Protein AF-A0A947FVM8-F1 (afdb_monomer)

Secondary structure (DSSP, 8-state):
-----BPP--SS--EETTTTEE--S--BHHHHHHHHTTS---HHHHHHHHHHH-SEEEEEEE-SHHHHHHHHHH-TTS-EEEEEESSTT-HHHHHHHHHHHHHTT----SHHHHTTS-------GGG------TT-SPPPPHHHHTTTS---------------------------------------PPPS---HHHHHHHHHHHHH---GGG--TT-BTTTTT---HHHHHHHHHHHHHHTT--S---GGGGTTSBHHHHHHHHHHHHHHHHHTTSS-----STTTSSSS---S-EEEEEEEEEEPPPPPPTTTTTT-EEEEEE-S-HHHHHHHHHHHHTT-EEEEEEGGGTTS--SSEEEEEE----TT--HHHHHHHHHHHHHHHHHHTTSPPPTTS-EEEEEEEEE-SSTTS-----HHHHHHHHHH-TTEEEEEEEEETT--HHHHHHHHHHHHTSS-SEEEEEEETTEEEEEEEEEE-GGGPEEPS----TT-EEEEETTTSHHHHHHHHHHHHHH-PEEEEEESSPPTTT-TT-TTHHHHHHHHHHHHHTT--EEEEE--TTSHHHHHHHHHHHHHHHSS--EEEE---------GGGS-HHHHHHHHTTTTHHHHHHHHHHTTS--SEEEEEEETHHHH--TT-HHHHHHHHHHHHHHHHHHHH-TTSEEEEEEE--BSSSSHHHHTT-HHHHHTTTBPPBPHHHHHHHHHHHHHEE-S-SEEEEES-B-S-TTT----PPPPTT-TT-SEEEEEETTTEEEEEEEE-TTT-GGGGG-EETTEEB--HHHHHHHHHHHHHHHTT-SS-SSEEEEEEE--S--B-BTTTBEEEEEEEEEEEEETTEEEEEEEEEEGGGTT-S-SEEEEEEEE-S----------TTS--PPPS--HHHHTBTTTB---GGG--EEEEEEE-SS-EEEEE-----TT-TTS-HHHHHHHHHHHHHHS-SS----SEEEEEEES-SSS--EEEE-

Sequence (991 aa):
PQLRGTAEASKAKLYSTMTGGSLEGPINLSQHFSEQVVKPVNFRSVAALAGSDCDVLLEVGPGAVLSGLTNETTGVGATLCLPLESKARRDQDLNIALGYLHILGAELDLAKLSDQRLIRRFRSAAELSFFANPCEKPVLDADVMASIDAKEPRQAHVERSIDPASHIRELSPDSGRTAEDTSRPGGSSLPPYVDAKSVFLDVLQKQTGFPIEALTDDLRMVDDLHMDSIKTVQVVVDAAVALGYAGDFDPTELVNSTLGEIAQDLERRMESAKTSRSGSISPTRAAAISESYPSWTRGFAMEWEDALLPEEAPDFWEDRSVCILDDGSDAATELWATIRSKGSEVTAVPTVAASDCDTDVVIAVLSDATKGADAKARFNEVTGVLSSIAKGLASSASADTPRTIVFVQRRAAVVDNFDWGYDAFVATLHLERRGVHFRVLTVDESMSSERLCSAIARETATDRTYDSALYVGEMRRIARPQVVRRRALTRRSQQLSADDVVVVTGGARGITAECALALARKTGARMVLAGSSPHPEDAPEAGSETEIRKTLERFQHEGLRAEYVQCDVTDREDVARLVKAARRHKGHVAAVMHGAAVNRPRRANNVSADEARNEIGPKLVGALNLFDALHDDPPEIFCAFTSIIGVTGMANNAWYAFANQALDRSLGAFAETHPEMTAISIAFSIWEEVGMGAKLGSVQSLAKLGTDAIPVEEGVSRFLDTLEHDAGHRQLIVSGRLGGIDTWRPESPSLPTGHRFLEEIRFIQPGVEVVSRARLNLERDSYLVDHEYKGVNLFPTVFGVEAMAQAAAYALGRRALGSVVITDLDLARPLPVHPERGLQIEVWARVIKVEENTATVRCGVRCESNGFTIDHFAGTFSIRDLLVEKEPPRSSNDYDQTPLALDPQTQLYGPILFQGTRFQRIRALHRLDDVQCDFTTEERDAEDFILGDPYARDALLQSLQLCAVPDQCLPVHIGRWEIADPANNVARARQ

Mean predicted aligned error: 17.89 Å

Foldseek 3Di:
DPLPDFDDDDPDWDAAQQVLGTDDDTDSVVVVVVVVVPGDGNLLSVLCVVLVVDQEAEAEDEACVSQVSSCVSNDPPRYHYFYCHNHPPDNVRVVVVVVVCVVVPDDDPVVVVPPQDDDFDDDDPVRDPDDPDPVPPDPPDPVVVVPPPPDDDDDDDDDDDDDDDDDDDDDDDDDDDDDDDDDDDPDDDDDPDDQLLNLLLVLVCVLLVDDSVPQDQQDACCPHVVDDLVVQLVSLVVSLVVLVHDDDDDSSVCRGPGSNVSSVVSVVVSVVVVVVVVDDDDDPDVCVVVPDDDAQWFKWDWDKDFDDQFDFDVLLLAAFEEEEQDCPDPLSVQLQVLSVVSHHDYHYDHLLQLLVDDGQEYEYEDDQPDDPDDPVVSLLVVLSSLLSNLQNVPDDHDPPHQREYEYEAEDEPDQPDFDLDQLLLQLQSLQQDPRHAYEYEYEYNPDHSNNVNSSVSRVVPDPDSYAYWYDDPNTIIGIAIDTQDLVLWAFDPQDAALLAEEEQEVCQFWLNVLLVLLSCVVHLHAYEYEDQDDACVVPVPDDVNVSSVVSVVSCVVSVGHYDYQNADLLDLVSLLVSQVVRCPRPNAHQEYEQDFFDFDQARSNVADSVRLCVRLRSQASSVVSNLVNCVVPHHQEYEREAACSLQQNDHSGSSSVSSRVSSLSVLVSSCVSVVSHQAAYEHEYAACCTDDCNVVVCQVVQVVQFFHHDYSVRSSVVSVSVVGTDSVDRYMYIGRTDHDRPSNDADQQDQAPLAQAAPAFRDAHALFKTKGKHFAACVVPVQQVQQDDPNFRWDDPLVQVLNLVSRQCVSNSHNAFAKKKKFWKFQQAIHTADHPRGWMKMKMKGWSDDDPFKTKIKIFIATPVVPRPDGNIIIIIITGHPDDDDDQPDDPPPADPPFSPDACVPHCDPQQNVGGDLLSFFGTWRDDHLADTDTDGDFDADPSTNQGGSSRVVVQVSSNSRSDDSHHDDDRTFRMKIQRGSVVGDIDGHD

pLDDT: mean 77.95, std 19.42, range [23.33, 98.44]

Nearest PDB structures (foldseek):
  5d2e-assembly1_A  TM=7.555E-01  e=1.552E-23  Bacillus velezensis FZB42
  4j1s-assembly1_A  TM=7.929E-01  e=3.323E-23  Bacillus subtilis subsp. subtilis str. 168
  3s55-assembly2_F  TM=8.118E-01  e=4.323E-11  Mycobacteroides abscessus ATCC 19977
  3s55-assembly2_G  TM=8.213E-01  e=1.282E-10  Mycobacteroides abscessus ATCC 19977
  3s55-assembly2_H  TM=8.229E-01  e=1.089E-10  Mycobacteroides abscessus ATCC 19977

Radius of gyration: 41.26 Å; Cα contacts (8 Å, |Δi|>4): 1738; chains: 1; bounding box: 100×86×127 Å

Solvent-accessible surface area (backbone atoms only — not comparable to full-atom values): 55804 Å² total; per-residue (Å²): 145,82,77,83,56,64,47,70,80,63,95,59,92,44,70,36,37,70,75,37,40,76,62,82,72,71,45,57,51,58,59,54,57,61,51,47,78,80,47,71,75,36,50,63,51,31,36,37,52,52,36,78,75,37,84,62,46,74,34,86,54,81,34,48,65,65,18,51,56,32,33,70,56,42,35,95,87,71,28,56,42,39,26,44,17,54,42,87,93,37,66,65,33,37,52,50,47,53,52,51,42,42,74,74,68,49,86,78,70,66,65,70,77,46,60,98,50,98,67,82,80,88,72,56,80,90,76,52,84,73,73,84,53,87,83,69,60,78,77,76,55,70,74,61,63,72,66,68,85,79,73,88,84,82,88,78,90,82,89,87,87,82,87,93,85,82,87,89,77,87,80,86,89,88,84,90,82,81,89,80,92,81,91,72,95,73,83,82,73,85,73,87,79,83,51,55,49,59,48,40,50,51,43,44,26,74,75,70,70,53,60,69,94,76,65,52,51,80,44,23,48,36,83,70,67,66,41,56,70,66,59,44,32,48,44,55,51,54,26,37,48,77,70,72,50,87,71,98,72,72,54,74,79,54,42,82,38,28,53,42,56,52,26,53,50,53,39,54,52,52,54,53,57,57,57,57,73,78,48,89,74,79,72,85,53,77,53,62,68,64,63,84,73,76,72,82,55,43,42,27,33,79,43,77,41,87,43,86,75,62,70,63,62,83,71,69,44,49,84,34,46,33,26,34,30,30,74,84,45,70,66,45,56,46,35,50,54,47,50,40,74,51,53,23,51,68,46,79,40,54,31,77,51,33,55,75,60,85,50,52,34,35,36,40,48,49,69,83,82,53,91,87,62,55,74,67,59,49,49,58,48,53,40,42,43,53,32,23,44,38,44,21,66,64,67,82,68,65,94,87,58,77,27,36,40,37,38,37,38,58,42,65,96,57,96,83,68,84,64,48,66,56,61,12,27,52,39,6,50,44,64,66,36,88,75,43,28,38,37,34,38,40,32,46,61,84,60,51,47,66,59,50,50,51,51,52,47,16,61,66,69,46,92,57,54,62,52,62,38,39,40,58,90,91,46,36,25,33,69,30,54,44,77,54,56,81,88,73,43,44,76,46,89,68,72,80,38,54,86,36,34,32,42,23,33,28,21,45,48,46,56,43,24,55,42,51,51,53,48,29,72,74,30,48,22,34,38,40,25,22,33,67,61,71,51,49,83,83,46,75,88,49,79,71,30,52,51,38,45,52,45,53,50,52,34,53,76,72,74,45,52,68,48,79,44,66,28,47,42,64,39,61,66,38,36,46,49,50,54,55,55,55,24,70,81,74,70,50,49,46,27,38,37,45,41,31,72,58,84,78,81,44,49,53,56,81,44,53,45,68,55,41,48,64,44,22,25,40,38,30,47,18,46,53,36,48,48,68,69,24,65,96,63,64,33,55,30,40,37,37,57,42,29,37,37,20,63,33,19,40,61,25,30,22,54,53,5,27,24,25,27,24,35,50,38,50,47,49,57,55,29,74,77,36,77,84,35,46,52,38,30,39,18,38,50,49,33,55,84,45,34,71,44,29,76,68,60,44,55,71,61,36,42,76,47,43,26,41,55,24,51,68,69,57,53,40,51,51,52,54,49,55,69,44,23,41,74,90,57,52,53,36,34,39,32,26,52,80,35,90,55,88,63,53,50,59,74,74,79,78,81,66,86,64,50,78,53,62,69,40,78,74,43,74,43,72,66,39,28,27,33,19,32,31,73,49,35,56,89,85,38,60,66,36,73,28,32,36,56,96,91,39,28,30,63,51,68,49,58,53,52,44,37,25,45,53,31,41,28,52,17,64,75,37,93,63,59,27,29,36,36,36,32,61,31,40,32,75,41,84,48,73,40,43,81,88,82,24,35,48,35,38,35,27,12,35,50,77,46,79,54,99,58,40,36,35,29,42,26,28,33,22,34,59,93,64,73,58,73,53,73,28,34,34,33,38,37,40,36,31,50,89,77,74,95,65,79,75,80,74,78,76,88,82,61,74,82,61,60,50,102,60,56,45,74,82,69,32,41,67,77,49,35,60,51,26,77,83,42,63,25,59,69,39,40,46,42,78,45,78,86,46,62,43,67,43,70,59,78,58,93,34,92,64,38,71,62,27,44,47,39,44,54,40,33,59,58,53,41,52,52,70,29,48,65,85,63,72,81,77,74,44,63,40,60,36,40,40,33,62,30,24,90,73,60,51,63,53,78,53,126

Structure (mmCIF, N/CA/C/O backbone):
data_AF-A0A947FVM8-F1
#
_entry.id   AF-A0A947FVM8-F1
#
loop_
_atom_site.group_PDB
_atom_site.id
_atom_site.type_symbol
_atom_site.label_atom_id
_atom_site.label_alt_id
_atom_site.label_comp_id
_atom_site.label_asym_id
_atom_site.label_entity_id
_atom_site.label_seq_id
_atom_site.pdbx_PDB_ins_code
_atom_site.Cartn_x
_atom_site.Cartn_y
_atom_site.Cartn_z
_atom_site.occupancy
_atom_site.B_iso_or_equiv
_atom_site.auth_seq_id
_atom_site.auth_comp_id
_atom_site.auth_asym_id
_atom_site.auth_atom_id
_atom_site.pdbx_PDB_model_num
ATOM 1 N N . PRO A 1 1 ? 54.693 -3.489 -54.454 1.00 36.62 1 PRO A N 1
ATOM 2 C CA . PRO A 1 1 ? 56.060 -3.891 -54.895 1.00 36.62 1 PRO A CA 1
ATOM 3 C C . PRO A 1 1 ? 56.087 -4.867 -56.096 1.00 36.62 1 PRO A C 1
ATOM 5 O O . PRO A 1 1 ? 56.929 -5.756 -56.129 1.00 36.62 1 PRO A O 1
ATOM 8 N N . GLN A 1 2 ? 55.191 -4.710 -57.085 1.00 36.19 2 GLN A N 1
ATOM 9 C CA . GLN A 1 2 ? 54.975 -5.704 -58.161 1.00 36.19 2 GLN A CA 1
ATOM 10 C C . GLN A 1 2 ? 55.062 -5.136 -59.597 1.00 36.19 2 GLN A C 1
ATOM 12 O O . GLN A 1 2 ? 54.632 -5.780 -60.543 1.00 36.19 2 GLN A O 1
ATOM 17 N N . LEU A 1 3 ? 55.673 -3.962 -59.802 1.00 39.34 3 LEU A N 1
ATOM 18 C CA . LEU A 1 3 ? 55.889 -3.379 -61.141 1.00 39.34 3 LEU A CA 1
ATOM 19 C C . LEU A 1 3 ? 57.327 -3.597 -61.646 1.00 39.34 3 LEU A C 1
ATOM 21 O O . LEU A 1 3 ? 58.024 -2.661 -62.031 1.00 39.34 3 LEU A O 1
ATOM 25 N N . ARG A 1 4 ? 57.780 -4.856 -61.634 1.00 43.28 4 ARG A N 1
ATOM 26 C CA . ARG A 1 4 ? 58.998 -5.313 -62.330 1.00 43.28 4 ARG A CA 1
ATOM 27 C C . ARG A 1 4 ? 58.642 -6.449 -63.285 1.00 43.28 4 ARG A C 1
ATOM 29 O O . ARG A 1 4 ? 58.862 -7.615 -62.981 1.00 43.28 4 ARG A O 1
ATOM 36 N N . GLY A 1 5 ? 58.096 -6.083 -64.437 1.00 50.28 5 GLY A N 1
ATOM 37 C CA . GLY A 1 5 ? 57.825 -7.002 -65.534 1.00 50.28 5 GLY A CA 1
ATOM 38 C C . GLY A 1 5 ? 57.752 -6.247 -66.855 1.00 50.28 5 GLY A C 1
ATOM 39 O O . GLY A 1 5 ? 57.162 -5.169 -66.929 1.00 50.28 5 GLY A O 1
ATOM 40 N N . THR A 1 6 ? 58.355 -6.815 -67.895 1.00 50.09 6 THR A N 1
ATOM 41 C CA . THR A 1 6 ? 57.930 -6.559 -69.273 1.00 50.09 6 THR A CA 1
ATOM 42 C C . THR A 1 6 ? 56.554 -7.183 -69.438 1.00 50.09 6 THR A C 1
ATOM 44 O O . THR A 1 6 ? 56.413 -8.383 -69.202 1.00 50.09 6 THR A O 1
ATOM 47 N N . ALA A 1 7 ? 55.549 -6.399 -69.821 1.00 52.09 7 ALA A N 1
ATOM 48 C CA . ALA A 1 7 ? 54.259 -6.979 -70.170 1.00 52.09 7 ALA A CA 1
ATOM 49 C C . ALA A 1 7 ? 54.429 -7.874 -71.409 1.00 52.09 7 ALA A C 1
ATOM 51 O O . ALA A 1 7 ? 54.998 -7.435 -72.413 1.00 52.09 7 ALA A O 1
ATOM 52 N N . GLU A 1 8 ? 53.945 -9.116 -71.337 1.00 55.16 8 GLU A N 1
ATOM 53 C CA . GLU A 1 8 ? 53.691 -9.909 -72.542 1.00 55.16 8 GLU A CA 1
ATOM 54 C C . GLU A 1 8 ? 52.642 -9.200 -73.412 1.00 55.16 8 GLU A C 1
ATOM 56 O O . GLU A 1 8 ? 51.913 -8.324 -72.938 1.00 55.16 8 GLU A O 1
ATOM 61 N N . ALA A 1 9 ? 52.574 -9.560 -74.695 1.00 54.03 9 ALA A N 1
ATOM 62 C CA . ALA A 1 9 ? 51.651 -8.936 -75.634 1.00 54.03 9 ALA A CA 1
ATOM 63 C C . ALA A 1 9 ? 50.201 -9.042 -75.126 1.00 54.03 9 ALA A C 1
ATOM 65 O O . ALA A 1 9 ? 49.621 -10.128 -75.065 1.00 54.03 9 ALA A O 1
ATOM 66 N N . SER A 1 10 ? 49.626 -7.896 -74.754 1.00 55.47 10 SER A N 1
ATOM 67 C CA . SER A 1 10 ? 48.231 -7.795 -74.335 1.00 55.47 10 SER A CA 1
ATOM 68 C C . SER A 1 10 ? 47.316 -8.334 -75.435 1.00 55.47 10 SER A C 1
ATOM 70 O O . SER A 1 10 ? 47.475 -7.992 -76.606 1.00 55.47 10 SER A O 1
ATOM 72 N N . LYS A 1 11 ? 46.317 -9.143 -75.058 1.00 61.12 11 LYS A N 1
ATOM 73 C CA . LYS A 1 11 ? 45.270 -9.598 -75.993 1.00 61.12 11 LYS A CA 1
ATOM 74 C C . LYS A 1 11 ? 44.404 -8.443 -76.515 1.00 61.12 11 LYS A C 1
ATOM 76 O O . LYS A 1 11 ? 43.765 -8.595 -77.549 1.00 61.12 11 LYS A O 1
ATOM 81 N N . ALA A 1 12 ? 44.381 -7.314 -75.807 1.00 66.94 12 ALA A N 1
ATOM 82 C CA . ALA A 1 12 ? 43.752 -6.071 -76.239 1.00 66.94 12 ALA A CA 1
ATOM 83 C C . ALA A 1 12 ? 44.807 -5.085 -76.762 1.00 66.94 12 ALA A C 1
ATOM 85 O O . ALA A 1 12 ? 45.877 -4.955 -76.158 1.00 66.94 12 ALA A O 1
ATOM 86 N N . LYS A 1 13 ? 44.487 -4.341 -77.831 1.00 75.19 13 LYS A N 1
ATOM 87 C CA . LYS A 1 13 ? 45.289 -3.186 -78.261 1.00 75.19 13 LYS A CA 1
ATOM 88 C C . LYS A 1 13 ? 45.404 -2.191 -77.100 1.00 75.19 13 LYS A C 1
ATOM 90 O O . LYS A 1 13 ? 44.406 -1.864 -76.464 1.00 75.19 13 LYS A O 1
ATOM 95 N N . LEU A 1 14 ? 46.614 -1.708 -76.834 1.00 80.06 14 LEU A N 1
ATOM 96 C CA . LEU A 1 14 ? 46.872 -0.674 -75.832 1.00 80.06 14 LEU A CA 1
ATOM 97 C C . LEU A 1 14 ? 47.224 0.627 -76.552 1.00 80.06 14 LEU A C 1
ATOM 99 O O . LEU A 1 14 ? 48.054 0.616 -77.454 1.00 80.06 14 LEU A O 1
ATOM 103 N N . TYR A 1 15 ? 46.645 1.748 -76.131 1.00 83.19 15 TYR A N 1
ATOM 104 C CA . TYR A 1 15 ? 46.966 3.072 -76.669 1.00 83.19 15 TYR A CA 1
ATOM 105 C C . TYR A 1 15 ? 47.577 3.930 -75.570 1.00 83.19 15 TYR A C 1
ATOM 107 O O . TYR A 1 15 ? 47.053 3.974 -74.457 1.00 83.19 15 TYR A O 1
ATOM 115 N N . SER A 1 16 ? 48.675 4.627 -75.865 1.00 84.69 16 SER A N 1
ATOM 116 C CA . SER A 1 16 ? 49.310 5.511 -74.885 1.00 84.69 16 SER A CA 1
ATOM 117 C C . SER A 1 16 ? 49.002 6.968 -75.173 1.00 84.69 16 SER A C 1
ATOM 119 O O . SER A 1 16 ? 49.359 7.507 -76.222 1.00 84.69 16 SER A O 1
ATOM 121 N N . THR A 1 17 ? 48.421 7.648 -74.187 1.00 83.06 17 THR A N 1
ATOM 122 C CA . THR A 1 17 ? 48.235 9.105 -74.217 1.00 83.06 17 THR A CA 1
ATOM 123 C C . THR A 1 17 ? 49.560 9.869 -74.187 1.00 83.06 17 THR A C 1
ATOM 125 O O . THR A 1 17 ? 49.572 11.055 -74.491 1.00 83.06 17 THR A O 1
ATOM 128 N N . MET A 1 18 ? 50.682 9.209 -73.882 1.00 83.25 18 MET A N 1
ATOM 129 C CA . MET A 1 18 ? 52.021 9.795 -73.967 1.00 83.25 18 MET A CA 1
ATOM 130 C C . MET A 1 18 ? 52.575 9.799 -75.403 1.00 83.25 18 MET A C 1
ATOM 132 O O . MET A 1 18 ? 53.367 10.675 -75.746 1.00 83.25 18 MET A O 1
ATOM 136 N N . THR A 1 19 ? 52.193 8.829 -76.245 1.00 77.44 19 THR A N 1
ATOM 137 C CA . THR A 1 19 ? 52.680 8.713 -77.637 1.00 77.44 19 THR A CA 1
ATOM 138 C C . THR A 1 19 ? 51.648 9.137 -78.680 1.00 77.44 19 THR A C 1
ATOM 140 O O . THR A 1 19 ? 52.026 9.462 -79.802 1.00 77.44 19 THR A O 1
ATOM 143 N N . GLY A 1 20 ? 50.357 9.155 -78.332 1.00 75.12 20 GLY A N 1
ATOM 144 C CA . GLY A 1 20 ? 49.266 9.433 -79.268 1.00 75.12 20 GLY A CA 1
ATOM 145 C C . GLY A 1 20 ? 48.935 8.267 -80.208 1.00 75.12 20 GLY A C 1
ATOM 146 O O . GLY A 1 20 ? 48.259 8.489 -81.208 1.00 75.12 20 GLY A O 1
ATOM 147 N N . GLY A 1 21 ? 49.416 7.051 -79.920 1.00 79.75 21 GLY A N 1
ATOM 148 C CA . GLY A 1 21 ? 49.285 5.892 -80.807 1.00 79.75 21 GLY A CA 1
ATOM 149 C C . GLY A 1 21 ? 49.218 4.545 -80.082 1.00 79.75 21 GLY A C 1
ATOM 150 O O . GLY A 1 21 ? 49.325 4.473 -78.853 1.00 79.75 21 GLY A O 1
ATOM 151 N N . SER A 1 22 ? 49.038 3.482 -80.871 1.00 77.88 22 SER A N 1
ATOM 152 C CA . SER A 1 22 ? 49.074 2.091 -80.400 1.00 77.88 22 SER A CA 1
ATOM 153 C C . SER A 1 22 ? 50.454 1.724 -79.843 1.00 77.88 22 SER A C 1
ATOM 155 O O . SER A 1 22 ? 51.490 2.199 -80.316 1.00 77.88 22 SER A O 1
ATOM 157 N N . LEU A 1 23 ? 50.456 0.876 -78.823 1.00 78.31 23 LEU A N 1
ATOM 158 C CA . LEU A 1 23 ? 51.625 0.321 -78.165 1.00 78.31 23 LEU A CA 1
ATOM 159 C C . LEU A 1 23 ? 51.885 -1.098 -78.681 1.00 78.31 23 LEU A C 1
ATOM 161 O O . LEU A 1 23 ? 51.182 -2.038 -78.313 1.00 78.31 23 LEU A O 1
ATOM 165 N N . GLU A 1 24 ? 52.920 -1.253 -79.505 1.00 69.31 24 GLU A N 1
ATOM 166 C CA . GLU A 1 24 ? 53.320 -2.544 -80.072 1.00 69.31 24 GLU A CA 1
ATOM 167 C C . GLU A 1 24 ? 54.622 -3.065 -79.442 1.00 69.31 24 GLU A C 1
ATOM 169 O O . GLU A 1 24 ? 55.615 -2.344 -79.329 1.00 69.31 24 GLU A O 1
ATOM 174 N N . GLY A 1 25 ? 54.624 -4.346 -79.058 1.00 68.62 25 GLY A N 1
ATOM 175 C CA . GLY A 1 25 ? 55.776 -5.036 -78.467 1.00 68.62 25 GLY A CA 1
ATOM 176 C C . GLY A 1 25 ? 55.857 -4.985 -76.929 1.00 68.62 25 GLY A C 1
ATOM 177 O O . GLY A 1 25 ? 55.029 -4.354 -76.270 1.00 68.62 25 GLY A O 1
ATOM 178 N N . PRO A 1 26 ? 56.837 -5.689 -76.327 1.00 66.88 26 PRO A N 1
ATOM 179 C CA . PRO A 1 26 ? 57.003 -5.755 -74.876 1.00 66.88 26 PRO A CA 1
ATOM 180 C C . PRO A 1 26 ? 57.514 -4.424 -74.312 1.00 66.88 26 PRO A C 1
ATOM 182 O O . PRO A 1 26 ? 58.616 -3.975 -74.629 1.00 66.88 26 PRO A O 1
ATOM 185 N N . ILE A 1 27 ? 56.728 -3.805 -73.429 1.00 71.81 27 ILE A N 1
ATOM 186 C CA . ILE A 1 27 ? 57.032 -2.489 -72.851 1.00 71.81 27 ILE A CA 1
ATOM 187 C C . ILE A 1 27 ? 57.499 -2.628 -71.404 1.00 71.81 27 ILE A C 1
ATOM 189 O O . ILE A 1 27 ? 56.900 -3.340 -70.594 1.00 71.81 27 ILE A O 1
ATOM 193 N N . ASN A 1 28 ? 58.551 -1.883 -71.053 1.00 78.38 28 ASN A N 1
ATOM 194 C CA . ASN A 1 28 ? 58.927 -1.659 -69.663 1.00 78.38 28 ASN A CA 1
ATOM 195 C C . ASN A 1 28 ? 57.952 -0.653 -69.033 1.00 78.38 28 ASN A C 1
ATOM 197 O O . ASN A 1 28 ? 58.163 0.559 -69.094 1.00 78.38 28 ASN A O 1
ATOM 201 N N . LEU A 1 29 ? 56.884 -1.169 -68.421 1.00 77.38 29 LEU A N 1
ATOM 202 C CA . LEU A 1 29 ? 55.831 -0.354 -67.810 1.00 77.38 29 LEU A CA 1
ATOM 203 C C . LEU A 1 29 ? 56.367 0.609 -66.745 1.00 77.38 29 LEU A C 1
ATOM 205 O O . LEU A 1 29 ? 55.893 1.737 -66.657 1.00 77.38 29 LEU A O 1
ATOM 209 N N . SER A 1 30 ? 57.386 0.210 -65.974 1.00 76.62 30 SER A N 1
ATOM 210 C CA . SER A 1 30 ? 57.949 1.090 -64.942 1.00 76.62 30 SER A CA 1
ATOM 211 C C . SER A 1 30 ? 58.607 2.337 -65.544 1.00 76.62 30 SER A C 1
ATOM 213 O O . SER A 1 30 ? 58.403 3.441 -65.038 1.00 76.62 30 SER A O 1
ATOM 215 N N . GLN A 1 31 ? 59.317 2.191 -66.668 1.00 80.00 31 GLN A N 1
ATOM 216 C CA . GLN A 1 31 ? 59.865 3.326 -67.409 1.00 80.00 31 GLN A CA 1
ATOM 217 C C . GLN A 1 31 ? 58.755 4.135 -68.096 1.00 80.00 31 GLN A C 1
ATOM 219 O O . GLN A 1 31 ? 58.751 5.358 -67.990 1.00 80.00 31 GLN A O 1
ATOM 224 N N . HIS A 1 32 ? 57.787 3.471 -68.739 1.00 81.12 32 HIS A N 1
ATOM 225 C CA . HIS A 1 32 ? 56.685 4.135 -69.444 1.00 81.12 32 HIS A CA 1
ATOM 226 C C . HIS A 1 32 ? 55.874 5.050 -68.516 1.00 81.12 32 HIS A C 1
ATOM 228 O O . HIS A 1 32 ? 55.690 6.225 -68.821 1.00 81.12 32 HIS A O 1
ATOM 234 N N . PHE A 1 33 ? 55.459 4.545 -67.349 1.00 82.19 33 PHE A N 1
ATOM 235 C CA . PHE A 1 33 ? 54.743 5.344 -66.355 1.00 82.19 33 PHE A CA 1
ATOM 236 C C . PHE A 1 33 ? 55.624 6.433 -65.723 1.00 82.19 33 PHE A C 1
ATOM 238 O O . PHE A 1 33 ? 55.124 7.523 -65.465 1.00 82.19 33 PHE A O 1
ATOM 245 N N . SER A 1 34 ? 56.931 6.200 -65.533 1.00 83.00 34 SER A N 1
ATOM 246 C CA . SER A 1 34 ? 57.846 7.257 -65.060 1.00 83.00 34 SER A CA 1
ATOM 247 C C . SER A 1 34 ? 57.950 8.417 -66.058 1.00 83.00 34 SER A C 1
ATOM 249 O O . SER A 1 34 ? 57.936 9.579 -65.661 1.00 83.00 34 SER A O 1
ATOM 251 N N . GLU A 1 35 ? 58.023 8.118 -67.358 1.00 80.50 35 GLU A N 1
ATOM 252 C CA . GLU A 1 35 ? 58.058 9.135 -68.414 1.00 80.50 35 GLU A CA 1
ATOM 253 C C . GLU A 1 35 ? 56.707 9.850 -68.584 1.00 80.50 35 GLU A C 1
ATOM 255 O O . GLU A 1 35 ? 56.682 11.043 -68.889 1.00 80.50 35 GLU A O 1
ATOM 260 N N . GLN A 1 36 ? 55.589 9.157 -68.343 1.00 83.06 36 GLN A N 1
ATOM 261 C CA . GLN A 1 36 ? 54.239 9.718 -68.452 1.00 83.06 36 GLN A CA 1
ATOM 262 C C . GLN A 1 36 ? 53.982 10.858 -67.453 1.00 83.06 36 GLN A C 1
ATOM 264 O O . GLN A 1 36 ? 53.240 11.779 -67.777 1.00 83.06 36 GLN A O 1
ATOM 269 N N . VAL A 1 37 ? 54.621 10.849 -66.275 1.00 81.38 37 VAL A N 1
ATOM 270 C CA . VAL A 1 37 ? 54.486 11.925 -65.267 1.00 81.38 37 VAL A CA 1
ATOM 271 C C . VAL A 1 37 ? 55.010 13.278 -65.776 1.00 81.38 37 VAL A C 1
ATOM 273 O O . VAL A 1 37 ? 54.540 14.321 -65.329 1.00 81.38 37 VAL A O 1
ATOM 276 N N . VAL A 1 38 ? 55.970 13.280 -66.709 1.00 83.19 38 VAL A N 1
ATOM 277 C CA . VAL A 1 38 ? 56.665 14.499 -67.175 1.00 83.19 38 VAL A CA 1
ATOM 278 C C . VAL A 1 38 ? 56.383 14.871 -68.634 1.00 83.19 38 VAL A C 1
ATOM 280 O O . VAL A 1 38 ? 56.876 15.897 -69.104 1.00 83.19 38 VAL A O 1
ATOM 283 N N . LYS A 1 39 ? 55.606 14.066 -69.369 1.00 80.94 39 LYS A N 1
ATOM 284 C CA . LYS A 1 39 ? 55.251 14.328 -70.773 1.00 80.94 39 LYS A CA 1
ATOM 285 C C . LYS A 1 39 ? 53.790 14.780 -70.916 1.00 80.94 39 LYS A C 1
ATOM 287 O O . LYS A 1 39 ? 52.932 14.323 -70.164 1.00 80.94 39 LYS A O 1
ATOM 292 N N . PRO A 1 40 ? 53.480 15.665 -71.883 1.00 80.88 40 PRO A N 1
ATOM 293 C CA . PRO A 1 40 ? 52.118 16.145 -72.101 1.00 80.88 40 PRO A CA 1
ATOM 294 C C . PRO A 1 40 ? 51.181 15.022 -72.568 1.00 80.88 40 PRO A C 1
ATOM 296 O O . PRO A 1 40 ? 51.560 14.161 -73.361 1.00 80.88 40 PRO A O 1
ATOM 299 N N . VAL A 1 41 ? 49.933 15.068 -72.098 1.00 83.75 41 VAL A N 1
ATOM 300 C CA . VAL A 1 41 ? 48.900 14.063 -72.381 1.00 83.75 41 VAL A CA 1
ATOM 301 C C . VAL A 1 41 ? 48.210 14.371 -73.713 1.00 83.75 41 VAL A C 1
ATOM 303 O O . VAL A 1 41 ? 47.381 15.275 -73.807 1.00 83.75 41 VAL A O 1
ATOM 306 N N . ASN A 1 42 ? 48.493 13.580 -74.745 1.00 84.94 42 ASN A N 1
ATOM 307 C CA . ASN A 1 42 ? 47.832 13.649 -76.046 1.00 84.94 42 ASN A CA 1
ATOM 308 C C . ASN A 1 42 ? 46.532 12.815 -76.076 1.00 84.94 42 ASN A C 1
ATOM 310 O O . ASN A 1 42 ? 46.386 11.864 -76.849 1.00 84.94 42 ASN A O 1
ATOM 314 N N . PHE A 1 43 ? 45.583 13.158 -75.198 1.00 86.81 43 PHE A N 1
ATOM 315 C CA . PHE A 1 43 ? 44.317 12.426 -75.063 1.00 86.81 43 PHE A CA 1
ATOM 316 C C . PHE A 1 43 ? 43.485 12.454 -76.351 1.00 86.81 43 PHE A C 1
ATOM 318 O O . PHE A 1 43 ? 42.955 11.423 -76.751 1.00 86.81 43 PHE A O 1
ATOM 325 N N . ARG A 1 44 ? 43.412 13.602 -77.044 1.00 84.25 44 ARG A N 1
ATOM 326 C CA . ARG A 1 44 ? 42.576 13.750 -78.248 1.00 84.25 44 ARG A CA 1
ATOM 327 C C . ARG A 1 44 ? 43.006 12.831 -79.395 1.00 84.25 44 ARG A C 1
ATOM 329 O O . ARG A 1 44 ? 42.148 12.217 -80.020 1.00 84.25 44 ARG A O 1
ATOM 336 N N . SER A 1 45 ? 44.309 12.677 -79.655 1.00 82.50 45 SER A N 1
ATOM 337 C CA . SER A 1 45 ? 44.769 11.729 -80.683 1.00 82.50 45 SER A CA 1
ATOM 338 C C . SER A 1 45 ? 44.434 10.281 -80.322 1.00 82.50 45 SER A C 1
ATOM 340 O O . SER A 1 45 ? 44.012 9.529 -81.195 1.00 82.50 45 SER A O 1
ATOM 342 N N . VAL A 1 46 ? 44.556 9.901 -79.044 1.00 86.31 46 VAL A N 1
ATOM 343 C CA . VAL A 1 46 ? 44.181 8.554 -78.581 1.00 86.31 46 VAL A CA 1
ATOM 344 C C . VAL A 1 46 ? 42.675 8.322 -78.665 1.00 86.31 46 VAL A C 1
ATOM 346 O O . VAL A 1 46 ? 42.270 7.276 -79.152 1.00 86.31 46 VAL A O 1
ATOM 349 N N . ALA A 1 47 ? 41.850 9.283 -78.248 1.00 85.19 47 ALA A N 1
ATOM 350 C CA . ALA A 1 47 ? 40.393 9.180 -78.312 1.00 85.19 47 ALA A CA 1
ATOM 351 C C . ALA A 1 47 ? 39.889 9.035 -79.759 1.00 85.19 47 ALA A C 1
ATOM 353 O O . ALA A 1 47 ? 39.043 8.186 -80.028 1.00 85.19 47 ALA A O 1
ATOM 354 N N . ALA A 1 48 ? 40.451 9.798 -80.705 1.00 81.94 48 ALA A N 1
ATOM 355 C CA . ALA A 1 48 ? 40.130 9.662 -82.126 1.00 81.94 48 ALA A CA 1
ATOM 356 C C . ALA A 1 48 ? 40.560 8.296 -82.699 1.00 81.94 48 ALA A C 1
ATOM 358 O O . ALA A 1 48 ? 39.792 7.661 -83.420 1.00 81.94 48 ALA A O 1
ATOM 359 N N . LEU A 1 49 ? 41.765 7.826 -82.353 1.00 82.50 49 LEU A N 1
ATOM 360 C CA . LEU A 1 49 ? 42.300 6.546 -82.823 1.00 82.50 49 LEU A CA 1
ATOM 361 C C . LEU A 1 49 ? 41.514 5.355 -82.251 1.00 82.50 49 LEU A C 1
ATOM 363 O O . LEU A 1 49 ? 41.063 4.502 -83.008 1.00 82.50 49 LEU A O 1
ATOM 367 N N . ALA A 1 50 ? 41.283 5.335 -80.936 1.00 81.00 50 ALA A N 1
ATOM 368 C CA . ALA A 1 50 ? 40.477 4.315 -80.269 1.00 81.00 50 ALA A CA 1
ATOM 369 C C . ALA A 1 50 ? 39.014 4.339 -80.740 1.00 81.00 50 ALA A C 1
ATOM 371 O O . ALA A 1 50 ? 38.417 3.280 -80.896 1.00 81.00 50 ALA A O 1
ATOM 372 N N . GLY A 1 51 ? 38.460 5.520 -81.039 1.00 80.31 51 GLY A N 1
ATOM 373 C CA . GLY A 1 51 ? 37.156 5.651 -81.689 1.00 80.31 51 GLY A CA 1
ATOM 374 C C . GLY A 1 51 ? 37.105 4.934 -83.040 1.00 80.31 51 GLY A C 1
ATOM 375 O O . GLY A 1 51 ? 36.166 4.196 -83.298 1.00 80.31 51 GLY A O 1
ATOM 376 N N . SER A 1 52 ? 38.142 5.065 -83.874 1.00 79.56 52 SER A N 1
ATOM 377 C CA . SER A 1 52 ? 38.200 4.372 -85.174 1.00 79.56 52 SER A CA 1
ATOM 378 C C . SER A 1 52 ? 38.425 2.853 -85.101 1.00 79.56 52 SER A C 1
ATOM 380 O O . SER A 1 52 ? 38.283 2.179 -86.118 1.00 79.56 52 SER A O 1
ATOM 382 N N . ASP A 1 53 ? 38.779 2.323 -83.927 1.00 80.50 53 ASP A N 1
ATOM 383 C CA . ASP A 1 53 ? 39.154 0.919 -83.706 1.00 80.50 53 ASP A CA 1
ATOM 384 C C . ASP A 1 53 ? 38.142 0.130 -82.838 1.00 80.50 53 ASP A C 1
ATOM 386 O O . ASP A 1 53 ? 38.331 -1.071 -82.635 1.00 80.50 53 ASP A O 1
ATOM 390 N N . CYS A 1 54 ? 37.090 0.781 -82.324 1.00 83.00 54 CYS A N 1
ATOM 391 C CA . CYS A 1 54 ? 36.104 0.208 -81.398 1.00 83.00 54 CYS A CA 1
ATOM 392 C C . CYS A 1 54 ? 34.670 0.655 -81.740 1.00 83.00 54 CYS A C 1
ATOM 394 O O . CYS A 1 54 ? 34.452 1.822 -82.052 1.00 83.00 54 CYS A O 1
ATOM 396 N N . ASP A 1 55 ? 33.679 -0.227 -81.570 1.00 82.56 55 ASP A N 1
ATOM 397 C CA . ASP A 1 55 ? 32.249 0.100 -81.745 1.00 82.56 55 ASP A CA 1
ATOM 398 C C . ASP A 1 55 ? 31.658 0.900 -80.564 1.00 82.56 55 ASP A C 1
ATOM 400 O O . ASP A 1 55 ? 30.706 1.667 -80.711 1.00 82.56 55 ASP A O 1
ATOM 404 N N . VAL A 1 56 ? 32.233 0.728 -79.370 1.00 87.81 56 VAL A N 1
ATOM 405 C CA . VAL A 1 56 ? 31.848 1.413 -78.128 1.00 87.81 56 VAL A CA 1
ATOM 406 C C . VAL A 1 56 ? 33.072 1.587 -77.228 1.00 87.81 56 VAL A C 1
ATOM 408 O O . VAL A 1 56 ? 33.981 0.755 -77.219 1.00 87.81 56 VAL A O 1
ATOM 411 N N . LEU A 1 57 ? 33.098 2.673 -76.460 1.00 89.75 57 LEU A N 1
ATOM 412 C CA . LEU A 1 57 ? 34.124 2.968 -75.462 1.00 89.75 57 LEU A CA 1
ATOM 413 C C . LEU A 1 57 ? 33.469 3.101 -74.079 1.00 89.75 57 LEU A C 1
ATOM 415 O O . LEU A 1 57 ? 32.340 3.574 -73.962 1.00 89.75 57 LEU A O 1
ATOM 419 N N . LEU A 1 58 ? 34.172 2.678 -73.027 1.00 90.94 58 LEU A N 1
ATOM 420 C CA . LEU A 1 58 ? 33.673 2.715 -71.648 1.00 90.94 58 LEU A CA 1
ATOM 421 C C . LEU A 1 58 ? 34.673 3.442 -70.742 1.00 90.94 58 LEU A C 1
ATOM 423 O O . LEU A 1 58 ? 35.846 3.069 -70.683 1.00 90.94 58 LEU A O 1
ATOM 427 N N . GLU A 1 59 ? 34.213 4.460 -70.016 1.00 89.94 59 GLU A N 1
ATOM 428 C CA . GLU A 1 59 ? 34.980 5.114 -68.951 1.00 89.94 59 GLU A CA 1
ATOM 429 C C . GLU A 1 59 ? 34.781 4.335 -67.643 1.00 89.94 59 GLU A C 1
ATOM 431 O O . GLU A 1 59 ? 33.682 4.276 -67.087 1.00 89.94 59 GLU A O 1
ATOM 436 N N . VAL A 1 60 ? 35.860 3.699 -67.176 1.00 84.44 60 VAL A N 1
ATOM 437 C CA . VAL A 1 60 ? 35.887 2.884 -65.954 1.00 84.44 60 VAL A CA 1
ATOM 438 C C . VAL A 1 60 ? 36.442 3.718 -64.800 1.00 84.44 60 VAL A C 1
ATOM 440 O O . VAL A 1 60 ? 37.642 3.987 -64.743 1.00 84.44 60 VAL A O 1
ATOM 443 N N . GLY A 1 61 ? 35.567 4.104 -63.874 1.00 76.62 61 GLY A N 1
ATOM 444 C CA . GLY A 1 61 ? 35.892 4.912 -62.698 1.00 76.62 61 GLY A CA 1
ATOM 445 C C . GLY A 1 61 ? 34.838 5.996 -62.442 1.00 76.62 61 GLY A C 1
ATOM 446 O O . GLY A 1 61 ? 33.942 6.174 -63.267 1.00 76.62 61 GLY A O 1
ATOM 447 N N . PRO A 1 62 ? 34.936 6.720 -61.313 1.00 71.19 62 PRO A N 1
ATOM 448 C CA . PRO A 1 62 ? 33.962 7.738 -60.945 1.00 71.19 62 PRO A CA 1
ATOM 449 C C . PRO A 1 62 ? 34.132 9.011 -61.787 1.00 71.19 62 PRO A C 1
ATOM 451 O O . PRO A 1 62 ? 35.187 9.649 -61.775 1.00 71.19 62 PRO A O 1
ATOM 454 N N . GLY A 1 63 ? 33.059 9.419 -62.462 1.00 80.88 63 GLY A N 1
ATOM 455 C CA . GLY A 1 63 ? 32.978 10.624 -63.283 1.00 80.88 63 GLY A CA 1
ATOM 456 C C . GLY A 1 63 ? 32.516 10.355 -64.717 1.00 80.88 63 GLY A C 1
ATOM 457 O O . GLY A 1 63 ? 32.228 9.231 -65.112 1.00 80.88 63 GLY A O 1
ATOM 458 N N . ALA A 1 64 ? 32.414 11.434 -65.495 1.00 85.31 64 ALA A N 1
ATOM 459 C CA . ALA A 1 64 ? 32.060 11.405 -66.919 1.00 85.31 64 ALA A CA 1
ATOM 460 C C . ALA A 1 64 ? 32.982 12.312 -67.760 1.00 85.31 64 ALA A C 1
ATOM 462 O O . ALA A 1 64 ? 32.580 12.882 -68.778 1.00 85.31 64 ALA A O 1
ATOM 463 N N . VAL A 1 65 ? 34.208 12.545 -67.280 1.00 83.88 65 VAL A N 1
ATOM 464 C CA . VAL A 1 65 ? 35.121 13.538 -67.866 1.00 83.88 65 VAL A CA 1
ATOM 465 C C . VAL A 1 65 ? 35.769 12.976 -69.126 1.00 83.88 65 VAL A C 1
ATOM 467 O O . VAL A 1 65 ? 35.842 13.668 -70.142 1.00 83.88 65 VAL A O 1
ATOM 470 N N . LEU A 1 66 ? 36.216 11.718 -69.091 1.00 86.38 66 LEU A N 1
ATOM 471 C CA . LEU A 1 66 ? 36.857 11.084 -70.240 1.00 86.38 66 LEU A CA 1
ATOM 472 C C . LEU A 1 66 ? 35.828 10.737 -71.316 1.00 86.38 66 LEU A C 1
ATOM 474 O O . LEU A 1 66 ? 36.113 10.935 -72.494 1.00 86.38 66 LEU A O 1
ATOM 478 N N . SER A 1 67 ? 34.630 10.288 -70.941 1.00 88.00 67 SER A N 1
ATOM 479 C CA . SER A 1 67 ? 33.520 10.035 -71.865 1.00 88.00 67 SER A CA 1
ATOM 480 C C . SER A 1 67 ? 33.047 11.319 -72.544 1.00 88.00 67 SER A C 1
ATOM 482 O O . SER A 1 67 ? 32.960 11.341 -73.772 1.00 88.00 67 SER A O 1
ATOM 484 N N . GLY A 1 68 ? 32.869 12.416 -71.799 1.00 84.38 68 GLY A N 1
ATOM 485 C CA . GLY A 1 68 ? 32.598 13.742 -72.365 1.00 84.38 68 GLY A CA 1
ATOM 486 C C . GLY A 1 68 ? 33.652 14.176 -73.392 1.00 84.38 68 GLY A C 1
ATOM 487 O O . GLY A 1 68 ? 33.327 14.400 -74.558 1.00 84.38 68 GLY A O 1
ATOM 488 N N . LEU A 1 69 ? 34.931 14.199 -72.996 1.00 84.19 69 LEU A N 1
ATOM 489 C CA . LEU A 1 69 ? 36.044 14.575 -73.881 1.00 84.19 69 LEU A CA 1
ATOM 490 C C . LEU A 1 69 ? 36.200 13.641 -75.093 1.00 84.19 69 LEU A C 1
ATOM 492 O O . LEU A 1 69 ? 36.609 14.089 -76.167 1.00 84.19 69 LEU A O 1
ATOM 496 N N . THR A 1 70 ? 35.898 12.350 -74.940 1.00 86.75 70 THR A N 1
ATOM 497 C CA . THR A 1 70 ? 35.956 11.367 -76.032 1.00 86.75 70 THR A CA 1
ATOM 498 C C . THR A 1 70 ? 34.852 11.631 -77.045 1.00 86.75 70 THR A C 1
ATOM 500 O O . THR A 1 70 ? 35.158 11.753 -78.226 1.00 86.75 70 THR A O 1
ATOM 503 N N . ASN A 1 71 ? 33.607 11.813 -76.592 1.00 84.50 71 ASN A N 1
ATOM 504 C CA . ASN A 1 71 ? 32.455 12.094 -77.453 1.00 84.50 71 ASN A CA 1
ATOM 505 C C . ASN A 1 71 ? 32.597 13.437 -78.201 1.00 84.50 71 ASN A C 1
ATOM 507 O O . ASN A 1 71 ? 32.240 13.529 -79.375 1.00 84.50 71 ASN A O 1
ATOM 511 N N . GLU A 1 72 ? 33.178 14.465 -77.567 1.00 83.69 72 GLU A N 1
ATOM 512 C CA . GLU A 1 72 ? 33.557 15.714 -78.252 1.00 83.69 72 GLU A CA 1
ATOM 513 C C . GLU A 1 72 ? 34.619 15.498 -79.343 1.00 83.69 72 GLU A C 1
ATOM 515 O O . GLU A 1 72 ? 34.612 16.186 -80.363 1.00 83.69 72 GLU A O 1
ATOM 520 N N . THR A 1 73 ? 35.553 14.567 -79.124 1.00 82.88 73 THR A N 1
ATOM 521 C CA . THR A 1 73 ? 36.706 14.347 -80.009 1.00 82.88 73 THR A CA 1
ATOM 522 C C . THR A 1 73 ? 36.381 13.434 -81.194 1.00 82.88 73 THR A C 1
ATOM 524 O O . THR A 1 73 ? 36.881 13.675 -82.292 1.00 82.88 73 THR A O 1
ATOM 527 N N . THR A 1 74 ? 35.568 12.393 -80.993 1.00 79.25 74 THR A N 1
ATOM 528 C CA . THR A 1 74 ? 35.152 11.452 -82.050 1.00 79.25 74 THR A CA 1
ATOM 529 C C . THR A 1 74 ? 34.021 12.005 -82.917 1.00 79.25 74 THR A C 1
ATOM 531 O O . THR A 1 74 ? 33.893 11.617 -84.077 1.00 79.25 74 THR A O 1
ATOM 534 N N . GLY A 1 75 ? 33.240 12.952 -82.387 1.00 66.75 75 GLY A N 1
ATOM 535 C CA . GLY A 1 75 ? 32.112 13.568 -83.074 1.00 66.75 75 GLY A CA 1
ATOM 536 C C . GLY A 1 75 ? 30.810 12.780 -82.911 1.00 66.75 75 GLY A C 1
ATOM 537 O O . GLY A 1 75 ? 30.789 11.558 -82.747 1.00 66.75 75 GLY A O 1
ATOM 538 N N . VAL A 1 76 ? 29.689 13.505 -82.959 1.00 56.00 76 VAL A N 1
ATOM 539 C CA . VAL A 1 76 ? 28.351 12.948 -82.718 1.00 56.00 76 VAL A CA 1
ATOM 540 C C . VAL A 1 76 ? 28.004 11.904 -83.786 1.00 56.00 76 VAL A C 1
ATOM 542 O O . VAL A 1 76 ? 27.719 12.253 -84.930 1.00 56.00 76 VAL A O 1
ATOM 545 N N . GLY A 1 77 ? 27.993 10.629 -83.388 1.00 58.03 77 GLY A N 1
ATOM 546 C CA . GLY A 1 77 ? 27.555 9.501 -84.219 1.00 58.03 77 GLY A CA 1
ATOM 547 C C . GLY A 1 77 ? 28.658 8.607 -84.799 1.00 58.03 77 GLY A C 1
ATOM 548 O O . GLY A 1 77 ? 28.318 7.714 -85.567 1.00 58.03 77 GLY A O 1
ATOM 549 N N . ALA A 1 78 ? 29.937 8.815 -84.455 1.00 64.69 78 ALA A N 1
ATOM 550 C CA . ALA A 1 78 ? 31.022 7.916 -84.873 1.00 64.69 78 ALA A CA 1
ATOM 551 C C . ALA A 1 78 ? 31.158 6.695 -83.942 1.00 64.69 78 ALA A C 1
ATOM 553 O O . ALA A 1 78 ? 30.853 5.580 -84.348 1.00 64.69 78 ALA A O 1
ATOM 554 N N . THR A 1 79 ? 31.546 6.932 -82.684 1.00 77.19 79 THR A N 1
ATOM 555 C CA . THR A 1 79 ? 31.745 5.897 -81.652 1.00 77.19 79 THR A CA 1
ATOM 556 C C . THR A 1 79 ? 31.324 6.461 -80.305 1.00 77.19 79 THR A C 1
ATOM 558 O O . THR A 1 79 ? 31.815 7.520 -79.905 1.00 77.19 79 THR A O 1
ATOM 561 N N . LEU A 1 80 ? 30.412 5.776 -79.610 1.00 84.00 80 LEU A N 1
ATOM 562 C CA . LEU A 1 80 ? 29.853 6.247 -78.344 1.00 84.00 80 LEU A CA 1
ATOM 563 C C . LEU A 1 80 ? 30.756 5.867 -77.165 1.00 84.00 80 LEU A C 1
ATOM 565 O O . LEU A 1 80 ? 31.095 4.697 -76.994 1.00 84.00 80 LEU A O 1
ATOM 569 N N . CYS A 1 81 ? 31.103 6.844 -76.328 1.00 89.62 81 CYS A N 1
ATOM 570 C CA . CYS A 1 81 ? 31.782 6.626 -75.055 1.00 89.62 81 CYS A CA 1
ATOM 571 C C . CYS A 1 81 ? 30.810 6.816 -73.882 1.00 89.62 81 CYS A C 1
ATOM 573 O O . CYS A 1 81 ? 30.220 7.891 -73.741 1.00 89.62 81 CYS A O 1
ATOM 575 N N . LEU A 1 82 ? 30.644 5.786 -73.046 1.00 90.94 82 LEU A N 1
ATOM 576 C CA . LEU A 1 82 ? 29.730 5.777 -71.896 1.00 90.94 82 LEU A CA 1
ATOM 577 C C . LEU A 1 82 ? 30.504 5.678 -70.568 1.00 90.94 82 LEU A C 1
ATOM 579 O O . LEU A 1 82 ? 31.393 4.833 -70.458 1.00 90.94 82 LEU A O 1
ATOM 583 N N . PRO A 1 83 ? 30.179 6.483 -69.541 1.00 91.38 83 PRO A N 1
ATOM 584 C CA . PRO A 1 83 ? 30.682 6.257 -68.190 1.00 91.38 83 PRO A CA 1
ATOM 585 C C . PRO A 1 83 ? 29.994 5.048 -67.551 1.00 91.38 83 PRO A C 1
ATOM 587 O O . PRO A 1 83 ? 28.804 4.827 -67.763 1.00 91.38 83 PRO A O 1
ATOM 590 N N . LEU A 1 84 ? 30.730 4.286 -66.739 1.00 89.31 84 LEU A N 1
ATOM 591 C CA . LEU A 1 84 ? 30.142 3.236 -65.896 1.00 89.31 84 LEU A CA 1
ATOM 592 C C . LEU A 1 84 ? 29.639 3.768 -64.543 1.00 89.31 84 LEU A C 1
ATOM 594 O O . LEU A 1 84 ? 28.791 3.131 -63.926 1.00 89.31 84 LEU A O 1
ATOM 598 N N . GLU A 1 85 ? 30.141 4.922 -64.090 1.00 84.94 85 GLU A N 1
ATOM 599 C CA . GLU A 1 85 ? 29.748 5.569 -62.831 1.00 84.94 85 GLU A CA 1
ATOM 600 C C . GLU A 1 85 ? 29.869 7.103 -62.960 1.00 84.94 85 GLU A C 1
ATOM 602 O O . GLU A 1 85 ? 30.824 7.715 -62.485 1.00 84.94 85 GLU A O 1
ATOM 607 N N . SER A 1 86 ? 28.905 7.773 -63.609 1.00 82.75 86 SER A N 1
ATOM 608 C CA . SER A 1 86 ? 28.958 9.230 -63.854 1.00 82.75 86 SER A CA 1
ATOM 609 C C . SER A 1 86 ? 28.942 10.048 -62.557 1.00 82.75 86 SER A C 1
ATOM 611 O O . SER A 1 86 ? 29.350 11.212 -62.533 1.00 82.75 86 SER A O 1
ATOM 613 N N . LYS A 1 87 ? 28.384 9.461 -61.496 1.00 76.94 87 LYS A N 1
ATOM 614 C CA . LYS A 1 87 ? 28.358 9.939 -60.112 1.00 76.94 87 LYS A CA 1
ATOM 615 C C . LYS A 1 87 ? 28.507 8.724 -59.201 1.00 76.94 87 LYS A C 1
ATOM 617 O O . LYS A 1 87 ? 27.944 7.678 -59.510 1.00 76.94 87 LYS A O 1
ATOM 622 N N . ALA A 1 88 ? 29.196 8.887 -58.072 1.00 68.38 88 ALA A N 1
ATOM 623 C CA . ALA A 1 88 ? 29.372 7.812 -57.098 1.00 68.38 88 ALA A CA 1
ATOM 624 C C . ALA A 1 88 ? 28.026 7.159 -56.719 1.00 68.38 88 ALA A C 1
ATOM 626 O O . ALA A 1 88 ? 27.070 7.875 -56.410 1.00 68.38 88 ALA A O 1
ATOM 627 N N . ARG A 1 89 ? 27.969 5.819 -56.721 1.00 61.06 89 ARG A N 1
ATOM 628 C CA . ARG A 1 89 ? 26.766 5.004 -56.430 1.00 61.06 89 ARG A CA 1
ATOM 629 C C . ARG A 1 89 ? 25.589 5.187 -57.411 1.00 61.06 89 ARG A C 1
ATOM 631 O O . ARG A 1 89 ? 24.436 4.988 -57.030 1.00 61.06 89 ARG A O 1
ATOM 638 N N . ARG A 1 90 ? 25.839 5.579 -58.667 1.00 74.75 90 ARG A N 1
ATOM 639 C CA . ARG A 1 90 ? 24.801 5.656 -59.712 1.00 74.75 90 ARG A CA 1
ATOM 640 C C . ARG A 1 90 ? 24.792 4.404 -60.597 1.00 74.75 90 ARG A C 1
ATOM 642 O O . ARG A 1 90 ? 25.357 4.386 -61.686 1.00 74.75 90 ARG A O 1
ATOM 649 N N . ASP A 1 91 ? 24.025 3.399 -60.185 1.00 74.19 91 ASP A N 1
ATOM 650 C CA . ASP A 1 91 ? 23.879 2.133 -60.930 1.00 74.19 91 ASP A CA 1
ATOM 651 C C . ASP A 1 91 ? 23.233 2.303 -62.321 1.00 74.19 91 ASP A C 1
ATOM 653 O O . ASP A 1 91 ? 23.345 1.438 -63.191 1.00 74.19 91 ASP A O 1
ATOM 657 N N . GLN A 1 92 ? 22.545 3.428 -62.557 1.00 82.38 92 GLN A N 1
ATOM 658 C CA . GLN A 1 92 ? 21.905 3.738 -63.837 1.00 82.38 92 GLN A CA 1
ATOM 659 C C . GLN A 1 92 ? 22.904 3.777 -65.004 1.00 82.38 92 GLN A C 1
ATOM 661 O O . GLN A 1 92 ? 22.554 3.343 -66.100 1.00 82.38 92 GLN A O 1
ATOM 666 N N . ASP A 1 93 ? 24.128 4.261 -64.784 1.00 86.31 93 ASP A N 1
ATOM 667 C CA . ASP A 1 93 ? 25.111 4.435 -65.859 1.00 86.31 93 ASP A CA 1
ATOM 668 C C . ASP A 1 93 ? 25.656 3.074 -66.326 1.00 86.31 93 ASP A C 1
ATOM 670 O O . ASP A 1 93 ? 25.656 2.775 -67.522 1.00 86.31 93 ASP A O 1
ATOM 674 N N . LEU A 1 94 ? 25.975 2.186 -65.375 1.00 85.56 94 LEU A N 1
ATOM 675 C CA . LEU A 1 94 ? 26.293 0.781 -65.638 1.00 85.56 94 LEU A CA 1
ATOM 676 C C . LEU A 1 94 ? 25.146 0.064 -66.371 1.00 85.56 94 LEU A C 1
ATOM 678 O O . LEU A 1 94 ? 25.391 -0.638 -67.349 1.00 85.56 94 LEU A O 1
ATOM 682 N N . ASN A 1 95 ? 23.894 0.266 -65.948 1.00 84.94 95 ASN A N 1
ATOM 683 C CA . ASN A 1 95 ? 22.730 -0.335 -66.608 1.00 84.94 95 ASN A CA 1
ATOM 684 C C . ASN A 1 95 ? 22.549 0.160 -68.055 1.00 84.94 95 ASN A C 1
ATOM 686 O O . ASN A 1 95 ? 22.220 -0.636 -68.936 1.00 84.94 95 ASN A O 1
ATOM 690 N N . ILE A 1 96 ? 22.805 1.445 -68.327 1.00 87.06 96 ILE A N 1
ATOM 691 C CA . ILE A 1 96 ? 22.791 2.006 -69.688 1.00 87.06 96 ILE A CA 1
ATOM 692 C C . ILE A 1 96 ? 23.919 1.396 -70.532 1.00 87.06 96 ILE A C 1
ATOM 694 O O . ILE A 1 96 ? 23.669 0.981 -71.663 1.00 87.06 96 ILE A O 1
ATOM 698 N N . ALA A 1 97 ? 25.134 1.285 -69.988 1.00 88.81 97 ALA A N 1
ATOM 699 C CA . ALA A 1 97 ? 26.270 0.681 -70.683 1.00 88.81 97 ALA A CA 1
ATOM 700 C C . ALA A 1 97 ? 26.036 -0.803 -71.019 1.00 88.81 97 ALA A C 1
ATOM 702 O O . ALA A 1 97 ? 26.242 -1.213 -72.161 1.00 88.81 97 ALA A O 1
ATOM 703 N N . LEU A 1 98 ? 25.538 -1.595 -70.063 1.00 87.31 98 LEU A N 1
ATOM 704 C CA . LEU A 1 98 ? 25.177 -3.001 -70.275 1.00 87.31 98 LEU A CA 1
ATOM 705 C C . LEU A 1 98 ? 24.041 -3.147 -71.300 1.00 87.31 98 LEU A C 1
ATOM 707 O O . LEU A 1 98 ? 24.130 -3.985 -72.195 1.00 87.31 98 LEU A O 1
ATOM 711 N N . GLY A 1 99 ? 23.008 -2.301 -71.225 1.00 85.75 99 GLY A N 1
ATOM 712 C CA . GLY A 1 99 ? 21.924 -2.277 -72.208 1.00 85.75 99 GLY A CA 1
ATOM 713 C C . GLY A 1 99 ? 22.412 -1.947 -73.623 1.00 85.75 99 GLY A C 1
ATOM 714 O O . GLY A 1 99 ? 21.994 -2.593 -74.583 1.00 85.75 99 GLY A O 1
ATOM 715 N N . TYR A 1 100 ? 23.341 -0.998 -73.760 1.00 86.62 100 TYR A N 1
ATOM 716 C CA . TYR A 1 100 ? 23.930 -0.635 -75.051 1.00 86.62 100 TYR A CA 1
ATOM 717 C C . TYR A 1 100 ? 24.800 -1.763 -75.627 1.00 86.62 100 TYR A C 1
ATOM 719 O O . TYR A 1 100 ? 24.650 -2.119 -76.794 1.00 86.62 100 TYR A O 1
ATOM 727 N N . LEU A 1 101 ? 25.641 -2.394 -74.798 1.00 87.25 101 LEU A N 1
ATOM 728 C CA . LEU A 1 101 ? 26.420 -3.581 -75.177 1.00 87.25 101 LEU A CA 1
ATOM 729 C C . LEU A 1 101 ? 25.520 -4.735 -75.643 1.00 87.25 101 LEU A C 1
ATOM 731 O O . LEU A 1 101 ? 25.816 -5.381 -76.647 1.00 87.25 101 LEU A O 1
ATOM 735 N N . HIS A 1 102 ? 24.403 -4.968 -74.953 1.00 85.88 102 HIS A N 1
ATOM 736 C CA . HIS A 1 102 ? 23.437 -5.994 -75.336 1.00 85.88 102 HIS A CA 1
ATOM 737 C C . HIS A 1 102 ? 22.774 -5.698 -76.693 1.00 85.88 102 HIS A C 1
ATOM 739 O O . HIS A 1 102 ? 22.640 -6.600 -77.517 1.00 85.88 102 HIS A O 1
ATOM 745 N N . ILE A 1 103 ? 22.428 -4.433 -76.969 1.00 86.00 103 ILE A N 1
ATOM 746 C CA . ILE A 1 103 ? 21.900 -3.997 -78.277 1.00 86.00 103 ILE A CA 1
ATOM 747 C C . ILE A 1 103 ? 22.928 -4.209 -79.402 1.00 86.00 103 ILE A C 1
ATOM 749 O O . ILE A 1 103 ? 22.544 -4.570 -80.513 1.00 86.00 103 ILE A O 1
ATOM 753 N N . LEU A 1 104 ? 24.225 -4.048 -79.116 1.00 86.31 104 LEU A N 1
ATOM 754 C CA . LEU A 1 104 ? 25.320 -4.372 -80.044 1.00 86.31 104 LEU A CA 1
ATOM 755 C C . LEU A 1 104 ? 25.595 -5.886 -80.182 1.00 86.31 104 LEU A C 1
ATOM 757 O O . LEU A 1 104 ? 26.466 -6.278 -80.956 1.00 86.31 104 LEU A O 1
ATOM 761 N N . GLY A 1 105 ? 24.853 -6.746 -79.476 1.00 85.94 105 GLY A N 1
ATOM 762 C CA . GLY A 1 105 ? 24.952 -8.203 -79.580 1.00 85.94 105 GLY A CA 1
ATOM 763 C C . GLY A 1 105 ? 25.923 -8.867 -78.600 1.00 85.94 105 GLY A C 1
ATOM 764 O O . GLY A 1 105 ? 26.263 -10.033 -78.796 1.00 85.94 105 GLY A O 1
ATOM 765 N N . ALA A 1 106 ? 26.371 -8.173 -77.549 1.00 85.25 106 ALA A N 1
ATOM 766 C CA . ALA A 1 106 ? 27.171 -8.795 -76.495 1.00 85.25 106 ALA A CA 1
ATOM 767 C C . ALA A 1 106 ? 26.321 -9.731 -75.611 1.00 85.25 106 ALA A C 1
ATOM 769 O O . ALA A 1 106 ? 25.255 -9.350 -75.111 1.00 85.25 106 ALA A O 1
ATOM 770 N N . GLU A 1 107 ? 26.823 -10.944 -75.362 1.00 84.06 107 GLU A N 1
ATOM 771 C CA . GLU A 1 107 ? 26.278 -11.830 -74.329 1.00 84.06 107 GLU A CA 1
ATOM 772 C C . GLU A 1 107 ? 26.657 -11.305 -72.936 1.00 84.06 107 GLU A C 1
ATOM 774 O O . GLU A 1 107 ? 27.831 -11.066 -72.643 1.00 84.06 107 GLU A O 1
ATOM 779 N N . LEU A 1 108 ? 25.658 -11.124 -72.068 1.00 81.50 108 LEU A N 1
ATOM 780 C CA . LEU A 1 108 ? 25.848 -10.647 -70.698 1.00 81.50 108 LEU A CA 1
ATOM 781 C C . LEU A 1 108 ? 25.766 -11.811 -69.703 1.00 81.50 108 LEU A C 1
ATOM 783 O O . LEU A 1 108 ? 24.677 -12.309 -69.411 1.00 81.50 108 LEU A O 1
ATOM 787 N N . ASP A 1 109 ? 26.901 -12.203 -69.123 1.00 81.06 109 ASP A N 1
ATOM 788 C CA . ASP A 1 109 ? 26.924 -13.091 -67.955 1.00 81.06 109 ASP A CA 1
ATOM 789 C C . ASP A 1 109 ? 26.608 -12.289 -66.681 1.00 81.06 109 ASP A C 1
ATOM 791 O O . ASP A 1 109 ? 27.488 -11.747 -66.006 1.00 81.06 109 ASP A O 1
ATOM 795 N N . LEU A 1 110 ? 25.317 -12.205 -66.352 1.00 72.12 110 LEU A N 1
ATOM 796 C CA . LEU A 1 110 ? 24.844 -11.530 -65.142 1.00 72.12 110 LEU A CA 1
ATOM 797 C C . LEU A 1 110 ? 25.240 -12.267 -63.851 1.00 72.12 110 LEU A C 1
ATOM 799 O O . LEU A 1 110 ? 25.328 -11.628 -62.804 1.00 72.12 110 LEU A O 1
ATOM 803 N N . ALA A 1 111 ? 25.529 -13.574 -63.897 1.00 68.88 111 ALA A N 1
ATOM 804 C CA . ALA A 1 111 ? 25.939 -14.318 -62.704 1.00 68.88 111 ALA A CA 1
ATOM 805 C C . ALA A 1 111 ? 27.311 -13.839 -62.199 1.00 68.88 111 ALA A C 1
ATOM 807 O O . ALA A 1 111 ? 27.529 -13.748 -60.987 1.00 68.88 111 ALA A O 1
ATOM 808 N N . LYS A 1 112 ? 28.198 -13.422 -63.115 1.00 72.88 112 LYS A N 1
ATOM 809 C CA . LYS A 1 112 ? 29.487 -12.788 -62.787 1.00 72.88 112 LYS A CA 1
ATOM 810 C C . LYS A 1 112 ? 29.372 -11.415 -62.124 1.00 72.88 112 LYS A C 1
ATOM 812 O O . LYS A 1 112 ? 30.323 -10.998 -61.467 1.00 72.88 112 LYS A O 1
ATOM 817 N N . LEU A 1 113 ? 28.231 -10.731 -62.233 1.00 63.66 113 LEU A N 1
ATOM 818 C CA . LEU A 1 113 ? 27.990 -9.471 -61.520 1.00 63.66 113 LEU A CA 1
ATOM 819 C C . LEU A 1 113 ? 27.833 -9.691 -60.003 1.00 63.66 113 LEU A C 1
ATOM 821 O O . LEU A 1 113 ? 28.208 -8.826 -59.210 1.00 63.66 113 LEU A O 1
ATOM 825 N N . SER A 1 114 ? 27.284 -10.851 -59.625 1.00 59.84 114 SER A N 1
ATOM 826 C CA . SER A 1 114 ? 26.977 -11.276 -58.251 1.00 59.84 114 SER A CA 1
ATOM 827 C C . SER A 1 114 ? 27.997 -12.230 -57.619 1.00 59.84 114 SER A C 1
ATOM 829 O O . SER A 1 114 ? 27.949 -12.462 -56.412 1.00 59.84 114 SER A O 1
ATOM 831 N N . ASP A 1 115 ? 28.898 -12.802 -58.417 1.00 58.78 115 ASP A N 1
ATOM 832 C CA . ASP A 1 115 ? 29.877 -13.800 -57.978 1.00 58.78 115 ASP A CA 1
ATOM 833 C C . ASP A 1 115 ? 30.791 -13.242 -56.868 1.00 58.78 115 ASP A C 1
ATOM 835 O O . ASP A 1 115 ? 31.408 -12.187 -57.024 1.00 58.78 115 ASP A O 1
ATOM 839 N N . GLN A 1 116 ? 30.838 -13.940 -55.728 1.00 52.22 116 GLN A N 1
ATOM 840 C CA . GLN A 1 116 ? 31.540 -13.546 -54.494 1.00 52.22 116 GLN A CA 1
ATOM 841 C C . GLN A 1 116 ? 31.209 -12.140 -53.946 1.00 52.22 116 GLN A C 1
ATOM 843 O O . GLN A 1 116 ? 32.061 -11.489 -53.340 1.00 52.22 116 GLN A O 1
ATOM 848 N N . ARG A 1 117 ? 29.970 -11.656 -54.118 1.00 51.91 117 ARG A N 1
ATOM 849 C CA . ARG A 1 117 ? 29.515 -10.365 -53.568 1.00 51.91 117 ARG A CA 1
ATOM 850 C C . ARG A 1 117 ? 28.277 -10.514 -52.688 1.00 51.91 117 ARG A C 1
ATOM 852 O O . ARG A 1 117 ? 27.416 -11.350 -52.944 1.00 51.91 117 ARG A O 1
ATOM 859 N N . LEU A 1 118 ? 28.164 -9.641 -51.686 1.00 51.28 118 LEU A N 1
ATOM 860 C CA . LEU A 1 118 ? 26.930 -9.427 -50.927 1.00 51.28 118 LEU A CA 1
ATOM 861 C C . LEU A 1 118 ? 25.859 -8.851 -51.864 1.00 51.28 118 LEU A C 1
ATOM 863 O O . LEU A 1 118 ? 25.838 -7.650 -52.129 1.00 51.28 118 LEU A O 1
ATOM 867 N N . ILE A 1 119 ? 24.987 -9.715 -52.383 1.00 54.16 119 ILE A N 1
ATOM 868 C CA . ILE A 1 119 ? 23.855 -9.325 -53.228 1.00 54.16 119 ILE A CA 1
ATOM 869 C C . ILE A 1 119 ? 22.527 -9.628 -52.537 1.00 54.16 119 ILE A C 1
ATOM 871 O O . ILE A 1 119 ? 22.186 -10.778 -52.264 1.00 54.16 119 ILE A O 1
ATOM 875 N N . ARG A 1 120 ? 21.729 -8.584 -52.307 1.00 49.22 120 ARG A N 1
ATOM 876 C CA . ARG A 1 120 ? 20.334 -8.741 -51.893 1.00 49.22 120 ARG A CA 1
ATOM 877 C C . ARG A 1 120 ? 19.534 -9.274 -53.081 1.00 49.22 120 ARG A C 1
ATOM 879 O O . ARG A 1 120 ? 19.553 -8.668 -54.152 1.00 49.22 120 ARG A O 1
ATOM 886 N N . ARG A 1 121 ? 18.815 -10.389 -52.913 1.00 51.59 121 ARG A N 1
ATOM 887 C CA . ARG A 1 121 ? 17.873 -10.846 -53.947 1.00 51.59 121 ARG A CA 1
ATOM 888 C C . ARG A 1 121 ? 16.778 -9.798 -54.115 1.00 51.59 121 ARG A C 1
ATOM 890 O O . ARG A 1 121 ? 16.152 -9.391 -53.140 1.00 51.59 121 ARG A O 1
ATOM 897 N N . PHE A 1 122 ? 16.540 -9.380 -55.353 1.00 51.91 122 PHE A N 1
ATOM 898 C CA . PHE A 1 122 ? 15.400 -8.534 -55.681 1.00 51.91 122 PHE A CA 1
ATOM 899 C C . PHE A 1 122 ? 14.109 -9.314 -55.404 1.00 51.91 122 PHE A C 1
ATOM 901 O O . PHE A 1 122 ? 13.811 -10.277 -56.109 1.00 51.91 122 PHE A O 1
ATOM 908 N N . ARG A 1 123 ? 13.362 -8.905 -54.373 1.00 51.47 123 ARG A N 1
ATOM 909 C CA . ARG A 1 123 ? 11.967 -9.311 -54.174 1.00 51.47 123 ARG A CA 1
ATOM 910 C C . ARG A 1 123 ? 11.072 -8.307 -54.882 1.00 51.47 123 ARG A C 1
ATOM 912 O O . ARG A 1 123 ? 11.254 -7.098 -54.732 1.00 51.47 123 ARG A O 1
ATOM 919 N N . SER A 1 124 ? 10.103 -8.797 -55.637 1.00 54.31 124 SER A N 1
ATOM 920 C CA . SER A 1 124 ? 9.080 -7.947 -56.234 1.00 54.31 124 SER A CA 1
ATOM 921 C C . SER A 1 124 ? 8.165 -7.363 -55.153 1.00 54.31 124 SER A C 1
ATOM 923 O O . SER A 1 124 ? 7.971 -7.958 -54.093 1.00 54.31 124 SER A O 1
ATOM 925 N N . ALA A 1 125 ? 7.530 -6.221 -55.430 1.00 55.81 125 ALA A N 1
ATOM 926 C CA . ALA A 1 125 ? 6.562 -5.625 -54.504 1.00 55.81 125 ALA A CA 1
ATOM 927 C C . ALA A 1 125 ? 5.375 -6.561 -54.176 1.00 55.81 125 ALA A C 1
ATOM 929 O O . ALA A 1 125 ? 4.751 -6.408 -53.134 1.00 55.81 125 ALA A O 1
ATOM 930 N N . ALA A 1 126 ? 5.088 -7.555 -55.025 1.00 60.97 126 ALA A N 1
ATOM 931 C CA . ALA A 1 126 ? 4.058 -8.566 -54.783 1.00 60.97 126 ALA A CA 1
ATOM 932 C C . ALA A 1 126 ? 4.468 -9.646 -53.756 1.00 60.97 126 ALA A C 1
ATOM 934 O O . ALA A 1 126 ? 3.607 -10.344 -53.230 1.00 60.97 126 ALA A O 1
ATOM 935 N N . GLU A 1 127 ? 5.766 -9.789 -53.469 1.00 52.31 127 GLU A N 1
ATOM 936 C CA . GLU A 1 127 ? 6.325 -10.748 -52.499 1.00 52.31 127 GLU A CA 1
ATOM 937 C C . GLU A 1 127 ? 6.625 -10.100 -51.136 1.00 52.31 127 GLU A C 1
ATOM 939 O O . GLU A 1 127 ? 7.042 -10.780 -50.195 1.00 52.31 127 GLU A O 1
ATOM 944 N N . LEU A 1 128 ? 6.431 -8.783 -51.022 1.00 52.88 128 LEU A N 1
ATOM 945 C CA . LEU A 1 128 ? 6.630 -8.017 -49.799 1.00 52.88 128 LEU A CA 1
ATOM 946 C C . LEU A 1 128 ? 5.291 -7.825 -49.080 1.00 52.88 128 LEU A C 1
ATOM 948 O O . LEU A 1 128 ? 4.393 -7.144 -49.569 1.00 52.88 128 LEU A O 1
ATOM 952 N N . SER A 1 129 ? 5.173 -8.371 -47.869 1.00 46.59 129 SER A N 1
ATOM 953 C CA . SER A 1 129 ? 4.122 -7.961 -46.939 1.00 46.59 129 SER A CA 1
ATOM 954 C C . SER A 1 129 ? 4.491 -6.600 -46.351 1.00 46.59 129 SER A C 1
ATOM 956 O O . SER A 1 129 ? 5.189 -6.524 -45.338 1.00 46.59 129 SER A O 1
ATOM 958 N N . PHE A 1 130 ? 4.056 -5.520 -46.998 1.00 45.34 130 PHE A N 1
ATOM 959 C CA . PHE A 1 130 ? 4.209 -4.178 -46.447 1.00 45.34 130 PHE A CA 1
ATOM 960 C C . PHE A 1 130 ? 3.498 -4.102 -45.091 1.00 45.34 130 PHE A C 1
ATOM 962 O O . PHE A 1 130 ? 2.291 -4.336 -44.991 1.00 45.34 130 PHE A O 1
ATOM 969 N N . PHE A 1 131 ? 4.244 -3.764 -44.035 1.00 44.25 131 PHE A N 1
ATOM 970 C CA . PHE A 1 131 ? 3.627 -3.255 -42.815 1.00 44.25 131 PHE A CA 1
ATOM 971 C C . PHE A 1 131 ? 2.816 -2.022 -43.200 1.00 44.25 131 PHE A C 1
ATOM 973 O O . PHE A 1 131 ? 3.333 -1.164 -43.911 1.00 44.25 131 PHE A O 1
ATOM 980 N N . ALA A 1 132 ? 1.560 -1.946 -42.754 1.00 41.44 132 ALA A N 1
ATOM 981 C CA . ALA A 1 132 ? 0.674 -0.842 -43.102 1.00 41.44 132 ALA A CA 1
ATOM 982 C C . ALA A 1 132 ? 1.316 0.493 -42.700 1.00 41.44 132 ALA A C 1
ATOM 984 O O . ALA A 1 132 ? 1.360 0.844 -41.518 1.00 41.44 132 ALA A O 1
ATOM 985 N N . ASN A 1 133 ? 1.825 1.213 -43.697 1.00 42.44 133 ASN A N 1
ATOM 986 C CA . ASN A 1 133 ? 2.398 2.532 -43.527 1.00 42.44 133 ASN A CA 1
ATOM 987 C C . ASN A 1 133 ? 1.285 3.448 -42.985 1.00 42.44 133 ASN A C 1
ATOM 989 O O . ASN A 1 133 ? 0.231 3.553 -43.620 1.00 42.44 133 ASN A O 1
ATOM 993 N N . PRO A 1 134 ? 1.455 4.105 -41.822 1.00 43.28 134 PRO A N 1
ATOM 994 C CA . PRO A 1 134 ? 0.420 4.981 -41.276 1.00 43.28 134 PRO A CA 1
ATOM 995 C C . PRO A 1 134 ? 0.088 6.160 -42.209 1.00 43.28 134 PRO A C 1
ATOM 997 O O . PRO A 1 134 ? -1.002 6.723 -42.096 1.00 43.28 134 PRO A O 1
ATOM 1000 N N . CYS A 1 135 ? 0.975 6.479 -43.160 1.00 40.50 135 CYS A N 1
ATOM 1001 C CA . CYS A 1 135 ? 0.780 7.473 -44.214 1.00 40.50 135 CYS A CA 1
ATOM 1002 C C . CYS A 1 135 ? 0.048 6.937 -45.467 1.00 40.50 135 CYS A C 1
ATOM 1004 O O . CYS A 1 135 ? -0.315 7.733 -46.324 1.00 40.50 135 CYS A O 1
ATOM 1006 N N . GLU A 1 136 ? -0.204 5.625 -45.585 1.00 40.94 136 GLU A N 1
ATOM 1007 C CA . GLU A 1 136 ? -0.920 4.993 -46.717 1.00 40.94 136 GLU A CA 1
ATOM 1008 C C . GLU A 1 136 ? -2.413 4.745 -46.437 1.00 40.94 136 GLU A C 1
ATOM 1010 O O . GLU A 1 136 ? -3.078 3.959 -47.117 1.00 40.94 136 GLU A O 1
ATOM 1015 N N . LYS A 1 137 ? -3.002 5.464 -45.474 1.00 40.44 137 LYS A N 1
ATOM 1016 C CA . LYS A 1 137 ? -4.453 5.681 -45.530 1.00 40.44 137 LYS A CA 1
ATOM 1017 C C . LYS A 1 137 ? -4.752 6.466 -46.813 1.00 40.44 137 LYS A C 1
ATOM 1019 O O . LYS A 1 137 ? -4.082 7.472 -47.045 1.00 40.44 137 LYS A O 1
ATOM 1024 N N . PRO A 1 138 ? -5.736 6.057 -47.634 1.00 35.38 138 PRO A N 1
ATOM 1025 C CA . PRO A 1 138 ? -6.052 6.792 -48.848 1.00 35.38 138 PRO A CA 1
ATOM 1026 C C . PRO A 1 138 ? -6.450 8.220 -48.475 1.00 35.38 138 PRO A C 1
ATOM 1028 O O . PRO A 1 138 ? -7.384 8.430 -47.696 1.00 35.38 138 PRO A O 1
ATOM 1031 N N . VAL A 1 139 ? -5.738 9.196 -49.040 1.00 43.00 139 VAL A N 1
ATOM 1032 C CA . VAL A 1 139 ? -6.219 10.575 -49.084 1.00 43.00 139 VAL A CA 1
ATOM 1033 C C . VAL A 1 139 ? -7.544 10.521 -49.837 1.00 43.00 139 VAL A C 1
ATOM 1035 O O . VAL A 1 139 ? -7.584 10.079 -50.983 1.00 43.00 139 VAL A O 1
ATOM 1038 N N . LEU A 1 140 ? -8.633 10.888 -49.163 1.00 36.38 140 LEU A N 1
ATOM 1039 C CA . LEU A 1 140 ? -9.956 10.942 -49.777 1.00 36.38 140 LEU A CA 1
ATOM 1040 C C . LEU A 1 140 ? -9.894 11.888 -50.979 1.00 36.38 140 LEU A C 1
ATOM 1042 O O . LEU A 1 140 ? -9.488 13.040 -50.820 1.00 36.38 140 LEU A O 1
ATOM 1046 N N . ASP A 1 141 ? -10.291 11.400 -52.157 1.00 34.59 141 ASP A N 1
ATOM 1047 C CA . ASP A 1 141 ? -10.312 12.197 -53.385 1.00 34.59 141 ASP A CA 1
ATOM 1048 C C . ASP A 1 141 ? -11.059 13.518 -53.161 1.00 34.59 141 ASP A C 1
ATOM 1050 O O . ASP A 1 141 ? -12.162 13.546 -52.602 1.00 34.59 141 ASP A O 1
ATOM 1054 N N . ALA A 1 142 ? -10.472 14.618 -53.640 1.00 39.53 142 ALA A N 1
ATOM 1055 C CA . ALA A 1 142 ? -11.036 15.959 -53.480 1.00 39.53 142 ALA A CA 1
ATOM 1056 C C . ALA A 1 142 ? -12.460 16.070 -54.069 1.00 39.53 142 ALA A C 1
ATOM 1058 O O . ALA A 1 142 ? -13.313 16.768 -53.516 1.00 39.53 142 ALA A O 1
ATOM 1059 N N . ASP A 1 143 ? -12.745 15.304 -55.126 1.00 34.84 143 ASP A N 1
ATOM 1060 C CA . ASP A 1 143 ? -14.060 15.240 -55.770 1.00 34.84 143 ASP A CA 1
ATOM 1061 C C . ASP A 1 143 ? -15.124 14.510 -54.923 1.00 34.84 143 ASP A C 1
ATOM 1063 O O . ASP A 1 143 ? -16.320 14.756 -55.088 1.00 34.84 143 ASP A O 1
ATOM 1067 N N . VAL A 1 144 ? -14.726 13.658 -53.966 1.00 37.94 144 VAL A N 1
ATOM 1068 C CA . VAL A 1 144 ? -15.663 13.038 -53.011 1.00 37.94 144 VAL A CA 1
ATOM 1069 C C . VAL A 1 144 ? -16.038 14.033 -51.910 1.00 37.94 144 VAL A C 1
ATOM 1071 O O . VAL A 1 144 ? -17.222 14.149 -51.582 1.00 37.94 144 VAL A O 1
ATOM 1074 N N . MET A 1 145 ? -15.073 14.809 -51.396 1.00 33.91 145 MET A N 1
ATOM 1075 C CA . MET A 1 145 ? -15.326 15.873 -50.406 1.00 33.91 145 MET A CA 1
ATOM 1076 C C . MET A 1 145 ? -16.317 16.928 -50.923 1.00 33.91 145 MET A C 1
ATOM 1078 O O . MET A 1 145 ? -17.237 17.304 -50.199 1.00 33.91 145 MET A O 1
ATOM 1082 N N . ALA A 1 146 ? -16.206 17.340 -52.190 1.00 36.59 146 ALA A N 1
ATOM 1083 C CA . ALA A 1 146 ? -17.089 18.346 -52.790 1.00 36.59 146 ALA A CA 1
ATOM 1084 C C . ALA A 1 146 ? -18.566 17.907 -52.941 1.00 36.59 146 ALA A C 1
ATOM 1086 O O . ALA A 1 146 ? -19.430 18.739 -53.220 1.00 36.59 146 ALA A O 1
ATOM 1087 N N . SER A 1 147 ? -18.877 16.615 -52.772 1.00 34.81 147 SER A N 1
ATOM 1088 C CA . SER A 1 147 ? -20.218 16.057 -53.016 1.00 34.81 147 SER A CA 1
ATOM 1089 C C . SER A 1 147 ? -21.107 15.916 -51.770 1.00 34.81 147 SER A C 1
ATOM 1091 O O . SER A 1 147 ? -22.299 15.630 -51.902 1.00 34.81 147 SER A O 1
ATOM 1093 N N . ILE A 1 148 ? -20.556 16.129 -50.567 1.00 34.66 148 ILE A N 1
ATOM 1094 C CA . ILE A 1 148 ? -21.266 15.914 -49.291 1.00 34.66 148 ILE A CA 1
ATOM 1095 C C . ILE A 1 148 ? -21.905 17.213 -48.752 1.00 34.66 148 ILE A C 1
ATOM 1097 O O . ILE A 1 148 ? -22.942 17.152 -48.094 1.00 34.66 148 ILE A O 1
ATOM 1101 N N . ASP A 1 149 ? -21.387 18.389 -49.121 1.00 34.09 149 ASP A N 1
ATOM 1102 C CA . ASP A 1 149 ? -21.820 19.707 -48.608 1.00 34.09 149 ASP A CA 1
ATOM 1103 C C . ASP A 1 149 ? -23.086 20.301 -49.274 1.00 34.09 149 ASP A C 1
ATOM 1105 O O . ASP A 1 149 ? -23.363 21.498 -49.186 1.00 34.09 149 ASP A O 1
ATOM 1109 N N . ALA A 1 150 ? -23.905 19.479 -49.940 1.00 33.78 150 ALA A N 1
ATOM 1110 C CA . ALA A 1 150 ? -25.067 19.939 -50.708 1.00 33.78 150 ALA A CA 1
ATOM 1111 C C . ALA A 1 150 ? -26.404 19.298 -50.285 1.00 33.78 150 ALA A C 1
ATOM 1113 O O . ALA A 1 150 ? -27.088 18.681 -51.109 1.00 33.78 150 ALA A O 1
ATOM 1114 N N . LYS A 1 151 ? -26.811 19.496 -49.017 1.00 27.36 151 LYS A N 1
ATOM 1115 C CA . LYS A 1 151 ? -28.232 19.575 -48.586 1.00 27.36 151 LYS A CA 1
ATOM 1116 C C . LYS A 1 151 ? -28.390 20.034 -47.129 1.00 27.36 151 LYS A C 1
ATOM 1118 O O . LYS A 1 151 ? -28.255 19.242 -46.200 1.00 27.36 151 LYS A O 1
ATOM 1123 N N . GLU A 1 152 ? -28.792 21.291 -46.939 1.00 30.20 152 GLU A N 1
ATOM 1124 C CA . GLU A 1 152 ? -29.384 21.750 -45.673 1.00 30.20 152 GLU A CA 1
ATOM 1125 C C . GLU A 1 152 ? -30.677 20.968 -45.348 1.00 30.20 152 GLU A C 1
ATOM 1127 O O . GLU A 1 152 ? -31.367 20.487 -46.258 1.00 30.20 152 GLU A O 1
ATOM 1132 N N . PRO A 1 153 ? -31.082 20.911 -44.065 1.00 27.25 153 PRO A N 1
ATOM 1133 C CA . PRO A 1 153 ? -32.083 21.899 -43.652 1.00 27.25 153 PRO A CA 1
ATOM 1134 C C . PRO A 1 153 ? -31.947 22.459 -42.217 1.00 27.25 153 PRO A C 1
ATOM 1136 O O . PRO A 1 153 ? -31.978 21.718 -41.240 1.00 27.25 153 PRO A O 1
ATOM 1139 N N . ARG A 1 154 ? -32.067 23.794 -42.130 1.00 24.17 154 ARG A N 1
ATOM 1140 C CA . ARG A 1 154 ? -32.718 24.577 -41.049 1.00 24.17 154 ARG A CA 1
ATOM 1141 C C . ARG A 1 154 ? -32.052 24.634 -39.663 1.00 24.17 154 ARG A C 1
ATOM 1143 O O . ARG A 1 154 ? -32.367 23.855 -38.768 1.00 24.17 154 ARG A O 1
ATOM 1150 N N . GLN A 1 155 ? -31.344 25.738 -39.421 1.00 25.81 155 GLN A N 1
ATOM 1151 C CA . GLN A 1 155 ? -31.333 26.372 -38.097 1.00 25.81 155 GLN A CA 1
ATOM 1152 C C . GLN A 1 155 ? -32.651 27.126 -37.838 1.00 25.81 155 GLN A C 1
ATOM 1154 O O . GLN A 1 155 ? -33.255 27.680 -38.758 1.00 25.81 155 GLN A O 1
ATOM 1159 N N . ALA A 1 156 ? -33.065 27.191 -36.571 1.00 24.56 156 ALA A N 1
ATOM 1160 C CA . ALA A 1 156 ? -34.032 28.168 -36.078 1.00 24.56 156 ALA A CA 1
ATOM 1161 C C . ALA A 1 156 ? -33.286 29.254 -35.280 1.00 24.56 156 ALA A C 1
ATOM 1163 O O . ALA A 1 156 ? -32.371 28.941 -34.522 1.00 24.56 156 ALA A O 1
ATOM 1164 N N . HIS A 1 157 ? -33.671 30.519 -35.469 1.00 25.58 157 HIS A N 1
ATOM 1165 C CA . HIS A 1 157 ? -33.084 31.685 -34.795 1.00 25.58 157 HIS A CA 1
ATOM 1166 C C . HIS A 1 157 ? -33.149 31.606 -33.259 1.00 25.58 157 HIS A C 1
ATOM 1168 O O . HIS A 1 157 ? -34.128 31.088 -32.733 1.00 25.58 157 HIS A O 1
ATOM 1174 N N . VAL A 1 158 ? -32.210 32.272 -32.569 1.00 23.33 158 VAL A N 1
ATOM 1175 C CA . VAL A 1 158 ? -32.457 33.524 -31.808 1.00 23.33 158 VAL A CA 1
ATOM 1176 C C . VAL A 1 158 ? -31.126 34.288 -31.651 1.00 23.33 158 VAL A C 1
ATOM 1178 O O . VAL A 1 158 ? -30.090 33.699 -31.362 1.00 23.33 158 VAL A O 1
ATOM 1181 N N . GLU A 1 159 ? -31.158 35.608 -31.848 1.00 24.28 159 GLU A N 1
ATOM 1182 C CA . GLU A 1 159 ? -30.034 36.536 -31.641 1.00 24.28 159 GLU A CA 1
ATOM 1183 C C . GLU A 1 159 ? -29.864 36.926 -30.159 1.00 24.28 159 GLU A C 1
ATOM 1185 O O . GLU A 1 159 ? -30.857 36.985 -29.429 1.00 24.28 159 GLU A O 1
ATOM 1190 N N . ARG A 1 160 ? -28.661 37.379 -29.758 1.00 25.44 160 ARG A N 1
ATOM 1191 C CA . ARG A 1 160 ? -28.483 38.714 -29.134 1.00 25.44 160 ARG A CA 1
ATOM 1192 C C . ARG A 1 160 ? -27.018 39.118 -28.935 1.00 25.44 160 ARG A C 1
ATOM 1194 O O . ARG A 1 160 ? -26.164 38.315 -28.584 1.00 25.44 160 ARG A O 1
ATOM 1201 N N . SER A 1 161 ? -26.776 40.407 -29.140 1.00 25.48 161 SER A N 1
ATOM 1202 C CA . SER A 1 161 ? -25.523 41.145 -28.944 1.00 25.48 161 SER A CA 1
ATOM 1203 C C . SER A 1 161 ? -25.365 41.682 -27.514 1.00 25.48 161 SER A C 1
ATOM 1205 O O . SER A 1 161 ? -26.383 42.001 -26.902 1.00 25.48 161 SER A O 1
ATOM 1207 N N . ILE A 1 162 ? -24.130 41.945 -27.055 1.00 25.86 162 ILE A N 1
ATOM 1208 C CA . ILE A 1 162 ? -23.621 43.305 -26.727 1.00 25.86 162 ILE A CA 1
ATOM 1209 C C . ILE A 1 162 ? -22.201 43.270 -26.113 1.00 25.86 162 ILE A C 1
ATOM 1211 O O . ILE A 1 162 ? -21.871 42.453 -25.261 1.00 25.86 162 ILE A O 1
ATOM 1215 N N . ASP A 1 163 ? -21.417 44.226 -26.601 1.00 26.97 163 ASP A N 1
ATOM 1216 C CA . ASP A 1 163 ? -20.118 44.781 -26.198 1.00 26.97 163 ASP A CA 1
ATOM 1217 C C . ASP A 1 163 ? -19.867 44.977 -24.670 1.00 26.97 163 ASP A C 1
ATOM 1219 O O . ASP A 1 163 ? -20.733 45.529 -23.983 1.00 26.97 163 ASP A O 1
ATOM 1223 N N . PRO A 1 164 ? -18.692 44.594 -24.113 1.00 26.48 164 PRO A N 1
ATOM 1224 C CA . PRO A 1 164 ? -18.349 44.801 -22.704 1.00 26.48 164 PRO A CA 1
ATOM 1225 C C . PRO A 1 164 ? -17.338 45.946 -22.472 1.00 26.48 164 PRO A C 1
ATOM 1227 O O . PRO A 1 164 ? -16.130 45.719 -22.376 1.00 26.48 164 PRO A O 1
ATOM 1230 N N . ALA A 1 165 ? -17.825 47.174 -22.255 1.00 28.45 165 ALA A N 1
ATOM 1231 C CA . ALA A 1 165 ? -16.983 48.293 -21.809 1.00 28.45 165 ALA A CA 1
ATOM 1232 C C . ALA A 1 165 ? -17.698 49.272 -20.852 1.00 28.45 165 ALA A C 1
ATOM 1234 O O . ALA A 1 165 ? -18.137 50.344 -21.263 1.00 28.45 165 ALA A O 1
ATOM 1235 N N . SER A 1 166 ? -17.748 48.965 -19.545 1.00 26.19 166 SER A N 1
ATOM 1236 C CA . SER A 1 166 ? -17.968 49.994 -18.508 1.00 26.19 166 SER A CA 1
ATOM 1237 C C . SER A 1 166 ? -17.546 49.571 -17.090 1.00 26.19 166 SER A C 1
ATOM 1239 O O . SER A 1 166 ? -18.145 48.684 -16.494 1.00 26.19 166 SER A O 1
ATOM 1241 N N . HIS A 1 167 ? -16.557 50.294 -16.557 1.00 28.86 167 HIS A N 1
ATOM 1242 C CA . HIS A 1 167 ? -16.320 50.661 -15.150 1.00 28.86 167 HIS A CA 1
ATOM 1243 C C . HIS A 1 167 ? -16.635 49.693 -13.988 1.00 28.86 167 HIS A C 1
ATOM 1245 O O . HIS A 1 167 ? -17.782 49.505 -13.595 1.00 28.86 167 HIS A O 1
ATOM 1251 N N . ILE A 1 168 ? -15.569 49.335 -13.261 1.00 26.03 168 ILE A N 1
ATOM 1252 C CA . ILE A 1 168 ? -15.588 49.228 -11.792 1.00 26.03 168 ILE A CA 1
ATOM 1253 C C . ILE A 1 168 ? -14.894 50.474 -11.223 1.00 26.03 168 ILE A C 1
ATOM 1255 O O . ILE A 1 168 ? -13.817 50.857 -11.687 1.00 26.03 168 ILE A O 1
ATOM 1259 N N . ARG A 1 169 ? -15.497 51.104 -10.212 1.00 25.30 169 ARG A N 1
ATOM 1260 C CA . ARG A 1 169 ? -14.878 52.144 -9.379 1.00 25.30 169 ARG A CA 1
ATOM 1261 C C . ARG A 1 169 ? -15.468 52.089 -7.970 1.00 25.30 169 ARG A C 1
ATOM 1263 O O . ARG A 1 169 ? -16.617 51.690 -7.829 1.00 25.30 169 ARG A O 1
ATOM 1270 N N . GLU A 1 170 ? -14.688 52.598 -7.011 1.00 25.44 170 GLU A N 1
ATOM 1271 C CA . GLU A 1 170 ? -15.097 52.976 -5.642 1.00 25.44 170 GLU A CA 1
ATOM 1272 C C . GLU A 1 170 ? -15.356 51.792 -4.667 1.00 25.44 170 GLU A C 1
ATOM 1274 O O . GLU A 1 170 ? -15.991 50.811 -5.030 1.00 25.44 170 GLU A O 1
ATOM 1279 N N . LEU A 1 171 ? -14.842 51.763 -3.422 1.00 24.45 171 LEU A N 1
ATOM 1280 C CA . LEU A 1 171 ? -14.147 52.776 -2.595 1.00 24.45 171 LEU A CA 1
ATOM 1281 C C . LEU A 1 171 ? -13.098 52.155 -1.633 1.00 24.45 171 LEU A C 1
ATOM 1283 O O . LEU A 1 171 ? -13.305 51.070 -1.098 1.00 24.45 171 LEU A O 1
ATOM 1287 N N . SER A 1 172 ? -12.029 52.912 -1.350 1.00 24.98 172 SER A N 1
ATOM 1288 C CA . SER A 1 172 ? -11.188 52.827 -0.126 1.00 24.98 172 SER A CA 1
ATOM 1289 C C . SER A 1 172 ? -11.744 53.810 0.946 1.00 24.98 172 SER A C 1
ATOM 1291 O O . SER A 1 172 ? -12.700 54.512 0.600 1.00 24.98 172 SER A O 1
ATOM 1293 N N . PRO A 1 173 ? -11.248 53.934 2.210 1.00 32.88 173 PRO A N 1
ATOM 1294 C CA . PRO A 1 173 ? -9.841 53.998 2.683 1.00 32.88 173 PRO A CA 1
ATOM 1295 C C . PRO A 1 173 ? -9.621 53.078 3.926 1.00 32.88 173 PRO A C 1
ATOM 1297 O O . PRO A 1 173 ? -10.362 52.110 4.051 1.00 32.88 173 PRO A O 1
ATOM 1300 N N . ASP A 1 174 ? -8.690 53.206 4.889 1.00 25.09 174 ASP A N 1
ATOM 1301 C CA . ASP A 1 174 ? -7.485 54.023 5.206 1.00 25.09 174 ASP A CA 1
ATOM 1302 C C . ASP A 1 174 ? -6.642 53.173 6.217 1.00 25.09 174 ASP A C 1
ATOM 1304 O O . ASP A 1 174 ? -7.152 52.173 6.719 1.00 25.09 174 ASP A O 1
ATOM 1308 N N . SER A 1 175 ? -5.398 53.432 6.646 1.00 26.20 175 SER A N 1
ATOM 1309 C CA . SER A 1 175 ? -4.410 54.497 6.397 1.00 26.20 175 SER A CA 1
ATOM 1310 C C . SER A 1 175 ? -2.974 53.937 6.548 1.00 26.20 175 SER A C 1
ATOM 1312 O O . SER A 1 175 ? -2.784 52.732 6.710 1.00 26.20 175 SER A O 1
ATOM 1314 N N . GLY A 1 176 ? -1.943 54.785 6.450 1.00 24.19 176 GLY A N 1
ATOM 1315 C CA . GLY A 1 176 ? -0.543 54.364 6.296 1.00 24.19 176 GLY A CA 1
ATOM 1316 C C . GLY A 1 176 ? 0.309 54.091 7.548 1.00 24.19 176 GLY A C 1
ATOM 1317 O O . GLY A 1 176 ? -0.004 54.510 8.661 1.00 24.19 176 GLY A O 1
ATOM 1318 N N . ARG A 1 177 ? 1.488 53.494 7.293 1.00 27.95 177 ARG A N 1
ATOM 1319 C CA . ARG A 1 177 ? 2.791 53.854 7.898 1.00 27.95 177 ARG A CA 1
ATOM 1320 C C . ARG A 1 177 ? 3.986 53.253 7.124 1.00 27.95 177 ARG A C 1
ATOM 1322 O O . ARG A 1 177 ? 4.167 52.048 7.088 1.00 27.95 177 ARG A O 1
ATOM 1329 N N . THR A 1 178 ? 4.750 54.153 6.501 1.00 24.38 178 THR A N 1
ATOM 1330 C CA . THR A 1 178 ? 6.219 54.188 6.280 1.00 24.38 178 THR A CA 1
ATOM 1331 C C . THR A 1 178 ? 7.102 52.934 6.468 1.00 24.38 178 THR A C 1
ATOM 1333 O O . THR A 1 178 ? 7.178 52.447 7.590 1.00 24.38 178 THR A O 1
ATOM 1336 N N . ALA A 1 179 ? 7.926 52.657 5.435 1.00 25.42 179 ALA A N 1
ATOM 1337 C CA . ALA A 1 179 ? 9.330 52.162 5.450 1.00 25.42 179 ALA A CA 1
ATOM 1338 C C . ALA A 1 179 ? 9.647 50.807 6.156 1.00 25.42 179 ALA A C 1
ATOM 1340 O O . ALA A 1 179 ? 9.051 50.471 7.166 1.00 25.42 179 ALA A O 1
ATOM 1341 N N . GLU A 1 180 ? 10.588 49.964 5.711 1.00 25.23 180 GLU A N 1
ATOM 1342 C CA . GLU A 1 180 ? 11.678 50.122 4.732 1.00 25.23 180 GLU A CA 1
ATOM 1343 C C . GLU A 1 180 ? 12.094 48.744 4.143 1.00 25.23 180 GLU A C 1
ATOM 1345 O O . GLU A 1 180 ? 11.854 47.708 4.754 1.00 25.23 180 GLU A O 1
ATOM 1350 N N . ASP A 1 181 ? 12.683 48.771 2.944 1.00 26.09 181 ASP A N 1
ATOM 1351 C CA . ASP A 1 181 ? 13.513 47.771 2.233 1.00 26.09 181 ASP A CA 1
ATOM 1352 C C . ASP A 1 181 ? 13.519 46.256 2.608 1.00 26.09 181 ASP A C 1
ATOM 1354 O O . ASP A 1 181 ? 13.986 45.838 3.666 1.00 26.09 181 ASP A O 1
ATOM 1358 N N . THR A 1 182 ? 13.130 45.399 1.648 1.00 26.31 182 THR A N 1
ATOM 1359 C CA . THR A 1 182 ? 13.950 44.261 1.141 1.00 26.31 182 THR A CA 1
ATOM 1360 C C . THR A 1 182 ? 13.226 43.557 -0.016 1.00 26.31 182 THR A C 1
ATOM 1362 O O . THR A 1 182 ? 12.353 42.707 0.171 1.00 26.31 182 THR A O 1
ATOM 1365 N N . SER A 1 183 ? 13.579 43.904 -1.254 1.00 27.42 183 SER A N 1
ATOM 1366 C CA . SER A 1 183 ? 12.909 43.368 -2.449 1.00 27.42 183 SER A CA 1
ATOM 1367 C C . SER A 1 183 ? 13.340 41.933 -2.808 1.00 27.42 183 SER A C 1
ATOM 1369 O O . SER A 1 183 ? 14.409 41.690 -3.363 1.00 27.42 183 SER A O 1
ATOM 1371 N N . ARG A 1 184 ? 12.451 40.958 -2.571 1.00 26.41 184 ARG A N 1
ATOM 1372 C CA . ARG A 1 184 ? 12.407 39.706 -3.351 1.00 26.41 184 ARG A CA 1
ATOM 1373 C C . ARG A 1 184 ? 11.448 39.902 -4.534 1.00 26.41 184 ARG A C 1
ATOM 1375 O O . ARG A 1 184 ? 10.319 40.326 -4.289 1.00 26.41 184 ARG A O 1
ATOM 1382 N N . PRO A 1 185 ? 11.821 39.567 -5.782 1.00 28.23 185 PRO A N 1
ATOM 1383 C CA . PRO A 1 185 ? 10.889 39.617 -6.903 1.00 28.23 185 PRO A CA 1
ATOM 1384 C C . PRO A 1 185 ? 9.885 38.461 -6.800 1.00 28.23 185 PRO A C 1
ATOM 1386 O O . PRO A 1 185 ? 10.206 37.306 -7.075 1.00 28.23 185 PRO A O 1
ATOM 1389 N N . GLY A 1 186 ? 8.661 38.775 -6.383 1.00 25.86 186 GLY A N 1
ATOM 1390 C CA . GLY A 1 186 ? 7.517 37.876 -6.501 1.00 25.86 186 GLY A CA 1
ATOM 1391 C C . GLY A 1 186 ? 6.748 38.139 -7.796 1.00 25.86 186 GLY A C 1
ATOM 1392 O O . GLY A 1 186 ? 6.510 39.291 -8.139 1.00 25.86 186 GLY A O 1
ATOM 1393 N N . GLY A 1 187 ? 6.321 37.069 -8.471 1.00 33.78 187 GLY A N 1
ATOM 1394 C CA . GLY A 1 187 ? 5.210 37.103 -9.428 1.00 33.78 187 GLY A CA 1
ATOM 1395 C C . GLY A 1 187 ? 5.397 37.968 -10.676 1.00 33.78 187 GLY A C 1
ATOM 1396 O O . GLY A 1 187 ? 4.661 38.934 -10.860 1.00 33.78 187 GLY A O 1
ATOM 1397 N N . SER A 1 188 ? 6.278 37.558 -11.594 1.00 24.34 188 SER A N 1
ATOM 1398 C CA . SER A 1 188 ? 6.092 37.944 -12.997 1.00 24.34 188 SER A CA 1
ATOM 1399 C C . SER A 1 188 ? 4.946 37.121 -13.586 1.00 24.34 188 SER A C 1
ATOM 1401 O O . SER A 1 188 ? 5.038 35.896 -13.684 1.00 24.34 188 SER A O 1
ATOM 1403 N N . SER A 1 189 ? 3.864 37.791 -13.973 1.00 27.62 189 SER A N 1
ATOM 1404 C CA . SER A 1 189 ? 2.878 37.249 -14.909 1.00 27.62 189 SER A CA 1
ATOM 1405 C C . SER A 1 189 ? 3.565 36.801 -16.203 1.00 27.62 189 SER A C 1
ATOM 1407 O O . SER A 1 189 ? 4.447 37.505 -16.696 1.00 27.62 189 SER A O 1
ATOM 1409 N N . LEU A 1 190 ? 3.119 35.689 -16.796 1.00 25.58 190 LEU A N 1
ATOM 1410 C CA . LEU A 1 190 ? 3.499 35.335 -18.169 1.00 25.58 190 LEU A CA 1
ATOM 1411 C C . LEU A 1 190 ? 3.188 36.521 -19.107 1.00 25.58 190 LEU A C 1
ATOM 1413 O O . LEU A 1 190 ? 2.054 37.012 -19.080 1.00 25.58 190 LEU A O 1
ATOM 1417 N N . PRO A 1 191 ? 4.157 37.008 -19.905 1.00 25.70 191 PRO A N 1
ATOM 1418 C CA . PRO A 1 191 ? 3.912 38.100 -20.838 1.00 25.70 191 PRO A CA 1
ATOM 1419 C C . PRO A 1 191 ? 2.970 37.654 -21.972 1.00 25.70 191 PRO A C 1
ATOM 1421 O O . PRO A 1 191 ? 2.904 36.464 -22.297 1.00 25.70 191 PRO A O 1
ATOM 1424 N N . PRO A 1 192 ? 2.219 38.588 -22.580 1.00 35.78 192 PRO A N 1
ATOM 1425 C CA . PRO A 1 192 ? 1.274 38.260 -23.639 1.00 35.78 192 PRO A CA 1
ATOM 1426 C C . PRO A 1 192 ? 2.008 37.834 -24.917 1.00 35.78 192 PRO A C 1
ATOM 1428 O O . PRO A 1 192 ? 2.824 38.586 -25.435 1.00 35.78 192 PRO A O 1
ATOM 1431 N N . TYR A 1 193 ? 1.648 36.653 -25.427 1.00 38.91 193 TYR A N 1
ATOM 1432 C CA . TYR A 1 193 ? 2.087 36.075 -26.704 1.00 38.91 193 TYR A CA 1
ATOM 1433 C C . TYR A 1 193 ? 3.614 36.037 -26.896 1.00 38.91 193 TYR A C 1
ATOM 1435 O O . TYR A 1 193 ? 4.204 36.892 -27.552 1.00 38.91 193 TYR A O 1
ATOM 1443 N N . VAL A 1 194 ? 4.255 35.001 -26.348 1.00 54.88 194 VAL A N 1
ATOM 1444 C CA . VAL A 1 194 ? 5.671 34.744 -26.629 1.00 54.88 194 VAL A CA 1
ATOM 1445 C C . VAL A 1 194 ? 5.801 34.213 -28.057 1.00 54.88 194 VAL A C 1
ATOM 1447 O O . VAL A 1 194 ? 5.321 33.125 -28.372 1.00 54.88 194 VAL A O 1
ATOM 1450 N N . ASP A 1 195 ? 6.414 35.017 -28.915 1.00 74.69 195 ASP A N 1
ATOM 1451 C CA . ASP A 1 195 ? 6.741 34.675 -30.295 1.00 74.69 195 ASP A CA 1
ATOM 1452 C C . ASP A 1 195 ? 7.801 33.558 -30.332 1.00 74.69 195 ASP A C 1
ATOM 1454 O O . ASP A 1 195 ? 8.785 33.613 -29.586 1.00 74.69 195 ASP A O 1
ATOM 1458 N N . ALA A 1 196 ? 7.623 32.536 -31.172 1.00 75.88 196 ALA A N 1
ATOM 1459 C CA . ALA A 1 196 ? 8.488 31.353 -31.142 1.00 75.88 196 ALA A CA 1
ATOM 1460 C C . ALA A 1 196 ? 9.914 31.667 -31.615 1.00 75.88 196 ALA A C 1
ATOM 1462 O O . ALA A 1 196 ? 10.883 31.187 -31.017 1.00 75.88 196 ALA A O 1
ATOM 1463 N N . LYS A 1 197 ? 10.049 32.581 -32.582 1.00 82.88 197 LYS A N 1
ATOM 1464 C CA . LYS A 1 197 ? 11.328 33.180 -32.960 1.00 82.88 197 LYS A CA 1
ATOM 1465 C C . LYS A 1 197 ? 12.025 33.874 -31.782 1.00 82.88 197 LYS A C 1
ATOM 1467 O O . LYS A 1 197 ? 13.231 33.708 -31.609 1.00 82.88 197 LYS A O 1
ATOM 1472 N N . SER A 1 198 ? 11.285 34.600 -30.937 1.00 82.19 198 SER A N 1
ATOM 1473 C CA . SER A 1 198 ? 11.848 35.281 -29.758 1.00 82.19 198 SER A CA 1
ATOM 1474 C C . SER A 1 198 ? 12.407 34.306 -28.712 1.00 82.19 198 SER A C 1
ATOM 1476 O O . SER A 1 198 ? 13.479 34.561 -28.168 1.00 82.19 198 SER A O 1
ATOM 1478 N N . VAL A 1 199 ? 11.755 33.154 -28.491 1.00 84.31 199 VAL A N 1
ATOM 1479 C CA . VAL A 1 199 ? 12.270 32.097 -27.596 1.00 84.31 199 VAL A CA 1
ATOM 1480 C C . VAL A 1 199 ? 13.518 31.447 -28.178 1.00 84.31 199 VAL A C 1
ATOM 1482 O O . VAL A 1 199 ? 14.507 31.271 -27.471 1.00 84.31 199 VAL A O 1
ATOM 1485 N N . PHE A 1 200 ? 13.497 31.118 -29.470 1.00 87.75 200 PHE A N 1
ATOM 1486 C CA . PHE A 1 200 ? 14.643 30.521 -30.149 1.00 87.75 200 PHE A CA 1
ATOM 1487 C C . PHE A 1 200 ? 15.878 31.438 -30.103 1.00 87.75 200 PHE A C 1
ATOM 1489 O O . PHE A 1 200 ? 16.962 30.982 -29.740 1.00 87.75 200 PHE A O 1
ATOM 1496 N N . LEU A 1 201 ? 15.715 32.738 -30.375 1.00 87.19 201 LEU A N 1
ATOM 1497 C CA . LEU A 1 201 ? 16.810 33.713 -30.312 1.00 87.19 201 LEU A CA 1
ATOM 1498 C C . LEU A 1 201 ? 17.313 33.969 -28.880 1.00 87.19 201 LEU A C 1
ATOM 1500 O O . LEU A 1 201 ? 18.515 34.138 -28.693 1.00 87.19 201 LEU A O 1
ATOM 1504 N N . ASP A 1 202 ? 16.443 33.946 -27.865 1.00 83.00 202 ASP A N 1
ATOM 1505 C CA . ASP A 1 202 ? 16.833 34.046 -26.448 1.00 83.00 202 ASP A CA 1
ATOM 1506 C C . ASP A 1 202 ? 17.632 32.812 -25.976 1.00 83.00 202 ASP A C 1
ATOM 1508 O O . ASP A 1 202 ? 18.661 32.951 -25.310 1.00 83.00 202 ASP A O 1
ATOM 1512 N N . VAL A 1 203 ? 17.230 31.599 -26.378 1.00 84.00 203 VAL A N 1
ATOM 1513 C CA . VAL A 1 203 ? 17.996 30.364 -26.116 1.00 84.00 203 VAL A CA 1
ATOM 1514 C C . VAL A 1 203 ? 19.344 30.393 -26.845 1.00 84.00 203 VAL A C 1
ATOM 1516 O O . VAL A 1 203 ? 20.377 30.114 -26.231 1.00 84.00 203 VAL A O 1
ATOM 1519 N N . LEU A 1 204 ? 19.364 30.794 -28.121 1.00 85.38 204 LEU A N 1
ATOM 1520 C CA . LEU A 1 204 ? 20.589 30.920 -28.912 1.00 85.38 204 LEU A CA 1
ATOM 1521 C C . LEU A 1 204 ? 21.549 31.958 -28.308 1.00 85.38 204 LEU A C 1
ATOM 1523 O O . LEU A 1 204 ? 22.732 31.657 -28.137 1.00 85.38 204 LEU A O 1
ATOM 1527 N N . GLN A 1 205 ? 21.060 33.137 -27.902 1.00 85.19 205 GLN A N 1
ATOM 1528 C CA . GLN A 1 205 ? 21.853 34.147 -27.191 1.00 85.19 205 GLN A CA 1
ATOM 1529 C C . GLN A 1 205 ? 22.439 33.585 -25.888 1.00 85.19 205 GLN A C 1
ATOM 1531 O O . GLN A 1 205 ? 23.628 33.764 -25.626 1.00 85.19 205 GLN A O 1
ATOM 1536 N N . LYS A 1 206 ? 21.640 32.883 -25.074 1.00 79.12 206 LYS A N 1
ATOM 1537 C CA . LYS A 1 206 ? 22.097 32.316 -23.793 1.00 79.12 206 LYS A CA 1
ATOM 1538 C C . LYS A 1 206 ? 23.191 31.261 -23.951 1.00 79.12 206 LYS A C 1
ATOM 1540 O O . LYS A 1 206 ? 24.034 31.155 -23.063 1.00 79.12 206 LYS A O 1
ATOM 1545 N N . GLN A 1 207 ? 23.194 30.498 -25.047 1.00 74.75 207 GLN A N 1
ATOM 1546 C CA . GLN A 1 207 ? 24.208 29.464 -25.293 1.00 74.75 207 GLN A CA 1
ATOM 1547 C C . GLN A 1 207 ? 25.440 29.962 -26.065 1.00 74.75 207 GLN A C 1
ATOM 1549 O O . GLN A 1 207 ? 26.528 29.422 -25.872 1.00 74.75 207 GLN A O 1
ATOM 1554 N N . THR A 1 208 ? 25.302 30.982 -26.917 1.00 77.94 208 THR A N 1
ATOM 1555 C CA . THR A 1 208 ? 26.400 31.479 -27.774 1.00 77.94 208 THR A CA 1
ATOM 1556 C C . THR A 1 208 ? 27.037 32.782 -27.292 1.00 77.94 208 THR A C 1
ATOM 1558 O O . THR A 1 208 ? 28.186 33.063 -27.623 1.00 77.94 208 THR A O 1
ATOM 1561 N N . GLY A 1 209 ? 26.312 33.589 -26.513 1.00 71.12 209 GLY A N 1
ATOM 1562 C CA . GLY A 1 209 ? 26.738 34.919 -26.079 1.00 71.12 209 GLY A CA 1
ATOM 1563 C C . GLY A 1 209 ? 26.600 36.022 -27.137 1.00 71.12 209 GLY A C 1
ATOM 1564 O O . GLY A 1 209 ? 26.943 37.168 -26.843 1.00 71.12 209 GLY A O 1
ATOM 1565 N N . PHE A 1 210 ? 26.097 35.727 -28.342 1.00 78.12 210 PHE A N 1
ATOM 1566 C CA . PHE A 1 210 ? 25.857 36.758 -29.355 1.00 78.12 210 PHE A CA 1
ATOM 1567 C C . PHE A 1 210 ? 24.704 37.697 -28.937 1.00 78.12 210 PHE A C 1
ATOM 1569 O O . PHE A 1 210 ? 23.676 37.231 -28.437 1.00 78.12 210 PHE A O 1
ATOM 1576 N N . PRO A 1 211 ? 24.836 39.026 -29.121 1.00 75.12 211 PRO A N 1
ATOM 1577 C CA . PRO A 1 211 ? 23.725 39.955 -28.928 1.00 75.12 211 PRO A CA 1
ATOM 1578 C C . PRO A 1 211 ? 22.626 39.686 -29.969 1.00 75.12 211 PRO A C 1
ATOM 1580 O O . PRO A 1 211 ? 22.938 39.428 -31.132 1.00 75.12 211 PRO A O 1
ATOM 1583 N N . ILE A 1 212 ? 21.350 39.756 -29.571 1.00 79.75 212 ILE A N 1
ATOM 1584 C CA . ILE A 1 212 ? 20.200 39.464 -30.454 1.00 79.75 212 ILE A CA 1
ATOM 1585 C C . ILE A 1 212 ? 20.211 40.368 -31.696 1.00 79.75 212 ILE A C 1
ATOM 1587 O O . ILE A 1 212 ? 19.852 39.933 -32.785 1.00 79.75 212 ILE A O 1
ATOM 1591 N N . GLU A 1 213 ? 20.707 41.597 -31.568 1.00 76.38 213 GLU A N 1
ATOM 1592 C CA . GLU A 1 213 ? 20.851 42.565 -32.658 1.00 76.38 213 GLU A CA 1
ATOM 1593 C C . GLU A 1 213 ? 21.844 42.130 -33.755 1.00 76.38 213 GLU A C 1
ATOM 1595 O O . GLU A 1 213 ? 21.844 42.717 -34.836 1.00 76.38 213 GLU A O 1
ATOM 1600 N N . ALA A 1 214 ? 22.688 41.125 -33.493 1.00 76.25 214 ALA A N 1
ATOM 1601 C CA . ALA A 1 214 ? 23.624 40.539 -34.455 1.00 76.25 214 ALA A CA 1
ATOM 1602 C C . ALA A 1 214 ? 23.143 39.198 -35.048 1.00 76.25 214 ALA A C 1
ATOM 1604 O O . ALA A 1 214 ? 23.836 38.636 -35.893 1.00 76.25 214 ALA A O 1
ATOM 1605 N N . LEU A 1 215 ? 21.988 38.677 -34.617 1.00 84.06 215 LEU A N 1
ATOM 1606 C CA . LEU A 1 215 ? 21.444 37.387 -35.049 1.00 84.06 215 LEU A CA 1
ATOM 1607 C C . LEU A 1 215 ? 20.341 37.596 -36.100 1.00 84.06 215 LEU A C 1
ATOM 1609 O O . LEU A 1 215 ? 19.162 37.705 -35.765 1.00 84.06 215 LEU A O 1
ATOM 1613 N N . THR A 1 216 ? 20.727 37.675 -37.376 1.00 82.38 216 THR A N 1
ATOM 1614 C CA . THR A 1 216 ? 19.797 37.855 -38.504 1.00 82.38 216 THR A CA 1
ATOM 1615 C C . THR A 1 216 ? 19.310 36.524 -39.093 1.00 82.38 216 THR A C 1
ATOM 1617 O O . THR A 1 216 ? 19.987 35.500 -39.024 1.00 82.38 216 THR A O 1
ATOM 1620 N N . ASP A 1 217 ? 18.101 36.536 -39.665 1.00 85.50 217 ASP A N 1
ATOM 1621 C CA . ASP A 1 217 ? 17.359 35.351 -40.137 1.00 85.50 217 ASP A CA 1
ATOM 1622 C C . ASP A 1 217 ? 18.075 34.518 -41.214 1.00 85.50 217 ASP A C 1
ATOM 1624 O O . ASP A 1 217 ? 17.731 33.352 -41.417 1.00 85.50 217 ASP A O 1
ATOM 1628 N N . ASP A 1 218 ? 19.023 35.119 -41.928 1.00 84.75 218 ASP A N 1
ATOM 1629 C CA . ASP A 1 218 ? 19.805 34.533 -43.015 1.00 84.75 218 ASP A CA 1
ATOM 1630 C C . ASP A 1 218 ? 21.046 33.759 -42.541 1.00 84.75 218 ASP A C 1
ATOM 1632 O O . ASP A 1 218 ? 21.553 32.926 -43.291 1.00 84.75 218 ASP A O 1
ATOM 1636 N N . LEU A 1 219 ? 21.493 33.973 -41.298 1.00 82.38 219 LEU A N 1
ATOM 1637 C CA . LEU A 1 219 ? 22.639 33.268 -40.718 1.00 82.38 219 LEU A CA 1
ATOM 1638 C C . LEU A 1 219 ? 22.335 31.787 -40.484 1.00 82.38 219 LEU A C 1
ATOM 1640 O O . LEU A 1 219 ? 21.224 31.410 -40.109 1.00 82.38 219 LEU A O 1
ATOM 1644 N N . ARG A 1 220 ? 23.358 30.946 -40.610 1.00 81.50 220 ARG A N 1
ATOM 1645 C CA . ARG A 1 220 ? 23.335 29.524 -40.253 1.00 81.50 220 ARG A CA 1
ATOM 1646 C C . ARG A 1 220 ? 24.169 29.266 -39.009 1.00 81.50 220 ARG A C 1
ATOM 1648 O O . ARG A 1 220 ? 25.266 29.802 -38.854 1.00 81.50 220 ARG A O 1
ATOM 1655 N N . MET A 1 221 ? 23.682 28.381 -38.141 1.00 80.25 221 MET A N 1
ATOM 1656 C CA . MET A 1 221 ? 24.377 28.063 -36.888 1.00 80.25 221 MET A CA 1
ATOM 1657 C C . MET A 1 221 ? 25.759 27.430 -37.122 1.00 80.25 221 MET A C 1
ATOM 1659 O O . MET A 1 221 ? 26.719 27.802 -36.453 1.00 80.25 221 MET A O 1
ATOM 1663 N N . VAL A 1 222 ? 25.881 26.513 -38.087 1.00 73.81 222 VAL A N 1
ATOM 1664 C CA . VAL A 1 222 ? 27.163 25.860 -38.407 1.00 73.81 222 VAL A CA 1
ATOM 1665 C C . VAL A 1 222 ? 28.051 26.752 -39.279 1.00 73.81 222 VAL A C 1
ATOM 1667 O O . VAL A 1 222 ? 29.172 27.060 -38.878 1.00 73.81 222 VAL A O 1
ATOM 1670 N N . ASP A 1 223 ? 27.559 27.195 -40.442 1.00 74.12 223 ASP A N 1
ATOM 1671 C CA . ASP A 1 223 ? 28.388 27.918 -41.420 1.00 74.12 223 ASP A CA 1
ATOM 1672 C C . ASP A 1 223 ? 28.813 29.314 -40.905 1.00 74.12 223 ASP A C 1
ATOM 1674 O O . ASP A 1 223 ? 30.003 29.640 -40.920 1.00 74.12 223 ASP A O 1
ATOM 1678 N N . ASP A 1 224 ? 27.877 30.118 -40.383 1.00 76.38 224 ASP A N 1
ATOM 1679 C CA . ASP A 1 224 ? 28.108 31.547 -40.100 1.00 76.38 224 ASP A CA 1
ATOM 1680 C C . ASP A 1 224 ? 28.388 31.852 -38.620 1.00 76.38 224 ASP A C 1
ATOM 1682 O O . ASP A 1 224 ? 29.213 32.713 -38.314 1.00 76.38 224 ASP A O 1
ATOM 1686 N N . LEU A 1 225 ? 27.748 31.132 -37.688 1.00 76.88 225 LEU A N 1
ATOM 1687 C CA . LEU A 1 225 ? 28.020 31.256 -36.243 1.00 76.88 225 LEU A CA 1
ATOM 1688 C C . LEU A 1 225 ? 29.131 30.308 -35.749 1.00 76.88 225 LEU A C 1
ATOM 1690 O O . LEU A 1 225 ? 29.488 30.344 -34.570 1.00 76.88 225 LEU A O 1
ATOM 1694 N N . HIS A 1 226 ? 29.686 29.479 -36.644 1.00 75.25 226 HIS A N 1
ATOM 1695 C CA . HIS A 1 226 ? 30.778 28.528 -36.384 1.00 75.25 226 HIS A CA 1
ATOM 1696 C C . HIS A 1 226 ? 30.499 27.567 -35.209 1.00 75.25 226 HIS A C 1
ATOM 1698 O O . HIS A 1 226 ? 31.408 27.180 -34.467 1.00 75.25 226 HIS A O 1
ATOM 1704 N N . MET A 1 227 ? 29.234 27.183 -35.018 1.00 74.00 227 MET A N 1
ATOM 1705 C CA . MET A 1 227 ? 28.836 26.225 -33.988 1.00 74.00 227 MET A CA 1
ATOM 1706 C C . MET A 1 227 ? 29.124 24.788 -34.429 1.00 74.00 227 MET A C 1
ATOM 1708 O O . MET A 1 227 ? 28.975 24.431 -35.597 1.00 74.00 227 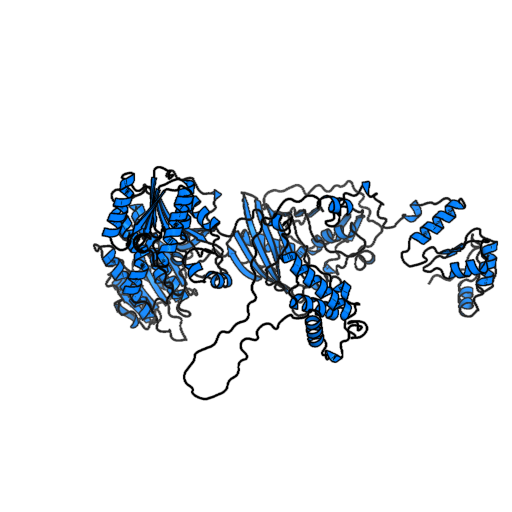MET A O 1
ATOM 1712 N N . ASP A 1 228 ? 29.497 23.937 -33.474 1.00 73.00 228 ASP A N 1
ATOM 1713 C CA . ASP A 1 228 ? 29.505 22.495 -33.700 1.00 73.00 228 ASP A CA 1
ATOM 1714 C C . ASP A 1 228 ? 28.070 21.943 -33.780 1.00 73.00 228 ASP A C 1
ATOM 1716 O O . ASP A 1 228 ? 27.148 22.440 -33.130 1.00 73.00 228 ASP A O 1
ATOM 1720 N N . SER A 1 229 ? 27.891 20.883 -34.569 1.00 58.09 229 SER A N 1
ATOM 1721 C CA . SER A 1 229 ? 26.588 20.259 -34.840 1.00 58.09 229 SER A CA 1
ATOM 1722 C C . SER A 1 229 ? 25.868 19.752 -33.583 1.00 58.09 229 SER A C 1
ATOM 1724 O O . SER A 1 229 ? 24.641 19.667 -33.576 1.00 58.09 229 SER A O 1
ATOM 1726 N N . ILE A 1 230 ? 26.606 19.467 -32.505 1.00 63.03 230 ILE A N 1
ATOM 1727 C CA . ILE A 1 230 ? 26.061 19.011 -31.221 1.00 63.03 230 ILE A CA 1
ATOM 1728 C C . ILE A 1 230 ? 25.370 20.176 -30.499 1.00 63.03 230 ILE A C 1
ATOM 1730 O O . ILE A 1 230 ? 24.209 20.053 -30.107 1.00 63.03 230 ILE A O 1
ATOM 1734 N N . LYS A 1 231 ? 26.032 21.334 -30.374 1.00 66.56 231 LYS A N 1
ATOM 1735 C CA . LYS A 1 231 ? 25.419 22.556 -29.821 1.00 66.56 231 LYS A CA 1
ATOM 1736 C C . LYS A 1 231 ? 24.280 23.072 -30.690 1.00 66.56 231 LYS A C 1
ATOM 1738 O O . LYS A 1 231 ? 23.279 23.537 -30.154 1.00 66.56 231 LYS A O 1
ATOM 1743 N N . THR A 1 232 ? 24.407 22.966 -32.012 1.00 72.44 232 THR A N 1
ATOM 1744 C CA . THR A 1 232 ? 23.340 23.314 -32.957 1.00 72.44 232 THR A CA 1
ATOM 1745 C C . THR A 1 232 ? 22.065 22.514 -32.673 1.00 72.44 232 THR A C 1
ATOM 1747 O O . THR A 1 232 ? 21.003 23.108 -32.504 1.00 72.44 232 THR A O 1
ATOM 1750 N N . VAL A 1 233 ? 22.168 21.187 -32.526 1.00 71.00 233 VAL A N 1
ATOM 1751 C CA . VAL A 1 233 ? 21.043 20.328 -32.116 1.00 71.00 233 VAL A CA 1
ATOM 1752 C C . VAL A 1 233 ? 20.505 20.719 -30.734 1.00 71.00 233 VAL A C 1
ATOM 1754 O O . VAL A 1 233 ? 19.292 20.842 -30.565 1.00 71.00 233 VAL A O 1
ATOM 1757 N N . GLN A 1 234 ? 21.386 20.957 -29.758 1.00 69.50 234 GLN A N 1
ATOM 1758 C CA . GLN A 1 234 ? 20.993 21.282 -28.385 1.00 69.50 234 GLN A CA 1
ATOM 1759 C C . GLN A 1 234 ? 20.178 22.585 -28.295 1.00 69.50 234 GLN A C 1
ATOM 1761 O O . GLN A 1 234 ? 19.134 22.593 -27.647 1.00 69.50 234 GLN A O 1
ATOM 1766 N N . VAL A 1 235 ? 20.581 23.653 -28.996 1.00 79.69 235 VAL A N 1
ATOM 1767 C CA . VAL A 1 235 ? 19.829 24.924 -29.039 1.00 79.69 235 VAL A CA 1
ATOM 1768 C C . VAL A 1 235 ? 18.420 24.730 -29.609 1.00 79.69 235 VAL A C 1
ATOM 1770 O O . VAL A 1 235 ? 17.462 25.282 -29.068 1.00 79.69 235 VAL A O 1
ATOM 1773 N N . VAL A 1 236 ? 18.268 23.930 -30.670 1.00 78.81 236 VAL A N 1
ATOM 1774 C CA . VAL A 1 236 ? 16.955 23.654 -31.280 1.00 78.81 236 VAL A CA 1
ATOM 1775 C C . VAL A 1 236 ? 16.064 22.842 -30.333 1.00 78.81 236 VAL A C 1
ATOM 1777 O O . VAL A 1 236 ? 14.880 23.150 -30.193 1.00 78.81 236 VAL A O 1
ATOM 1780 N N . VAL A 1 237 ? 16.623 21.842 -29.643 1.00 70.88 237 VAL A N 1
ATOM 1781 C CA . VAL A 1 237 ? 15.900 21.047 -28.636 1.00 70.88 237 VAL A CA 1
ATOM 1782 C C . VAL A 1 237 ? 15.471 21.911 -27.449 1.00 70.88 237 VAL A C 1
ATOM 1784 O O . VAL A 1 237 ? 14.301 21.876 -27.069 1.00 70.88 237 VAL A O 1
ATOM 1787 N N . ASP A 1 238 ? 16.366 22.730 -26.898 1.00 74.50 238 ASP A N 1
ATOM 1788 C CA . ASP A 1 238 ? 16.056 23.591 -25.752 1.00 74.50 238 ASP A CA 1
ATOM 1789 C C . ASP A 1 238 ? 15.010 24.663 -26.104 1.00 74.50 238 ASP A C 1
ATOM 1791 O O . ASP A 1 238 ? 14.124 24.947 -25.295 1.00 74.50 238 ASP A O 1
ATOM 1795 N N . ALA A 1 239 ? 15.042 25.204 -27.327 1.00 79.94 239 ALA A N 1
ATOM 1796 C CA . ALA A 1 239 ? 14.006 26.104 -27.831 1.00 79.94 239 ALA A CA 1
ATOM 1797 C C . ALA A 1 239 ? 12.647 25.398 -27.996 1.00 79.94 239 ALA A C 1
ATOM 1799 O O . ALA A 1 239 ? 11.625 25.935 -27.566 1.00 79.94 239 ALA A O 1
ATOM 1800 N N . ALA A 1 240 ? 12.616 24.180 -28.550 1.00 74.38 240 ALA A N 1
ATOM 1801 C CA . ALA A 1 240 ? 11.387 23.391 -28.674 1.00 74.38 240 ALA A CA 1
ATOM 1802 C C . ALA A 1 240 ? 10.771 23.057 -27.300 1.00 74.38 240 ALA A C 1
ATOM 1804 O O . ALA A 1 240 ? 9.564 23.225 -27.102 1.00 74.38 240 ALA A O 1
ATOM 1805 N N . VAL A 1 241 ? 11.603 22.673 -26.324 1.00 68.69 241 VAL A N 1
ATOM 1806 C CA . VAL A 1 241 ? 11.184 22.404 -24.938 1.00 68.69 241 VAL A CA 1
ATOM 1807 C C . VAL A 1 241 ? 10.667 23.674 -24.255 1.00 68.69 241 VAL A C 1
ATOM 1809 O O . VAL A 1 241 ? 9.611 23.634 -23.621 1.00 68.69 241 VAL A O 1
ATOM 1812 N N . ALA A 1 242 ? 11.345 24.815 -24.421 1.00 72.00 242 ALA A N 1
ATOM 1813 C CA . ALA A 1 242 ? 10.894 26.106 -23.892 1.00 72.00 242 ALA A CA 1
ATOM 1814 C C . ALA A 1 242 ? 9.553 26.571 -24.500 1.00 72.00 242 ALA A C 1
ATOM 1816 O O . ALA A 1 242 ? 8.773 27.249 -23.830 1.00 72.00 242 ALA A O 1
ATOM 1817 N N . LEU A 1 243 ? 9.251 26.151 -25.734 1.00 72.88 243 LEU A N 1
ATOM 1818 C CA . LEU A 1 243 ? 7.966 26.354 -26.414 1.00 72.88 243 LEU A CA 1
ATOM 1819 C C . LEU A 1 243 ? 6.896 25.302 -26.060 1.00 72.88 243 LEU A C 1
ATOM 1821 O O . LEU A 1 243 ? 5.771 25.368 -26.556 1.00 72.88 243 LEU A O 1
ATOM 1825 N N . GLY A 1 244 ? 7.210 24.344 -25.182 1.00 58.72 244 GLY A N 1
ATOM 1826 C CA . GLY A 1 244 ? 6.280 23.307 -24.730 1.00 58.72 244 GLY A CA 1
ATOM 1827 C C . GLY A 1 244 ? 6.053 22.170 -25.732 1.00 58.72 244 GLY A C 1
ATOM 1828 O O . GLY A 1 244 ? 5.053 21.457 -25.615 1.00 58.72 244 GLY A O 1
ATOM 1829 N N . TYR A 1 245 ? 6.952 21.989 -26.705 1.00 68.31 245 TYR A N 1
ATOM 1830 C CA . TYR A 1 245 ? 6.937 20.874 -27.651 1.00 68.31 245 TYR A CA 1
ATOM 1831 C C . TYR A 1 245 ? 7.914 19.773 -27.210 1.00 68.31 245 TYR A C 1
ATOM 1833 O O . TYR A 1 245 ? 9.106 20.011 -27.043 1.00 68.31 245 TYR A O 1
ATOM 1841 N N . ALA A 1 246 ? 7.398 18.554 -27.043 1.00 51.78 246 ALA A N 1
ATOM 1842 C CA . ALA A 1 246 ? 8.161 17.363 -26.647 1.00 51.78 246 ALA A CA 1
ATOM 1843 C C . ALA A 1 246 ? 7.752 16.118 -27.466 1.00 51.78 246 ALA A C 1
ATOM 1845 O O . ALA A 1 246 ? 7.730 15.002 -26.950 1.00 51.78 246 ALA A O 1
ATOM 1846 N N . GLY A 1 247 ? 7.333 16.325 -28.721 1.00 53.12 247 GLY A N 1
ATOM 1847 C CA . GLY A 1 247 ? 6.996 15.250 -29.662 1.00 53.12 247 GLY A CA 1
ATOM 1848 C C . GLY A 1 247 ? 8.191 14.827 -30.517 1.00 53.12 247 GLY A C 1
ATOM 1849 O O . GLY A 1 247 ? 9.215 15.508 -30.523 1.00 53.12 247 GLY A O 1
ATOM 1850 N N . ASP A 1 248 ? 8.036 13.742 -31.280 1.00 47.84 248 ASP A N 1
ATOM 1851 C CA . ASP A 1 248 ? 9.055 13.298 -32.236 1.00 47.84 248 ASP A CA 1
ATOM 1852 C C . ASP A 1 248 ? 9.356 14.407 -33.258 1.00 47.84 248 ASP A C 1
ATOM 1854 O O . ASP A 1 248 ? 8.486 14.873 -34.002 1.00 47.84 248 ASP A O 1
ATOM 1858 N N . PHE A 1 249 ? 10.612 14.840 -33.284 1.00 62.03 249 PHE A N 1
ATOM 1859 C CA . PHE A 1 249 ? 11.230 15.545 -34.397 1.00 62.03 249 PHE A CA 1
ATOM 1860 C C . PHE A 1 249 ? 12.717 15.198 -34.404 1.00 62.03 249 PHE A C 1
ATOM 1862 O O . PHE A 1 249 ? 13.303 15.012 -33.337 1.00 62.03 249 PHE A O 1
ATOM 1869 N N . ASP A 1 250 ? 13.320 15.093 -35.586 1.00 61.00 250 ASP A N 1
ATOM 1870 C CA . ASP A 1 250 ? 14.762 14.897 -35.703 1.00 61.00 250 ASP A CA 1
ATOM 1871 C C . ASP A 1 250 ? 15.444 16.275 -35.807 1.00 61.00 250 ASP A C 1
ATOM 1873 O O . ASP A 1 250 ? 15.345 16.933 -36.846 1.00 61.00 250 ASP A O 1
ATOM 1877 N N . PRO A 1 251 ? 16.123 16.764 -34.752 1.00 59.28 251 PRO A N 1
ATOM 1878 C CA . PRO A 1 251 ? 16.808 18.052 -34.801 1.00 59.28 251 PRO A CA 1
ATOM 1879 C C . PRO A 1 251 ? 18.013 18.048 -35.756 1.00 59.28 251 PRO A C 1
ATOM 1881 O O . PRO A 1 251 ? 18.529 19.122 -36.065 1.00 59.28 251 PRO A O 1
ATOM 1884 N N . THR A 1 252 ? 18.475 16.886 -36.240 1.00 59.16 252 THR A N 1
ATOM 1885 C CA . THR A 1 252 ? 19.610 16.810 -37.173 1.00 59.16 252 THR A CA 1
ATOM 1886 C C . THR A 1 252 ? 19.268 17.325 -38.574 1.00 59.16 252 THR A C 1
ATOM 1888 O O . THR A 1 252 ? 20.155 17.837 -39.257 1.00 59.16 252 THR A O 1
ATOM 1891 N N . GLU A 1 253 ? 17.988 17.311 -38.971 1.00 63.84 253 GLU A N 1
ATOM 1892 C CA . GLU A 1 253 ? 17.516 17.895 -40.240 1.00 63.84 253 GLU A CA 1
ATOM 1893 C C . GLU A 1 253 ? 17.716 19.422 -40.298 1.00 63.84 253 GLU A C 1
ATOM 1895 O O . GLU A 1 253 ? 17.892 19.996 -41.373 1.00 63.84 253 GLU A O 1
ATOM 1900 N N . LEU A 1 254 ? 17.738 20.085 -39.137 1.00 69.31 254 LEU A N 1
ATOM 1901 C CA . LEU A 1 254 ? 17.781 21.545 -39.004 1.00 69.31 254 LEU A CA 1
ATOM 1902 C C . LEU A 1 254 ? 19.203 22.114 -38.842 1.00 69.31 254 LEU A C 1
ATOM 1904 O O . LEU A 1 254 ? 19.378 23.330 -38.783 1.00 69.31 254 LEU A O 1
ATOM 1908 N N . VAL A 1 255 ? 20.237 21.264 -38.811 1.00 63.91 255 VAL A N 1
ATOM 1909 C CA . VAL A 1 255 ? 21.622 21.657 -38.472 1.00 63.91 255 VAL A CA 1
ATOM 1910 C C . VAL A 1 255 ? 22.238 22.665 -39.455 1.00 63.91 255 VAL A C 1
ATOM 1912 O O . VAL A 1 255 ? 22.988 23.544 -39.035 1.00 63.91 255 VAL A O 1
ATOM 1915 N N . ASN A 1 256 ? 21.880 22.590 -40.740 1.00 68.62 256 ASN A N 1
ATOM 1916 C CA . ASN A 1 256 ? 22.373 23.499 -41.790 1.00 68.62 256 ASN A CA 1
ATOM 1917 C C . ASN A 1 256 ? 21.316 24.517 -42.274 1.00 68.62 256 ASN A C 1
ATOM 1919 O O . ASN A 1 256 ? 21.521 25.168 -43.300 1.00 68.62 256 ASN A O 1
ATOM 1923 N N . SER A 1 257 ? 20.186 24.632 -41.570 1.00 78.50 257 SER A N 1
ATOM 1924 C CA . SER A 1 257 ? 19.132 25.614 -41.874 1.00 78.50 257 SER A CA 1
ATOM 1925 C C . SER A 1 257 ? 19.507 27.013 -41.365 1.00 78.50 257 SER A C 1
ATOM 1927 O O . SER A 1 257 ? 20.348 27.155 -40.470 1.00 78.50 257 SER A O 1
ATOM 1929 N N . THR A 1 258 ? 18.888 28.059 -41.917 1.00 86.50 258 THR A N 1
ATOM 1930 C CA . THR A 1 258 ? 19.063 29.426 -41.396 1.00 86.50 258 THR A CA 1
ATOM 1931 C C . THR A 1 258 ? 18.241 29.659 -40.124 1.00 86.50 258 THR A C 1
ATOM 1933 O O . THR A 1 258 ? 17.254 28.964 -39.865 1.00 86.50 258 THR A O 1
ATOM 1936 N N . LEU A 1 259 ? 18.604 30.668 -39.324 1.00 86.06 259 LEU A N 1
ATOM 1937 C CA . LEU A 1 259 ? 17.876 31.022 -38.096 1.00 86.06 259 LEU A CA 1
ATOM 1938 C C . LEU A 1 259 ? 16.383 31.297 -38.359 1.00 86.06 259 LEU A C 1
ATOM 1940 O O . LEU A 1 259 ? 15.533 30.921 -37.551 1.00 86.06 259 LEU A O 1
ATOM 1944 N N . GLY A 1 260 ? 16.059 31.915 -39.500 1.00 81.00 260 GLY A N 1
ATOM 1945 C CA . GLY A 1 260 ? 14.684 32.163 -39.935 1.00 81.00 260 GLY A CA 1
ATOM 1946 C C . GLY A 1 260 ? 13.920 30.890 -40.314 1.00 81.00 260 GLY A C 1
ATOM 1947 O O . GLY A 1 260 ? 12.755 30.752 -39.944 1.00 81.00 260 GLY A O 1
ATOM 1948 N N . GLU A 1 261 ? 14.564 29.941 -41.000 1.00 80.94 261 GLU A N 1
ATOM 1949 C CA . GLU A 1 261 ? 13.963 28.643 -41.349 1.00 80.94 261 GLU A CA 1
ATOM 1950 C C . GLU A 1 261 ? 13.631 27.826 -40.091 1.00 80.94 261 GLU A C 1
ATOM 1952 O O . GLU A 1 261 ? 12.534 27.277 -39.976 1.00 80.94 261 GLU A O 1
ATOM 1957 N N . ILE A 1 262 ? 14.541 27.814 -39.112 1.00 83.44 262 ILE A N 1
ATOM 1958 C CA . ILE A 1 262 ? 14.384 27.097 -37.838 1.00 83.44 262 ILE A CA 1
ATOM 1959 C C . ILE A 1 262 ? 13.250 27.702 -37.000 1.00 83.44 262 ILE A C 1
ATOM 1961 O O . ILE A 1 262 ? 12.395 26.971 -36.497 1.00 83.44 262 ILE A O 1
ATOM 1965 N N . ALA A 1 263 ? 13.193 29.033 -36.889 1.00 84.50 263 ALA A N 1
ATOM 1966 C CA . ALA A 1 263 ? 12.113 29.723 -36.184 1.00 84.50 263 ALA A CA 1
ATOM 1967 C C . ALA A 1 263 ? 10.735 29.437 -36.814 1.00 84.50 263 ALA A C 1
ATOM 1969 O O . ALA A 1 263 ? 9.794 29.078 -36.105 1.00 84.50 263 ALA A O 1
ATOM 1970 N N . GLN A 1 264 ? 10.633 29.502 -38.148 1.00 81.81 264 GLN A N 1
ATOM 1971 C CA . GLN A 1 264 ? 9.398 29.180 -38.871 1.00 81.81 264 GLN A CA 1
ATOM 1972 C C . GLN A 1 264 ? 8.987 27.709 -38.724 1.00 81.81 264 GLN A C 1
ATOM 1974 O O . GLN A 1 264 ? 7.793 27.402 -38.724 1.00 81.81 264 GLN A O 1
ATOM 1979 N N . ASP A 1 265 ? 9.942 26.782 -38.620 1.00 80.38 265 ASP A N 1
ATOM 1980 C CA . ASP A 1 265 ? 9.646 25.366 -38.398 1.00 80.38 265 ASP A CA 1
ATOM 1981 C C . ASP A 1 265 ? 9.072 25.120 -36.992 1.00 80.38 265 ASP A C 1
ATOM 1983 O O . ASP A 1 265 ? 8.039 24.456 -36.851 1.00 80.38 265 ASP A O 1
ATOM 1987 N N . LEU A 1 266 ? 9.661 25.747 -35.967 1.00 80.00 266 LEU A N 1
ATOM 1988 C CA . LEU A 1 266 ? 9.156 25.726 -34.591 1.00 80.00 266 LEU A CA 1
ATOM 1989 C C . LEU A 1 266 ? 7.759 26.371 -34.477 1.00 80.00 266 LEU A C 1
ATOM 1991 O O . LEU A 1 266 ? 6.869 25.796 -33.846 1.00 80.00 266 LEU A O 1
ATOM 1995 N N . GLU A 1 267 ? 7.517 27.509 -35.139 1.00 81.88 267 GLU A N 1
ATOM 1996 C CA . GLU A 1 267 ? 6.194 28.155 -35.213 1.00 81.88 267 GLU A CA 1
ATOM 1997 C C . GLU A 1 267 ? 5.134 27.250 -35.856 1.00 81.88 267 GLU A C 1
ATOM 1999 O O . GLU A 1 267 ? 4.050 27.050 -35.297 1.00 81.88 267 GLU A O 1
ATOM 2004 N N . ARG A 1 268 ? 5.449 26.651 -37.012 1.00 76.56 268 ARG A N 1
ATOM 2005 C CA . ARG A 1 268 ? 4.527 25.777 -37.755 1.00 76.56 268 ARG A CA 1
ATOM 2006 C C . ARG A 1 268 ? 4.141 24.540 -36.940 1.00 76.56 268 ARG A C 1
ATOM 2008 O O . ARG A 1 268 ? 2.978 24.123 -36.955 1.00 76.56 268 ARG A O 1
ATOM 2015 N N . ARG A 1 269 ? 5.095 23.974 -36.191 1.00 71.44 269 ARG A N 1
ATOM 2016 C CA . ARG A 1 269 ? 4.861 22.854 -35.262 1.00 71.44 269 ARG A CA 1
ATOM 2017 C C . ARG A 1 269 ? 4.041 23.287 -34.043 1.00 71.44 269 ARG A C 1
ATOM 2019 O O . ARG A 1 269 ? 3.109 22.574 -33.672 1.00 71.44 269 ARG A O 1
ATOM 2026 N N . MET A 1 270 ? 4.299 24.468 -33.475 1.00 71.00 270 MET A N 1
ATOM 2027 C CA . MET A 1 270 ? 3.500 25.027 -32.376 1.00 71.00 270 MET A CA 1
ATOM 2028 C C . MET A 1 270 ? 2.027 25.228 -32.778 1.00 71.00 270 MET A C 1
ATOM 2030 O O . MET A 1 270 ? 1.127 24.868 -32.018 1.00 71.00 270 MET A O 1
ATOM 2034 N N . GLU A 1 271 ? 1.747 25.761 -33.968 1.00 65.12 271 GLU A N 1
ATOM 2035 C CA . GLU A 1 271 ? 0.365 25.999 -34.417 1.00 65.12 271 GLU A CA 1
ATOM 2036 C C . GLU A 1 271 ? -0.375 24.686 -34.754 1.00 65.12 271 GLU A C 1
ATOM 2038 O O . GLU A 1 271 ? -1.561 24.515 -34.448 1.00 65.12 271 GLU A O 1
ATOM 2043 N N . SER A 1 272 ? 0.361 23.690 -35.259 1.00 61.94 272 SER A N 1
ATOM 2044 C CA . SER A 1 272 ? -0.124 22.309 -35.425 1.00 61.94 272 SER A CA 1
ATOM 2045 C C . SER A 1 272 ? -0.440 21.630 -34.077 1.00 61.94 272 SER A C 1
ATOM 2047 O O . SER A 1 272 ? -1.395 20.856 -33.961 1.00 61.94 272 SER A O 1
ATOM 2049 N N . ALA A 1 273 ? 0.309 21.954 -33.016 1.00 54.88 273 ALA A N 1
ATOM 2050 C CA . ALA A 1 273 ? 0.061 21.469 -31.654 1.00 54.88 273 ALA A CA 1
ATOM 2051 C C . ALA A 1 273 ? -1.144 22.152 -30.965 1.00 54.88 273 ALA A C 1
ATOM 2053 O O . ALA A 1 273 ? -1.791 21.552 -30.105 1.00 54.88 273 ALA A O 1
ATOM 2054 N N . LYS A 1 274 ? -1.488 23.394 -31.340 1.00 49.12 274 LYS A N 1
ATOM 2055 C CA . LYS A 1 274 ? -2.698 24.083 -30.846 1.00 49.12 274 LYS A CA 1
ATOM 2056 C C . LYS A 1 274 ? -3.968 23.529 -31.493 1.00 49.12 274 LYS A C 1
ATOM 2058 O O . LYS A 1 274 ? -4.939 23.247 -30.795 1.00 49.12 274 LYS A O 1
ATOM 2063 N N . THR A 1 275 ? -3.952 23.328 -32.809 1.00 44.91 275 THR A N 1
ATOM 2064 C CA . THR A 1 275 ? -5.104 22.802 -33.567 1.00 44.91 275 THR A CA 1
ATOM 2065 C C . THR A 1 275 ? -5.438 21.349 -33.203 1.00 44.91 275 THR A C 1
ATOM 2067 O O . THR A 1 275 ? -6.612 21.007 -33.049 1.00 44.91 275 THR A O 1
ATOM 2070 N N . SER A 1 276 ? -4.430 20.515 -32.933 1.00 43.72 276 SER A N 1
ATOM 2071 C CA . SER A 1 276 ? -4.616 19.129 -32.465 1.00 43.72 276 SER A CA 1
ATOM 2072 C C . SER A 1 276 ? -5.166 18.989 -31.034 1.00 43.72 276 SER A C 1
ATOM 2074 O O . SER A 1 276 ? -5.633 17.910 -30.677 1.00 43.72 276 SER A O 1
ATOM 2076 N N . ARG A 1 277 ? -5.214 20.062 -30.226 1.00 35.56 277 ARG A N 1
ATOM 2077 C CA . ARG A 1 277 ? -5.889 20.060 -28.908 1.00 35.56 277 ARG A CA 1
ATOM 2078 C C . ARG A 1 277 ? -7.412 20.242 -28.973 1.00 35.56 277 ARG A C 1
ATOM 2080 O O . ARG A 1 277 ? -8.068 20.048 -27.954 1.00 35.56 277 ARG A O 1
ATOM 2087 N N . SER A 1 278 ? -7.978 20.600 -30.130 1.00 31.27 278 SER A N 1
ATOM 2088 C CA . SER A 1 278 ? -9.429 20.819 -30.295 1.00 31.27 278 SER A CA 1
ATOM 2089 C C . SER A 1 278 ? -10.140 19.761 -31.154 1.00 31.27 278 SER A C 1
ATOM 2091 O O . SER A 1 278 ? -11.368 19.786 -31.244 1.00 31.27 278 SER A O 1
ATOM 2093 N N . GLY A 1 279 ? -9.402 18.846 -31.788 1.00 25.69 279 GLY A N 1
ATOM 2094 C CA . GLY A 1 279 ? -9.949 17.717 -32.547 1.00 25.69 279 GLY A CA 1
ATOM 2095 C C . GLY A 1 279 ? -9.691 16.400 -31.819 1.00 25.69 279 GLY A C 1
ATOM 2096 O O . GLY A 1 279 ? -8.563 16.135 -31.413 1.00 25.69 279 GLY A O 1
ATOM 2097 N N . SER A 1 280 ? -10.714 15.559 -31.649 1.00 31.08 280 SER A N 1
ATOM 2098 C CA . SER A 1 280 ? -10.551 14.263 -30.977 1.00 31.08 280 SER A CA 1
ATOM 2099 C C . SER A 1 280 ? -9.710 13.299 -31.824 1.00 31.08 280 SER A C 1
ATOM 2101 O O . SER A 1 280 ? -10.167 12.722 -32.811 1.00 31.08 280 SER A O 1
ATOM 2103 N N . ILE A 1 281 ? -8.456 13.095 -31.422 1.00 29.17 281 ILE A N 1
ATOM 2104 C CA . ILE A 1 281 ? -7.607 12.050 -31.994 1.00 29.17 281 ILE A CA 1
ATOM 2105 C C . ILE A 1 281 ? -8.116 10.701 -31.471 1.00 29.17 281 ILE A C 1
ATOM 2107 O O . ILE A 1 281 ? -8.041 10.429 -30.274 1.00 29.17 281 ILE A O 1
ATOM 2111 N N . SER A 1 282 ? -8.626 9.845 -32.364 1.00 24.64 282 SER A N 1
ATOM 2112 C CA . SER A 1 282 ? -8.999 8.469 -32.004 1.00 24.64 282 SER A CA 1
ATOM 2113 C C . SER A 1 282 ? -7.766 7.698 -31.506 1.00 24.64 282 SER A C 1
ATOM 2115 O O . SER A 1 282 ? -6.790 7.561 -32.255 1.00 24.64 282 SER A O 1
ATOM 2117 N N . PRO A 1 283 ? -7.772 7.184 -30.262 1.00 26.67 283 PRO A N 1
ATOM 2118 C CA . PRO A 1 283 ? -6.567 6.676 -29.623 1.00 26.67 283 PRO A CA 1
ATOM 2119 C C . PRO A 1 283 ? -6.303 5.222 -30.040 1.00 26.67 283 PRO A C 1
ATOM 2121 O O . PRO A 1 283 ? -6.662 4.273 -29.351 1.00 26.67 283 PRO A O 1
ATOM 2124 N N . THR A 1 284 ? -5.642 5.031 -31.182 1.00 34.00 284 THR A N 1
ATOM 2125 C CA . THR A 1 284 ? -5.395 3.694 -31.759 1.00 34.00 284 THR A CA 1
ATOM 2126 C C . THR A 1 284 ? -3.909 3.336 -31.776 1.00 34.00 284 THR A C 1
ATOM 2128 O O . THR A 1 284 ? -3.222 3.567 -32.765 1.00 34.00 284 THR A O 1
ATOM 2131 N N . ARG A 1 285 ? -3.448 2.781 -30.641 1.00 32.16 285 ARG A N 1
ATOM 2132 C CA . ARG A 1 285 ? -2.461 1.684 -30.436 1.00 32.16 285 ARG A CA 1
ATOM 2133 C C . ARG A 1 285 ? -1.682 1.863 -29.127 1.00 32.16 285 ARG A C 1
ATOM 2135 O O . ARG A 1 285 ? -1.589 0.907 -28.371 1.00 32.16 285 ARG A O 1
ATOM 2142 N N . ALA A 1 286 ? -1.275 3.087 -28.779 1.00 28.95 286 ALA A N 1
ATOM 2143 C CA . ALA A 1 286 ? -0.748 3.393 -27.440 1.00 28.95 286 ALA A CA 1
ATOM 2144 C C . ALA A 1 286 ? -1.808 3.158 -26.341 1.00 28.95 286 ALA A C 1
ATOM 2146 O O . ALA A 1 286 ? -1.531 2.515 -25.333 1.00 28.95 286 ALA A O 1
ATOM 2147 N N . ALA A 1 287 ? -3.061 3.566 -26.582 1.00 26.16 287 ALA A N 1
ATOM 2148 C CA . ALA A 1 287 ? -4.176 3.260 -25.681 1.00 26.16 287 ALA A CA 1
ATOM 2149 C C . ALA A 1 287 ? -4.633 1.789 -25.730 1.00 26.16 287 ALA A C 1
ATOM 2151 O O . ALA A 1 287 ? -5.201 1.309 -24.758 1.00 26.16 287 ALA A O 1
ATOM 2152 N N . ALA A 1 288 ? -4.325 1.039 -26.796 1.00 25.81 288 ALA A N 1
ATOM 2153 C CA . ALA A 1 288 ? -4.622 -0.398 -26.850 1.00 25.81 288 ALA A CA 1
ATOM 2154 C C . ALA A 1 288 ? -3.710 -1.222 -25.917 1.00 25.81 288 ALA A C 1
ATOM 2156 O O . ALA A 1 288 ? -4.064 -2.329 -25.533 1.00 25.81 288 ALA A O 1
ATOM 2157 N N . ILE A 1 289 ? -2.557 -0.673 -25.510 1.00 33.09 289 ILE A N 1
ATOM 2158 C CA . ILE A 1 289 ? -1.689 -1.241 -24.461 1.00 33.09 289 ILE A CA 1
ATOM 2159 C C . ILE A 1 289 ? -2.137 -0.763 -23.059 1.00 33.09 289 ILE A C 1
ATOM 2161 O O . ILE A 1 289 ? -1.756 -1.344 -22.044 1.00 33.09 289 ILE A O 1
ATOM 2165 N N . SER A 1 290 ? -2.993 0.267 -22.989 1.00 28.06 290 SER A N 1
ATOM 2166 C CA . SER A 1 290 ? -3.627 0.732 -21.748 1.00 28.06 290 SER A CA 1
ATOM 2167 C C . SER A 1 290 ? -4.844 -0.107 -21.339 1.00 28.06 290 SER A C 1
ATOM 2169 O O . SER A 1 290 ? -5.324 0.043 -20.214 1.00 28.06 290 SER A O 1
ATOM 2171 N N . GLU A 1 291 ? -5.351 -0.992 -22.200 1.00 31.91 291 GLU A N 1
ATOM 2172 C CA . GLU A 1 291 ? -6.395 -1.936 -21.809 1.00 31.91 291 GLU A CA 1
ATOM 2173 C C . GLU A 1 291 ? -5.805 -3.094 -20.981 1.00 31.91 291 GLU A C 1
ATOM 2175 O O . GLU A 1 291 ? -5.007 -3.898 -21.458 1.00 31.91 291 GLU A O 1
ATOM 2180 N N . SER A 1 292 ? -6.293 -3.226 -19.742 1.00 39.44 292 SER A N 1
ATOM 2181 C CA . SER A 1 292 ? -6.215 -4.422 -18.879 1.00 39.44 292 SER A CA 1
ATOM 2182 C C . SER A 1 292 ? -4.955 -4.716 -18.043 1.00 39.44 292 SER A C 1
ATOM 2184 O O . SER A 1 292 ? -4.818 -5.831 -17.534 1.00 39.44 292 SER A O 1
ATOM 2186 N N . TYR A 1 293 ? -4.118 -3.723 -17.722 1.00 45.44 293 TYR A N 1
ATOM 2187 C CA . TYR A 1 293 ? -3.340 -3.814 -16.474 1.00 45.44 293 TYR A CA 1
ATOM 2188 C C . TYR A 1 293 ? -4.182 -3.273 -15.308 1.00 45.44 293 TYR A C 1
ATOM 2190 O O . TYR A 1 293 ? -4.516 -2.089 -15.325 1.00 45.44 293 TYR A O 1
ATOM 2198 N N . PRO A 1 294 ? -4.553 -4.100 -14.305 1.00 55.19 294 PRO A N 1
ATOM 2199 C CA . PRO A 1 294 ? -5.344 -3.626 -13.172 1.00 55.19 294 PRO A CA 1
ATOM 2200 C C . PRO A 1 294 ? -4.582 -2.539 -12.412 1.00 55.19 294 PRO A C 1
ATOM 2202 O O . PRO A 1 294 ? -3.342 -2.513 -12.437 1.00 55.19 294 PRO A O 1
ATOM 2205 N N . SER A 1 295 ? -5.317 -1.680 -11.698 1.00 70.56 295 SER A N 1
ATOM 2206 C CA . SER A 1 295 ? -4.712 -0.645 -10.855 1.00 70.56 295 SER A CA 1
ATOM 2207 C C . SER A 1 295 ? -3.704 -1.268 -9.882 1.00 70.56 295 SER A C 1
ATOM 2209 O O . SER A 1 295 ? -3.724 -2.482 -9.626 1.00 70.56 295 SER A O 1
ATOM 2211 N N . TRP A 1 296 ? -2.803 -0.468 -9.305 1.00 84.19 296 TRP A N 1
ATOM 2212 C CA . TRP A 1 296 ? -1.893 -1.034 -8.308 1.00 84.19 296 TRP A CA 1
ATOM 2213 C C . TRP A 1 296 ? -2.637 -1.513 -7.058 1.00 84.19 296 TRP A C 1
ATOM 2215 O O . TRP A 1 296 ? -2.170 -2.457 -6.437 1.00 84.19 296 TRP A O 1
ATOM 2225 N N . THR A 1 297 ? -3.801 -0.942 -6.722 1.00 89.06 297 THR A N 1
ATOM 2226 C CA . THR A 1 297 ? -4.535 -1.192 -5.473 1.00 89.06 297 THR A CA 1
ATOM 2227 C C . THR A 1 297 ? -4.595 -2.680 -5.107 1.00 89.06 297 THR A C 1
ATOM 2229 O O . THR A 1 297 ? -5.024 -3.512 -5.908 1.00 89.06 297 THR A O 1
ATOM 2232 N N . ARG A 1 298 ? -4.173 -3.052 -3.896 1.00 89.44 298 ARG A N 1
ATOM 2233 C CA . ARG A 1 298 ? -4.239 -4.434 -3.385 1.00 89.44 298 ARG A CA 1
ATOM 2234 C C . ARG A 1 298 ? -4.990 -4.501 -2.061 1.00 89.44 298 ARG A C 1
ATOM 2236 O O . ARG A 1 298 ? -5.184 -3.492 -1.388 1.00 89.44 298 ARG A O 1
ATOM 2243 N N . GLY A 1 299 ? -5.442 -5.712 -1.744 1.00 91.81 299 GLY A N 1
ATOM 2244 C CA . GLY A 1 299 ? -5.835 -6.096 -0.395 1.00 91.81 299 GLY A CA 1
ATOM 2245 C C . GLY A 1 299 ? -4.633 -6.707 0.324 1.00 91.81 299 GLY A C 1
ATOM 2246 O O . GLY A 1 299 ? -3.881 -7.469 -0.288 1.00 91.81 299 GLY A O 1
ATOM 2247 N N . PHE A 1 300 ? -4.473 -6.391 1.601 1.00 93.06 300 PHE A N 1
ATOM 2248 C CA . PHE A 1 300 ? -3.475 -6.968 2.493 1.00 93.06 300 PHE A CA 1
ATOM 2249 C C . PHE A 1 300 ? -4.139 -7.422 3.794 1.00 93.06 300 PHE A C 1
ATOM 2251 O O . PHE A 1 300 ? -5.180 -6.888 4.176 1.00 93.06 300 PHE A O 1
ATOM 2258 N N . ALA A 1 301 ? -3.511 -8.357 4.492 1.00 92.44 301 ALA A N 1
ATOM 2259 C CA . ALA A 1 301 ? -3.816 -8.697 5.876 1.00 92.44 301 ALA A CA 1
ATOM 2260 C C . ALA A 1 301 ? -2.538 -8.559 6.712 1.00 92.44 301 ALA A C 1
ATOM 2262 O O . ALA A 1 301 ? -1.442 -8.769 6.193 1.00 92.44 301 ALA A O 1
ATOM 2263 N N . MET A 1 302 ? -2.665 -8.199 7.990 1.00 90.56 302 MET A N 1
ATOM 2264 C CA . MET A 1 302 ? -1.535 -8.260 8.920 1.00 90.56 302 MET A CA 1
ATOM 2265 C C . MET A 1 302 ? -1.449 -9.670 9.495 1.00 90.56 302 MET A C 1
ATOM 2267 O O . MET A 1 302 ? -2.369 -10.111 10.185 1.00 90.56 302 MET A O 1
ATOM 2271 N N . GLU A 1 303 ? -0.346 -10.362 9.232 1.00 89.19 303 GLU A N 1
ATOM 2272 C CA . GLU A 1 303 ? -0.076 -11.692 9.775 1.00 89.19 303 GLU A CA 1
ATOM 2273 C C . GLU A 1 303 ? 1.032 -11.628 10.824 1.00 89.19 303 GLU A C 1
ATOM 2275 O O . GLU A 1 303 ? 2.009 -10.895 10.670 1.00 89.19 303 GLU A O 1
ATOM 2280 N N . TRP A 1 304 ? 0.863 -12.389 11.909 1.00 87.69 304 TRP A N 1
ATOM 2281 C CA . TRP A 1 304 ? 1.862 -12.526 12.966 1.00 87.69 304 TRP A CA 1
ATOM 2282 C C . TRP A 1 304 ? 2.793 -13.685 12.644 1.00 87.69 304 TRP A C 1
ATOM 2284 O O . TRP A 1 304 ? 2.386 -14.846 12.711 1.00 87.69 304 TRP A O 1
ATOM 2294 N N . GLU A 1 305 ? 4.046 -13.367 12.359 1.00 89.12 305 GLU A N 1
ATOM 2295 C CA . GLU A 1 305 ? 5.076 -14.342 12.018 1.00 89.12 305 GLU A CA 1
ATOM 2296 C C . GLU A 1 305 ? 6.177 -14.403 13.084 1.00 89.12 305 GLU A C 1
ATOM 2298 O O . GLU A 1 305 ? 6.470 -13.412 13.763 1.00 89.12 305 GLU A O 1
ATOM 2303 N N . ASP A 1 306 ? 6.747 -15.598 13.265 1.00 91.19 306 ASP A N 1
ATOM 2304 C CA . ASP A 1 306 ? 7.786 -15.866 14.259 1.00 91.19 306 ASP A CA 1
ATOM 2305 C C . ASP A 1 306 ? 9.065 -15.086 13.920 1.00 91.19 306 ASP A C 1
ATOM 2307 O O . ASP A 1 306 ? 9.592 -15.145 12.809 1.00 91.19 306 ASP A O 1
ATOM 2311 N N . ALA A 1 307 ? 9.576 -14.347 14.903 1.00 88.38 307 ALA A N 1
ATOM 2312 C CA . ALA A 1 307 ? 10.754 -13.505 14.778 1.00 88.38 307 ALA A CA 1
ATOM 2313 C C . ALA A 1 307 ? 11.861 -13.981 15.720 1.00 88.38 307 ALA A C 1
ATOM 2315 O O . ALA A 1 307 ? 11.604 -14.454 16.828 1.00 88.38 307 ALA A O 1
ATOM 2316 N N . LEU A 1 308 ? 13.116 -13.792 15.305 1.00 89.06 308 LEU A N 1
ATOM 2317 C CA . LEU A 1 308 ? 14.261 -14.010 16.185 1.00 89.06 308 LEU A CA 1
ATOM 2318 C C . LEU A 1 308 ? 14.151 -13.104 17.421 1.00 89.06 308 LEU A C 1
ATOM 2320 O O . LEU A 1 308 ? 13.846 -11.913 17.309 1.00 89.06 308 LEU A O 1
ATOM 2324 N N . LEU A 1 309 ? 14.416 -13.678 18.594 1.00 88.94 309 LEU A N 1
ATOM 2325 C CA . LEU A 1 309 ? 14.594 -12.922 19.831 1.00 88.94 309 LEU A CA 1
ATOM 2326 C C . LEU A 1 309 ? 15.865 -12.066 19.707 1.00 88.94 309 LEU A C 1
ATOM 2328 O O . LEU A 1 309 ? 16.919 -12.631 19.404 1.00 88.94 309 LEU A O 1
ATOM 2332 N N . PRO A 1 310 ? 15.811 -10.747 19.970 1.00 87.94 310 PRO A N 1
ATOM 2333 C CA . PRO A 1 310 ? 17.022 -9.949 20.099 1.00 87.94 310 PRO A CA 1
ATOM 2334 C C . PRO A 1 310 ? 17.905 -10.482 21.234 1.00 87.94 310 PRO A C 1
ATOM 2336 O O . PRO A 1 310 ? 17.406 -11.047 22.220 1.00 87.94 310 PRO A O 1
ATOM 2339 N N . GLU A 1 311 ? 19.216 -10.292 21.107 1.00 85.88 311 GLU A N 1
ATOM 2340 C CA . GLU A 1 311 ? 20.144 -10.571 22.201 1.00 85.88 311 GLU A CA 1
ATOM 2341 C C . GLU A 1 311 ? 19.879 -9.615 23.372 1.00 85.88 311 GLU A C 1
ATOM 2343 O O . GLU A 1 311 ? 19.573 -8.437 23.195 1.00 85.88 311 GLU A O 1
ATOM 2348 N N . GLU A 1 312 ? 19.958 -10.144 24.590 1.00 82.75 312 GLU A N 1
ATOM 2349 C CA . GLU A 1 312 ? 19.886 -9.342 25.810 1.00 82.75 312 GLU A CA 1
ATOM 2350 C C . GLU A 1 312 ? 21.310 -8.933 26.155 1.00 82.75 312 GLU A C 1
ATOM 2352 O O . GLU A 1 312 ? 22.161 -9.800 26.360 1.00 82.75 312 GLU A O 1
ATOM 2357 N N . ALA A 1 313 ? 21.580 -7.628 26.182 1.00 80.81 313 ALA A N 1
ATOM 2358 C CA . ALA A 1 313 ? 22.894 -7.145 26.576 1.00 80.81 313 ALA A CA 1
ATOM 2359 C C . ALA A 1 313 ? 23.188 -7.591 28.024 1.00 80.81 313 ALA A C 1
ATOM 2361 O O . ALA A 1 313 ? 22.332 -7.386 28.895 1.00 80.81 313 ALA A O 1
ATOM 2362 N N . PRO A 1 314 ? 24.367 -8.186 28.300 1.00 76.56 314 PRO A N 1
ATOM 2363 C CA . PRO A 1 314 ? 24.818 -8.416 29.665 1.00 76.56 314 PRO A CA 1
ATOM 2364 C C . PRO A 1 314 ? 24.712 -7.120 30.461 1.00 76.56 314 PRO A C 1
ATOM 2366 O O . PRO A 1 314 ? 25.018 -6.048 29.937 1.00 76.56 314 PRO A O 1
ATOM 2369 N N . ASP A 1 315 ? 24.222 -7.233 31.691 1.00 83.25 315 ASP A N 1
ATOM 2370 C CA . ASP A 1 315 ? 24.173 -6.132 32.651 1.00 83.25 315 ASP A CA 1
ATOM 2371 C C . ASP A 1 315 ? 23.391 -4.895 32.150 1.00 83.25 315 ASP A C 1
ATOM 2373 O O . ASP A 1 315 ? 23.555 -3.793 32.661 1.00 83.25 315 ASP A O 1
ATOM 2377 N N . PHE A 1 316 ? 22.463 -5.078 31.189 1.00 86.94 316 PHE A N 1
ATOM 2378 C CA . PHE A 1 316 ? 21.660 -4.004 30.574 1.00 86.94 316 PHE A CA 1
ATOM 2379 C C . PHE A 1 316 ? 21.029 -3.035 31.584 1.00 86.94 316 PHE A C 1
ATOM 2381 O O . PHE A 1 316 ? 20.855 -1.862 31.265 1.00 86.94 316 PHE A O 1
ATOM 2388 N N . TRP A 1 317 ? 20.642 -3.532 32.759 1.00 89.19 317 TRP A N 1
ATOM 2389 C CA . TRP A 1 317 ? 19.943 -2.781 33.801 1.00 89.19 317 TRP A CA 1
ATOM 2390 C C . TRP A 1 317 ? 20.874 -2.080 34.803 1.00 89.19 317 TRP A C 1
ATOM 2392 O O . TRP A 1 317 ? 20.391 -1.225 35.548 1.00 89.19 317 TRP A O 1
ATOM 2402 N N . GLU A 1 318 ? 22.169 -2.402 34.840 1.00 87.19 318 GLU A N 1
ATOM 2403 C CA . GLU A 1 318 ? 23.110 -1.770 35.771 1.00 87.19 318 GLU A CA 1
ATOM 2404 C C . GLU A 1 318 ? 23.273 -0.274 35.453 1.00 87.19 318 GLU A C 1
ATOM 2406 O O . GLU A 1 318 ? 23.299 0.132 34.290 1.00 87.19 318 GLU A O 1
ATOM 2411 N N . ASP A 1 319 ? 23.307 0.552 36.503 1.00 81.94 319 ASP A N 1
ATOM 2412 C CA . ASP A 1 319 ? 23.471 2.015 36.465 1.00 81.94 319 ASP A CA 1
ATOM 2413 C C . ASP A 1 319 ? 22.503 2.799 35.540 1.00 81.94 319 ASP A C 1
ATOM 2415 O O . ASP A 1 319 ? 22.719 3.980 35.261 1.00 81.94 319 ASP A O 1
ATOM 2419 N N . ARG A 1 320 ? 21.393 2.192 35.087 1.00 85.19 320 ARG A N 1
ATOM 2420 C CA . ARG A 1 320 ? 20.367 2.878 34.276 1.00 85.19 320 ARG A CA 1
ATOM 2421 C C . ARG A 1 320 ? 19.341 3.639 35.106 1.00 85.19 320 ARG A C 1
ATOM 2423 O O . ARG A 1 320 ? 18.843 3.133 36.114 1.00 85.19 320 ARG A O 1
ATOM 2430 N N . SER A 1 321 ? 18.918 4.789 34.574 1.00 88.00 321 SER A N 1
ATOM 2431 C CA . SER A 1 321 ? 17.728 5.508 35.028 1.00 88.00 321 SER A CA 1
ATOM 2432 C C . SER A 1 321 ? 16.465 4.978 34.328 1.00 88.00 321 SER A C 1
ATOM 2434 O O . SER A 1 321 ? 16.396 4.890 33.097 1.00 88.00 321 SER A O 1
ATOM 2436 N N . VAL A 1 322 ? 15.451 4.595 35.109 1.00 90.69 322 VAL A N 1
ATOM 2437 C CA . VAL A 1 322 ? 14.199 4.013 34.600 1.00 90.69 322 VAL A CA 1
ATOM 2438 C C . VAL A 1 322 ? 13.003 4.704 35.248 1.00 90.69 322 VAL A C 1
ATOM 2440 O O . VAL A 1 322 ? 12.890 4.737 36.472 1.00 90.69 322 VAL A O 1
ATOM 2443 N N . CYS A 1 323 ? 12.077 5.224 34.442 1.00 90.31 323 CYS A N 1
ATOM 2444 C CA . CYS A 1 323 ? 10.779 5.686 34.934 1.00 90.31 323 CYS A CA 1
ATOM 2445 C C . CYS A 1 323 ? 9.688 4.680 34.573 1.00 90.31 323 CYS A C 1
ATOM 2447 O O . CYS A 1 323 ? 9.535 4.329 33.404 1.00 90.31 323 CYS A O 1
ATOM 2449 N N . ILE A 1 324 ? 8.908 4.241 35.555 1.00 89.81 324 ILE A N 1
ATOM 2450 C CA . ILE A 1 324 ? 7.695 3.453 35.326 1.00 89.81 324 ILE A CA 1
ATOM 2451 C C . ILE A 1 324 ? 6.504 4.387 35.502 1.00 89.81 324 ILE A C 1
ATOM 2453 O O . ILE A 1 324 ? 6.340 4.996 36.562 1.00 89.81 324 ILE A O 1
ATOM 2457 N N . LEU A 1 325 ? 5.687 4.499 34.455 1.00 86.88 325 LEU A N 1
ATOM 2458 C CA . LEU A 1 325 ? 4.367 5.103 34.555 1.00 86.88 325 LEU A CA 1
ATOM 2459 C C . LEU A 1 325 ? 3.460 4.078 35.225 1.00 86.88 325 LEU A C 1
ATOM 2461 O O . LEU A 1 325 ? 3.110 3.058 34.632 1.00 86.88 325 LEU A O 1
ATOM 2465 N N . ASP A 1 326 ? 3.176 4.338 36.493 1.00 80.75 326 ASP A N 1
ATOM 2466 C CA . ASP A 1 326 ? 2.367 3.491 37.349 1.00 80.75 326 ASP A CA 1
ATOM 2467 C C . ASP A 1 326 ? 0.884 3.799 37.100 1.00 80.75 326 ASP A C 1
ATOM 2469 O O . ASP A 1 326 ? 0.439 4.954 37.162 1.00 80.75 326 ASP A O 1
ATOM 2473 N N . ASP A 1 327 ? 0.128 2.768 36.747 1.00 75.88 327 ASP A N 1
ATOM 2474 C CA . ASP A 1 327 ? -1.325 2.784 36.578 1.00 75.88 327 ASP A CA 1
ATOM 2475 C C . ASP A 1 327 ? -2.058 2.264 37.831 1.00 75.88 327 ASP A C 1
ATOM 2477 O O . ASP A 1 327 ? -3.286 2.221 37.863 1.00 75.88 327 ASP A O 1
ATOM 2481 N N . GLY A 1 328 ? -1.315 1.910 38.886 1.00 75.38 328 GLY A N 1
ATOM 2482 C CA . GLY A 1 328 ? -1.827 1.312 40.114 1.00 75.38 328 GLY A CA 1
ATOM 2483 C C . GLY A 1 328 ? -2.000 -0.206 40.034 1.00 75.38 328 GLY A C 1
ATOM 2484 O O . GLY A 1 328 ? -2.613 -0.785 40.932 1.00 75.38 328 GLY A O 1
ATOM 2485 N N . SER A 1 329 ? -1.499 -0.861 38.980 1.00 77.19 329 SER A N 1
ATOM 2486 C CA . SER A 1 329 ? -1.572 -2.316 38.836 1.00 77.19 329 SER A CA 1
ATOM 2487 C C . SER A 1 329 ? -0.485 -3.056 39.625 1.00 77.19 329 SER A C 1
ATOM 2489 O O . SER A 1 329 ? 0.660 -2.608 39.757 1.00 77.19 329 SER A O 1
ATOM 2491 N N . ASP A 1 330 ? -0.817 -4.271 40.075 1.00 82.00 330 ASP A N 1
ATOM 2492 C CA . ASP A 1 330 ? 0.161 -5.200 40.659 1.00 82.00 330 ASP A CA 1
ATOM 2493 C C . ASP A 1 330 ? 1.324 -5.457 39.680 1.00 82.00 330 ASP A C 1
ATOM 2495 O O . ASP A 1 330 ? 2.481 -5.523 40.084 1.00 82.00 330 ASP A O 1
ATOM 2499 N N . ALA A 1 331 ? 1.039 -5.502 38.371 1.00 81.12 331 ALA A N 1
ATOM 2500 C CA . ALA A 1 331 ? 2.035 -5.693 37.319 1.00 81.12 331 ALA A CA 1
ATOM 2501 C C . ALA A 1 331 ? 3.072 -4.556 37.243 1.00 81.12 331 ALA A C 1
ATOM 2503 O O . ALA A 1 331 ? 4.258 -4.834 37.053 1.00 81.12 331 ALA A O 1
ATOM 2504 N N . ALA A 1 332 ? 2.658 -3.293 37.399 1.00 84.50 332 ALA A N 1
ATOM 2505 C CA . ALA A 1 332 ? 3.583 -2.160 37.466 1.00 84.50 332 ALA A CA 1
ATOM 2506 C C . ALA A 1 332 ? 4.446 -2.217 38.741 1.00 84.50 332 ALA A C 1
ATOM 2508 O O . ALA A 1 332 ? 5.664 -2.024 38.682 1.00 84.50 332 ALA A O 1
ATOM 2509 N N . THR A 1 333 ? 3.830 -2.572 39.874 1.00 87.06 333 THR A N 1
ATOM 2510 C CA . THR A 1 333 ? 4.498 -2.706 41.181 1.00 87.06 333 THR A CA 1
ATOM 2511 C C . THR A 1 333 ? 5.538 -3.835 41.196 1.00 87.06 333 THR A C 1
ATOM 2513 O O . THR A 1 333 ? 6.665 -3.648 41.665 1.00 87.06 333 THR A O 1
ATOM 2516 N N . GLU A 1 334 ? 5.197 -5.008 40.658 1.00 89.31 334 GLU A N 1
ATOM 2517 C CA . GLU A 1 334 ? 6.120 -6.138 40.533 1.00 89.31 334 GLU A CA 1
ATOM 2518 C C . GLU A 1 334 ? 7.274 -5.824 39.578 1.00 89.31 334 GLU A C 1
ATOM 2520 O O . GLU A 1 334 ? 8.431 -6.060 39.924 1.00 89.31 334 GLU A O 1
ATOM 2525 N N . LEU A 1 335 ? 6.988 -5.241 38.406 1.00 90.69 335 LEU A N 1
ATOM 2526 C CA . LEU A 1 335 ? 8.016 -4.877 37.431 1.00 90.69 335 LEU A CA 1
ATOM 2527 C C . LEU A 1 335 ? 9.010 -3.858 38.009 1.00 90.69 335 LEU A C 1
ATOM 2529 O O . LEU A 1 335 ? 10.218 -3.998 37.799 1.00 90.69 335 LEU A O 1
ATOM 2533 N N . TRP A 1 336 ? 8.527 -2.883 38.788 1.00 91.69 336 TRP A N 1
ATOM 2534 C CA . TRP A 1 336 ? 9.373 -1.950 39.536 1.00 91.69 336 TRP A CA 1
ATOM 2535 C C . TRP A 1 336 ? 10.329 -2.681 40.486 1.00 91.69 336 TRP A C 1
ATOM 2537 O O . TRP A 1 336 ? 11.537 -2.426 40.467 1.00 91.69 336 TRP A O 1
ATOM 2547 N N . ALA A 1 337 ? 9.818 -3.631 41.276 1.00 91.69 337 ALA A N 1
ATOM 2548 C CA . ALA A 1 337 ? 10.633 -4.412 42.203 1.00 91.69 337 ALA A CA 1
ATOM 2549 C C . ALA A 1 337 ? 11.662 -5.290 41.465 1.00 91.69 337 ALA A C 1
ATOM 2551 O O . ALA A 1 337 ? 12.828 -5.348 41.868 1.00 91.69 337 ALA A O 1
ATOM 2552 N N . THR A 1 338 ? 11.262 -5.923 40.356 1.00 93.75 338 THR A N 1
ATOM 2553 C CA . THR A 1 338 ? 12.135 -6.752 39.516 1.00 93.75 338 THR A CA 1
ATOM 2554 C C . THR A 1 338 ? 13.277 -5.940 38.907 1.00 93.75 338 THR A C 1
ATOM 2556 O O . THR A 1 338 ? 14.434 -6.336 39.051 1.00 93.75 338 THR A O 1
ATOM 2559 N N . ILE A 1 339 ? 12.994 -4.803 38.263 1.00 92.69 339 ILE A N 1
ATOM 2560 C CA . ILE A 1 339 ? 14.028 -3.964 37.634 1.00 92.69 339 ILE A CA 1
ATOM 2561 C C . ILE A 1 339 ? 14.973 -3.392 38.701 1.00 92.69 339 ILE A C 1
ATOM 2563 O O . ILE A 1 339 ? 16.191 -3.484 38.560 1.00 92.69 339 ILE A O 1
ATOM 2567 N N . ARG A 1 340 ? 14.440 -2.913 39.833 1.00 92.06 340 ARG A N 1
ATOM 2568 C CA . ARG A 1 340 ? 15.259 -2.411 40.947 1.00 92.06 340 ARG A CA 1
ATOM 2569 C C . ARG A 1 340 ? 16.187 -3.484 41.532 1.00 92.06 340 ARG A C 1
ATOM 2571 O O . ARG A 1 340 ? 17.304 -3.172 41.934 1.00 92.06 340 ARG A O 1
ATOM 2578 N N . SER A 1 341 ? 15.761 -4.750 41.557 1.00 92.62 341 SER A N 1
ATOM 2579 C CA . SER A 1 341 ? 16.607 -5.869 42.009 1.00 92.62 341 SER A CA 1
ATOM 2580 C C . SER A 1 341 ? 17.812 -6.150 41.095 1.00 92.62 341 SER A C 1
ATOM 2582 O O . SER A 1 341 ? 18.759 -6.801 41.530 1.00 92.62 341 SER A O 1
ATOM 2584 N N . LYS A 1 342 ? 17.795 -5.632 39.856 1.00 90.50 342 LYS A N 1
ATOM 2585 C CA . LYS A 1 342 ? 18.847 -5.767 38.834 1.00 90.50 342 LYS A CA 1
ATOM 2586 C C . LYS A 1 342 ? 19.793 -4.555 38.755 1.00 90.50 342 LYS A C 1
ATOM 2588 O O . LYS A 1 342 ? 20.557 -4.458 37.805 1.00 90.50 342 LYS A O 1
ATOM 2593 N N . GLY A 1 343 ? 19.744 -3.644 39.731 1.00 88.69 343 GLY A N 1
ATOM 2594 C CA . GLY A 1 343 ? 20.718 -2.554 39.878 1.00 88.69 343 GLY A CA 1
ATOM 2595 C C . GLY A 1 343 ? 20.323 -1.194 39.290 1.00 88.69 343 GLY A C 1
ATOM 2596 O O . GLY A 1 343 ? 21.067 -0.240 39.485 1.00 88.69 343 GLY A O 1
ATOM 2597 N N . SER A 1 344 ? 19.165 -1.059 38.635 1.00 89.56 344 SER A N 1
ATOM 2598 C CA . SER A 1 344 ? 18.708 0.238 38.102 1.00 89.56 344 SER A CA 1
ATOM 2599 C C . SER A 1 344 ? 18.191 1.194 39.183 1.00 89.56 344 SER A C 1
ATOM 2601 O O . SER A 1 344 ? 17.574 0.774 40.170 1.00 89.56 344 SER A O 1
ATOM 2603 N N . GLU A 1 345 ? 18.310 2.499 38.930 1.00 89.31 345 GLU A N 1
ATOM 2604 C CA . GLU A 1 345 ? 17.551 3.526 39.646 1.00 89.31 345 GLU A CA 1
ATOM 2605 C C . GLU A 1 345 ? 16.143 3.632 39.037 1.00 89.31 345 GLU A C 1
ATOM 2607 O O . GLU A 1 345 ? 15.968 4.121 37.920 1.00 89.31 345 GLU A O 1
ATOM 2612 N N . VAL A 1 346 ? 15.130 3.136 39.762 1.00 90.00 346 VAL A N 1
ATOM 2613 C CA . VAL A 1 346 ? 13.744 3.061 39.267 1.00 90.00 346 VAL A CA 1
ATOM 2614 C C . VAL A 1 346 ? 12.817 4.023 40.007 1.00 90.00 346 VAL A C 1
ATOM 2616 O O . VAL A 1 346 ? 12.480 3.811 41.177 1.00 90.00 346 VAL A O 1
ATOM 2619 N N . THR A 1 347 ? 12.324 5.028 39.288 1.00 89.00 347 THR A N 1
ATOM 2620 C CA . THR A 1 347 ? 11.306 5.973 39.762 1.00 89.00 347 THR A CA 1
ATOM 2621 C C . THR A 1 347 ? 9.928 5.531 39.274 1.00 89.00 347 THR A C 1
ATOM 2623 O O . THR A 1 347 ? 9.718 5.362 38.076 1.00 89.00 347 THR A O 1
ATOM 2626 N N . ALA A 1 348 ? 8.975 5.352 40.189 1.00 85.81 348 ALA A N 1
ATOM 2627 C CA . ALA A 1 348 ? 7.569 5.140 39.849 1.00 85.81 348 ALA A CA 1
ATOM 2628 C C . ALA A 1 348 ? 6.826 6.483 39.907 1.00 85.81 348 ALA A C 1
ATOM 2630 O O . ALA A 1 348 ? 6.914 7.196 40.909 1.00 85.81 348 ALA A O 1
ATOM 2631 N N . VAL A 1 349 ? 6.113 6.832 38.837 1.00 84.69 349 VAL A N 1
ATOM 2632 C CA . VAL A 1 349 ? 5.347 8.081 38.716 1.00 84.69 349 VAL A CA 1
ATOM 2633 C C . VAL A 1 349 ? 3.918 7.730 38.302 1.00 84.69 349 VAL A C 1
ATOM 2635 O O . VAL A 1 349 ? 3.759 6.998 37.327 1.00 84.69 349 VAL A O 1
ATOM 2638 N N . PRO A 1 350 ? 2.867 8.248 38.968 1.00 82.81 350 PRO A N 1
ATOM 2639 C CA . PRO A 1 350 ? 1.493 8.032 38.526 1.00 82.81 350 PRO A CA 1
ATOM 2640 C C . PRO A 1 350 ? 1.322 8.471 37.070 1.00 82.81 350 PRO A C 1
ATOM 2642 O O . PRO A 1 350 ? 1.729 9.575 36.713 1.00 82.81 350 PRO A O 1
ATOM 2645 N N . THR A 1 351 ? 0.684 7.655 36.233 1.00 75.06 351 THR A N 1
ATOM 2646 C CA . THR A 1 351 ? 0.633 7.865 34.770 1.00 75.06 351 THR A CA 1
ATOM 2647 C C . THR A 1 351 ? 0.086 9.241 34.350 1.00 75.06 351 THR A C 1
ATOM 2649 O O . THR A 1 351 ? 0.478 9.798 33.322 1.00 75.06 351 THR A O 1
ATOM 2652 N N . VAL A 1 352 ? -0.765 9.858 35.179 1.00 73.19 352 VAL A N 1
ATOM 2653 C CA . VAL A 1 352 ? -1.258 11.233 34.982 1.00 73.19 352 VAL A CA 1
ATOM 2654 C C . VAL A 1 352 ? -0.155 12.305 34.992 1.00 73.19 352 VAL A C 1
ATOM 2656 O O . VAL A 1 352 ? -0.330 13.337 34.344 1.00 73.19 352 VAL A O 1
ATOM 2659 N N . ALA A 1 353 ? 0.966 12.042 35.667 1.00 75.62 353 ALA A N 1
ATOM 2660 C CA . ALA A 1 353 ? 2.135 12.905 35.849 1.00 75.62 353 ALA A CA 1
ATOM 2661 C C . ALA A 1 353 ? 3.343 12.466 34.989 1.00 75.62 353 ALA A C 1
ATOM 2663 O O . ALA A 1 353 ? 4.492 12.730 35.329 1.00 75.62 353 ALA A O 1
ATOM 2664 N N . ALA A 1 354 ? 3.103 11.826 33.837 1.00 74.12 354 ALA A N 1
ATOM 2665 C CA . ALA A 1 354 ? 4.146 11.363 32.908 1.00 74.12 354 ALA A CA 1
ATOM 2666 C C . ALA A 1 354 ? 5.126 12.451 32.395 1.00 74.12 354 ALA A C 1
ATOM 2668 O O . ALA A 1 354 ? 6.105 12.122 31.727 1.00 74.12 354 ALA A O 1
ATOM 2669 N N . SER A 1 355 ? 4.870 13.736 32.672 1.00 71.25 355 SER A N 1
ATOM 2670 C CA . SER A 1 355 ? 5.803 14.857 32.468 1.00 71.25 355 SER A CA 1
ATOM 2671 C C . SER A 1 355 ? 7.033 14.805 33.364 1.00 71.25 355 SER A C 1
ATOM 2673 O O . SER A 1 355 ? 8.064 15.369 33.010 1.00 71.25 355 SER A O 1
ATOM 2675 N N . ASP A 1 356 ? 6.915 14.147 34.513 1.00 71.44 356 ASP A N 1
ATOM 2676 C CA . ASP A 1 356 ? 7.884 14.239 35.603 1.00 71.44 356 ASP A CA 1
ATOM 2677 C C . ASP A 1 356 ? 8.961 13.140 35.483 1.00 71.44 356 ASP A C 1
ATOM 2679 O O . ASP A 1 356 ? 9.943 13.123 36.222 1.00 71.44 356 ASP A O 1
ATOM 2683 N N . CYS A 1 357 ? 8.806 12.237 34.507 1.00 75.06 357 CYS A N 1
ATOM 2684 C CA . CYS A 1 357 ? 9.843 11.308 34.081 1.00 75.06 357 CYS A CA 1
ATOM 2685 C C . CYS A 1 357 ? 10.910 12.031 33.243 1.00 75.06 357 CYS A C 1
ATOM 2687 O O . CYS A 1 357 ? 10.653 12.378 32.085 1.00 75.06 357 CYS A O 1
ATOM 2689 N N . ASP A 1 358 ? 12.142 12.105 33.743 1.00 73.94 358 ASP A N 1
ATOM 2690 C CA . ASP A 1 358 ? 13.337 12.486 32.975 1.00 73.94 358 ASP A CA 1
ATOM 2691 C C . ASP A 1 358 ? 14.420 11.406 33.138 1.00 73.94 358 ASP A C 1
ATOM 2693 O O . ASP A 1 358 ? 15.156 11.376 34.119 1.00 73.94 358 ASP A O 1
ATOM 2697 N N . THR A 1 359 ? 14.395 10.416 32.242 1.00 78.69 359 THR A N 1
ATOM 2698 C CA . THR A 1 359 ? 15.119 9.132 32.348 1.00 78.69 359 THR A CA 1
ATOM 2699 C C . THR A 1 359 ? 15.370 8.524 30.971 1.00 78.69 359 THR A C 1
ATOM 2701 O O . THR A 1 359 ? 14.591 8.758 30.038 1.00 78.69 359 THR A O 1
ATOM 2704 N N . ASP A 1 360 ? 16.412 7.698 30.857 1.00 77.38 360 ASP A N 1
ATOM 2705 C CA . ASP A 1 360 ? 16.826 7.027 29.616 1.00 77.38 360 ASP A CA 1
ATOM 2706 C C . ASP A 1 360 ? 15.750 6.074 29.076 1.00 77.38 360 ASP A C 1
ATOM 2708 O O . ASP A 1 360 ? 15.501 6.018 27.867 1.00 77.38 360 ASP A O 1
ATOM 2712 N N . VAL A 1 361 ? 15.099 5.337 29.984 1.00 86.75 361 VAL A N 1
ATOM 2713 C CA . VAL A 1 361 ? 14.027 4.385 29.675 1.00 86.75 361 VAL A CA 1
ATOM 2714 C C . VAL A 1 361 ? 12.752 4.781 30.416 1.00 86.75 361 VAL A C 1
ATOM 2716 O O . VAL A 1 361 ? 12.744 4.898 31.641 1.00 86.75 361 VAL A O 1
ATOM 2719 N N . VAL A 1 362 ? 11.650 4.929 29.679 1.00 89.56 362 VAL A N 1
ATOM 2720 C CA . VAL A 1 362 ? 10.303 5.094 30.246 1.00 89.56 362 VAL A CA 1
ATOM 2721 C C . VAL A 1 362 ? 9.461 3.878 29.896 1.00 89.56 362 VAL A C 1
ATOM 2723 O O . VAL A 1 362 ? 9.337 3.535 28.723 1.00 89.56 362 VAL A O 1
ATOM 2726 N N . ILE A 1 363 ? 8.849 3.246 30.891 1.00 91.19 363 ILE A N 1
ATOM 2727 C CA . ILE A 1 363 ? 7.975 2.087 30.712 1.00 91.19 363 ILE A CA 1
ATOM 2728 C C . ILE A 1 363 ? 6.547 2.511 31.050 1.00 91.19 363 ILE A C 1
ATOM 2730 O O . ILE A 1 363 ? 6.241 2.831 32.196 1.00 91.19 363 ILE A O 1
ATOM 2734 N N . ALA A 1 364 ? 5.674 2.512 30.048 1.00 88.31 364 ALA A N 1
ATOM 2735 C CA . ALA A 1 364 ? 4.239 2.677 30.212 1.00 88.31 364 ALA A CA 1
ATOM 2736 C C . ALA A 1 364 ? 3.597 1.293 30.341 1.00 88.31 364 ALA A C 1
ATOM 2738 O O . ALA A 1 364 ? 3.398 0.610 29.334 1.00 88.31 364 ALA A O 1
ATOM 2739 N N . VAL A 1 365 ? 3.298 0.868 31.570 1.00 83.06 365 VAL A N 1
ATOM 2740 C CA . VAL A 1 365 ? 2.458 -0.313 31.794 1.00 83.06 365 VAL A CA 1
ATOM 2741 C C . VAL A 1 365 ? 1.013 0.130 31.599 1.00 83.06 365 VAL A C 1
ATOM 2743 O O . VAL A 1 365 ? 0.533 1.005 32.310 1.00 83.06 365 VAL A O 1
ATOM 2746 N N . LEU A 1 366 ? 0.351 -0.423 30.585 1.00 76.56 366 LEU A N 1
ATOM 2747 C CA . LEU A 1 366 ? -1.058 -0.173 30.305 1.00 76.56 366 LEU A CA 1
ATOM 2748 C C . LEU A 1 366 ? -1.838 -1.443 30.642 1.00 76.56 366 LEU A C 1
ATOM 2750 O O . LEU A 1 366 ? -1.994 -2.328 29.795 1.00 76.56 366 LEU A O 1
ATOM 2754 N N . SER A 1 367 ? -2.291 -1.561 31.890 1.00 65.44 367 SER A N 1
ATOM 2755 C CA . SER A 1 367 ? -3.313 -2.545 32.242 1.00 65.44 367 SER A CA 1
ATOM 2756 C C . SER A 1 367 ? -4.705 -2.032 31.864 1.00 65.44 367 SER A C 1
ATOM 2758 O O . SER A 1 367 ? -4.963 -0.827 31.857 1.00 65.44 367 SER A O 1
ATOM 2760 N N . ASP A 1 368 ? -5.637 -2.951 31.593 1.00 59.12 368 ASP A N 1
ATOM 2761 C CA . ASP A 1 368 ? -7.066 -2.630 31.544 1.00 59.12 368 ASP A CA 1
ATOM 2762 C C . ASP A 1 368 ? -7.599 -2.442 32.974 1.00 59.12 368 ASP A C 1
ATOM 2764 O O . ASP A 1 368 ? -8.365 -3.249 33.517 1.00 59.12 368 ASP A O 1
ATOM 2768 N N . ALA A 1 369 ? -7.140 -1.363 33.608 1.00 47.81 369 ALA A N 1
ATOM 2769 C CA . ALA A 1 369 ? -7.554 -0.922 34.925 1.00 47.81 369 ALA A CA 1
ATOM 2770 C C . ALA A 1 369 ? -9.037 -0.523 34.894 1.00 47.81 369 ALA A C 1
ATOM 2772 O O . ALA A 1 369 ? -9.379 0.617 34.632 1.00 47.81 369 ALA A O 1
ATOM 2773 N N . THR A 1 370 ? -9.927 -1.503 35.086 1.00 51.56 370 THR A N 1
ATOM 2774 C CA . THR A 1 370 ? -11.241 -1.432 35.766 1.00 51.56 370 THR A CA 1
ATOM 2775 C C . THR A 1 370 ? -12.077 -2.676 35.424 1.00 51.56 370 THR A C 1
ATOM 2777 O O . THR A 1 370 ? -13.084 -2.628 34.704 1.00 51.56 370 THR A O 1
ATOM 2780 N N . LYS A 1 371 ? -11.691 -3.830 35.994 1.00 49.53 371 LYS A N 1
ATOM 2781 C CA . LYS A 1 371 ? -12.519 -5.050 35.980 1.00 49.53 371 LYS A CA 1
ATOM 2782 C C . LYS A 1 371 ? -13.903 -4.720 36.573 1.00 49.53 371 LYS A C 1
ATOM 2784 O O . LYS A 1 371 ? -14.021 -4.414 37.756 1.00 49.53 371 LYS A O 1
ATOM 2789 N N . GLY A 1 372 ? -14.938 -4.743 35.728 1.00 51.00 372 GLY A N 1
ATOM 2790 C CA . GLY A 1 372 ? -16.333 -4.448 36.091 1.00 51.00 372 GLY A CA 1
ATOM 2791 C C . GLY A 1 372 ? -16.869 -3.041 35.766 1.00 51.00 372 GLY A C 1
ATOM 2792 O O . GLY A 1 372 ? -18.069 -2.833 35.924 1.00 51.00 372 GLY A O 1
ATOM 2793 N N . ALA A 1 373 ? -16.055 -2.090 35.287 1.00 59.97 373 ALA A N 1
ATOM 2794 C CA . ALA A 1 373 ? -16.586 -0.815 34.777 1.00 59.97 373 ALA A CA 1
ATOM 2795 C C . ALA A 1 373 ? -17.144 -0.955 33.350 1.00 59.97 373 ALA A C 1
ATOM 2797 O O . ALA A 1 373 ? -16.705 -1.833 32.598 1.00 59.97 373 ALA A O 1
ATOM 2798 N N . ASP A 1 374 ? -18.084 -0.075 32.981 1.00 71.75 374 ASP A N 1
ATOM 2799 C CA . ASP A 1 374 ? -18.638 -0.014 31.625 1.00 71.75 374 ASP A CA 1
ATOM 2800 C C . ASP A 1 374 ? -17.620 0.510 30.591 1.00 71.75 374 ASP A C 1
ATOM 2802 O O . ASP A 1 374 ? -16.600 1.125 30.923 1.00 71.75 374 ASP A O 1
ATOM 2806 N N . ALA A 1 375 ? -17.895 0.261 29.308 1.00 71.94 375 ALA A N 1
ATOM 2807 C CA . ALA A 1 375 ? -16.985 0.618 28.220 1.00 71.94 375 ALA A CA 1
ATOM 2808 C C . ALA A 1 375 ? -16.738 2.137 28.098 1.00 71.94 375 ALA A C 1
ATOM 2810 O O . ALA A 1 375 ? -15.680 2.550 27.623 1.00 71.94 375 ALA A O 1
ATOM 2811 N N . LYS A 1 376 ? -17.677 2.981 28.550 1.00 75.12 376 LYS A N 1
ATOM 2812 C CA . LYS A 1 376 ? -17.562 4.446 28.499 1.00 75.12 376 LYS A CA 1
ATOM 2813 C C . LYS A 1 376 ? -16.653 4.969 29.611 1.00 75.12 376 LYS A C 1
ATOM 2815 O O . LYS A 1 376 ? -15.868 5.884 29.364 1.00 75.12 376 LYS A O 1
ATOM 2820 N N . ALA A 1 377 ? -16.712 4.376 30.802 1.00 77.62 377 ALA A N 1
ATOM 2821 C CA . ALA A 1 377 ? -15.775 4.647 31.888 1.00 77.62 377 ALA A CA 1
ATOM 2822 C C . ALA A 1 377 ? -14.335 4.291 31.476 1.00 77.62 377 ALA A C 1
ATOM 2824 O O . ALA A 1 377 ? -13.472 5.170 31.503 1.00 77.62 377 ALA A O 1
ATOM 2825 N N . ARG A 1 378 ? -14.112 3.067 30.968 1.00 76.44 378 ARG A N 1
ATOM 2826 C CA . ARG A 1 378 ? -12.802 2.619 30.446 1.00 76.44 378 ARG A CA 1
ATOM 2827 C C . ARG A 1 378 ? -12.266 3.545 29.354 1.00 76.44 378 ARG A C 1
ATOM 2829 O O . ARG A 1 378 ? -11.117 3.972 29.396 1.00 76.44 378 ARG A O 1
ATOM 2836 N N . PHE A 1 379 ? -13.116 3.925 28.401 1.00 82.06 379 PHE A N 1
ATOM 2837 C CA . PHE A 1 379 ? -12.752 4.860 27.337 1.00 82.06 379 PHE A CA 1
ATOM 2838 C C . PHE A 1 379 ? -12.321 6.243 27.864 1.00 82.06 379 PHE A C 1
ATOM 2840 O O . PHE A 1 379 ? -11.342 6.820 27.379 1.00 82.06 379 PHE A O 1
ATOM 2847 N N . ASN A 1 380 ? -13.016 6.784 28.871 1.00 83.12 380 ASN A N 1
ATOM 2848 C CA . ASN A 1 380 ? -12.675 8.076 29.478 1.00 83.12 380 ASN A CA 1
ATOM 2849 C C . ASN A 1 380 ? -11.316 8.056 30.199 1.00 83.12 380 ASN A C 1
ATOM 2851 O O . ASN A 1 380 ? -10.602 9.064 30.177 1.00 83.12 380 ASN A O 1
ATOM 2855 N N . GLU A 1 381 ? -10.990 6.925 30.825 1.00 79.50 381 GLU A N 1
ATOM 2856 C CA . GLU A 1 381 ? -9.743 6.660 31.544 1.00 79.50 381 GLU A CA 1
ATOM 2857 C C . GLU A 1 381 ? -8.564 6.487 30.580 1.00 79.50 381 GLU A C 1
ATOM 2859 O O . GLU A 1 381 ? -7.611 7.267 30.638 1.00 79.50 381 GLU A O 1
ATOM 2864 N N . VAL A 1 382 ? -8.683 5.578 29.606 1.00 82.50 382 VAL A N 1
ATOM 2865 C CA . VAL A 1 382 ? -7.666 5.336 28.567 1.00 82.50 382 VAL A CA 1
ATOM 2866 C C . VAL A 1 382 ? -7.333 6.618 27.793 1.00 82.50 382 VAL A C 1
ATOM 2868 O O . VAL A 1 382 ? -6.164 6.937 27.578 1.00 82.50 382 VAL A O 1
ATOM 2871 N N . THR A 1 383 ? -8.337 7.419 27.420 1.00 86.81 383 THR A N 1
ATOM 2872 C CA . THR A 1 383 ? -8.095 8.717 26.754 1.00 86.81 383 THR A CA 1
ATOM 2873 C C . THR A 1 383 ? -7.414 9.745 27.662 1.00 86.81 383 THR A C 1
ATOM 2875 O O . THR A 1 383 ? -6.641 10.570 27.170 1.00 86.81 383 THR A O 1
ATOM 2878 N N . GLY A 1 384 ? -7.643 9.691 28.978 1.00 84.81 384 GLY A N 1
ATOM 2879 C CA . GLY A 1 384 ? -6.906 10.485 29.964 1.00 84.81 384 GLY A CA 1
ATOM 2880 C C . GLY A 1 384 ? -5.435 10.074 30.041 1.00 84.81 384 GLY A C 1
ATOM 2881 O O . GLY A 1 384 ? -4.555 10.911 29.835 1.00 84.81 384 GLY A O 1
ATOM 2882 N N . VAL A 1 385 ? -5.182 8.777 30.243 1.00 81.81 385 VAL A N 1
ATOM 2883 C CA . VAL A 1 385 ? -3.849 8.151 30.287 1.00 81.81 385 VAL A CA 1
ATOM 2884 C C . VAL A 1 385 ? -3.029 8.491 29.041 1.00 81.81 385 VAL A C 1
ATOM 2886 O O . VAL A 1 385 ? -1.950 9.078 29.147 1.00 81.81 385 VAL A O 1
ATOM 2889 N N . LEU A 1 386 ? -3.568 8.227 27.847 1.00 87.50 386 LEU A N 1
ATOM 2890 C CA . LEU A 1 386 ? -2.886 8.518 26.585 1.00 87.50 386 LEU A CA 1
ATOM 2891 C C . LEU A 1 386 ? -2.654 10.026 26.372 1.00 87.50 386 LEU A C 1
ATOM 2893 O O . LEU A 1 386 ? -1.648 10.404 25.771 1.00 87.50 386 LEU A O 1
ATOM 2897 N N . SER A 1 387 ? -3.524 10.907 26.890 1.00 88.19 387 SER A N 1
ATOM 2898 C CA . SER A 1 387 ? -3.333 12.365 26.803 1.00 88.19 387 SER A CA 1
ATOM 2899 C C . SER A 1 387 ? -2.205 12.838 27.723 1.00 88.19 387 SER A C 1
ATOM 2901 O O . SER A 1 387 ? -1.387 13.658 27.299 1.00 88.19 387 SER A O 1
ATOM 2903 N N . SER A 1 388 ? -2.112 12.301 28.946 1.00 83.62 388 SER A N 1
ATOM 2904 C CA . SER A 1 388 ? -0.989 12.567 29.856 1.00 83.62 388 SER A CA 1
ATOM 2905 C C . SER A 1 388 ? 0.331 12.047 29.292 1.00 83.62 388 SER A C 1
ATOM 2907 O O . SER A 1 388 ? 1.301 12.797 29.265 1.00 83.62 388 SER A O 1
ATOM 2909 N N . ILE A 1 389 ? 0.362 10.832 28.739 1.00 83.00 389 ILE A N 1
ATOM 2910 C CA . ILE A 1 389 ? 1.540 10.265 28.060 1.00 83.00 389 ILE A CA 1
ATOM 2911 C C . ILE A 1 389 ? 1.965 11.131 26.863 1.00 83.00 389 ILE A C 1
ATOM 2913 O O . ILE A 1 389 ? 3.137 11.497 26.731 1.00 83.00 389 ILE A O 1
ATOM 2917 N N . ALA A 1 390 ? 1.016 11.516 26.002 1.00 86.44 390 ALA A N 1
ATOM 2918 C CA . ALA A 1 390 ? 1.298 12.357 24.844 1.00 86.44 390 ALA A CA 1
ATOM 2919 C C . ALA A 1 390 ? 1.844 13.735 25.245 1.00 86.44 390 ALA A C 1
ATOM 2921 O O . ALA A 1 390 ? 2.745 14.240 24.579 1.00 86.44 390 ALA A O 1
ATOM 2922 N N . LYS A 1 391 ? 1.351 14.347 26.326 1.00 82.19 391 LYS A N 1
ATOM 2923 C CA . LYS A 1 391 ? 1.843 15.648 26.810 1.00 82.19 391 LYS A CA 1
ATOM 2924 C C . LYS A 1 391 ? 3.165 15.542 27.562 1.00 82.19 391 LYS A C 1
ATOM 2926 O O . LYS A 1 391 ? 4.069 16.320 27.283 1.00 82.19 391 LYS A O 1
ATOM 2931 N N . GLY A 1 392 ? 3.274 14.593 28.486 1.00 73.56 392 GLY A N 1
ATOM 2932 C CA . GLY A 1 392 ? 4.407 14.459 29.395 1.00 73.56 392 GLY A CA 1
ATOM 2933 C C . GLY A 1 392 ? 5.704 14.108 28.679 1.00 73.56 392 GLY A C 1
ATOM 2934 O O . GLY A 1 392 ? 6.720 14.764 28.871 1.00 73.56 392 GLY A O 1
ATOM 2935 N N . LEU A 1 393 ? 5.643 13.166 27.737 1.00 69.50 393 LEU A N 1
ATOM 2936 C CA . LEU A 1 393 ? 6.818 12.697 26.996 1.00 69.50 393 LEU A CA 1
ATOM 2937 C C . LEU A 1 393 ? 7.229 13.646 25.846 1.00 69.50 393 LEU A C 1
ATOM 2939 O O . LEU A 1 393 ? 7.913 13.230 24.912 1.00 69.50 393 LEU A O 1
ATOM 2943 N N . ALA A 1 394 ? 6.757 14.900 25.856 1.00 59.75 394 ALA A N 1
ATOM 2944 C CA . ALA A 1 394 ? 7.042 15.908 24.832 1.00 59.75 394 ALA A CA 1
ATOM 2945 C C . ALA A 1 394 ? 8.341 16.705 25.075 1.00 59.75 394 ALA A C 1
ATOM 2947 O O . ALA A 1 394 ? 8.738 17.475 24.198 1.00 59.75 394 ALA A O 1
ATOM 2948 N N . SER A 1 395 ? 8.994 16.541 26.230 1.00 56.88 395 SER A N 1
ATOM 2949 C CA . SER A 1 395 ? 10.327 17.086 26.505 1.00 56.88 395 SER A CA 1
ATOM 2950 C C . SER A 1 395 ? 11.397 16.370 25.669 1.00 56.88 395 SER A C 1
ATOM 2952 O O . SER A 1 395 ? 11.412 15.145 25.548 1.00 56.88 395 SER A O 1
ATOM 2954 N N . SER A 1 396 ? 12.287 17.146 25.047 1.00 50.88 396 SER A N 1
ATOM 2955 C CA . SER A 1 396 ? 13.379 16.627 24.218 1.00 50.88 396 SER A CA 1
ATOM 2956 C C . SER A 1 396 ? 14.464 15.977 25.073 1.00 50.88 396 SER A C 1
ATOM 2958 O O . SER A 1 396 ? 14.944 16.606 26.014 1.00 50.88 396 SER A O 1
ATOM 2960 N N . ALA A 1 397 ? 14.895 14.773 24.694 1.00 52.28 397 ALA A N 1
ATOM 2961 C CA . ALA A 1 397 ? 16.058 14.120 25.287 1.00 52.28 397 ALA A CA 1
ATOM 2962 C C . ALA A 1 397 ? 17.345 14.952 25.106 1.00 52.28 397 ALA A C 1
ATOM 2964 O O . ALA A 1 397 ? 17.469 15.727 24.151 1.00 52.28 397 ALA A O 1
ATOM 2965 N N . SER A 1 398 ? 18.305 14.755 26.014 1.00 49.88 398 SER A N 1
ATOM 2966 C CA . SER A 1 398 ? 19.678 15.248 25.857 1.00 49.88 398 SER A CA 1
ATOM 2967 C C . SER A 1 398 ? 20.339 14.646 24.608 1.00 49.88 398 SER A C 1
ATOM 2969 O O . SER A 1 398 ? 19.970 13.564 24.159 1.00 49.88 398 SER A O 1
ATOM 2971 N N . ALA A 1 399 ? 21.319 15.345 24.034 1.00 50.06 399 ALA A N 1
ATOM 2972 C CA . ALA A 1 399 ? 21.882 15.009 22.725 1.00 50.06 399 ALA A CA 1
ATOM 2973 C C . ALA A 1 399 ? 22.774 13.747 22.695 1.00 50.06 399 ALA A C 1
ATOM 2975 O O . ALA A 1 399 ? 23.061 13.259 21.604 1.00 50.06 399 ALA A O 1
ATOM 2976 N N . ASP A 1 400 ? 23.199 13.229 23.854 1.00 53.25 400 ASP A N 1
ATOM 2977 C CA . ASP A 1 400 ? 24.215 12.166 23.942 1.00 53.25 400 ASP A CA 1
ATOM 2978 C C . ASP A 1 400 ? 23.647 10.730 24.030 1.00 53.25 400 ASP A C 1
ATOM 2980 O O . ASP A 1 400 ? 24.358 9.784 23.691 1.00 53.25 400 ASP A O 1
ATOM 2984 N N . THR A 1 401 ? 22.378 10.533 24.421 1.00 58.75 401 THR A N 1
ATOM 2985 C CA . THR A 1 401 ? 21.726 9.203 24.468 1.00 58.75 401 THR A CA 1
ATOM 2986 C C . THR A 1 401 ? 20.272 9.234 23.962 1.00 58.75 401 THR A C 1
ATOM 2988 O O . THR A 1 401 ? 19.468 10.041 24.433 1.00 58.75 401 THR A O 1
ATOM 2991 N N . PRO A 1 402 ? 19.875 8.348 23.021 1.00 69.75 402 PRO A N 1
ATOM 2992 C CA . PRO A 1 402 ? 18.497 8.283 22.538 1.00 69.75 402 PRO A CA 1
ATOM 2993 C C . PRO A 1 402 ? 17.570 7.664 23.593 1.00 69.75 402 PRO A C 1
ATOM 2995 O O . PRO A 1 402 ? 17.708 6.500 23.974 1.00 69.75 402 PRO A O 1
ATOM 2998 N N . ARG A 1 403 ? 16.582 8.445 24.034 1.00 84.38 403 ARG A N 1
ATOM 2999 C CA . ARG A 1 403 ? 15.564 8.020 25.003 1.00 84.38 403 ARG A CA 1
ATOM 3000 C C . ARG A 1 403 ? 14.660 6.935 24.417 1.00 84.38 403 ARG A C 1
ATOM 3002 O O . ARG A 1 403 ? 14.162 7.108 23.304 1.00 84.38 403 ARG A O 1
ATOM 3009 N N . THR A 1 404 ? 14.379 5.872 25.172 1.00 89.56 404 THR A N 1
ATOM 3010 C CA . THR A 1 404 ? 13.443 4.809 24.757 1.00 89.56 404 THR A CA 1
ATOM 3011 C C . THR A 1 404 ? 12.175 4.803 25.608 1.00 89.56 404 THR A C 1
ATOM 3013 O O . THR A 1 404 ? 12.236 4.829 26.835 1.00 89.56 404 THR A O 1
ATOM 3016 N N . ILE A 1 405 ? 11.014 4.741 24.956 1.00 90.75 405 ILE A N 1
ATOM 3017 C CA . ILE A 1 405 ? 9.696 4.631 25.586 1.00 90.75 405 ILE A CA 1
ATOM 3018 C C . ILE A 1 405 ? 9.083 3.281 25.201 1.00 90.75 405 ILE A C 1
ATOM 3020 O O . ILE A 1 405 ? 8.867 3.000 24.020 1.00 90.75 405 ILE A O 1
ATOM 3024 N N . VAL A 1 406 ? 8.780 2.455 26.198 1.00 92.94 406 VAL A N 1
ATOM 3025 C CA . VAL A 1 406 ? 8.261 1.095 26.037 1.00 92.94 406 VAL A CA 1
ATOM 3026 C C . VAL A 1 406 ? 6.829 1.028 26.550 1.00 92.94 406 VAL A C 1
ATOM 3028 O O . VAL A 1 406 ? 6.579 1.209 27.736 1.00 92.94 406 VAL A O 1
ATOM 3031 N N . PHE A 1 407 ? 5.885 0.753 25.657 1.00 91.88 407 PHE A N 1
ATOM 3032 C CA . PHE A 1 407 ? 4.481 0.524 25.979 1.00 91.88 407 PHE A CA 1
ATOM 3033 C C . PHE A 1 407 ? 4.247 -0.973 26.164 1.00 91.88 407 PHE A C 1
ATOM 3035 O O . PHE A 1 407 ? 4.386 -1.739 25.212 1.00 91.88 407 PHE A O 1
ATOM 3042 N N . VAL A 1 408 ? 3.882 -1.390 27.373 1.00 89.75 408 VAL A N 1
ATOM 3043 C CA . VAL A 1 408 ? 3.545 -2.781 27.690 1.00 89.75 408 VAL A CA 1
ATOM 3044 C C . VAL A 1 408 ? 2.030 -2.923 27.723 1.00 89.75 408 VAL A C 1
ATOM 3046 O O . VAL A 1 408 ? 1.366 -2.298 28.547 1.00 89.75 408 VAL A O 1
ATOM 3049 N N . GLN A 1 409 ? 1.500 -3.766 26.842 1.00 86.19 409 GLN A N 1
ATOM 3050 C CA . GLN A 1 409 ? 0.091 -4.147 26.779 1.00 86.19 409 GLN A CA 1
ATOM 3051 C C . GLN A 1 409 ? -0.038 -5.585 27.298 1.00 86.19 409 GLN A C 1
ATOM 3053 O O . GLN A 1 409 ? 0.671 -6.472 26.815 1.00 86.19 409 GLN A O 1
ATOM 3058 N N . ARG A 1 410 ? -0.934 -5.849 28.255 1.00 79.38 410 ARG A N 1
ATOM 3059 C CA . ARG A 1 410 ? -1.205 -7.215 28.739 1.00 79.38 410 ARG A CA 1
ATOM 3060 C C . ARG A 1 410 ? -2.503 -7.748 28.139 1.00 79.38 410 ARG A C 1
ATOM 3062 O O . ARG A 1 410 ? -3.556 -7.160 28.341 1.00 79.38 410 ARG A O 1
ATOM 3069 N N . ARG A 1 411 ? -2.430 -8.878 27.436 1.00 72.81 411 ARG A N 1
ATOM 3070 C CA . ARG A 1 411 ? -3.572 -9.548 26.805 1.00 72.81 411 ARG A CA 1
ATOM 3071 C C . ARG A 1 411 ? -3.969 -10.792 27.596 1.00 72.81 411 ARG A C 1
ATOM 3073 O O . ARG A 1 411 ? -3.147 -11.680 27.808 1.00 72.81 411 ARG A O 1
ATOM 3080 N N . ALA A 1 412 ? -5.237 -10.883 27.983 1.00 57.91 412 ALA A N 1
ATOM 3081 C CA . ALA A 1 412 ? -5.785 -12.084 28.605 1.00 57.91 412 ALA A CA 1
ATOM 3082 C C . ALA A 1 412 ? -5.962 -13.221 27.589 1.00 57.91 412 ALA A C 1
ATOM 3084 O O . ALA A 1 412 ? -6.283 -12.987 26.423 1.00 57.91 412 ALA A O 1
ATOM 3085 N N . ALA A 1 413 ? -5.842 -14.464 28.053 1.00 42.94 413 ALA A N 1
ATOM 3086 C CA . ALA A 1 413 ? -6.060 -15.652 27.227 1.00 42.94 413 ALA A CA 1
ATOM 3087 C C . ALA A 1 413 ? -7.551 -16.008 27.004 1.00 42.94 413 ALA A C 1
ATOM 3089 O O . ALA A 1 413 ? -7.837 -16.976 26.300 1.00 42.94 413 ALA A O 1
ATOM 3090 N N . VAL A 1 414 ? -8.501 -15.282 27.619 1.00 36.22 414 VAL A N 1
ATOM 3091 C CA . VAL A 1 414 ? -9.939 -15.623 27.626 1.00 36.22 414 VAL A CA 1
ATOM 3092 C C . VAL A 1 414 ? -10.835 -14.376 27.516 1.00 36.22 414 VAL A C 1
ATOM 3094 O O . VAL A 1 414 ? -10.754 -13.495 28.367 1.00 36.22 414 VAL A O 1
ATOM 3097 N N . VAL A 1 415 ? -11.686 -14.383 26.481 1.00 39.91 415 VAL A N 1
ATOM 3098 C CA . VAL A 1 415 ? -12.969 -13.696 26.149 1.00 39.91 415 VAL A CA 1
ATOM 3099 C C . VAL A 1 415 ? -13.456 -12.433 26.910 1.00 39.91 415 VAL A C 1
ATOM 3101 O O . VAL A 1 415 ? -14.110 -11.605 26.286 1.00 39.91 415 VAL A O 1
ATOM 3104 N N . ASP A 1 416 ? -13.168 -12.221 28.198 1.00 36.00 416 ASP A N 1
ATOM 3105 C CA . ASP A 1 416 ? -13.798 -11.149 29.006 1.00 36.00 416 ASP A CA 1
ATOM 3106 C C . ASP A 1 416 ? -12.971 -9.848 29.155 1.00 36.00 416 ASP A C 1
ATOM 3108 O O . ASP A 1 416 ? -13.491 -8.835 29.637 1.00 36.00 416 ASP A O 1
ATOM 3112 N N . ASN A 1 417 ? -11.692 -9.833 28.750 1.00 44.78 417 ASN A N 1
ATOM 3113 C CA . ASN A 1 417 ? -10.844 -8.631 28.813 1.00 44.78 417 ASN A CA 1
ATOM 3114 C C . ASN A 1 417 ? -10.715 -7.950 27.439 1.00 44.78 417 ASN A C 1
ATOM 3116 O O . ASN A 1 417 ? -10.334 -8.556 26.439 1.00 44.78 417 ASN A O 1
ATOM 3120 N N . PHE A 1 418 ? -11.037 -6.657 27.425 1.00 53.53 418 PHE A N 1
ATOM 3121 C CA . PHE A 1 418 ? -11.195 -5.822 26.239 1.00 53.53 418 PHE A CA 1
ATOM 3122 C C . PHE A 1 418 ? -9.883 -5.088 25.921 1.00 53.53 418 PHE A C 1
ATOM 3124 O O . PHE A 1 418 ? -9.588 -4.086 26.562 1.00 53.53 418 PHE A O 1
ATOM 3131 N N . ASP A 1 419 ? -9.147 -5.533 24.900 1.00 67.56 419 ASP A N 1
ATOM 3132 C CA . ASP A 1 419 ? -7.929 -4.865 24.407 1.00 67.56 419 ASP A CA 1
ATOM 3133 C C . ASP A 1 419 ? -8.272 -3.799 23.347 1.00 67.56 419 ASP A C 1
ATOM 3135 O O . ASP A 1 419 ? -8.756 -4.126 22.262 1.00 67.56 419 ASP A O 1
ATOM 3139 N N . TRP A 1 420 ? -8.003 -2.519 23.625 1.00 75.06 420 TRP A N 1
ATOM 3140 C CA . TRP A 1 420 ? -8.195 -1.431 22.650 1.00 75.06 420 TRP A CA 1
ATOM 3141 C C . TRP A 1 420 ? -7.091 -1.375 21.574 1.00 75.06 420 TRP A C 1
ATOM 3143 O O . TRP A 1 420 ? -7.329 -0.851 20.486 1.00 75.06 420 TRP A O 1
ATOM 3153 N N . GLY A 1 421 ? -5.899 -1.914 21.845 1.00 83.75 421 GLY A N 1
ATOM 3154 C CA . GLY A 1 421 ? -4.700 -1.764 21.022 1.00 83.75 421 GLY A CA 1
ATOM 3155 C C . GLY A 1 421 ? -4.122 -0.341 21.031 1.00 83.75 421 GLY A C 1
ATOM 3156 O O . GLY A 1 421 ? -4.822 0.644 20.796 1.00 83.75 421 GLY A O 1
ATOM 3157 N N . TYR A 1 422 ? -2.812 -0.224 21.262 1.00 87.75 422 TYR A N 1
ATOM 3158 C CA . TYR A 1 422 ? -2.121 1.075 21.332 1.00 87.75 422 TYR A CA 1
ATOM 3159 C C . TYR A 1 422 ? -1.066 1.278 20.230 1.00 87.75 422 TYR A C 1
ATOM 3161 O O . TYR A 1 422 ? -0.517 2.372 20.094 1.00 87.75 422 TYR A O 1
ATOM 3169 N N . ASP A 1 423 ? -0.789 0.258 19.416 1.00 91.44 423 ASP A N 1
ATOM 3170 C CA . ASP A 1 423 ? 0.259 0.243 18.389 1.00 91.44 423 ASP A CA 1
ATOM 3171 C C . ASP A 1 423 ? 0.184 1.431 17.434 1.00 91.44 423 ASP A C 1
ATOM 3173 O O . ASP A 1 423 ? 1.194 2.091 17.211 1.00 91.44 423 ASP A O 1
ATOM 3177 N N . ALA A 1 424 ? -1.003 1.739 16.907 1.00 94.31 424 ALA A N 1
ATOM 3178 C CA . ALA A 1 424 ? -1.201 2.786 15.908 1.00 94.31 424 ALA A CA 1
ATOM 3179 C C . ALA A 1 424 ? -1.083 4.201 16.512 1.00 94.31 424 ALA A C 1
ATOM 3181 O O . ALA A 1 424 ? -0.636 5.146 15.848 1.00 94.31 424 ALA A O 1
ATOM 3182 N N . PHE A 1 425 ? -1.428 4.348 17.797 1.00 94.56 425 PHE A N 1
ATOM 3183 C CA . PHE A 1 425 ? -1.188 5.569 18.568 1.00 94.56 425 PHE A CA 1
ATOM 3184 C C . PHE A 1 425 ? 0.317 5.789 18.769 1.00 94.56 425 PHE A C 1
ATOM 3186 O O . PHE A 1 425 ? 0.837 6.852 18.429 1.00 94.56 425 PHE A O 1
ATOM 3193 N N . VAL A 1 426 ? 1.035 4.764 19.237 1.00 93.81 426 VAL A N 1
ATOM 3194 C CA . VAL A 1 426 ? 2.485 4.823 19.494 1.00 93.81 426 VAL A CA 1
ATOM 3195 C C . VAL A 1 426 ? 3.289 4.964 18.196 1.00 93.81 426 VAL A C 1
ATOM 3197 O O . VAL A 1 426 ? 4.211 5.773 18.133 1.00 93.81 426 VAL A O 1
ATOM 3200 N N . ALA A 1 427 ? 2.890 4.272 17.127 1.00 94.12 427 ALA A N 1
ATOM 3201 C CA . ALA A 1 427 ? 3.424 4.449 15.778 1.00 94.12 427 ALA A CA 1
ATOM 3202 C C . ALA A 1 427 ? 3.278 5.902 15.303 1.00 94.12 427 ALA A C 1
ATOM 3204 O O . ALA A 1 427 ? 4.185 6.462 14.692 1.00 94.12 427 ALA A O 1
ATOM 3205 N N . THR A 1 428 ? 2.165 6.561 15.641 1.00 94.44 428 THR A N 1
ATOM 3206 C CA . THR A 1 428 ? 1.998 7.985 15.345 1.00 94.44 428 THR A CA 1
ATOM 3207 C C . THR A 1 428 ? 2.899 8.877 16.205 1.00 94.44 428 THR A C 1
ATOM 3209 O O . THR A 1 428 ? 3.466 9.830 15.673 1.00 94.44 428 THR A O 1
ATOM 3212 N N . LEU A 1 429 ? 3.084 8.577 17.498 1.00 92.44 429 LEU A N 1
ATOM 3213 C CA . LEU A 1 429 ? 4.026 9.318 18.352 1.00 92.44 429 LEU A CA 1
ATOM 3214 C C . LEU A 1 429 ? 5.462 9.246 17.815 1.00 92.44 429 LEU A C 1
ATOM 3216 O O . LEU A 1 429 ? 6.139 10.272 17.779 1.00 92.44 429 LEU A O 1
ATOM 3220 N N . HIS A 1 430 ? 5.890 8.072 17.342 1.00 91.56 430 HIS A N 1
ATOM 3221 C CA . HIS A 1 430 ? 7.155 7.871 16.627 1.00 91.56 430 HIS A CA 1
ATOM 3222 C C . HIS A 1 430 ? 7.260 8.774 15.387 1.00 91.56 430 HIS A C 1
ATOM 3224 O O . HIS A 1 430 ? 8.183 9.582 15.277 1.00 91.56 430 HIS A O 1
ATOM 3230 N N . LEU A 1 431 ? 6.255 8.747 14.505 1.00 89.88 431 LEU A N 1
ATOM 3231 C CA . LEU A 1 431 ? 6.223 9.590 13.300 1.00 89.88 431 LEU A CA 1
ATOM 3232 C C . LEU A 1 431 ? 6.174 11.107 13.607 1.00 89.88 431 LEU A C 1
ATOM 3234 O O . LEU A 1 431 ? 6.559 11.920 12.764 1.00 89.88 431 LEU A O 1
ATOM 3238 N N . GLU A 1 432 ? 5.731 11.510 14.802 1.00 89.44 432 GLU A N 1
ATOM 3239 C CA . GLU A 1 432 ? 5.765 12.900 15.284 1.00 89.44 432 GLU A CA 1
ATOM 3240 C C . GLU A 1 432 ? 7.095 13.304 15.955 1.00 89.44 432 GLU A C 1
ATOM 3242 O O . GLU A 1 432 ? 7.366 14.507 16.075 1.00 89.44 432 GLU A O 1
ATOM 3247 N N . ARG A 1 433 ? 7.924 12.344 16.401 1.00 84.44 433 ARG A N 1
ATOM 3248 C CA . ARG A 1 433 ? 9.073 12.569 17.303 1.00 84.44 433 ARG A CA 1
ATOM 3249 C C . ARG A 1 433 ? 10.349 11.879 16.831 1.00 84.44 433 ARG A C 1
ATOM 3251 O O . ARG A 1 433 ? 10.667 10.758 17.212 1.00 84.44 433 ARG A O 1
ATOM 3258 N N . ARG A 1 434 ? 11.158 12.619 16.076 1.00 74.44 434 ARG A N 1
ATOM 3259 C CA . ARG A 1 434 ? 12.528 12.205 15.738 1.00 74.44 434 ARG A CA 1
ATOM 3260 C C . ARG A 1 434 ? 13.430 12.279 16.976 1.00 74.44 434 ARG A C 1
ATOM 3262 O O . ARG A 1 434 ? 13.362 13.261 17.708 1.00 74.44 434 ARG A O 1
ATOM 3269 N N . GLY A 1 435 ? 14.288 11.274 17.162 1.00 77.44 435 GLY A N 1
ATOM 3270 C CA . GLY A 1 435 ? 15.251 11.201 18.272 1.00 77.44 435 GLY A CA 1
ATOM 3271 C C . GLY A 1 435 ? 14.751 10.493 19.538 1.00 77.44 435 GLY A C 1
ATOM 3272 O O . GLY A 1 435 ? 15.465 10.473 20.533 1.00 77.44 435 GLY A O 1
ATOM 3273 N N . VAL A 1 436 ? 13.551 9.906 19.509 1.00 86.19 436 VAL A N 1
ATOM 3274 C CA . VAL A 1 436 ? 13.015 9.071 20.593 1.00 86.19 436 VAL A CA 1
ATOM 3275 C C . VAL A 1 436 ? 12.694 7.696 20.025 1.00 86.19 436 VAL A C 1
ATOM 3277 O O . VAL A 1 436 ? 12.099 7.597 18.953 1.00 86.19 436 VAL A O 1
ATOM 3280 N N . HIS A 1 437 ? 13.102 6.641 20.724 1.00 90.88 437 HIS A N 1
ATOM 3281 C CA . HIS A 1 437 ? 12.801 5.268 20.346 1.00 90.88 437 HIS A CA 1
ATOM 3282 C C . HIS A 1 437 ? 11.499 4.814 21.002 1.00 90.88 437 HIS A C 1
ATOM 3284 O O . HIS A 1 437 ? 11.266 5.066 22.182 1.00 90.88 437 HIS A O 1
ATOM 3290 N N . PHE A 1 438 ? 10.655 4.117 20.250 1.00 92.81 438 PHE A N 1
ATOM 3291 C CA . PHE A 1 438 ? 9.380 3.594 20.727 1.00 92.81 438 PHE A CA 1
ATOM 3292 C C . PHE A 1 438 ? 9.341 2.072 20.609 1.00 92.81 438 PHE A C 1
ATOM 3294 O O . PHE A 1 438 ? 9.765 1.507 19.599 1.00 92.81 438 PHE A O 1
ATOM 3301 N N . ARG A 1 439 ? 8.818 1.398 21.631 1.00 93.81 439 ARG A N 1
ATOM 3302 C CA . ARG A 1 439 ? 8.536 -0.042 21.620 1.00 93.81 439 ARG A CA 1
ATOM 3303 C C . ARG A 1 439 ? 7.105 -0.289 22.061 1.00 93.81 439 ARG A C 1
ATOM 3305 O O . ARG A 1 439 ? 6.614 0.396 22.956 1.00 93.81 439 ARG A O 1
ATOM 3312 N N . VAL A 1 440 ? 6.463 -1.281 21.463 1.00 93.50 440 VAL A N 1
ATOM 3313 C CA . VAL A 1 440 ? 5.148 -1.778 21.867 1.00 93.50 440 VAL A CA 1
ATOM 3314 C C . VAL A 1 440 ? 5.259 -3.279 22.088 1.00 93.50 440 VAL A C 1
ATOM 3316 O O . VAL A 1 440 ? 5.582 -4.014 21.162 1.00 93.50 440 VAL A O 1
ATOM 3319 N N . LEU A 1 441 ? 5.034 -3.727 23.319 1.00 92.69 441 LEU A N 1
ATOM 3320 C CA . LEU A 1 441 ? 5.129 -5.131 23.705 1.00 92.69 441 LEU A CA 1
ATOM 3321 C C . LEU A 1 441 ? 3.751 -5.617 24.132 1.00 92.69 441 LEU A C 1
ATOM 3323 O O . LEU A 1 441 ? 3.284 -5.275 25.219 1.00 92.69 441 LEU A O 1
ATOM 3327 N N . THR A 1 442 ? 3.108 -6.422 23.292 1.00 90.50 442 THR A N 1
ATOM 3328 C CA . THR A 1 442 ? 1.921 -7.178 23.695 1.00 90.50 442 THR A CA 1
ATOM 3329 C C . THR A 1 442 ? 2.388 -8.484 24.330 1.00 90.50 442 THR A C 1
ATOM 3331 O O . THR A 1 442 ? 3.068 -9.286 23.689 1.00 90.50 442 THR A O 1
ATOM 3334 N N . VAL A 1 443 ? 2.037 -8.712 25.592 1.00 88.06 443 VAL A N 1
ATOM 3335 C CA . VAL A 1 443 ? 2.411 -9.914 26.352 1.00 88.06 443 VAL A CA 1
ATOM 3336 C C . VAL A 1 443 ? 1.173 -10.579 26.948 1.00 88.06 443 VAL A C 1
ATOM 3338 O O . VAL A 1 443 ? 0.156 -9.925 27.161 1.00 88.06 443 VAL A O 1
ATOM 3341 N N . ASP A 1 444 ? 1.247 -11.876 27.235 1.00 83.25 444 ASP A N 1
ATOM 3342 C CA . ASP A 1 444 ? 0.188 -12.590 27.961 1.00 83.25 444 ASP A CA 1
ATOM 3343 C C . ASP A 1 444 ? 0.025 -12.049 29.402 1.00 83.25 444 ASP A C 1
ATOM 3345 O O . ASP A 1 444 ? 1.024 -11.759 30.066 1.00 83.25 444 ASP A O 1
ATOM 3349 N N . GLU A 1 445 ? -1.212 -11.926 29.908 1.00 79.19 445 GLU A N 1
ATOM 3350 C CA . GLU A 1 445 ? -1.517 -11.458 31.279 1.00 79.19 445 GLU A CA 1
ATOM 3351 C C . GLU A 1 445 ? -0.791 -12.297 32.354 1.00 79.19 445 GLU A C 1
ATOM 3353 O O . GLU A 1 445 ? -0.431 -11.756 33.401 1.00 79.19 445 GLU A O 1
ATOM 3358 N N . SER A 1 446 ? -0.498 -13.575 32.073 1.00 81.94 446 SER A N 1
ATOM 3359 C CA . SER A 1 446 ? 0.238 -14.501 32.949 1.00 81.94 446 SER A CA 1
ATOM 3360 C C . SER A 1 446 ? 1.772 -14.405 32.869 1.00 81.94 446 SER A C 1
ATOM 3362 O O . SER A 1 446 ? 2.470 -15.135 33.579 1.00 81.94 446 SER A O 1
ATOM 3364 N N . MET A 1 447 ? 2.336 -13.532 32.025 1.00 87.69 447 MET A N 1
ATOM 3365 C CA . MET A 1 447 ? 3.790 -13.373 31.924 1.00 87.69 447 MET A CA 1
ATOM 3366 C C . MET A 1 447 ? 4.387 -12.808 33.225 1.00 87.69 447 MET A C 1
ATOM 3368 O O . MET A 1 447 ? 4.007 -11.727 33.681 1.00 87.69 447 MET A O 1
ATOM 3372 N N . SER A 1 448 ? 5.370 -13.522 33.793 1.00 90.19 448 SER A N 1
ATOM 3373 C CA . SER A 1 448 ? 6.069 -13.077 35.005 1.00 90.19 448 SER A CA 1
ATOM 3374 C C . SER A 1 448 ? 6.913 -11.826 34.758 1.00 90.19 448 SER A C 1
ATOM 3376 O O . SER A 1 448 ? 7.418 -11.586 33.654 1.00 90.19 448 SER A O 1
ATOM 3378 N N . SER A 1 449 ? 7.097 -11.046 35.817 1.00 90.25 449 SER A N 1
ATOM 3379 C CA . SER A 1 449 ? 7.790 -9.760 35.774 1.00 90.25 449 SER A CA 1
ATOM 3380 C C . SER A 1 449 ? 9.278 -9.891 35.401 1.00 90.25 449 SER A C 1
ATOM 3382 O O . SER A 1 449 ? 9.810 -9.015 34.723 1.00 90.25 449 SER A O 1
ATOM 3384 N N . GLU A 1 450 ? 9.938 -11.022 35.683 1.00 91.19 450 GLU A N 1
ATOM 3385 C CA . GLU A 1 450 ? 11.302 -11.323 35.206 1.00 91.19 450 GLU A CA 1
ATOM 3386 C C . GLU A 1 450 ? 11.363 -11.525 33.689 1.00 91.19 450 GLU A C 1
ATOM 3388 O O . GLU A 1 450 ? 12.292 -11.046 33.034 1.00 91.19 450 GLU A O 1
ATOM 3393 N N . ARG A 1 451 ? 10.373 -12.225 33.120 1.00 91.12 451 ARG A N 1
ATOM 3394 C CA . ARG A 1 451 ? 10.306 -12.503 31.677 1.00 91.12 451 ARG A CA 1
ATOM 3395 C C . ARG A 1 451 ? 9.954 -11.238 30.899 1.00 91.12 451 ARG A C 1
ATOM 3397 O O . ARG A 1 451 ? 10.583 -10.961 29.881 1.00 91.12 451 ARG A O 1
ATOM 3404 N N . LEU A 1 452 ? 9.029 -10.437 31.429 1.00 91.12 452 LEU A N 1
ATOM 3405 C CA . LEU A 1 452 ? 8.715 -9.107 30.910 1.00 91.12 452 LEU A CA 1
ATOM 3406 C C . LEU A 1 452 ? 9.939 -8.177 30.971 1.00 91.12 452 LEU A C 1
ATOM 3408 O O . LEU A 1 452 ? 10.253 -7.513 29.989 1.00 91.12 452 LEU A O 1
ATOM 3412 N N . CYS A 1 453 ? 10.682 -8.179 32.080 1.00 92.31 453 CYS A N 1
ATOM 3413 C CA . CYS A 1 453 ? 11.922 -7.417 32.234 1.00 92.31 453 CYS A CA 1
ATOM 3414 C C . CYS A 1 453 ? 12.994 -7.815 31.192 1.00 92.31 453 CYS A C 1
ATOM 3416 O O . CYS A 1 453 ? 13.585 -6.936 30.565 1.00 92.31 453 CYS A O 1
ATOM 3418 N N . SER A 1 454 ? 13.197 -9.114 30.934 1.00 91.62 454 SER A N 1
ATOM 3419 C CA . SER A 1 454 ? 14.095 -9.591 29.863 1.00 91.62 454 SER A CA 1
ATOM 3420 C C . SER A 1 454 ? 13.616 -9.164 28.466 1.00 91.62 454 SER A C 1
ATOM 3422 O O . SER A 1 454 ? 14.415 -8.688 27.658 1.00 91.62 454 SER A O 1
ATOM 3424 N N . ALA A 1 455 ? 12.311 -9.256 28.181 1.00 92.38 455 ALA A N 1
ATOM 3425 C CA . ALA A 1 455 ? 11.743 -8.799 26.910 1.00 92.38 455 ALA A CA 1
ATOM 3426 C C . ALA A 1 455 ? 11.965 -7.290 26.691 1.00 92.38 455 ALA A C 1
ATOM 3428 O O . ALA A 1 455 ? 12.450 -6.890 25.635 1.00 92.38 455 ALA A O 1
ATOM 3429 N N . ILE A 1 456 ? 11.708 -6.457 27.706 1.00 92.75 456 ILE A N 1
ATOM 3430 C CA . ILE A 1 456 ? 11.940 -5.004 27.649 1.00 92.75 456 ILE A CA 1
ATOM 3431 C C . ILE A 1 456 ? 13.418 -4.683 27.370 1.00 92.75 456 ILE A C 1
ATOM 3433 O O . ILE A 1 456 ? 13.699 -3.819 26.538 1.00 92.75 456 ILE A O 1
ATOM 3437 N N . ALA A 1 457 ? 14.357 -5.387 28.011 1.00 91.81 457 ALA A N 1
ATOM 3438 C CA . ALA A 1 457 ? 15.793 -5.198 27.788 1.00 91.81 457 ALA A CA 1
ATOM 3439 C C . ALA A 1 457 ? 16.210 -5.532 26.346 1.00 91.81 457 ALA A C 1
ATOM 3441 O O . ALA A 1 457 ? 16.836 -4.710 25.676 1.00 91.81 457 ALA A O 1
ATOM 3442 N N . ARG A 1 458 ? 15.801 -6.705 25.843 1.00 92.00 458 ARG A N 1
ATOM 3443 C CA . ARG A 1 458 ? 16.057 -7.166 24.462 1.00 92.00 458 ARG A CA 1
ATOM 3444 C C . ARG A 1 458 ? 15.544 -6.181 23.422 1.00 92.00 458 ARG A C 1
ATOM 3446 O O . ARG A 1 458 ? 16.240 -5.850 22.470 1.00 92.00 458 ARG A O 1
ATOM 3453 N N . GLU A 1 459 ? 14.326 -5.696 23.617 1.00 92.38 459 GLU A N 1
ATOM 3454 C CA . GLU A 1 459 ? 13.660 -4.802 22.674 1.00 92.38 459 GLU A CA 1
ATOM 3455 C C . GLU A 1 459 ? 14.287 -3.405 22.697 1.00 92.38 459 GLU A C 1
ATOM 3457 O O . GLU A 1 459 ? 14.516 -2.812 21.642 1.00 92.38 459 GLU A O 1
ATOM 3462 N N . THR A 1 460 ? 14.653 -2.904 23.880 1.00 89.56 460 THR A N 1
ATOM 3463 C CA . THR A 1 460 ? 15.346 -1.614 24.046 1.00 89.56 460 THR A CA 1
ATOM 3464 C C . THR A 1 460 ? 16.769 -1.633 23.478 1.00 89.56 460 THR A C 1
ATOM 3466 O O . THR A 1 460 ? 17.240 -0.609 22.994 1.00 89.56 460 THR A O 1
ATOM 3469 N N . ALA A 1 461 ? 17.443 -2.788 23.473 1.00 85.19 461 ALA A N 1
ATOM 3470 C CA . ALA A 1 461 ? 18.783 -2.947 22.902 1.00 85.19 461 ALA A CA 1
ATOM 3471 C C . ALA A 1 461 ? 18.829 -2.901 21.357 1.00 85.19 461 ALA A C 1
ATOM 3473 O O . ALA A 1 461 ? 19.916 -2.843 20.783 1.00 85.19 461 ALA A O 1
ATOM 3474 N N . THR A 1 462 ? 17.681 -2.925 20.668 1.00 86.06 462 THR A N 1
ATOM 3475 C CA . THR A 1 462 ? 17.636 -2.853 19.196 1.00 86.06 462 THR A CA 1
ATOM 3476 C C . THR A 1 462 ? 17.881 -1.435 18.666 1.00 86.06 462 THR A C 1
ATOM 3478 O O . THR A 1 462 ? 17.424 -0.445 19.236 1.00 86.06 462 THR A O 1
ATOM 3481 N N . ASP A 1 463 ? 18.542 -1.340 17.512 1.00 84.94 463 ASP A N 1
ATOM 3482 C CA . ASP A 1 463 ? 18.871 -0.095 16.798 1.00 84.94 463 ASP A CA 1
ATOM 3483 C C . ASP A 1 463 ? 17.660 0.612 16.156 1.00 84.94 463 ASP A C 1
ATOM 3485 O O . ASP A 1 463 ? 17.754 1.752 15.700 1.00 84.94 463 ASP A O 1
ATOM 3489 N N . ARG A 1 464 ? 16.503 -0.057 16.115 1.00 85.62 464 ARG A N 1
ATOM 3490 C CA . ARG A 1 464 ? 15.288 0.448 15.472 1.00 85.62 464 ARG A CA 1
ATOM 3491 C C . ARG A 1 464 ? 14.707 1.643 16.230 1.00 85.62 464 ARG A C 1
ATOM 3493 O O . ARG A 1 464 ? 14.580 1.636 17.451 1.00 85.62 464 ARG A O 1
ATOM 3500 N N . THR A 1 465 ? 14.229 2.646 15.507 1.00 89.00 465 THR A N 1
ATOM 3501 C CA . THR A 1 465 ? 13.524 3.801 16.093 1.00 89.00 465 THR A CA 1
ATOM 3502 C C . THR A 1 465 ? 12.116 3.449 16.586 1.00 89.00 465 THR A C 1
ATOM 3504 O O . THR A 1 465 ? 11.665 3.978 17.594 1.00 89.00 465 THR A O 1
ATOM 3507 N N . TYR A 1 466 ? 11.453 2.481 15.957 1.00 91.50 466 TYR A N 1
ATOM 3508 C CA . TYR A 1 466 ? 10.174 1.907 16.390 1.00 91.50 466 TYR A CA 1
ATOM 3509 C C . TYR A 1 466 ? 10.276 0.375 16.419 1.00 91.50 466 TYR A C 1
ATOM 3511 O O . TYR A 1 466 ? 11.005 -0.197 15.608 1.00 91.50 466 TYR A O 1
ATOM 3519 N N . ASP A 1 467 ? 9.533 -0.315 17.283 1.00 91.56 467 ASP A N 1
ATOM 3520 C CA . ASP A 1 467 ? 9.194 -1.735 17.098 1.00 91.56 467 ASP A CA 1
ATOM 3521 C C . ASP A 1 467 ? 7.853 -2.079 17.775 1.00 91.56 467 ASP A C 1
ATOM 3523 O O . ASP A 1 467 ? 7.485 -1.448 18.767 1.00 91.56 467 ASP A O 1
ATOM 3527 N N . SER A 1 468 ? 7.131 -3.070 17.244 1.00 92.06 468 SER A N 1
ATOM 3528 C CA . SER A 1 468 ? 5.972 -3.691 17.902 1.00 92.06 468 SER A CA 1
ATOM 3529 C C . SER A 1 468 ? 6.093 -5.209 17.809 1.00 92.06 468 SER A C 1
ATOM 3531 O O . SER A 1 468 ? 6.300 -5.755 16.720 1.00 92.06 468 SER A O 1
ATOM 3533 N N . ALA A 1 469 ? 5.984 -5.877 18.956 1.00 92.12 469 ALA A N 1
ATOM 3534 C CA . ALA A 1 469 ? 6.165 -7.312 19.091 1.00 92.12 469 ALA A CA 1
ATOM 3535 C C . ALA A 1 469 ? 5.131 -7.932 20.039 1.00 92.12 469 ALA A C 1
ATOM 3537 O O . ALA A 1 469 ? 4.805 -7.394 21.099 1.00 92.12 469 ALA A O 1
ATOM 3538 N N . LEU A 1 470 ? 4.658 -9.116 19.661 1.00 90.81 470 LEU A N 1
ATOM 3539 C CA . LEU A 1 470 ? 3.805 -9.980 20.464 1.00 90.81 470 LEU A CA 1
ATOM 3540 C C . LEU A 1 470 ? 4.657 -11.112 21.044 1.00 90.81 470 LEU A C 1
ATOM 3542 O O . LEU A 1 470 ? 5.304 -11.844 20.296 1.00 90.81 470 LEU A O 1
ATOM 3546 N N . TYR A 1 471 ? 4.617 -11.300 22.360 1.00 90.00 471 TYR A N 1
ATOM 3547 C CA . TYR A 1 471 ? 5.274 -12.418 23.033 1.00 90.00 471 TYR A CA 1
ATOM 3548 C C . TYR A 1 471 ? 4.248 -13.466 23.480 1.00 90.00 471 TYR A C 1
ATOM 3550 O O . TYR A 1 471 ? 3.404 -13.195 24.335 1.00 90.00 471 TYR A O 1
ATOM 3558 N N . VAL A 1 472 ? 4.354 -14.684 22.937 1.00 84.25 472 VAL A N 1
ATOM 3559 C CA . VAL A 1 472 ? 3.505 -15.838 23.289 1.00 84.25 472 VAL A CA 1
ATOM 3560 C C . VAL A 1 472 ? 4.390 -16.977 23.778 1.00 84.25 472 VAL A C 1
ATOM 3562 O O . VAL A 1 472 ? 5.171 -17.548 23.015 1.00 84.25 472 VAL A O 1
ATOM 3565 N N . GLY A 1 473 ? 4.295 -17.317 25.065 1.00 82.31 473 GLY A N 1
ATOM 3566 C CA . GLY A 1 473 ? 5.277 -18.210 25.681 1.00 82.31 473 GLY A CA 1
ATOM 3567 C C . GLY A 1 473 ? 6.675 -17.597 25.568 1.00 82.31 473 GLY A C 1
ATOM 3568 O O . GLY A 1 473 ? 6.872 -16.455 25.983 1.00 82.31 473 GLY A O 1
ATOM 3569 N N . GLU A 1 474 ? 7.644 -18.340 25.033 1.00 81.56 474 GLU A N 1
ATOM 3570 C CA . GLU A 1 474 ? 9.006 -17.854 24.732 1.00 81.56 474 GLU A CA 1
ATOM 3571 C C . GLU A 1 474 ? 9.166 -17.308 23.301 1.00 81.56 474 GLU A C 1
ATOM 3573 O O . GLU A 1 474 ? 10.225 -16.790 22.959 1.00 81.56 474 GLU A O 1
ATOM 3578 N N . MET A 1 475 ? 8.131 -17.397 22.460 1.00 88.62 475 MET A N 1
ATOM 3579 C CA . MET A 1 475 ? 8.198 -16.954 21.067 1.00 88.62 475 MET A CA 1
ATOM 3580 C C . MET A 1 475 ? 7.929 -15.453 20.957 1.00 88.62 475 MET A C 1
ATOM 3582 O O . MET A 1 475 ? 6.933 -14.955 21.488 1.00 88.62 475 MET A O 1
ATOM 3586 N N . ARG A 1 476 ? 8.782 -14.754 20.204 1.00 91.44 476 ARG A N 1
ATOM 3587 C CA . ARG A 1 476 ? 8.542 -13.389 19.724 1.00 91.44 476 ARG A CA 1
ATOM 3588 C C . ARG A 1 476 ? 7.890 -13.456 18.348 1.00 91.44 476 ARG A C 1
ATOM 3590 O O . ARG A 1 476 ? 8.358 -14.188 17.481 1.00 91.44 476 ARG A O 1
ATOM 3597 N N . ARG A 1 477 ? 6.851 -12.657 18.128 1.00 92.06 477 ARG A N 1
ATOM 3598 C CA . ARG A 1 477 ? 6.186 -12.482 16.833 1.00 92.06 477 ARG A CA 1
ATOM 3599 C C . ARG A 1 477 ? 6.107 -11.014 16.468 1.00 92.06 477 ARG A C 1
ATOM 3601 O O . ARG A 1 477 ? 5.948 -10.169 17.344 1.00 92.06 477 ARG A O 1
ATOM 3608 N N . ILE A 1 478 ? 6.162 -10.722 15.176 1.00 90.62 478 ILE A N 1
ATOM 3609 C CA . ILE A 1 478 ? 5.915 -9.380 14.637 1.00 90.62 478 ILE A CA 1
ATOM 3610 C C . ILE A 1 478 ? 4.835 -9.451 13.565 1.00 90.62 478 ILE A C 1
ATOM 3612 O O . ILE A 1 478 ? 4.716 -10.454 12.863 1.00 90.62 478 ILE A O 1
ATOM 3616 N N . ALA A 1 479 ? 4.042 -8.390 13.453 1.00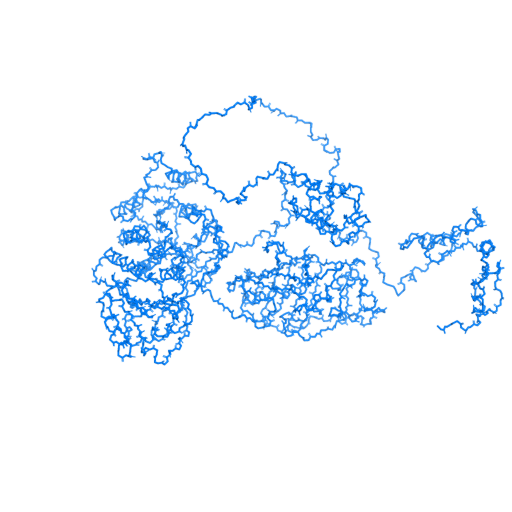 89.69 479 ALA A N 1
ATOM 3617 C CA . ALA A 1 479 ? 3.037 -8.275 12.409 1.00 89.69 479 ALA A CA 1
ATOM 3618 C C . ALA A 1 479 ? 3.682 -7.762 11.110 1.00 89.69 479 ALA A C 1
ATOM 3620 O O . ALA A 1 479 ? 4.374 -6.740 11.133 1.00 89.69 479 ALA A O 1
ATOM 3621 N N . ARG A 1 480 ? 3.425 -8.427 9.978 1.00 89.69 480 ARG A N 1
ATOM 3622 C CA . ARG A 1 480 ? 3.794 -7.939 8.636 1.00 89.69 480 ARG A CA 1
ATOM 3623 C C . ARG A 1 480 ? 2.609 -7.988 7.665 1.00 89.69 480 ARG A C 1
ATOM 3625 O O . ARG A 1 480 ? 1.717 -8.820 7.836 1.00 89.69 480 ARG A O 1
ATOM 3632 N N . PRO A 1 481 ? 2.581 -7.115 6.643 1.00 91.19 481 PRO A N 1
ATOM 3633 C CA . PRO A 1 481 ? 1.515 -7.082 5.657 1.00 91.19 481 PRO A CA 1
ATOM 3634 C C . PRO A 1 481 ? 1.724 -8.135 4.564 1.00 91.19 481 PRO A C 1
ATOM 3636 O O . PRO A 1 481 ? 2.662 -8.056 3.767 1.00 91.19 481 PRO A O 1
ATOM 3639 N N . GLN A 1 482 ? 0.795 -9.083 4.483 1.00 88.44 482 GLN A N 1
ATOM 3640 C CA . GLN A 1 482 ? 0.755 -10.129 3.464 1.00 88.44 482 GLN A CA 1
ATOM 3641 C C . GLN A 1 482 ? -0.302 -9.820 2.398 1.00 88.44 482 GLN A C 1
ATOM 3643 O O . GLN A 1 482 ? -1.374 -9.291 2.693 1.00 88.44 482 GLN A O 1
ATOM 3648 N N . VAL A 1 483 ? 0.003 -10.109 1.128 1.00 89.06 483 VAL A N 1
ATOM 3649 C CA . VAL A 1 483 ? -0.848 -9.740 -0.020 1.00 89.06 483 VAL A CA 1
ATOM 3650 C C . VAL A 1 483 ? -1.993 -10.738 -0.195 1.00 89.06 483 VAL A C 1
ATOM 3652 O O . VAL A 1 483 ? -1.786 -11.878 -0.616 1.00 89.06 483 VAL A O 1
ATOM 3655 N N . VAL A 1 484 ? -3.228 -10.279 0.008 1.00 88.00 484 VAL A N 1
ATOM 3656 C CA . VAL A 1 484 ? -4.437 -11.096 -0.150 1.00 88.00 484 VAL A CA 1
ATOM 3657 C C . VAL A 1 484 ? -4.791 -11.218 -1.635 1.00 88.00 484 VAL A C 1
ATOM 3659 O O . VAL A 1 484 ? -5.176 -10.256 -2.308 1.00 88.00 484 VAL A O 1
ATOM 3662 N N . ARG A 1 485 ? -4.649 -12.430 -2.183 1.00 77.88 485 ARG A N 1
ATOM 3663 C CA . ARG A 1 485 ? -4.877 -12.716 -3.609 1.00 77.88 485 ARG A CA 1
ATOM 3664 C C . ARG A 1 485 ? -6.365 -12.941 -3.897 1.00 77.88 485 ARG A C 1
ATOM 3666 O O . ARG A 1 485 ? -6.941 -13.915 -3.431 1.00 77.88 485 ARG A O 1
ATOM 3673 N N . ARG A 1 486 ? -6.959 -12.129 -4.785 1.00 69.88 486 ARG A N 1
ATOM 3674 C CA . ARG A 1 486 ? -8.394 -12.187 -5.176 1.00 69.88 486 ARG A CA 1
ATOM 3675 C C . ARG A 1 486 ? -8.893 -13.581 -5.613 1.00 69.88 486 ARG A C 1
ATOM 3677 O O . ARG A 1 486 ? -10.064 -13.883 -5.450 1.00 69.88 486 ARG A O 1
ATOM 3684 N N . ARG A 1 487 ? -8.017 -14.440 -6.157 1.00 61.56 487 ARG A N 1
ATOM 3685 C CA . ARG A 1 487 ? -8.350 -15.825 -6.560 1.00 61.56 487 ARG A CA 1
ATOM 3686 C C . ARG A 1 487 ? -8.462 -16.826 -5.401 1.00 61.56 487 ARG A C 1
ATOM 3688 O O . ARG A 1 487 ? -8.969 -17.915 -5.629 1.00 61.56 487 ARG A O 1
ATOM 3695 N N . ALA A 1 488 ? -7.966 -16.489 -4.212 1.00 62.50 488 ALA A N 1
ATOM 3696 C CA . ALA A 1 488 ? -8.030 -17.345 -3.025 1.00 62.50 488 ALA A CA 1
ATOM 3697 C C . ALA A 1 488 ? -9.295 -17.103 -2.179 1.00 62.50 488 ALA A C 1
ATOM 3699 O O . ALA A 1 488 ? -9.504 -17.789 -1.183 1.00 62.50 488 ALA A O 1
ATOM 3700 N N . LEU A 1 489 ? -10.129 -16.128 -2.560 1.00 75.88 489 LEU A N 1
ATOM 3701 C CA . LEU A 1 489 ? -11.311 -15.751 -1.796 1.00 75.88 489 LEU A CA 1
ATOM 3702 C C . LEU A 1 489 ? -12.428 -16.795 -1.964 1.00 75.88 489 LEU A C 1
ATOM 3704 O O . LEU A 1 489 ? -12.809 -17.132 -3.087 1.00 75.88 489 LEU A O 1
ATOM 3708 N N . THR A 1 490 ? -12.981 -17.280 -0.854 1.00 83.12 490 THR A N 1
ATOM 3709 C CA . THR A 1 490 ? -14.081 -18.262 -0.852 1.00 83.12 490 THR A CA 1
ATOM 3710 C C . THR A 1 490 ? -15.416 -17.537 -0.731 1.00 83.12 490 THR A C 1
ATOM 3712 O O . THR A 1 490 ? -15.564 -16.695 0.142 1.00 83.12 490 THR A O 1
ATOM 3715 N N . ARG A 1 491 ? -16.417 -17.824 -1.570 1.00 87.19 491 ARG A N 1
ATOM 3716 C CA . ARG A 1 491 ? -17.717 -17.126 -1.484 1.00 87.19 491 ARG A CA 1
ATOM 3717 C C . ARG A 1 491 ? -18.397 -17.377 -0.126 1.00 87.19 491 ARG A C 1
ATOM 3719 O O . ARG A 1 491 ? -18.503 -18.527 0.295 1.00 87.19 491 ARG A O 1
ATOM 3726 N N . ARG A 1 492 ? -18.875 -16.313 0.529 1.00 87.06 492 ARG A N 1
ATOM 3727 C CA . ARG A 1 492 ? -19.592 -16.373 1.814 1.00 87.06 492 ARG A CA 1
ATOM 3728 C C . ARG A 1 492 ? -20.990 -16.974 1.651 1.00 87.06 492 ARG A C 1
ATOM 3730 O O . ARG A 1 492 ? -21.626 -16.828 0.607 1.00 87.06 492 ARG A O 1
ATOM 3737 N N . SER A 1 493 ? -21.473 -17.625 2.708 1.00 83.44 493 SER A N 1
ATOM 3738 C CA . SER A 1 493 ? -22.841 -18.152 2.817 1.00 83.44 493 SER A CA 1
ATOM 3739 C C . SER A 1 493 ? -23.894 -17.046 2.919 1.00 83.44 493 SER A C 1
ATOM 3741 O O . SER A 1 493 ? -24.931 -17.126 2.267 1.00 83.44 493 SER A O 1
ATOM 3743 N N . GLN A 1 494 ? -23.605 -16.012 3.707 1.00 82.75 494 GLN A N 1
ATOM 3744 C CA . GLN A 1 494 ? -24.413 -14.810 3.875 1.00 82.75 494 GLN A CA 1
ATOM 3745 C C . GLN A 1 494 ? -24.335 -13.996 2.579 1.00 82.75 494 GLN A C 1
ATOM 3747 O O . GLN A 1 494 ? -23.243 -13.680 2.098 1.00 82.75 494 GLN A O 1
ATOM 3752 N N . GLN A 1 495 ? -25.486 -13.703 1.976 1.00 87.00 495 GLN A N 1
ATOM 3753 C CA . GLN A 1 495 ? -25.597 -12.991 0.702 1.00 87.00 495 GLN A CA 1
ATOM 3754 C C . GLN A 1 495 ? -26.826 -12.080 0.762 1.00 87.00 495 GLN A C 1
ATOM 3756 O O . GLN A 1 495 ? -27.956 -12.564 0.763 1.00 87.00 495 GLN A O 1
ATOM 3761 N N . LEU A 1 496 ? -26.597 -10.767 0.790 1.00 92.69 496 LEU A N 1
ATOM 3762 C CA . LEU A 1 496 ? -27.664 -9.771 0.877 1.00 92.69 496 LEU A CA 1
ATOM 3763 C C . LEU A 1 496 ? -28.505 -9.720 -0.405 1.00 92.69 496 LEU A C 1
ATOM 3765 O O . LEU A 1 496 ? -27.998 -9.848 -1.523 1.00 92.69 496 LEU A O 1
ATOM 3769 N N . SER A 1 497 ? -29.796 -9.475 -0.229 1.00 91.88 497 SER A N 1
ATOM 3770 C CA . SER A 1 497 ? -30.825 -9.487 -1.263 1.00 91.88 497 SER A CA 1
ATOM 3771 C C . SER A 1 497 ? -31.630 -8.184 -1.286 1.00 91.88 497 SER A C 1
ATOM 3773 O O . SER A 1 497 ? -31.506 -7.317 -0.418 1.00 91.88 497 SER A O 1
ATOM 3775 N N . ALA A 1 498 ? -32.536 -8.055 -2.258 1.00 92.62 498 ALA A N 1
ATOM 3776 C CA . ALA A 1 498 ? -33.444 -6.912 -2.347 1.00 92.62 498 ALA A CA 1
ATOM 3777 C C . ALA A 1 498 ? -34.439 -6.848 -1.176 1.00 92.62 498 ALA A C 1
ATOM 3779 O O . ALA A 1 498 ? -35.149 -5.859 -0.996 1.00 92.62 498 ALA A O 1
ATOM 3780 N N . ASP A 1 499 ? -34.520 -7.909 -0.393 1.00 91.12 499 ASP A N 1
ATOM 3781 C CA . ASP A 1 499 ? -35.469 -8.055 0.689 1.00 91.12 499 ASP A CA 1
ATOM 3782 C C . ASP A 1 499 ? -34.895 -7.557 2.030 1.00 91.12 499 ASP A C 1
ATOM 3784 O O . ASP A 1 499 ? -35.629 -7.457 3.011 1.00 91.12 499 ASP A O 1
ATOM 3788 N N . ASP A 1 500 ? -33.609 -7.199 2.060 1.00 95.62 500 ASP A N 1
ATOM 3789 C CA . ASP A 1 500 ? -32.850 -6.928 3.279 1.00 95.62 500 ASP A CA 1
ATOM 3790 C C . ASP A 1 500 ? -32.687 -5.436 3.588 1.00 95.62 500 ASP A C 1
ATOM 3792 O O . ASP A 1 500 ? -32.835 -4.562 2.725 1.00 95.62 500 ASP A O 1
ATOM 3796 N N . VAL A 1 501 ? -32.393 -5.143 4.858 1.00 97.31 501 VAL A N 1
ATOM 3797 C CA . VAL A 1 501 ? -32.205 -3.786 5.388 1.00 97.31 501 VAL A CA 1
ATOM 3798 C C . VAL A 1 501 ? -30.782 -3.642 5.911 1.00 97.31 501 VAL A C 1
ATOM 3800 O O . VAL A 1 501 ? -30.342 -4.434 6.746 1.00 97.31 501 VAL A O 1
ATOM 3803 N N . VAL A 1 502 ? -30.087 -2.606 5.444 1.00 98.00 502 VAL A N 1
ATOM 3804 C CA . VAL A 1 502 ? -28.701 -2.300 5.808 1.00 98.00 502 VAL A CA 1
ATOM 3805 C C . VAL A 1 502 ? -28.641 -0.939 6.499 1.00 98.00 502 VAL A C 1
ATOM 3807 O O . VAL A 1 502 ? -29.064 0.068 5.931 1.00 98.00 502 VAL A O 1
ATOM 3810 N N . VAL A 1 503 ? -28.106 -0.889 7.719 1.00 98.38 503 VAL A N 1
ATOM 3811 C CA . VAL A 1 503 ? -27.872 0.364 8.458 1.00 98.38 503 VAL A CA 1
ATOM 3812 C C . VAL A 1 503 ? -26.483 0.897 8.121 1.00 98.38 503 VAL A C 1
ATOM 3814 O O . VAL A 1 503 ? -25.497 0.190 8.296 1.00 98.38 503 VAL A O 1
ATOM 3817 N N . VAL A 1 504 ? -26.384 2.145 7.657 1.00 98.38 504 VAL A N 1
ATOM 3818 C CA . VAL A 1 504 ? -25.126 2.736 7.169 1.00 98.38 504 VAL A CA 1
ATOM 3819 C C . VAL A 1 504 ? -24.813 4.037 7.914 1.00 98.38 504 VAL A C 1
ATOM 3821 O O . VAL A 1 504 ? -25.289 5.113 7.543 1.00 98.38 504 VAL A O 1
ATOM 3824 N N . THR A 1 505 ? -23.988 3.977 8.960 1.00 98.00 505 THR A N 1
ATOM 3825 C CA . THR A 1 505 ? -23.598 5.176 9.724 1.00 98.00 505 THR A CA 1
ATOM 3826 C C . THR A 1 505 ? -22.469 5.932 9.025 1.00 98.00 505 THR A C 1
ATOM 3828 O O . THR A 1 505 ? -21.556 5.342 8.449 1.00 98.00 505 THR A O 1
ATOM 3831 N N . GLY A 1 506 ? -22.558 7.264 8.995 1.00 92.44 506 GLY A N 1
ATOM 3832 C CA . GLY A 1 506 ? -21.745 8.079 8.086 1.00 92.44 506 GLY A CA 1
ATOM 3833 C C . GLY A 1 506 ? -22.086 7.857 6.602 1.00 92.44 506 GLY A C 1
ATOM 3834 O O . GLY A 1 506 ? -21.375 8.354 5.734 1.00 92.44 506 GLY A O 1
ATOM 3835 N N . GLY A 1 507 ? -23.168 7.130 6.295 1.00 87.50 507 GLY A N 1
ATOM 3836 C CA . GLY A 1 507 ? -23.493 6.627 4.956 1.00 87.50 507 GLY A CA 1
ATOM 3837 C C . GLY A 1 507 ? -23.967 7.656 3.934 1.00 87.50 507 GLY A C 1
AT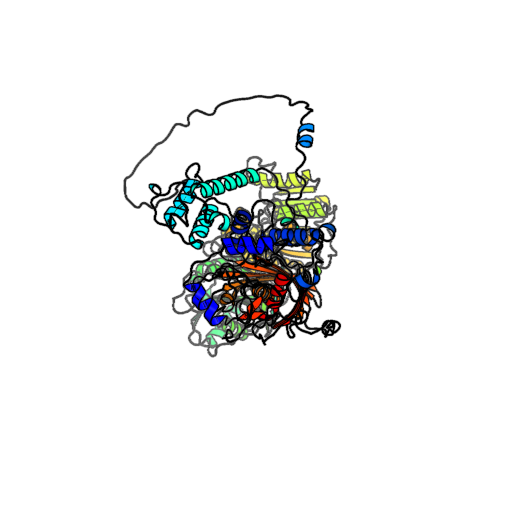OM 3838 O O . GLY A 1 507 ? -24.158 7.311 2.776 1.00 87.50 507 GLY A O 1
ATOM 3839 N N . ALA A 1 508 ? -24.178 8.908 4.336 1.00 87.31 508 ALA A N 1
ATOM 3840 C CA . ALA A 1 508 ? -24.716 9.947 3.457 1.00 87.31 508 ALA A CA 1
ATOM 3841 C C . ALA A 1 508 ? -23.647 10.764 2.701 1.00 87.31 508 ALA A C 1
ATOM 3843 O O . ALA A 1 508 ? -24.002 11.587 1.855 1.00 87.31 508 ALA A O 1
ATOM 3844 N N . ARG A 1 509 ? -22.353 10.583 3.018 1.00 89.25 509 ARG A N 1
ATOM 3845 C CA . ARG A 1 509 ? -21.227 11.347 2.446 1.00 89.25 509 ARG A CA 1
ATOM 3846 C C . ARG A 1 509 ? -19.989 10.467 2.235 1.00 89.25 509 ARG A C 1
ATOM 3848 O O . ARG A 1 509 ? -19.794 9.479 2.938 1.00 89.25 509 ARG A O 1
ATOM 3855 N N . GLY A 1 510 ? -19.096 10.889 1.339 1.00 89.81 510 GLY A N 1
ATOM 3856 C CA . GLY A 1 510 ? -17.775 10.270 1.161 1.00 89.81 510 GLY A CA 1
ATOM 3857 C C . GLY A 1 510 ? -17.801 8.784 0.763 1.00 89.81 510 GLY A C 1
ATOM 3858 O O . GLY A 1 510 ? -18.758 8.303 0.166 1.00 89.81 510 GLY A O 1
ATOM 3859 N N . ILE A 1 511 ? -16.728 8.054 1.098 1.00 92.56 511 ILE A N 1
ATOM 3860 C CA . ILE A 1 511 ? -16.507 6.671 0.627 1.00 92.56 511 ILE A CA 1
ATOM 3861 C C . ILE A 1 511 ? -17.605 5.703 1.090 1.00 92.56 511 ILE A C 1
ATOM 3863 O O . ILE A 1 511 ? -17.978 4.793 0.358 1.00 92.56 511 ILE A O 1
ATOM 3867 N N . THR A 1 512 ? -18.175 5.931 2.277 1.00 95.19 512 THR A N 1
ATOM 3868 C CA . THR A 1 512 ? -19.258 5.110 2.831 1.00 95.19 512 THR A CA 1
ATOM 3869 C C . THR A 1 512 ? -20.526 5.214 1.980 1.00 95.19 512 THR A C 1
ATOM 3871 O O . THR A 1 512 ? -21.212 4.212 1.796 1.00 95.19 512 THR A O 1
ATOM 3874 N N . ALA A 1 513 ? -20.809 6.394 1.412 1.00 95.06 513 ALA A N 1
ATOM 3875 C CA . ALA A 1 513 ? -21.937 6.604 0.504 1.00 95.06 513 ALA A CA 1
ATOM 3876 C C . ALA A 1 513 ? -21.735 5.910 -0.851 1.00 95.06 513 ALA A C 1
ATOM 3878 O O . ALA A 1 513 ? -22.659 5.264 -1.340 1.00 95.06 513 ALA A O 1
ATOM 3879 N N . GLU A 1 514 ? -20.529 5.980 -1.427 1.00 96.50 514 GLU A N 1
ATOM 3880 C CA . GLU A 1 514 ? -20.203 5.262 -2.671 1.00 96.50 514 GLU A CA 1
ATOM 3881 C C . GLU A 1 514 ? -20.331 3.745 -2.491 1.00 96.50 514 GLU A C 1
ATOM 3883 O O . GLU A 1 514 ? -20.970 3.068 -3.299 1.00 96.50 514 GLU A O 1
ATOM 3888 N N . CYS A 1 515 ? -19.805 3.213 -1.385 1.00 97.62 515 CYS A N 1
ATOM 3889 C CA . CYS A 1 515 ? -19.935 1.802 -1.035 1.00 97.62 515 CYS A CA 1
ATOM 3890 C C . CYS A 1 515 ? -21.399 1.388 -0.798 1.00 97.62 515 CYS A C 1
ATOM 3892 O O . CYS A 1 515 ? -21.824 0.347 -1.298 1.00 97.62 515 CYS A O 1
ATOM 3894 N N . ALA A 1 516 ? -22.196 2.198 -0.091 1.00 97.62 516 ALA A N 1
ATOM 3895 C CA . ALA A 1 516 ? -23.611 1.905 0.158 1.00 97.62 516 ALA A CA 1
ATOM 3896 C C . ALA A 1 516 ? -24.451 1.940 -1.129 1.00 97.62 516 ALA A C 1
ATOM 3898 O O . ALA A 1 516 ? -25.285 1.060 -1.347 1.00 97.62 516 ALA A O 1
ATOM 3899 N N . LEU A 1 517 ? -24.203 2.912 -2.015 1.00 97.25 517 LEU A N 1
ATOM 3900 C CA . LEU A 1 517 ? -24.856 2.990 -3.322 1.00 97.25 517 LEU A CA 1
ATOM 3901 C C . LEU A 1 517 ? -24.483 1.784 -4.192 1.00 97.25 517 LEU A C 1
ATOM 3903 O O . LEU A 1 517 ? -25.357 1.153 -4.780 1.00 97.25 517 LEU A O 1
ATOM 3907 N N . ALA A 1 518 ? -23.203 1.411 -4.233 1.00 97.25 518 ALA A N 1
ATOM 3908 C CA . ALA A 1 518 ? -22.740 0.246 -4.978 1.00 97.25 518 ALA A CA 1
ATOM 3909 C C . ALA A 1 518 ? -23.316 -1.078 -4.444 1.00 97.25 518 ALA A C 1
ATOM 3911 O O . ALA A 1 518 ? -23.702 -1.941 -5.235 1.00 97.25 518 ALA A O 1
ATOM 3912 N N . LEU A 1 519 ? -23.446 -1.223 -3.121 1.00 97.19 519 LEU A N 1
ATOM 3913 C CA . LEU A 1 519 ? -24.107 -2.376 -2.508 1.00 97.19 519 LEU A CA 1
ATOM 3914 C C . LEU A 1 519 ? -25.596 -2.424 -2.868 1.00 97.19 519 LEU A C 1
ATOM 3916 O O . LEU A 1 519 ? -26.102 -3.486 -3.234 1.00 97.19 519 LEU A O 1
ATOM 3920 N N . ALA A 1 520 ? -26.289 -1.283 -2.826 1.00 97.19 520 ALA A N 1
ATOM 3921 C CA . ALA A 1 520 ? -27.701 -1.186 -3.187 1.00 97.19 520 ALA A CA 1
ATOM 3922 C C . ALA A 1 520 ? -27.940 -1.495 -4.670 1.00 97.19 520 ALA A C 1
ATOM 3924 O O . ALA A 1 520 ? -28.860 -2.245 -4.983 1.00 97.19 520 ALA A O 1
ATOM 3925 N N . ARG A 1 521 ? -27.080 -1.010 -5.578 1.00 96.75 521 ARG A N 1
ATOM 3926 C CA . ARG A 1 521 ? -27.097 -1.380 -7.008 1.00 96.75 521 ARG A CA 1
ATOM 3927 C C . ARG A 1 521 ? -26.979 -2.890 -7.218 1.00 96.75 521 ARG A C 1
ATOM 3929 O O . ARG A 1 521 ? -27.633 -3.436 -8.099 1.00 96.75 521 ARG A O 1
ATOM 3936 N N . LYS A 1 522 ? -26.124 -3.556 -6.434 1.00 95.81 522 LYS A N 1
ATOM 3937 C CA . LYS A 1 522 ? -25.801 -4.979 -6.611 1.00 95.81 522 LYS A CA 1
ATOM 3938 C C . LYS A 1 522 ? -26.842 -5.924 -6.010 1.00 95.81 522 LYS A C 1
ATOM 3940 O O . LYS A 1 522 ? -27.140 -6.957 -6.599 1.00 95.81 522 LYS A O 1
ATOM 3945 N N . THR A 1 523 ? -27.376 -5.574 -4.843 1.00 95.56 523 THR A N 1
ATOM 3946 C CA . THR A 1 523 ? -28.279 -6.435 -4.054 1.00 95.56 523 THR A CA 1
ATOM 3947 C C . THR A 1 523 ? -29.745 -6.029 -4.182 1.00 95.56 523 THR A C 1
ATOM 3949 O O . THR A 1 523 ? -30.631 -6.859 -4.019 1.00 95.56 523 THR A O 1
ATOM 3952 N N . GLY A 1 524 ? -30.018 -4.752 -4.462 1.00 95.44 524 GLY A N 1
ATOM 3953 C CA . GLY A 1 524 ? -31.336 -4.133 -4.348 1.00 95.44 524 GLY A CA 1
ATOM 3954 C C . GLY A 1 524 ? -31.753 -3.788 -2.912 1.00 95.44 524 GLY A C 1
ATOM 3955 O O . GLY A 1 524 ? -32.870 -3.297 -2.737 1.00 95.44 524 GLY A O 1
ATOM 3956 N N . ALA A 1 525 ? -30.919 -4.063 -1.898 1.00 95.88 525 ALA A N 1
ATOM 3957 C CA . ALA A 1 525 ? -31.252 -3.915 -0.477 1.00 95.88 525 ALA A CA 1
ATOM 3958 C C . ALA A 1 525 ? -31.654 -2.478 -0.097 1.00 95.88 525 ALA A C 1
ATOM 3960 O O . ALA A 1 525 ? -31.231 -1.501 -0.724 1.00 95.88 525 ALA A O 1
ATOM 3961 N N . ARG A 1 526 ? -32.468 -2.336 0.957 1.00 96.88 526 ARG A N 1
ATOM 3962 C CA . ARG A 1 526 ? -32.851 -1.028 1.505 1.00 96.88 526 ARG A CA 1
ATOM 3963 C C . ARG A 1 526 ? -31.722 -0.469 2.370 1.00 96.88 526 ARG A C 1
ATOM 3965 O O . ARG A 1 526 ? -31.348 -1.086 3.363 1.00 96.88 526 ARG A O 1
ATOM 3972 N N . MET A 1 527 ? -31.269 0.740 2.055 1.00 97.56 527 MET A N 1
ATOM 3973 C CA . MET A 1 527 ? -30.272 1.465 2.843 1.00 97.56 527 MET A CA 1
ATOM 3974 C C . MET A 1 527 ? -30.939 2.417 3.843 1.00 97.56 527 MET A C 1
ATOM 3976 O O . MET A 1 527 ? -31.753 3.258 3.463 1.00 97.56 527 MET A O 1
ATOM 3980 N N . VAL A 1 528 ? -30.564 2.322 5.116 1.00 97.56 528 VAL A N 1
ATOM 3981 C CA . VAL A 1 528 ? -30.906 3.296 6.162 1.00 97.56 528 VAL A CA 1
ATOM 3982 C C . VAL A 1 528 ? -29.639 4.090 6.460 1.00 97.56 528 VAL A C 1
ATOM 3984 O O . VAL A 1 528 ? -28.780 3.659 7.231 1.00 97.56 528 VAL A O 1
ATOM 3987 N N . LEU A 1 529 ? -29.484 5.221 5.774 1.00 97.50 529 LEU A N 1
ATOM 3988 C CA . LEU A 1 529 ? -28.313 6.087 5.883 1.00 97.50 529 LEU A CA 1
ATOM 3989 C C . LEU A 1 529 ? -28.432 6.933 7.155 1.00 97.50 529 LEU A C 1
ATOM 3991 O O . LEU A 1 529 ? -29.461 7.563 7.379 1.00 97.50 529 LEU A O 1
ATOM 3995 N N . ALA A 1 530 ? -27.386 6.986 7.974 1.00 96.44 530 ALA A N 1
ATOM 3996 C CA . ALA A 1 530 ? -27.409 7.699 9.249 1.00 96.44 530 ALA A CA 1
ATOM 3997 C C . ALA A 1 530 ? -26.249 8.690 9.401 1.00 96.44 530 ALA A C 1
ATOM 3999 O O . ALA A 1 530 ? -25.121 8.424 8.975 1.00 96.44 530 ALA A O 1
ATOM 4000 N N . GLY A 1 531 ? -26.517 9.827 10.043 1.00 94.62 531 GLY A N 1
ATOM 4001 C CA . GLY A 1 531 ? -25.522 10.852 10.362 1.00 94.62 531 GLY A CA 1
ATOM 4002 C C . GLY A 1 531 ? -26.075 11.934 11.291 1.00 94.62 531 GLY A C 1
ATOM 4003 O O . GLY A 1 531 ? -27.284 12.056 11.461 1.00 94.62 531 GLY A O 1
ATOM 4004 N N . SER A 1 532 ? -25.195 12.735 11.893 1.00 92.00 532 SER A N 1
ATOM 4005 C CA . SER A 1 532 ? -25.585 13.744 12.890 1.00 92.00 532 SER A CA 1
ATOM 4006 C C . SER A 1 532 ? -26.175 15.032 12.296 1.00 92.00 532 SER A C 1
ATOM 4008 O O . SER A 1 532 ? -26.875 15.762 12.999 1.00 92.00 532 SER A O 1
ATOM 4010 N N . SER A 1 533 ? -25.938 15.317 11.008 1.00 91.19 533 SER A N 1
ATOM 4011 C CA . SER A 1 533 ? -26.575 16.440 10.299 1.00 91.19 533 SER A CA 1
ATOM 4012 C C . SER A 1 533 ? -28.103 16.261 10.225 1.00 91.19 533 SER A C 1
ATOM 4014 O O . SER A 1 533 ? -28.551 15.123 10.044 1.00 91.19 533 SER A O 1
ATOM 4016 N N . PRO A 1 534 ? -28.896 17.350 10.294 1.00 88.25 534 PRO A N 1
ATOM 4017 C CA . PRO A 1 534 ? -30.345 17.317 10.078 1.00 88.25 534 PRO A CA 1
ATOM 4018 C C . PRO A 1 534 ? -30.752 16.678 8.745 1.00 88.25 534 PRO A C 1
ATOM 4020 O O . PRO A 1 534 ? -29.952 16.590 7.808 1.00 88.25 534 PRO A O 1
ATOM 4023 N N . HIS A 1 535 ? -32.016 16.260 8.636 1.00 87.19 535 HIS A N 1
ATOM 4024 C CA . HIS A 1 535 ? -32.566 15.834 7.350 1.00 87.19 535 HIS A CA 1
ATOM 4025 C C . HIS A 1 535 ? -32.531 17.019 6.359 1.00 87.19 535 HIS A C 1
ATOM 4027 O O . HIS A 1 535 ? -32.858 18.144 6.745 1.00 87.19 535 HIS A O 1
ATOM 4033 N N . PRO A 1 536 ? -32.166 16.818 5.077 1.00 83.06 536 PRO A N 1
ATOM 4034 C CA . PRO A 1 536 ? -32.027 17.915 4.112 1.00 83.06 536 PRO A CA 1
ATOM 4035 C C . PRO A 1 536 ? -33.346 18.624 3.749 1.00 83.06 536 PRO A C 1
ATOM 4037 O O . PRO A 1 536 ? -33.311 19.604 3.003 1.00 83.06 536 PRO A O 1
ATOM 4040 N N . GLU A 1 537 ? -34.490 18.147 4.242 1.00 81.81 537 GLU A N 1
ATOM 4041 C CA . GLU A 1 537 ? -35.788 18.838 4.161 1.00 81.81 537 GLU A CA 1
ATOM 4042 C C . GLU A 1 537 ? -36.038 19.768 5.363 1.00 81.81 537 GLU A C 1
ATOM 4044 O O . GLU A 1 537 ? -36.682 20.800 5.200 1.00 81.81 537 GLU A O 1
ATOM 4049 N N . ASP A 1 538 ? -35.474 19.460 6.539 1.00 79.56 538 ASP A N 1
ATOM 4050 C CA . ASP A 1 538 ? -35.665 20.232 7.778 1.00 79.56 538 ASP A CA 1
ATOM 4051 C C . ASP A 1 538 ? -34.757 21.477 7.851 1.00 79.56 538 ASP A C 1
ATOM 4053 O O . ASP A 1 538 ? -35.037 22.417 8.596 1.00 79.56 538 ASP A O 1
ATOM 4057 N N . ALA A 1 539 ? -33.659 21.498 7.083 1.00 66.94 539 ALA A N 1
ATOM 4058 C CA . ALA A 1 539 ? -32.667 22.579 7.071 1.00 66.94 539 ALA A CA 1
ATOM 4059 C C . ALA A 1 539 ? -32.157 22.899 5.642 1.00 66.94 539 ALA A C 1
ATOM 4061 O O . ALA A 1 539 ? -31.017 22.578 5.296 1.00 66.94 539 ALA A O 1
ATOM 4062 N N . PRO A 1 540 ? -32.973 23.528 4.772 1.00 61.16 540 PRO A N 1
ATOM 4063 C CA . PRO A 1 540 ? -32.661 23.653 3.345 1.00 61.16 540 PRO A CA 1
ATOM 4064 C C . PRO A 1 540 ? -31.528 24.632 2.979 1.00 61.16 540 PRO A C 1
ATOM 4066 O O . PRO A 1 540 ? -31.025 24.542 1.858 1.00 61.16 540 PRO A O 1
ATOM 4069 N N . GLU A 1 541 ? -31.125 25.542 3.875 1.00 56.81 541 GLU A N 1
ATOM 4070 C CA . GLU A 1 541 ? -30.197 26.657 3.582 1.00 56.81 541 GLU A CA 1
ATOM 4071 C C . GLU A 1 541 ? -28.715 26.386 3.922 1.00 56.81 541 GLU A C 1
ATOM 4073 O O . GLU A 1 541 ? -27.851 27.214 3.630 1.00 56.81 541 GLU A O 1
ATOM 4078 N N . ALA A 1 542 ? -28.389 25.239 4.528 1.00 53.34 542 ALA A N 1
ATOM 4079 C CA . ALA A 1 542 ? -27.025 24.914 4.948 1.00 53.34 542 ALA A CA 1
ATOM 4080 C C . ALA A 1 542 ? -26.270 24.058 3.908 1.00 53.34 542 ALA A C 1
ATOM 4082 O O . ALA A 1 542 ? -26.810 23.152 3.272 1.00 53.34 542 ALA A O 1
ATOM 4083 N N . GLY A 1 543 ? -24.980 24.357 3.708 1.00 59.31 543 GLY A N 1
ATOM 4084 C CA . GLY A 1 543 ? -24.203 23.794 2.597 1.00 59.31 543 GLY A CA 1
ATOM 4085 C C . GLY A 1 543 ? -23.900 22.293 2.699 1.00 59.31 543 GLY A C 1
ATOM 4086 O O . GLY A 1 543 ? -23.661 21.655 1.673 1.00 59.31 543 GLY A O 1
ATOM 4087 N N . SER A 1 544 ? -23.927 21.707 3.901 1.00 54.88 544 SER A N 1
ATOM 4088 C CA . SER A 1 544 ? -23.531 20.308 4.133 1.00 54.88 544 SER A CA 1
ATOM 4089 C C . SER A 1 544 ? -24.644 19.314 3.757 1.00 54.88 544 SER A C 1
ATOM 4091 O O . SER A 1 544 ? -24.409 18.187 3.313 1.00 54.88 544 SER A O 1
ATOM 4093 N N . GLU A 1 545 ? -25.878 19.781 3.867 1.00 64.12 545 GLU A N 1
ATOM 4094 C CA . GLU A 1 545 ? -27.141 19.122 3.584 1.00 64.12 545 GLU A CA 1
ATOM 4095 C C . GLU A 1 545 ? -27.295 18.907 2.066 1.00 64.12 545 GLU A C 1
ATOM 4097 O O . GLU A 1 545 ? -27.901 17.929 1.632 1.00 64.12 545 GLU A O 1
ATOM 4102 N N . THR A 1 546 ? -26.627 19.732 1.248 1.00 73.62 546 THR A N 1
ATOM 4103 C CA . THR A 1 546 ? -26.508 19.562 -0.211 1.00 73.62 546 THR A CA 1
ATOM 4104 C C . THR A 1 546 ? -25.831 18.248 -0.618 1.00 73.62 546 THR A C 1
ATOM 4106 O O . THR A 1 546 ? -26.220 17.654 -1.619 1.00 73.62 546 THR A O 1
ATOM 4109 N N . GLU A 1 547 ? -24.818 17.777 0.124 1.00 83.19 547 GLU A N 1
ATOM 4110 C CA . GLU A 1 547 ? -24.136 16.502 -0.177 1.00 83.19 547 GLU A CA 1
ATOM 4111 C C . GLU A 1 547 ? -25.056 15.314 0.146 1.00 83.19 547 GLU A C 1
ATOM 4113 O O . GLU A 1 547 ? -25.166 14.387 -0.650 1.00 83.19 547 GLU A O 1
ATOM 4118 N N . ILE A 1 548 ? -25.801 15.396 1.257 1.00 90.19 548 ILE A N 1
ATOM 4119 C CA . ILE A 1 548 ? -26.801 14.389 1.655 1.00 90.19 548 ILE A CA 1
ATOM 4120 C C . ILE A 1 548 ? -27.927 14.323 0.618 1.00 90.19 548 ILE A C 1
ATOM 4122 O O . ILE A 1 548 ? -28.280 13.235 0.165 1.00 90.19 548 ILE A O 1
ATOM 4126 N N . ARG A 1 549 ? -28.455 15.483 0.200 1.00 89.88 549 ARG A N 1
ATOM 4127 C CA . ARG A 1 549 ? -29.507 15.575 -0.820 1.00 89.88 549 ARG A CA 1
ATOM 4128 C C . ARG A 1 549 ? -29.057 14.948 -2.141 1.00 89.88 549 ARG A C 1
ATOM 4130 O O . ARG A 1 549 ? -29.759 14.082 -2.645 1.00 89.88 549 ARG A O 1
ATOM 4137 N N . LYS A 1 550 ? -27.853 15.275 -2.629 1.00 90.69 550 LYS A N 1
ATOM 4138 C CA . LYS A 1 550 ? -27.266 14.655 -3.833 1.00 90.69 550 LYS A CA 1
ATOM 4139 C C . LYS A 1 550 ? -27.116 13.137 -3.714 1.00 90.69 550 LYS A C 1
ATOM 4141 O O . LYS A 1 550 ? -27.361 12.427 -4.685 1.00 90.69 550 LYS A O 1
ATOM 4146 N N . THR A 1 551 ? -26.720 12.622 -2.548 1.00 93.44 551 THR A N 1
ATOM 4147 C CA . THR A 1 551 ? -26.670 11.172 -2.311 1.00 93.44 551 THR A CA 1
ATOM 4148 C C . THR A 1 551 ? -28.067 10.559 -2.445 1.00 93.44 551 THR A C 1
ATOM 4150 O O . THR A 1 551 ? -28.240 9.627 -3.224 1.00 93.44 551 THR A O 1
ATOM 4153 N N . LEU A 1 552 ? -29.081 11.110 -1.769 1.00 94.50 552 LEU A N 1
ATOM 4154 C CA . LEU A 1 552 ? -30.464 10.616 -1.851 1.00 94.50 552 LEU A CA 1
ATOM 4155 C C . LEU A 1 552 ? -31.051 10.720 -3.272 1.00 94.50 552 LEU A C 1
ATOM 4157 O O . LEU A 1 552 ? -31.682 9.773 -3.738 1.00 94.50 552 LEU A O 1
ATOM 4161 N N . GLU A 1 553 ? -30.778 11.812 -3.991 1.00 94.06 553 GLU A N 1
ATOM 4162 C CA . GLU A 1 553 ? -31.156 12.005 -5.398 1.00 94.06 553 GLU A CA 1
ATOM 4163 C C . GLU A 1 553 ? -30.547 10.927 -6.312 1.00 94.06 553 GLU A C 1
ATOM 4165 O O . GLU A 1 553 ? -31.239 10.428 -7.197 1.00 94.06 553 GLU A O 1
ATOM 4170 N N . ARG A 1 554 ? -29.292 10.503 -6.082 1.00 95.69 554 ARG A N 1
ATOM 4171 C CA . ARG A 1 554 ? -28.660 9.394 -6.831 1.00 95.69 554 ARG A CA 1
ATOM 4172 C C . ARG A 1 554 ? -29.368 8.063 -6.585 1.00 95.69 554 ARG A C 1
ATOM 4174 O O . ARG A 1 554 ? -29.704 7.375 -7.545 1.00 95.69 554 ARG A O 1
ATOM 4181 N N . PHE A 1 555 ? -29.654 7.728 -5.323 1.00 97.00 555 PHE A N 1
ATOM 4182 C CA . PHE A 1 555 ? -30.445 6.536 -4.991 1.00 97.00 555 PHE A CA 1
ATOM 4183 C C . PHE A 1 555 ? -31.820 6.575 -5.679 1.00 97.00 555 PHE A C 1
ATOM 4185 O O . PHE A 1 555 ? -32.212 5.601 -6.320 1.00 97.00 555 PHE A O 1
ATOM 4192 N N . GLN A 1 556 ? -32.524 7.709 -5.611 1.00 95.38 556 GLN A N 1
ATOM 4193 C CA . GLN A 1 556 ? -33.842 7.880 -6.223 1.00 95.38 556 GLN A CA 1
ATOM 4194 C C . GLN A 1 556 ? -33.803 7.774 -7.756 1.00 95.38 556 GLN A C 1
ATOM 4196 O O . GLN A 1 556 ? -34.659 7.108 -8.339 1.00 95.38 556 GLN A O 1
ATOM 4201 N N . HIS A 1 557 ? -32.825 8.408 -8.410 1.00 96.31 557 HIS A N 1
ATOM 4202 C CA . HIS A 1 557 ? -32.668 8.396 -9.869 1.00 96.31 557 HIS A CA 1
ATOM 4203 C C . HIS A 1 557 ? -32.449 6.980 -10.419 1.00 96.31 557 HIS A C 1
ATOM 4205 O O . HIS A 1 557 ? -32.946 6.645 -11.492 1.00 96.31 557 HIS A O 1
ATOM 4211 N N . GLU A 1 558 ? -31.759 6.134 -9.657 1.00 96.62 558 GLU A N 1
ATOM 4212 C CA . GLU A 1 558 ? -31.484 4.737 -10.004 1.00 96.62 558 GLU A CA 1
ATOM 4213 C C . GLU A 1 558 ? -32.580 3.758 -9.532 1.00 96.62 558 GLU A C 1
ATOM 4215 O O . GLU A 1 558 ? -32.447 2.547 -9.701 1.00 96.62 558 GLU A O 1
ATOM 4220 N N . GLY A 1 559 ? -33.677 4.254 -8.944 1.00 96.44 559 GLY A N 1
ATOM 4221 C CA . GLY A 1 559 ? -34.779 3.425 -8.437 1.00 96.44 559 GLY A CA 1
ATOM 4222 C C . GLY A 1 559 ? -34.442 2.623 -7.172 1.00 96.44 559 GLY A C 1
ATOM 4223 O O . GLY A 1 559 ? -35.149 1.673 -6.829 1.00 96.44 559 GLY A O 1
ATOM 4224 N N . LEU A 1 560 ? -33.366 2.989 -6.473 1.00 97.19 560 LEU A N 1
ATOM 4225 C CA . LEU A 1 560 ? -32.869 2.315 -5.278 1.00 97.19 560 LEU A CA 1
ATOM 4226 C C . LEU A 1 560 ? -33.565 2.847 -4.017 1.00 97.19 560 LEU A C 1
ATOM 4228 O O . LEU A 1 560 ? -33.956 4.010 -3.924 1.00 97.19 560 LEU A O 1
ATOM 4232 N N . ARG A 1 561 ? -33.716 1.984 -3.006 1.00 94.81 561 ARG A N 1
ATOM 4233 C CA . ARG A 1 561 ? -34.417 2.319 -1.757 1.00 94.81 561 ARG A CA 1
ATOM 4234 C C . ARG A 1 561 ? -33.428 2.803 -0.701 1.00 94.81 561 ARG A C 1
ATOM 4236 O O . ARG A 1 561 ? -32.751 1.984 -0.086 1.00 94.81 561 ARG A O 1
ATOM 4243 N N . ALA A 1 562 ? -33.411 4.107 -0.445 1.00 95.56 562 ALA A N 1
ATOM 4244 C CA . ALA A 1 562 ? -32.712 4.702 0.691 1.00 95.56 562 ALA A CA 1
ATOM 4245 C C . ALA A 1 562 ? -33.638 5.604 1.519 1.00 95.56 562 ALA A C 1
ATOM 4247 O O . ALA A 1 562 ? -34.547 6.229 0.977 1.00 95.56 562 ALA A O 1
ATOM 4248 N N . GLU A 1 563 ? -33.385 5.686 2.822 1.00 93.94 563 GLU A N 1
ATOM 4249 C CA . GLU A 1 563 ? -33.912 6.728 3.713 1.00 93.94 563 GLU A CA 1
ATOM 4250 C C . GLU A 1 563 ? -32.768 7.302 4.561 1.00 93.94 563 GLU A C 1
ATOM 4252 O O . GLU A 1 563 ? -31.805 6.587 4.849 1.00 93.94 563 GLU A O 1
ATOM 4257 N N . TYR A 1 564 ? -32.846 8.583 4.939 1.00 95.38 564 TYR A N 1
ATOM 4258 C CA . TYR A 1 564 ? -31.873 9.216 5.834 1.00 95.38 564 TYR A CA 1
ATOM 4259 C C . TYR A 1 564 ? -32.475 9.426 7.225 1.00 95.38 564 TYR A C 1
ATOM 4261 O O . TYR A 1 564 ? -33.572 9.963 7.362 1.00 95.38 564 TYR A O 1
ATOM 4269 N N . VAL A 1 565 ? -31.740 9.026 8.260 1.00 95.06 565 VAL A N 1
ATOM 4270 C CA . VAL A 1 565 ? -32.125 9.166 9.666 1.00 95.06 565 VAL A CA 1
ATOM 4271 C C . VAL A 1 565 ? -31.070 10.006 10.378 1.00 95.06 565 VAL A C 1
ATOM 4273 O O . VAL A 1 565 ? -29.903 9.617 10.447 1.00 95.06 565 VAL A O 1
ATOM 4276 N N . GLN A 1 566 ? -31.477 11.146 10.943 1.00 95.12 566 GLN A N 1
ATOM 4277 C CA . GLN A 1 566 ? -30.593 11.899 11.829 1.00 95.12 566 GLN A CA 1
ATOM 4278 C C . GLN A 1 566 ? -30.320 11.075 13.096 1.00 95.12 566 GLN A C 1
ATOM 4280 O O . GLN A 1 566 ? -31.250 10.631 13.771 1.00 95.12 566 GLN A O 1
ATOM 4285 N N . CYS A 1 567 ? -29.041 10.854 13.385 1.00 96.06 567 CYS A N 1
ATOM 4286 C CA . CYS A 1 567 ? -28.552 10.083 14.520 1.00 96.06 567 CYS A CA 1
ATOM 4287 C C . CYS A 1 567 ? -27.127 10.538 14.850 1.00 96.06 567 CYS A C 1
ATOM 4289 O O . CYS A 1 567 ? -26.218 10.401 14.022 1.00 96.06 567 CYS A O 1
ATOM 4291 N N . ASP A 1 568 ? -26.913 11.048 16.064 1.00 96.25 568 ASP A N 1
ATOM 4292 C CA . ASP A 1 568 ? -25.573 11.052 16.643 1.00 96.25 568 ASP A CA 1
ATOM 4293 C C . ASP A 1 568 ? -25.274 9.643 17.161 1.00 96.25 568 ASP A C 1
ATOM 4295 O O . ASP A 1 568 ? -25.868 9.181 18.131 1.00 96.25 568 ASP A O 1
ATOM 4299 N N . VAL A 1 569 ? -24.349 8.938 16.509 1.00 96.38 569 VAL A N 1
ATOM 4300 C CA . VAL A 1 569 ? -23.992 7.569 16.906 1.00 96.38 569 VAL A CA 1
ATOM 4301 C C . VAL A 1 569 ? -23.371 7.494 18.304 1.00 96.38 569 VAL A C 1
ATOM 4303 O O . VAL A 1 569 ? -23.358 6.424 18.904 1.00 96.38 569 VAL A O 1
ATOM 4306 N N . THR A 1 570 ? -22.853 8.602 18.843 1.00 94.69 570 THR A N 1
ATOM 4307 C CA . THR A 1 570 ? -22.289 8.645 20.200 1.00 94.69 570 THR A CA 1
ATOM 4308 C C . THR A 1 570 ? -23.363 8.697 21.291 1.00 94.69 570 THR A C 1
ATOM 4310 O O . THR A 1 570 ? -23.069 8.362 22.444 1.00 94.69 570 THR A O 1
ATOM 4313 N N . ASP A 1 571 ? -24.611 9.015 20.931 1.00 95.56 571 ASP A N 1
ATOM 4314 C CA . ASP A 1 571 ? -25.773 8.940 21.811 1.00 95.56 571 ASP A CA 1
ATOM 4315 C C . ASP A 1 571 ? -26.476 7.571 21.689 1.00 95.56 571 ASP A C 1
ATOM 4317 O O . ASP A 1 571 ? -26.808 7.083 20.606 1.00 95.56 571 ASP A O 1
ATOM 4321 N N . ARG A 1 572 ? -26.694 6.920 22.837 1.00 94.19 572 ARG A N 1
ATOM 4322 C CA . ARG A 1 572 ? -27.268 5.569 22.912 1.00 94.19 572 ARG A CA 1
ATOM 4323 C C . ARG A 1 572 ? -28.757 5.544 22.559 1.00 94.19 572 ARG A C 1
ATOM 4325 O O . ARG A 1 572 ? -29.235 4.563 21.989 1.00 94.19 572 ARG A O 1
ATOM 4332 N N . GLU A 1 573 ? -29.501 6.598 22.890 1.00 96.06 573 GLU A N 1
ATOM 4333 C CA . GLU A 1 573 ? -30.923 6.699 22.568 1.00 96.06 573 GLU A CA 1
ATOM 4334 C C . GLU A 1 573 ? -31.131 6.996 21.081 1.00 96.06 573 GLU A C 1
ATOM 4336 O O . GLU A 1 573 ? -32.055 6.447 20.479 1.00 96.06 573 GLU A O 1
ATOM 4341 N N . ASP A 1 574 ? -30.273 7.815 20.469 1.00 97.06 574 ASP A N 1
ATOM 4342 C CA . ASP A 1 574 ? -30.243 8.032 19.017 1.00 97.06 574 ASP A CA 1
ATOM 4343 C C . ASP A 1 574 ? -30.027 6.716 18.262 1.00 97.06 574 ASP A C 1
ATOM 4345 O O . ASP A 1 574 ? -30.819 6.375 17.378 1.00 97.06 574 ASP A O 1
ATOM 4349 N N . VAL A 1 575 ? -29.014 5.931 18.650 1.00 97.81 575 VAL A N 1
ATOM 4350 C CA . VAL A 1 575 ? -28.735 4.623 18.034 1.00 97.81 575 VAL A CA 1
ATOM 4351 C C . VAL A 1 575 ? -29.897 3.645 18.236 1.00 97.81 575 VAL A C 1
ATOM 4353 O O . VAL A 1 575 ? -30.313 2.978 17.285 1.00 97.81 575 VAL A O 1
ATOM 4356 N N . ALA A 1 576 ? -30.513 3.609 19.422 1.00 96.12 576 ALA A N 1
ATOM 4357 C CA . ALA A 1 576 ? -31.709 2.799 19.655 1.00 96.12 576 ALA A CA 1
ATOM 4358 C C . ALA A 1 576 ? -32.893 3.223 18.756 1.00 96.12 576 ALA A C 1
ATOM 4360 O O . ALA A 1 576 ? -33.641 2.369 18.266 1.00 96.12 576 ALA A O 1
ATOM 4361 N N . ARG A 1 577 ? -33.063 4.527 18.482 1.00 95.94 577 ARG A N 1
ATOM 4362 C CA . ARG A 1 577 ? -34.075 5.030 17.533 1.00 95.94 577 ARG A CA 1
ATOM 4363 C C . ARG A 1 577 ? -33.735 4.676 16.083 1.00 95.94 577 ARG A C 1
ATOM 4365 O O . ARG A 1 577 ? -34.655 4.302 15.354 1.00 95.94 577 ARG A O 1
ATOM 4372 N N . LEU A 1 578 ? -32.462 4.722 15.687 1.00 96.88 578 LEU A N 1
ATOM 4373 C CA . LEU A 1 578 ? -31.978 4.299 14.366 1.00 96.88 578 LEU A CA 1
ATOM 4374 C C . LEU A 1 578 ? -32.256 2.810 14.109 1.00 96.88 578 LEU A C 1
ATOM 4376 O O . LEU A 1 578 ? -32.910 2.469 13.123 1.00 96.88 578 LEU A O 1
ATOM 4380 N N . VAL A 1 579 ? -31.841 1.926 15.022 1.00 96.81 579 VAL A N 1
ATOM 4381 C CA . VAL A 1 579 ? -32.092 0.478 14.911 1.00 96.81 579 VAL A CA 1
ATOM 4382 C C . VAL A 1 579 ? -33.597 0.192 14.890 1.00 96.81 579 VAL A C 1
ATOM 4384 O O . VAL A 1 579 ? -34.080 -0.573 14.052 1.00 96.81 579 VAL A O 1
ATOM 4387 N N . LYS A 1 580 ? -34.382 0.871 15.738 1.00 94.44 580 LYS A N 1
ATOM 4388 C CA . LYS A 1 580 ? -35.849 0.764 15.723 1.00 94.44 580 LYS A CA 1
ATOM 4389 C C . LYS A 1 580 ? -36.468 1.248 14.411 1.00 94.44 580 LYS A C 1
ATOM 4391 O O . LYS A 1 580 ? -37.494 0.700 14.019 1.00 94.44 580 LYS A O 1
ATOM 4396 N N . ALA A 1 581 ? -35.906 2.264 13.752 1.00 92.06 581 ALA A N 1
ATOM 4397 C CA . ALA A 1 581 ? -36.367 2.731 12.446 1.00 92.06 581 ALA A CA 1
ATOM 4398 C C . ALA A 1 581 ? -36.092 1.681 11.359 1.00 92.06 581 ALA A C 1
ATOM 4400 O O . ALA A 1 581 ? -37.026 1.287 10.664 1.00 92.06 581 ALA A O 1
ATOM 4401 N N . ALA A 1 582 ? -34.870 1.143 11.300 1.00 94.00 582 ALA A N 1
ATOM 4402 C CA . ALA A 1 582 ? -34.496 0.091 10.355 1.00 94.00 582 ALA A CA 1
ATOM 4403 C C . ALA A 1 582 ? -35.364 -1.175 10.505 1.00 94.00 582 ALA A C 1
ATOM 4405 O O . ALA A 1 582 ? -35.911 -1.680 9.520 1.00 94.00 582 ALA A O 1
ATOM 4406 N N . ARG A 1 583 ? -35.607 -1.625 11.747 1.00 94.12 583 ARG A N 1
ATOM 4407 C CA . ARG A 1 583 ? -36.485 -2.773 12.040 1.00 94.12 583 ARG A CA 1
ATOM 4408 C C . ARG A 1 583 ? -37.956 -2.562 11.621 1.00 94.12 583 ARG A C 1
ATOM 4410 O O . ARG A 1 583 ? -38.686 -3.546 11.549 1.00 94.12 583 ARG A O 1
ATOM 4417 N N . ARG A 1 584 ? -38.428 -1.348 11.276 1.00 89.56 584 ARG A N 1
ATOM 4418 C CA . ARG A 1 584 ? -39.827 -1.125 10.821 1.00 89.56 584 ARG A CA 1
ATOM 4419 C C . ARG A 1 584 ? -40.176 -1.838 9.515 1.00 89.56 584 ARG A C 1
ATOM 4421 O O . ARG A 1 584 ? -41.350 -2.120 9.298 1.00 89.56 584 ARG A O 1
ATOM 4428 N N . HIS A 1 585 ? -39.195 -2.092 8.647 1.00 77.81 585 HIS A N 1
ATOM 4429 C CA . HIS A 1 585 ? -39.454 -2.644 7.311 1.00 77.81 585 HIS A CA 1
ATOM 4430 C C . HIS A 1 585 ? -39.562 -4.174 7.309 1.00 77.81 585 HIS A C 1
ATOM 4432 O O . HIS A 1 585 ? -40.415 -4.712 6.610 1.00 77.81 585 HIS A O 1
ATOM 4438 N N . LYS A 1 586 ? -38.718 -4.866 8.090 1.00 77.12 586 LYS A N 1
ATOM 4439 C CA . LYS A 1 586 ? -38.634 -6.341 8.115 1.00 77.12 586 LYS A CA 1
ATOM 4440 C C . LYS A 1 586 ? -38.489 -6.988 9.500 1.00 77.12 586 LYS A C 1
ATOM 4442 O O . LYS A 1 586 ? -38.413 -8.207 9.587 1.00 77.12 586 LYS A O 1
ATOM 4447 N N . GLY A 1 587 ? -38.444 -6.209 10.580 1.00 78.56 587 GLY A N 1
ATOM 4448 C CA . GLY A 1 587 ? -38.230 -6.701 11.949 1.00 78.56 587 GLY A CA 1
ATOM 4449 C C . GLY A 1 587 ? -36.765 -6.931 12.341 1.00 78.56 587 GLY A C 1
ATOM 4450 O O . GLY A 1 587 ? -36.460 -6.837 13.523 1.00 78.56 587 GLY A O 1
ATOM 4451 N N . HIS A 1 588 ? -35.870 -7.137 11.371 1.00 89.69 588 HIS A N 1
ATOM 4452 C CA . HIS A 1 588 ? -34.448 -7.458 11.554 1.00 89.69 588 HIS A CA 1
ATOM 4453 C C . HIS A 1 588 ? -33.542 -6.498 10.748 1.00 89.69 588 HIS A C 1
ATOM 4455 O O . HIS A 1 588 ? -34.007 -5.856 9.800 1.00 89.69 588 HIS A O 1
ATOM 4461 N N . VAL A 1 589 ? -32.262 -6.391 11.126 1.00 95.88 589 VAL A N 1
ATOM 4462 C CA . VAL A 1 589 ? -31.222 -5.612 10.425 1.00 95.88 589 VAL A CA 1
ATOM 4463 C C . VAL A 1 589 ? -30.180 -6.580 9.871 1.00 95.88 589 VAL A C 1
ATOM 4465 O O . VAL A 1 589 ? -29.307 -7.020 10.604 1.00 95.88 589 VAL A O 1
ATOM 4468 N N . ALA A 1 590 ? -30.250 -6.889 8.575 1.00 96.50 590 ALA A N 1
ATOM 4469 C CA . ALA A 1 590 ? -29.401 -7.913 7.960 1.00 96.50 590 ALA A CA 1
ATOM 4470 C C . ALA A 1 590 ? -27.917 -7.516 7.900 1.00 96.50 590 ALA A C 1
ATOM 4472 O O . ALA A 1 590 ? -27.040 -8.371 8.002 1.00 96.50 590 ALA A O 1
ATOM 4473 N N . ALA A 1 591 ? -27.611 -6.223 7.741 1.00 97.56 591 ALA A N 1
ATOM 4474 C CA . ALA A 1 591 ? -26.228 -5.758 7.774 1.00 97.56 591 ALA A CA 1
ATOM 4475 C C . ALA A 1 591 ? -26.050 -4.363 8.381 1.00 97.56 591 ALA A C 1
ATOM 4477 O O . ALA A 1 591 ? -26.936 -3.507 8.327 1.00 97.56 591 ALA A O 1
ATOM 4478 N N . VAL A 1 592 ? -24.849 -4.120 8.904 1.00 98.44 592 VAL A N 1
ATOM 4479 C CA . VAL A 1 592 ? -24.391 -2.812 9.379 1.00 98.44 592 VAL A CA 1
ATOM 4480 C C . VAL A 1 592 ? -23.111 -2.417 8.651 1.00 98.44 592 VAL A C 1
ATOM 4482 O O . VAL A 1 592 ? -22.171 -3.199 8.539 1.00 98.44 592 VAL A O 1
ATOM 4485 N N . MET A 1 593 ? -23.058 -1.174 8.185 1.00 98.38 593 MET A N 1
ATOM 4486 C CA . MET A 1 593 ? -21.879 -0.520 7.629 1.00 98.38 593 MET A CA 1
ATOM 4487 C C . MET A 1 593 ? -21.528 0.671 8.522 1.00 98.38 593 MET A C 1
ATOM 4489 O O . MET A 1 593 ? -22.187 1.711 8.468 1.00 98.38 593 MET A O 1
ATOM 4493 N N . HIS A 1 594 ? -20.502 0.529 9.361 1.00 98.38 594 HIS A N 1
ATOM 4494 C CA . HIS A 1 594 ? -20.109 1.576 10.304 1.00 98.38 594 HIS A CA 1
ATOM 4495 C C . HIS A 1 594 ? -18.972 2.432 9.746 1.00 98.38 594 HIS A C 1
ATOM 4497 O O . HIS A 1 594 ? -17.805 2.040 9.798 1.00 98.38 594 HIS A O 1
ATOM 4503 N N . GLY A 1 595 ? -19.320 3.599 9.198 1.00 96.44 595 GLY A N 1
ATOM 4504 C CA . GLY A 1 595 ? -18.391 4.570 8.613 1.00 96.44 595 GLY A CA 1
ATOM 4505 C C . GLY A 1 595 ? -18.487 5.977 9.203 1.00 96.44 595 GLY A C 1
ATOM 4506 O O . GLY A 1 595 ? -17.952 6.919 8.614 1.00 96.44 595 GLY A O 1
ATOM 4507 N N . ALA A 1 596 ? -19.147 6.143 10.353 1.00 94.81 596 ALA A N 1
ATOM 4508 C CA . ALA A 1 596 ? -19.171 7.406 11.083 1.00 94.81 596 ALA A CA 1
ATOM 4509 C C . ALA A 1 596 ? -17.765 7.763 11.602 1.00 94.81 596 ALA A C 1
ATOM 4511 O O . ALA A 1 596 ? -17.095 6.956 12.247 1.00 94.81 596 ALA A O 1
ATOM 4512 N N . ALA A 1 597 ? -17.290 8.969 11.284 1.00 92.75 597 ALA A N 1
ATOM 4513 C CA . ALA A 1 597 ? -15.923 9.386 11.572 1.00 92.75 597 ALA A CA 1
ATOM 4514 C C . ALA A 1 597 ? -15.743 10.907 11.530 1.00 92.75 597 ALA A C 1
ATOM 4516 O O . ALA A 1 597 ? -16.398 11.605 10.758 1.00 92.75 597 ALA A O 1
ATOM 4517 N N . VAL A 1 598 ? -14.759 11.389 12.288 1.00 91.12 598 VAL A N 1
ATOM 4518 C CA . VAL A 1 598 ? -14.145 12.712 12.134 1.00 91.12 598 VAL A CA 1
ATOM 4519 C C . VAL A 1 598 ? -12.629 12.505 12.116 1.00 91.12 598 VAL A C 1
ATOM 4521 O O . VAL A 1 598 ? -12.121 11.667 12.855 1.00 91.12 598 VAL A O 1
ATOM 4524 N N . ASN A 1 599 ? -11.901 13.251 11.283 1.00 91.06 599 ASN A N 1
ATOM 4525 C CA . ASN A 1 599 ? -10.443 13.343 11.365 1.00 91.06 599 ASN A CA 1
ATOM 4526 C C . ASN A 1 599 ? -10.020 14.819 11.406 1.00 91.06 599 ASN A C 1
ATOM 4528 O O . ASN A 1 599 ? -10.480 15.617 10.588 1.00 91.06 599 ASN A O 1
ATOM 4532 N N . ARG A 1 600 ? -9.156 15.180 12.359 1.00 91.75 600 ARG A N 1
ATOM 4533 C CA . ARG A 1 600 ? -8.640 16.539 12.575 1.00 91.75 600 ARG A CA 1
ATOM 4534 C C . ARG A 1 600 ? -7.131 16.479 12.839 1.00 91.75 600 ARG A C 1
ATOM 4536 O O . ARG A 1 600 ? -6.725 16.472 13.999 1.00 91.75 600 ARG A O 1
ATOM 4543 N N . PRO A 1 601 ? -6.293 16.435 11.786 1.00 91.88 601 PRO A N 1
ATOM 4544 C CA . PRO A 1 601 ? -4.864 16.199 11.946 1.00 91.88 601 PRO A CA 1
ATOM 4545 C C . PRO A 1 601 ? -4.160 17.260 12.812 1.00 91.88 601 PRO A C 1
ATOM 4547 O O . PRO A 1 601 ? -4.010 18.412 12.403 1.00 91.88 601 PRO A O 1
ATOM 4550 N N . ARG A 1 602 ? -3.726 16.869 14.014 1.00 93.12 602 ARG A N 1
ATOM 4551 C CA . ARG A 1 602 ? -3.010 17.668 15.019 1.00 93.12 602 ARG A CA 1
ATOM 4552 C C . ARG A 1 602 ? -2.051 16.770 15.807 1.00 93.12 602 ARG A C 1
ATOM 4554 O O . ARG A 1 602 ? -2.376 15.616 16.073 1.00 93.12 602 ARG A O 1
ATOM 4561 N N . ARG A 1 603 ? -0.881 17.292 16.202 1.00 91.75 603 ARG A N 1
ATOM 4562 C CA . ARG A 1 603 ? 0.066 16.557 17.065 1.00 91.75 603 ARG A CA 1
ATOM 4563 C C . ARG A 1 603 ? -0.611 16.073 18.343 1.00 91.75 603 ARG A C 1
ATOM 4565 O O . ARG A 1 603 ? -1.379 16.828 18.940 1.00 91.75 603 ARG A O 1
ATOM 4572 N N . ALA A 1 604 ? -0.272 14.870 18.798 1.00 91.50 604 ALA A N 1
ATOM 4573 C CA . ALA A 1 604 ? -0.939 14.213 19.923 1.00 91.50 604 ALA A CA 1
ATOM 4574 C C . ALA A 1 604 ? -0.934 15.056 21.215 1.00 91.50 604 ALA A C 1
ATOM 4576 O O . ALA A 1 604 ? -1.921 15.081 21.948 1.00 91.50 604 ALA A O 1
ATOM 4577 N N . ASN A 1 605 ? 0.157 15.789 21.469 1.00 89.00 605 ASN A N 1
ATOM 4578 C CA . ASN A 1 605 ? 0.324 16.648 22.645 1.00 89.00 605 ASN A CA 1
ATOM 4579 C C . ASN A 1 605 ? -0.503 17.949 22.605 1.00 89.00 605 ASN A C 1
ATOM 4581 O O . ASN A 1 605 ? -0.735 18.549 23.653 1.00 89.00 605 ASN A O 1
ATOM 4585 N N . ASN A 1 606 ? -0.972 18.366 21.425 1.00 91.69 606 ASN A N 1
ATOM 4586 C CA . ASN A 1 606 ? -1.759 19.587 21.216 1.00 91.69 606 ASN A CA 1
ATOM 4587 C C . ASN A 1 606 ? -3.279 19.345 21.294 1.00 91.69 606 ASN A C 1
ATOM 4589 O O . ASN A 1 606 ? -4.058 20.219 20.916 1.00 91.69 606 ASN A O 1
ATOM 4593 N N . VAL A 1 607 ? -3.703 18.163 21.748 1.00 91.88 607 VAL A N 1
ATOM 4594 C CA . VAL A 1 607 ? -5.111 17.762 21.852 1.00 91.88 607 VAL A CA 1
ATOM 4595 C C . VAL A 1 607 ? -5.436 17.453 23.316 1.00 91.88 607 VAL A C 1
ATOM 4597 O O . VAL A 1 607 ? -4.731 16.698 23.995 1.00 91.88 607 VAL A O 1
ATOM 4600 N N . SER A 1 608 ? -6.491 18.074 23.842 1.00 91.62 608 SER A N 1
ATOM 4601 C CA . SER A 1 608 ? -7.002 17.779 25.185 1.00 91.62 608 SER A CA 1
ATOM 4602 C C . SER A 1 608 ? -7.706 16.417 25.239 1.00 91.62 608 SER A C 1
ATOM 4604 O O . SER A 1 608 ? -8.129 15.886 24.215 1.00 91.62 608 SER A O 1
ATOM 4606 N N . ALA A 1 609 ? -7.860 15.840 26.436 1.00 90.31 609 ALA A N 1
ATOM 4607 C CA . ALA A 1 609 ? -8.564 14.564 26.587 1.00 90.31 609 ALA A CA 1
ATOM 4608 C C . ALA A 1 609 ? -10.031 14.658 26.116 1.00 90.31 609 ALA A C 1
ATOM 4610 O O . ALA A 1 609 ? -10.541 13.723 25.507 1.00 90.31 609 ALA A O 1
ATOM 4611 N N . ASP A 1 610 ? -10.691 15.801 26.324 1.00 92.06 610 ASP A N 1
ATOM 4612 C CA . ASP A 1 610 ? -12.073 16.020 25.882 1.00 92.06 610 ASP A CA 1
ATOM 4613 C C . ASP A 1 610 ? -12.175 16.103 24.349 1.00 92.06 610 ASP A C 1
ATOM 4615 O O . ASP A 1 610 ? -13.060 15.497 23.747 1.00 92.06 610 ASP A O 1
ATOM 4619 N N . GLU A 1 611 ? -11.236 16.787 23.688 1.00 94.12 611 GLU A N 1
ATOM 4620 C CA . GLU A 1 611 ? -11.154 16.799 22.222 1.00 94.12 611 GLU A CA 1
ATOM 4621 C C . GLU A 1 611 ? -10.849 15.415 21.647 1.00 94.12 611 GLU A C 1
ATOM 4623 O O . GLU A 1 611 ? -11.492 15.012 20.679 1.00 94.12 611 GLU A O 1
ATOM 4628 N N . ALA A 1 612 ? -9.922 14.673 22.260 1.00 93.31 612 ALA A N 1
ATOM 4629 C CA . ALA A 1 612 ? -9.603 13.306 21.865 1.00 93.31 612 ALA A CA 1
ATOM 4630 C C . ALA A 1 612 ? -10.846 12.406 21.936 1.00 93.31 612 ALA A C 1
ATOM 4632 O O . ALA A 1 612 ? -11.154 11.702 20.974 1.00 93.31 612 ALA A O 1
ATOM 4633 N N . ARG A 1 613 ? -11.618 12.482 23.030 1.00 93.38 613 ARG A N 1
ATOM 4634 C CA . ARG A 1 613 ? -12.877 11.733 23.169 1.00 93.38 613 ARG A CA 1
ATOM 4635 C C . ARG A 1 613 ? -13.898 12.101 22.097 1.00 93.38 613 ARG A C 1
ATOM 4637 O O . ARG A 1 613 ? -14.511 11.203 21.526 1.00 93.38 613 ARG A O 1
ATOM 4644 N N . ASN A 1 614 ? -14.040 13.389 21.784 1.00 92.00 614 ASN A N 1
ATOM 4645 C CA . ASN A 1 614 ? -14.940 13.865 20.728 1.00 92.00 614 ASN A CA 1
ATOM 4646 C C . ASN A 1 614 ? -14.511 13.404 19.320 1.00 92.00 614 ASN A C 1
ATOM 4648 O O . ASN A 1 614 ? -15.363 13.182 18.464 1.00 92.00 614 ASN A O 1
ATOM 4652 N N . GLU A 1 615 ? -13.210 13.248 19.062 1.00 93.00 615 GLU A N 1
ATOM 4653 C CA . GLU A 1 615 ? -12.685 12.777 17.771 1.00 93.00 615 GLU A CA 1
ATOM 4654 C C . GLU A 1 615 ? -12.768 11.251 17.613 1.00 93.00 615 GLU A C 1
ATOM 4656 O O . GLU A 1 615 ? -13.112 10.761 16.536 1.00 93.00 615 GLU A O 1
ATOM 4661 N N . ILE A 1 616 ? -12.512 10.493 18.683 1.00 94.00 616 ILE A N 1
ATOM 4662 C CA . ILE A 1 616 ? -12.621 9.026 18.685 1.00 94.00 616 ILE A CA 1
ATOM 4663 C C . ILE A 1 616 ? -14.090 8.568 18.721 1.00 94.00 616 ILE A C 1
ATOM 4665 O O . ILE A 1 616 ? -14.445 7.567 18.091 1.00 94.00 616 ILE A O 1
ATOM 4669 N N . GLY A 1 617 ? -14.947 9.300 19.442 1.00 93.75 617 GLY A N 1
ATOM 4670 C CA . GLY A 1 617 ? -16.333 8.943 19.753 1.00 93.75 617 GLY A CA 1
ATOM 4671 C C . GLY A 1 617 ? -17.137 8.396 18.568 1.00 93.75 617 GLY A C 1
ATOM 4672 O O . GLY A 1 617 ? -17.602 7.259 18.655 1.00 93.75 617 GLY A O 1
ATOM 4673 N N . PRO A 1 618 ? -17.263 9.123 17.439 1.00 94.88 618 PRO A N 1
ATOM 4674 C CA . PRO A 1 618 ? -18.060 8.678 16.293 1.00 94.88 618 PRO A CA 1
ATOM 4675 C C . PRO A 1 618 ? -17.634 7.324 15.708 1.00 94.88 618 PRO A C 1
ATOM 4677 O O . PRO A 1 618 ? -18.486 6.563 15.253 1.00 94.88 618 PRO A O 1
ATOM 4680 N N . LYS A 1 619 ? -16.333 6.999 15.753 1.00 94.25 619 LYS A N 1
ATOM 4681 C CA . LYS A 1 619 ? -15.804 5.707 15.289 1.00 94.25 619 LYS A CA 1
ATOM 4682 C C . LYS A 1 619 ? -15.973 4.604 16.322 1.00 94.25 619 LYS A C 1
ATOM 4684 O O . LYS A 1 619 ? -16.362 3.504 15.951 1.00 94.25 619 LYS A O 1
ATOM 4689 N N . LEU A 1 620 ? -15.661 4.884 17.582 1.00 92.69 620 LEU A N 1
ATOM 4690 C CA . LEU A 1 620 ? -15.502 3.855 18.605 1.00 92.69 620 LEU A CA 1
ATOM 4691 C C . LEU A 1 620 ? -16.745 3.714 19.483 1.00 92.69 620 LEU A C 1
ATOM 4693 O O . LEU A 1 620 ? -17.407 2.683 19.446 1.00 92.69 620 LEU A O 1
ATOM 4697 N N . VAL A 1 621 ? -17.122 4.781 20.193 1.00 92.69 621 VAL A N 1
ATOM 4698 C CA . VAL A 1 621 ? -18.355 4.829 21.000 1.00 92.69 621 VAL A CA 1
ATOM 4699 C C . VAL A 1 621 ? -19.584 4.601 20.114 1.00 92.69 621 VAL A C 1
ATOM 4701 O O . VAL A 1 621 ? -20.502 3.895 20.517 1.00 92.69 621 VAL A O 1
ATOM 4704 N N . GLY A 1 622 ? -19.556 5.098 18.873 1.00 94.88 622 GLY A N 1
ATOM 4705 C CA . GLY A 1 622 ? -20.584 4.818 17.871 1.00 94.88 622 GLY A CA 1
ATOM 4706 C C . GLY A 1 622 ? -20.756 3.333 17.540 1.00 94.88 622 GLY A C 1
ATOM 4707 O O . GLY A 1 622 ? -21.885 2.869 17.411 1.00 94.88 622 GLY A O 1
ATOM 4708 N N . ALA A 1 623 ? -19.661 2.574 17.448 1.00 95.19 623 ALA A N 1
ATOM 4709 C CA . ALA A 1 623 ? -19.724 1.130 17.230 1.00 95.19 623 ALA A CA 1
ATOM 4710 C C . ALA A 1 623 ? -20.171 0.380 18.491 1.00 95.19 623 ALA A C 1
ATOM 4712 O O . ALA A 1 623 ? -21.011 -0.506 18.396 1.00 95.19 623 ALA A O 1
ATOM 4713 N N . LEU A 1 624 ? -19.690 0.780 19.673 1.00 93.19 624 LEU A N 1
ATOM 4714 C CA . LEU A 1 624 ? -20.103 0.189 20.952 1.00 93.19 624 LEU A CA 1
ATOM 4715 C C . LEU A 1 624 ? -21.611 0.358 21.199 1.00 93.19 624 LEU A C 1
ATOM 4717 O O . LEU A 1 624 ? -22.284 -0.608 21.540 1.00 93.19 624 LEU A O 1
ATOM 4721 N N . ASN A 1 625 ? -22.169 1.544 20.930 1.00 95.50 625 ASN A N 1
ATOM 4722 C CA . ASN A 1 625 ? -23.615 1.779 21.000 1.00 95.50 625 ASN A CA 1
ATOM 4723 C C . ASN A 1 625 ? -24.403 0.907 19.999 1.00 95.50 625 ASN A C 1
ATOM 4725 O O . ASN A 1 625 ? -25.528 0.505 20.298 1.00 95.50 625 ASN A O 1
ATOM 4729 N N . LEU A 1 626 ? -23.842 0.616 18.816 1.00 96.75 626 LEU A N 1
ATOM 4730 C CA . LEU A 1 626 ? -24.450 -0.298 17.840 1.00 96.75 626 LEU A CA 1
ATOM 4731 C C . LEU A 1 626 ? -24.396 -1.755 18.313 1.00 96.75 626 LEU A C 1
ATOM 4733 O O . LEU A 1 626 ? -25.398 -2.449 18.177 1.00 96.75 626 LEU A O 1
ATOM 4737 N N . PHE A 1 627 ? -23.275 -2.204 18.886 1.00 94.69 627 PHE A N 1
ATOM 4738 C CA . PHE A 1 627 ? -23.141 -3.542 19.471 1.00 94.69 627 PHE A CA 1
ATOM 4739 C C . PHE A 1 627 ? -24.164 -3.746 20.597 1.00 94.69 627 PHE A C 1
ATOM 4741 O O . PHE A 1 627 ? -24.930 -4.703 20.558 1.00 94.69 627 PHE A O 1
ATOM 4748 N N . ASP A 1 628 ? -24.269 -2.789 21.523 1.00 93.25 628 ASP A N 1
ATOM 4749 C CA . ASP A 1 628 ? -25.279 -2.766 22.589 1.00 93.25 628 ASP A CA 1
ATOM 4750 C C . ASP A 1 628 ? -26.723 -2.849 22.053 1.00 93.25 628 ASP A C 1
ATOM 4752 O O . ASP A 1 628 ? -27.559 -3.558 22.608 1.00 93.25 628 ASP A O 1
ATOM 4756 N N . ALA A 1 629 ? -27.044 -2.108 20.986 1.00 95.62 629 ALA A N 1
ATOM 4757 C CA . ALA A 1 629 ? -28.398 -2.042 20.422 1.00 95.62 629 ALA A CA 1
ATOM 4758 C C . ALA A 1 629 ? -28.779 -3.254 19.544 1.00 95.62 629 ALA A C 1
ATOM 4760 O O . ALA A 1 629 ? -29.957 -3.424 19.196 1.00 95.62 629 ALA A O 1
ATOM 4761 N N . LEU A 1 630 ? -27.791 -4.069 19.165 1.00 95.25 630 LEU A N 1
ATOM 4762 C CA . LEU A 1 630 ? -27.929 -5.237 18.291 1.00 95.25 630 LEU A CA 1
ATOM 4763 C C . LEU A 1 630 ? -27.555 -6.558 18.986 1.00 95.25 630 LEU A C 1
ATOM 4765 O O . LEU A 1 630 ? -27.680 -7.598 18.360 1.00 95.25 630 LEU A O 1
ATOM 4769 N N . HIS A 1 631 ? -27.157 -6.542 20.260 1.00 92.56 631 HIS A N 1
ATOM 4770 C CA . HIS A 1 631 ? -26.710 -7.728 21.003 1.00 92.56 631 HIS A CA 1
ATOM 4771 C C . HIS A 1 631 ? -27.714 -8.899 20.961 1.00 92.56 631 HIS A C 1
ATOM 4773 O O . HIS A 1 631 ? -27.346 -10.018 20.632 1.00 92.56 631 HIS A O 1
ATOM 4779 N N . ASP A 1 632 ? -29.001 -8.639 21.216 1.00 92.25 632 ASP A N 1
ATOM 4780 C CA . ASP A 1 632 ? -30.038 -9.689 21.249 1.00 92.25 632 ASP A CA 1
ATOM 4781 C C . ASP A 1 632 ? -30.511 -10.167 19.852 1.00 92.25 632 ASP A C 1
ATOM 4783 O O . ASP A 1 632 ? -31.288 -11.116 19.751 1.00 92.25 632 ASP A O 1
ATOM 4787 N N . ASP A 1 633 ? -30.120 -9.474 18.777 1.00 93.75 633 ASP A N 1
ATOM 4788 C CA . ASP A 1 633 ? -30.523 -9.722 17.379 1.00 93.75 633 ASP A CA 1
ATOM 4789 C C . ASP A 1 633 ? -29.428 -9.138 16.457 1.00 93.75 633 ASP A C 1
ATOM 4791 O O . ASP A 1 633 ? -29.606 -8.036 15.913 1.00 93.75 633 ASP A O 1
ATOM 4795 N N . PRO A 1 634 ? -28.259 -9.812 16.369 1.00 94.62 634 PRO A N 1
ATOM 4796 C CA . PRO A 1 634 ? -27.090 -9.323 15.644 1.00 94.62 634 PRO A CA 1
ATOM 4797 C C . PRO A 1 634 ? -27.305 -9.413 14.126 1.00 94.62 634 PRO A C 1
ATOM 4799 O O . PRO A 1 634 ? -28.031 -10.290 13.657 1.00 94.62 634 PRO A O 1
ATOM 4802 N N . PRO A 1 635 ? -26.670 -8.536 13.329 1.00 96.31 635 PRO A N 1
ATOM 4803 C CA . PRO A 1 635 ? -26.772 -8.597 11.875 1.00 96.31 635 PRO A CA 1
ATOM 4804 C C . PRO A 1 635 ? -26.052 -9.827 11.307 1.00 96.31 635 PRO A C 1
ATOM 4806 O O . PRO A 1 635 ? -25.079 -10.307 11.882 1.00 96.31 635 PRO A O 1
ATOM 4809 N N . GLU A 1 636 ? -26.439 -10.275 10.111 1.00 95.56 636 GLU A N 1
ATOM 4810 C CA . GLU A 1 636 ? -25.681 -11.299 9.374 1.00 95.56 636 GLU A CA 1
ATOM 4811 C C . GLU A 1 636 ? -24.264 -10.818 9.020 1.00 95.56 636 GLU A C 1
ATOM 4813 O O . GLU A 1 636 ? -23.322 -11.614 8.982 1.00 95.56 636 GLU A O 1
ATOM 4818 N N . ILE A 1 637 ? -24.106 -9.513 8.750 1.00 96.94 637 ILE A N 1
ATOM 4819 C CA . ILE A 1 637 ? -22.830 -8.886 8.383 1.00 96.94 637 ILE A CA 1
ATOM 4820 C C . ILE A 1 637 ? -22.629 -7.558 9.130 1.00 96.94 637 ILE A C 1
ATOM 4822 O O . ILE A 1 637 ? -23.430 -6.633 8.992 1.00 96.94 637 ILE A O 1
ATOM 4826 N N . PHE A 1 638 ? -21.505 -7.399 9.831 1.00 97.88 638 PHE A N 1
ATOM 4827 C CA . PHE A 1 638 ? -21.067 -6.111 10.384 1.00 97.88 638 PHE A CA 1
ATOM 4828 C C . PHE A 1 638 ? -19.746 -5.680 9.736 1.00 97.88 638 PHE A C 1
ATOM 4830 O O . PHE A 1 638 ? -18.698 -6.277 9.973 1.00 97.88 638 PHE A O 1
ATOM 4837 N N . CYS A 1 639 ? -19.787 -4.616 8.933 1.00 97.81 639 CYS A N 1
ATOM 4838 C CA . CYS A 1 639 ? -18.646 -4.061 8.210 1.00 97.81 639 CYS A CA 1
ATOM 4839 C C . CYS A 1 639 ? -18.207 -2.711 8.804 1.00 97.81 639 CYS A C 1
ATOM 4841 O O . CYS A 1 639 ? -18.845 -1.680 8.580 1.00 97.81 639 CYS A O 1
ATOM 4843 N N . ALA A 1 640 ? -17.084 -2.689 9.520 1.00 97.94 640 ALA A N 1
ATOM 4844 C CA . ALA A 1 640 ? -16.450 -1.469 10.010 1.00 97.94 640 ALA A CA 1
ATOM 4845 C C . ALA A 1 640 ? -15.523 -0.846 8.952 1.00 97.94 640 ALA A C 1
ATOM 4847 O O . ALA A 1 640 ? -14.614 -1.494 8.433 1.00 97.94 640 ALA A O 1
ATOM 4848 N N . PHE A 1 641 ? -15.708 0.444 8.670 1.00 97.69 641 PHE A N 1
ATOM 4849 C CA . PHE A 1 641 ? -14.804 1.234 7.834 1.00 97.69 641 PHE A CA 1
ATOM 4850 C C . PHE A 1 641 ? -13.709 1.827 8.725 1.00 97.69 641 PHE A C 1
ATOM 4852 O O . PHE A 1 641 ? -13.878 2.885 9.344 1.00 97.69 641 PHE A O 1
ATOM 4859 N N . THR A 1 642 ? -12.581 1.126 8.812 1.00 96.44 642 THR A N 1
ATOM 4860 C CA . THR A 1 642 ? -11.390 1.579 9.534 1.00 96.44 642 THR A CA 1
ATOM 4861 C C . THR A 1 642 ? -10.488 2.397 8.592 1.00 96.44 642 THR A C 1
ATOM 4863 O O . THR A 1 642 ? -10.961 3.038 7.650 1.00 96.44 642 THR A O 1
ATOM 4866 N N . SER A 1 643 ? -9.187 2.473 8.862 1.00 95.88 643 SER A N 1
ATOM 4867 C CA . SER A 1 643 ? -8.220 3.188 8.027 1.00 95.88 643 SER A CA 1
ATOM 4868 C C . SER A 1 643 ? -6.849 2.568 8.209 1.00 95.88 643 SER A C 1
ATOM 4870 O O . SER A 1 643 ? -6.539 2.113 9.308 1.00 95.88 643 SER A O 1
ATOM 4872 N N . ILE A 1 644 ? -5.998 2.638 7.185 1.00 94.81 644 ILE A N 1
ATOM 4873 C CA . ILE A 1 644 ? -4.591 2.246 7.311 1.00 94.81 644 ILE A CA 1
ATOM 4874 C C . ILE A 1 644 ? -3.859 3.012 8.425 1.00 94.81 644 ILE A C 1
ATOM 4876 O O . ILE A 1 644 ? -2.964 2.468 9.058 1.00 94.81 644 ILE A O 1
ATOM 4880 N N . ILE A 1 645 ? -4.305 4.231 8.756 1.00 94.69 645 ILE A N 1
ATOM 4881 C CA . ILE A 1 645 ? -3.783 5.011 9.889 1.00 94.69 645 ILE A CA 1
ATOM 4882 C C . ILE A 1 645 ? -3.982 4.261 11.223 1.00 94.69 645 ILE A C 1
ATOM 4884 O O . ILE A 1 645 ? -3.175 4.420 12.130 1.00 94.69 645 ILE A O 1
ATOM 4888 N N . GLY A 1 646 ? -4.998 3.397 11.340 1.00 95.06 646 GLY A N 1
ATOM 4889 C CA . GLY A 1 646 ? -5.198 2.489 12.480 1.00 95.06 646 GLY A CA 1
ATOM 4890 C C . GLY A 1 646 ? -4.331 1.226 12.473 1.00 95.06 646 GLY A C 1
ATOM 4891 O O . GLY A 1 646 ? -4.498 0.382 13.345 1.00 95.06 646 GLY A O 1
ATOM 4892 N N . VAL A 1 647 ? -3.429 1.090 11.498 1.00 93.75 647 VAL A N 1
ATOM 4893 C CA . VAL A 1 647 ? -2.446 0.002 11.390 1.00 93.75 647 VAL A CA 1
ATOM 4894 C C . VAL A 1 647 ? -1.030 0.575 11.451 1.00 93.75 647 VAL A C 1
ATOM 4896 O O . VAL A 1 647 ? -0.228 0.156 12.275 1.00 93.75 647 VAL A O 1
ATOM 4899 N N . THR A 1 648 ? -0.728 1.578 10.621 1.00 93.31 648 THR A N 1
ATOM 4900 C CA . THR A 1 648 ? 0.615 2.171 10.506 1.00 93.31 648 THR A CA 1
ATOM 4901 C C . THR A 1 648 ? 0.835 3.393 11.395 1.00 93.31 648 THR A C 1
ATOM 4903 O O . THR A 1 648 ? 1.965 3.860 11.526 1.00 93.31 648 THR A O 1
ATOM 4906 N N . GLY A 1 649 ? -0.225 3.994 11.940 1.00 93.31 649 GLY A N 1
ATOM 4907 C CA . GLY A 1 649 ? -0.172 5.386 12.384 1.00 93.31 649 GLY A CA 1
ATOM 4908 C C . GLY A 1 649 ? 0.023 6.369 11.217 1.00 93.31 649 GLY A C 1
ATOM 4909 O O . GLY A 1 649 ? 0.216 5.979 10.063 1.00 93.31 649 GLY A O 1
ATOM 4910 N N . MET A 1 650 ? -0.052 7.667 11.514 1.00 91.94 650 MET A N 1
ATOM 4911 C CA . MET A 1 650 ? 0.324 8.751 10.593 1.00 91.94 650 MET A CA 1
ATOM 4912 C C . MET A 1 650 ? 0.554 10.031 11.393 1.00 91.94 650 MET A C 1
ATOM 4914 O O . MET A 1 650 ? -0.309 10.407 12.181 1.00 91.94 650 MET A O 1
ATOM 4918 N N . ALA A 1 651 ? 1.672 10.733 11.178 1.00 90.25 651 ALA A N 1
ATOM 4919 C CA . ALA A 1 651 ? 2.002 11.955 11.919 1.00 90.25 651 ALA A CA 1
ATOM 4920 C C . ALA A 1 651 ? 0.817 12.941 12.002 1.00 90.25 651 ALA A C 1
ATOM 4922 O O . ALA A 1 651 ? 0.135 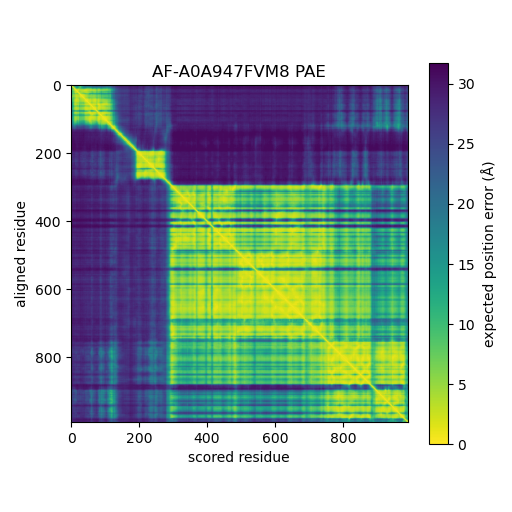13.201 11.005 1.00 90.25 651 ALA A O 1
ATOM 4923 N N . ASN A 1 652 ? 0.587 13.516 13.185 1.00 92.19 652 ASN A N 1
ATOM 4924 C CA . ASN A 1 652 ? -0.555 14.371 13.520 1.00 92.19 652 ASN A CA 1
ATOM 4925 C C . ASN A 1 652 ? -1.920 13.653 13.545 1.00 92.19 652 ASN A C 1
ATOM 4927 O O . ASN A 1 652 ? -2.941 14.320 13.479 1.00 92.19 652 ASN A O 1
ATOM 4931 N N . ASN A 1 653 ? -2.003 12.320 13.580 1.00 94.44 653 ASN A N 1
ATOM 4932 C CA . ASN A 1 653 ? -3.292 11.605 13.553 1.00 94.44 653 ASN A CA 1
ATOM 4933 C C . ASN A 1 653 ? -3.442 10.597 14.707 1.00 94.44 653 ASN A C 1
ATOM 4935 O O . ASN A 1 653 ? -4.209 9.650 14.575 1.00 94.44 653 ASN A O 1
ATOM 4939 N N . ALA A 1 654 ? -2.749 10.777 15.839 1.00 95.19 654 ALA A N 1
ATOM 4940 C CA . ALA A 1 654 ? -2.639 9.743 16.880 1.00 95.19 654 ALA A CA 1
ATOM 4941 C C . ALA A 1 654 ? -4.003 9.266 17.412 1.00 95.19 654 ALA A C 1
ATOM 4943 O O . ALA A 1 654 ? -4.249 8.067 17.526 1.00 95.19 654 ALA A O 1
ATOM 4944 N N . TRP A 1 655 ? -4.926 10.195 17.662 1.00 95.38 655 TRP A N 1
ATOM 4945 C CA . TRP A 1 655 ? -6.274 9.878 18.138 1.00 95.38 655 TRP A CA 1
ATOM 4946 C C . TRP A 1 655 ? -7.148 9.212 17.072 1.00 95.38 655 TRP A C 1
ATOM 4948 O O . TRP A 1 655 ? -7.909 8.299 17.384 1.00 95.38 655 TRP A O 1
ATOM 4958 N N . TYR A 1 656 ? -6.985 9.589 15.801 1.00 96.31 656 TYR A N 1
ATOM 4959 C CA . TYR A 1 656 ? -7.636 8.904 14.684 1.00 96.31 656 TYR A CA 1
ATOM 4960 C C . TYR A 1 656 ? -7.048 7.498 14.472 1.00 96.31 656 TYR A C 1
ATOM 4962 O O . TYR A 1 656 ? -7.793 6.558 14.209 1.00 96.31 656 TYR A O 1
ATOM 4970 N N . ALA A 1 657 ? -5.735 7.325 14.639 1.00 96.44 657 ALA A N 1
ATOM 4971 C CA . ALA A 1 657 ? -5.055 6.034 14.602 1.00 96.44 657 ALA A CA 1
ATOM 4972 C C . ALA A 1 657 ? -5.613 5.094 15.680 1.00 96.44 657 ALA A C 1
ATOM 4974 O O . ALA A 1 657 ? -6.136 4.030 15.349 1.00 96.44 657 ALA A O 1
ATOM 4975 N N . PHE A 1 658 ? -5.625 5.553 16.937 1.00 95.44 658 PHE A N 1
ATOM 4976 C CA . PHE A 1 658 ? -6.240 4.843 18.058 1.00 95.44 658 PHE A CA 1
ATOM 4977 C C . PHE A 1 658 ? -7.702 4.478 17.770 1.00 95.44 658 PHE A C 1
ATOM 4979 O O . PHE A 1 658 ? -8.056 3.310 17.845 1.00 95.44 658 PHE A O 1
ATOM 4986 N N . ALA A 1 659 ? -8.538 5.431 17.340 1.00 95.38 659 ALA A N 1
ATOM 4987 C CA . ALA A 1 659 ? -9.954 5.182 17.052 1.00 95.38 659 ALA A CA 1
ATOM 4988 C C . ALA A 1 659 ? -10.195 4.068 16.016 1.00 95.38 659 ALA A C 1
ATOM 4990 O O . ALA A 1 659 ? -11.169 3.324 16.125 1.00 95.38 659 ALA A O 1
ATOM 4991 N N . ASN A 1 660 ? -9.337 3.961 14.996 1.00 97.06 660 ASN A N 1
ATOM 4992 C CA . ASN A 1 660 ? -9.452 2.928 13.965 1.00 97.06 660 ASN A CA 1
ATOM 4993 C C . ASN A 1 660 ? -8.924 1.565 14.437 1.00 97.06 660 ASN A C 1
ATOM 4995 O O . ASN A 1 660 ? -9.544 0.555 14.111 1.00 97.06 660 ASN A O 1
ATOM 4999 N N . GLN A 1 661 ? -7.828 1.531 15.204 1.00 94.81 661 GLN A N 1
ATOM 5000 C CA . GLN A 1 661 ? -7.308 0.291 15.791 1.00 94.81 661 GLN A CA 1
ATOM 5001 C C . GLN A 1 661 ? -8.292 -0.273 16.829 1.00 94.81 661 GLN A C 1
ATOM 5003 O O . GLN A 1 661 ? -8.682 -1.435 16.760 1.00 94.81 661 GLN A O 1
ATOM 5008 N N . ALA A 1 662 ? -8.769 0.589 17.722 1.00 92.44 662 ALA A N 1
ATOM 5009 C CA . ALA A 1 662 ? -9.757 0.278 18.741 1.00 92.44 662 ALA A CA 1
ATOM 5010 C C . ALA A 1 662 ? -11.060 -0.267 18.147 1.00 92.44 662 ALA A C 1
ATOM 5012 O O . ALA A 1 662 ? -11.567 -1.281 18.621 1.00 92.44 662 ALA A O 1
ATOM 5013 N N . LEU A 1 663 ? -11.581 0.348 17.077 1.00 94.81 663 LEU A N 1
ATOM 5014 C CA . LEU A 1 663 ? -12.769 -0.140 16.366 1.00 94.81 663 LEU A CA 1
ATOM 5015 C C . LEU A 1 663 ? -12.562 -1.561 15.814 1.00 94.81 663 LEU A C 1
ATOM 5017 O O . LEU A 1 663 ? -13.452 -2.401 15.928 1.00 94.81 663 LEU A O 1
ATOM 5021 N N . ASP A 1 664 ? -11.383 -1.844 15.256 1.00 94.94 664 ASP A N 1
ATOM 5022 C C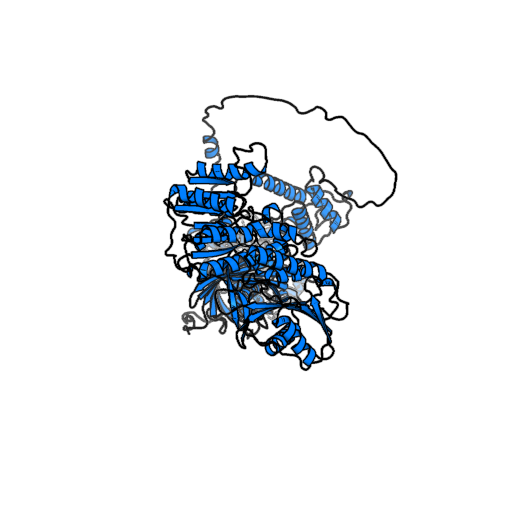A . ASP A 1 664 ? -11.046 -3.174 14.753 1.00 94.94 664 ASP A CA 1
ATOM 5023 C C . ASP A 1 664 ? -11.041 -4.243 15.857 1.00 94.94 664 ASP A C 1
ATOM 5025 O O . ASP A 1 664 ? -11.657 -5.300 15.699 1.00 94.94 664 ASP A O 1
ATOM 5029 N N . ARG A 1 665 ? -10.383 -3.948 16.986 1.00 90.12 665 ARG A N 1
ATOM 5030 C CA . ARG A 1 665 ? -10.336 -4.838 18.154 1.00 90.12 665 ARG A CA 1
ATOM 5031 C C . ARG A 1 665 ? -11.725 -5.062 18.754 1.00 90.12 665 ARG A C 1
ATOM 5033 O O . ARG A 1 665 ? -12.113 -6.208 18.966 1.00 90.12 665 ARG A O 1
ATOM 5040 N N . SER A 1 666 ? -12.492 -3.983 18.936 1.00 90.19 666 SER A N 1
ATOM 5041 C CA . SER A 1 666 ? -13.859 -4.016 19.483 1.00 90.19 666 SER A CA 1
ATOM 5042 C C . SER A 1 666 ? -14.782 -4.909 18.652 1.00 90.19 666 SER A C 1
ATOM 5044 O O . SER A 1 666 ? -15.528 -5.715 19.200 1.00 90.19 666 SER A O 1
ATOM 5046 N N . LEU A 1 667 ? -14.704 -4.798 17.319 1.00 93.56 667 LEU A N 1
ATOM 5047 C CA . LEU A 1 667 ? -15.468 -5.651 16.409 1.00 93.56 667 LEU A CA 1
ATOM 5048 C C . LEU A 1 667 ? -15.028 -7.122 16.497 1.00 93.56 667 LEU A C 1
ATOM 5050 O O . LEU A 1 667 ? -15.860 -8.011 16.358 1.00 93.56 667 LEU A O 1
ATOM 5054 N N . GLY A 1 668 ? -13.742 -7.386 16.748 1.00 91.12 668 GLY A N 1
ATOM 5055 C CA . GLY A 1 668 ? -13.242 -8.730 17.041 1.00 91.12 668 GLY A CA 1
ATOM 5056 C C . GLY A 1 668 ? -13.908 -9.345 18.273 1.00 91.12 668 GLY A C 1
ATOM 5057 O O . GLY A 1 668 ? -14.492 -10.417 18.164 1.00 91.12 668 GLY A O 1
ATOM 5058 N N . ALA A 1 669 ? -13.902 -8.637 19.405 1.00 86.88 669 ALA A N 1
ATOM 5059 C CA . ALA A 1 669 ? -14.543 -9.100 20.640 1.00 86.88 669 ALA A CA 1
ATOM 5060 C C . ALA A 1 669 ? -16.069 -9.290 20.486 1.00 86.88 669 ALA A C 1
ATOM 5062 O O . ALA A 1 669 ? -16.638 -10.270 20.967 1.00 86.88 669 ALA A O 1
ATOM 5063 N N . PHE A 1 670 ? -16.746 -8.394 19.756 1.00 90.06 670 PHE A N 1
ATOM 5064 C CA . PHE A 1 670 ? -18.174 -8.556 19.461 1.00 90.06 670 PHE A CA 1
ATOM 5065 C C . PHE A 1 670 ? -18.454 -9.778 18.562 1.00 90.06 670 PHE A C 1
ATOM 5067 O O . PHE A 1 670 ? -19.455 -10.461 18.754 1.00 90.06 670 PHE A O 1
ATOM 5074 N N . ALA A 1 671 ? -17.554 -10.110 17.632 1.00 91.44 671 ALA A N 1
ATOM 5075 C CA . ALA A 1 671 ? -17.660 -11.314 16.803 1.00 91.44 671 ALA A CA 1
ATOM 5076 C C . ALA A 1 671 ? -17.384 -12.614 17.580 1.00 91.44 671 ALA A C 1
ATOM 5078 O O . ALA A 1 671 ? -18.015 -13.630 17.308 1.00 91.44 671 ALA A O 1
ATOM 5079 N N . GLU A 1 672 ? -16.490 -12.594 18.574 1.00 89.62 672 GLU A N 1
ATOM 5080 C CA . GLU A 1 672 ? -16.246 -13.750 19.456 1.00 89.62 672 GLU A CA 1
ATOM 5081 C C . GLU A 1 672 ? -17.491 -14.125 20.283 1.00 89.62 672 GLU A C 1
ATOM 5083 O O . GLU A 1 672 ? -17.685 -15.298 20.601 1.00 89.62 672 GLU A O 1
ATOM 5088 N N . THR A 1 673 ? -18.369 -13.156 20.574 1.00 89.88 673 THR A N 1
ATOM 5089 C CA . THR A 1 673 ? -19.658 -13.388 21.254 1.00 89.88 673 THR A CA 1
ATOM 5090 C C . THR A 1 673 ? -20.817 -13.745 20.309 1.00 89.88 673 THR A C 1
ATOM 5092 O O . THR A 1 673 ? -21.822 -14.265 20.786 1.00 89.88 673 THR A O 1
ATOM 5095 N N . HIS A 1 674 ? -20.663 -13.547 18.992 1.00 92.50 674 HIS A N 1
ATOM 5096 C CA . HIS A 1 674 ? -21.677 -13.818 17.954 1.00 92.50 674 HIS A CA 1
ATOM 5097 C C . HIS A 1 674 ? -21.031 -14.528 16.744 1.00 92.50 674 HIS A C 1
ATOM 5099 O O . HIS A 1 674 ? -20.863 -13.921 15.680 1.00 92.50 674 HIS A O 1
ATOM 5105 N N . PRO A 1 675 ? -20.599 -15.797 16.886 1.00 91.06 675 PRO A N 1
ATOM 5106 C CA . PRO A 1 675 ? -19.789 -16.497 15.881 1.00 91.06 675 PRO A CA 1
ATOM 5107 C C . PRO A 1 675 ? -20.504 -16.746 14.539 1.00 91.06 675 PRO A C 1
ATOM 5109 O O . PRO A 1 675 ? -19.854 -17.069 13.545 1.00 91.06 675 PRO A O 1
ATOM 5112 N N . GLU A 1 676 ? -21.830 -16.614 14.489 1.00 90.75 676 GLU A N 1
ATOM 5113 C CA . GLU A 1 676 ? -22.646 -16.657 13.272 1.00 90.75 676 GLU A CA 1
ATOM 5114 C C . GLU A 1 676 ? -22.616 -15.359 12.440 1.00 90.75 676 GLU A C 1
ATOM 5116 O O . GLU A 1 676 ? -22.906 -15.396 11.237 1.00 90.75 676 GLU A O 1
ATOM 5121 N N . MET A 1 677 ? -22.241 -14.225 13.047 1.00 94.06 677 MET A N 1
ATOM 5122 C CA . MET A 1 677 ? -22.120 -12.932 12.372 1.00 94.06 677 MET A CA 1
ATOM 5123 C C . MET A 1 677 ? -20.822 -12.859 11.560 1.00 94.06 677 MET A C 1
ATOM 5125 O O . MET A 1 677 ? -19.715 -13.053 12.064 1.00 94.06 677 MET A O 1
ATOM 5129 N N . THR A 1 678 ? -20.928 -12.442 10.298 1.00 95.00 678 THR A N 1
ATOM 5130 C CA . THR A 1 678 ? -19.758 -12.071 9.494 1.00 95.00 678 THR A CA 1
ATOM 5131 C C . THR A 1 678 ? -19.247 -10.689 9.909 1.00 95.00 678 THR A C 1
ATOM 5133 O O . THR A 1 678 ? -19.741 -9.656 9.454 1.00 95.00 678 THR A O 1
ATOM 5136 N N . ALA A 1 679 ? -18.225 -10.657 10.760 1.00 94.75 679 ALA A N 1
ATOM 5137 C CA . ALA A 1 679 ? -17.501 -9.435 11.097 1.00 94.75 679 ALA A CA 1
ATOM 5138 C C . ALA A 1 679 ? -16.408 -9.118 10.063 1.00 94.75 679 ALA A C 1
ATOM 5140 O O . ALA A 1 679 ? -15.564 -9.957 9.750 1.00 94.75 679 ALA A O 1
ATOM 5141 N N . ILE A 1 680 ? -16.399 -7.885 9.557 1.00 95.81 680 ILE A N 1
ATOM 5142 C CA . ILE A 1 680 ? -15.465 -7.386 8.543 1.00 95.81 680 ILE A CA 1
ATOM 5143 C C . ILE A 1 680 ? -14.950 -6.010 8.976 1.00 95.81 680 ILE A C 1
ATOM 5145 O O . ILE A 1 680 ? -15.723 -5.132 9.347 1.00 95.81 680 ILE A O 1
ATOM 5149 N N . SER A 1 681 ? -13.645 -5.784 8.875 1.00 96.75 681 SER A N 1
ATOM 5150 C CA . SER A 1 681 ? -13.006 -4.484 9.092 1.00 96.75 681 SER A CA 1
ATOM 5151 C C . SER A 1 681 ? -12.172 -4.126 7.870 1.00 96.75 681 SER A C 1
ATOM 5153 O O . SER A 1 681 ? -11.289 -4.891 7.487 1.00 96.75 681 SER A O 1
ATOM 5155 N N . ILE A 1 682 ? -12.457 -2.986 7.237 1.00 97.56 682 ILE A N 1
ATOM 5156 C CA . ILE A 1 682 ? -11.761 -2.563 6.016 1.00 97.56 682 ILE A CA 1
ATOM 5157 C C . ILE A 1 682 ? -10.971 -1.284 6.274 1.00 97.56 682 ILE A C 1
ATOM 5159 O O . ILE A 1 682 ? -11.529 -0.189 6.381 1.00 97.56 682 ILE A O 1
ATOM 5163 N N . ALA A 1 683 ? -9.653 -1.438 6.342 1.00 97.00 683 ALA A N 1
ATOM 5164 C CA . ALA A 1 683 ? -8.697 -0.367 6.557 1.00 97.00 683 ALA A CA 1
ATOM 5165 C C . ALA A 1 683 ? -8.266 0.224 5.210 1.00 97.00 683 ALA A C 1
ATOM 5167 O O . ALA A 1 683 ? -7.274 -0.190 4.609 1.00 97.00 683 ALA A O 1
ATOM 5168 N N . PHE A 1 684 ? -9.018 1.205 4.716 1.00 95.62 684 PHE A N 1
ATOM 5169 C CA . PHE A 1 684 ? -8.645 1.919 3.495 1.00 95.62 684 PHE A CA 1
ATOM 5170 C C . PHE A 1 684 ? -7.451 2.862 3.724 1.00 95.62 684 PHE A C 1
ATOM 5172 O O . PHE A 1 684 ? -7.370 3.545 4.756 1.00 95.62 684 PHE A O 1
ATOM 5179 N N . SER A 1 685 ? -6.557 2.951 2.735 1.00 92.25 685 SER A N 1
ATOM 5180 C CA . SER A 1 685 ? -5.678 4.114 2.569 1.00 92.25 685 SER A CA 1
ATOM 5181 C C . SER A 1 685 ? -6.426 5.276 1.892 1.00 92.25 685 SER A C 1
ATOM 5183 O O . SER A 1 685 ? -7.658 5.337 1.935 1.00 92.25 685 SER A O 1
ATOM 5185 N N . ILE A 1 686 ? -5.713 6.270 1.359 1.00 89.12 686 ILE A N 1
ATOM 5186 C CA . ILE A 1 686 ? -6.343 7.465 0.790 1.00 89.12 686 ILE A CA 1
ATOM 5187 C C . ILE A 1 686 ? -7.039 7.150 -0.541 1.00 89.12 686 ILE A C 1
ATOM 5189 O O . ILE A 1 686 ? -6.489 6.447 -1.379 1.00 89.12 686 ILE A O 1
ATOM 5193 N N . TRP A 1 687 ? -8.249 7.673 -0.738 1.00 89.38 687 TRP A N 1
ATOM 5194 C CA . TRP A 1 687 ? -8.976 7.611 -2.012 1.00 89.38 687 TRP A CA 1
ATOM 5195 C C . TRP A 1 687 ? -8.737 8.897 -2.811 1.00 89.38 687 TRP A C 1
ATOM 5197 O O . TRP A 1 687 ? -8.503 9.953 -2.222 1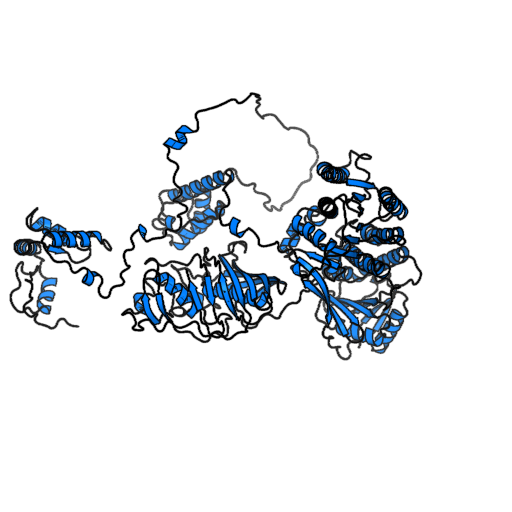.00 89.38 687 TRP A O 1
ATOM 5207 N N . GLU A 1 688 ? -8.789 8.796 -4.137 1.00 78.75 688 GLU A N 1
ATOM 5208 C CA . GLU A 1 688 ? -8.366 9.859 -5.059 1.00 78.75 688 GLU A CA 1
ATOM 5209 C C . GLU A 1 688 ? -9.263 11.106 -5.004 1.00 78.75 688 GLU A C 1
ATOM 5211 O O . GLU A 1 688 ? -8.789 12.198 -4.691 1.00 78.75 688 GLU A O 1
ATOM 5216 N N . GLU A 1 689 ? -10.568 10.941 -5.233 1.00 73.56 689 GLU A N 1
ATOM 5217 C CA . GLU A 1 689 ? -11.516 12.064 -5.342 1.00 73.56 689 GLU A CA 1
ATOM 5218 C C . GLU A 1 689 ? -12.467 12.194 -4.138 1.00 73.56 689 GLU A C 1
ATOM 5220 O O . GLU A 1 689 ? -13.073 13.243 -3.910 1.00 73.56 689 GLU A O 1
ATOM 5225 N N . VAL A 1 690 ? -12.615 11.127 -3.345 1.00 66.69 690 VAL A N 1
ATOM 5226 C CA . VAL A 1 690 ? -13.711 10.972 -2.375 1.00 66.69 690 VAL A CA 1
ATOM 5227 C C . VAL A 1 690 ? -13.187 10.810 -0.942 1.00 66.69 690 VAL A C 1
ATOM 5229 O O . VAL A 1 690 ? -12.151 10.206 -0.682 1.00 66.69 690 VAL A O 1
ATOM 5232 N N . GLY A 1 691 ? -13.941 11.323 0.035 1.00 65.25 691 GLY A N 1
ATOM 5233 C CA . GLY A 1 691 ? -13.652 11.149 1.462 1.00 65.25 691 GLY A CA 1
ATOM 5234 C C . GLY A 1 691 ? -12.736 12.221 2.064 1.00 65.25 691 GLY A C 1
ATOM 5235 O O . GLY A 1 691 ? -12.494 13.274 1.478 1.00 65.25 691 GLY A O 1
ATOM 5236 N N . MET A 1 692 ? -12.276 11.983 3.297 1.00 72.75 692 MET A N 1
ATOM 5237 C CA . MET A 1 692 ? -11.587 13.009 4.095 1.00 72.75 692 MET A CA 1
ATOM 5238 C C . MET A 1 692 ? -10.206 13.390 3.543 1.00 72.75 692 MET A C 1
ATOM 5240 O O . MET A 1 692 ? -9.851 14.560 3.598 1.00 72.75 692 MET A O 1
ATOM 5244 N N . GLY A 1 693 ? -9.441 12.443 2.985 1.00 57.91 693 GLY A N 1
ATOM 5245 C CA . GLY A 1 693 ? -8.102 12.720 2.444 1.00 57.91 693 GLY A CA 1
ATOM 5246 C C . GLY A 1 693 ? -8.127 13.644 1.222 1.00 57.91 693 GLY A C 1
ATOM 5247 O O . GLY A 1 693 ? -7.422 14.652 1.200 1.00 57.91 693 GLY A O 1
ATOM 5248 N N . ALA A 1 694 ? -9.011 13.363 0.258 1.00 58.75 694 ALA A N 1
ATOM 5249 C CA . ALA A 1 694 ? -9.249 14.231 -0.894 1.00 58.75 694 ALA A CA 1
ATOM 5250 C C . ALA A 1 694 ? -9.711 15.637 -0.461 1.00 58.75 694 ALA A C 1
ATOM 5252 O O . ALA A 1 694 ? -9.114 16.635 -0.862 1.00 58.75 694 ALA A O 1
ATOM 5253 N N . LYS A 1 695 ? -10.693 15.729 0.454 1.00 62.41 695 LYS A N 1
ATOM 5254 C CA . LYS A 1 695 ? -11.191 17.014 0.993 1.00 62.41 695 LYS A CA 1
ATOM 5255 C C . LYS A 1 695 ? -10.137 17.812 1.784 1.00 62.41 695 LYS A C 1
ATOM 5257 O O . LYS A 1 695 ? -10.252 19.030 1.866 1.00 62.41 695 LYS A O 1
ATOM 5262 N N . LEU A 1 696 ? -9.118 17.155 2.347 1.00 67.12 696 LEU A N 1
ATOM 5263 C CA . LEU A 1 696 ? -7.977 17.787 3.030 1.00 67.12 696 LEU A CA 1
ATOM 5264 C C . LEU A 1 696 ? -6.789 18.089 2.092 1.00 67.12 696 LEU A C 1
ATOM 5266 O O . LEU A 1 696 ? -5.779 18.622 2.550 1.00 67.12 696 LEU A O 1
ATOM 5270 N N . GLY A 1 697 ? -6.876 17.748 0.801 1.00 69.69 697 GLY A N 1
ATOM 5271 C CA . GLY A 1 697 ? -5.822 17.999 -0.189 1.00 69.69 697 GLY A CA 1
ATOM 5272 C C . GLY A 1 697 ? -4.553 17.153 -0.019 1.00 69.69 697 GLY A C 1
ATOM 5273 O O . GLY A 1 697 ? -3.528 17.464 -0.625 1.00 69.69 697 GLY A O 1
ATOM 5274 N N . SER A 1 698 ? -4.582 16.084 0.787 1.00 69.06 698 SER A N 1
ATOM 5275 C CA . SER A 1 698 ? -3.378 15.307 1.123 1.00 69.06 698 SER A CA 1
ATOM 5276 C C . SER A 1 698 ? -2.927 14.315 0.044 1.00 69.06 698 SER A C 1
ATOM 5278 O O . SER A 1 698 ? -1.830 13.772 0.144 1.00 69.06 698 SER A O 1
ATOM 5280 N N . VAL A 1 699 ? -3.716 14.107 -1.017 1.00 72.31 699 VAL A N 1
ATOM 5281 C CA . VAL A 1 699 ? -3.387 13.196 -2.131 1.00 72.31 699 VAL A CA 1
ATOM 5282 C C . VAL A 1 699 ? -2.043 13.558 -2.777 1.00 72.31 699 VAL A C 1
ATOM 5284 O O . VAL A 1 699 ? -1.148 12.722 -2.866 1.00 72.31 699 VAL A O 1
ATOM 5287 N N . GLN A 1 700 ? -1.850 14.825 -3.162 1.00 65.88 700 GLN A N 1
ATOM 5288 C CA . GLN A 1 700 ? -0.633 15.259 -3.863 1.00 65.88 700 GLN A CA 1
ATOM 5289 C C . GLN A 1 700 ? 0.620 15.276 -2.973 1.00 65.88 700 GLN A C 1
ATOM 5291 O O . GLN A 1 700 ? 1.736 15.164 -3.484 1.00 65.88 700 GLN A O 1
ATOM 5296 N N . SER A 1 701 ? 0.473 15.451 -1.655 1.00 70.88 701 SER A N 1
ATOM 5297 C CA . SER A 1 701 ? 1.607 15.409 -0.723 1.00 70.88 701 SER A CA 1
ATOM 5298 C C . SER A 1 701 ? 1.999 13.974 -0.370 1.00 70.88 701 SER A C 1
ATOM 5300 O O . SER A 1 701 ? 3.191 13.686 -0.305 1.00 70.88 701 SER A O 1
ATOM 5302 N N . LEU A 1 702 ? 1.029 13.066 -0.228 1.00 72.81 702 LEU A N 1
ATOM 5303 C CA . LEU A 1 702 ? 1.271 11.636 -0.016 1.00 72.81 702 LEU A CA 1
ATOM 5304 C C . LEU A 1 702 ? 1.865 10.953 -1.258 1.00 72.81 702 LEU A C 1
ATOM 5306 O O . LEU A 1 702 ? 2.816 10.184 -1.116 1.00 72.81 702 LEU A O 1
ATOM 5310 N N . ALA A 1 703 ? 1.426 11.318 -2.467 1.00 70.94 703 ALA A N 1
ATOM 5311 C CA . ALA A 1 703 ? 2.020 10.824 -3.714 1.00 70.94 703 ALA A CA 1
ATOM 5312 C C . ALA A 1 703 ? 3.527 11.140 -3.809 1.00 70.94 703 ALA A C 1
ATOM 5314 O O . ALA A 1 703 ? 4.328 10.287 -4.187 1.00 70.94 703 ALA A O 1
ATOM 5315 N N . LYS A 1 704 ? 3.954 12.332 -3.362 1.00 66.25 704 LYS A N 1
ATOM 5316 C CA . LYS A 1 704 ? 5.380 12.718 -3.289 1.00 66.25 704 LYS A CA 1
ATOM 5317 C C . LYS A 1 704 ? 6.190 11.913 -2.264 1.00 66.25 704 LYS A C 1
ATOM 5319 O O . LYS A 1 704 ? 7.414 11.881 -2.362 1.00 66.25 704 LYS A O 1
ATOM 5324 N N . LEU A 1 705 ? 5.527 11.271 -1.303 1.00 66.38 705 LEU A N 1
ATOM 5325 C CA . LEU A 1 705 ? 6.127 10.342 -0.339 1.00 66.38 705 LEU A CA 1
ATOM 5326 C C . LEU A 1 705 ? 6.056 8.875 -0.816 1.00 66.38 705 LEU A C 1
ATOM 5328 O O . LEU A 1 705 ? 6.477 7.977 -0.094 1.00 66.38 705 LEU A O 1
ATOM 5332 N N . GLY A 1 706 ? 5.555 8.622 -2.032 1.00 70.12 706 GLY A N 1
ATOM 5333 C CA . GLY A 1 706 ? 5.393 7.282 -2.604 1.00 70.12 706 GLY A CA 1
ATOM 5334 C C . GLY A 1 706 ? 4.112 6.562 -2.172 1.00 70.12 706 GLY A C 1
ATOM 5335 O O . GLY A 1 706 ? 4.042 5.341 -2.283 1.00 70.12 706 GLY A O 1
ATOM 5336 N N . THR A 1 707 ? 3.120 7.286 -1.644 1.00 78.81 707 THR A N 1
ATOM 5337 C CA . THR A 1 707 ? 1.804 6.730 -1.301 1.00 78.81 707 THR A CA 1
ATOM 5338 C C . THR A 1 707 ? 0.769 7.091 -2.366 1.00 78.81 707 THR A C 1
ATOM 5340 O O . THR A 1 707 ? 0.373 8.253 -2.470 1.00 78.81 707 THR A O 1
ATOM 5343 N N . ASP A 1 708 ? 0.318 6.100 -3.136 1.00 85.12 708 ASP A N 1
ATOM 5344 C CA . ASP A 1 708 ? -0.686 6.298 -4.190 1.00 85.12 708 ASP A CA 1
ATOM 5345 C C . ASP A 1 708 ? -2.107 6.263 -3.618 1.00 85.12 708 ASP A C 1
ATOM 5347 O O . ASP A 1 708 ? -2.414 5.491 -2.704 1.00 85.12 708 ASP A O 1
ATOM 5351 N N . ALA A 1 709 ? -3.001 7.047 -4.220 1.00 87.31 709 ALA A N 1
ATOM 5352 C CA . ALA A 1 709 ? -4.420 6.988 -3.910 1.00 87.31 709 ALA A CA 1
ATOM 5353 C C . ALA A 1 709 ? -5.117 5.772 -4.545 1.00 87.31 709 ALA A C 1
ATOM 5355 O O . ALA A 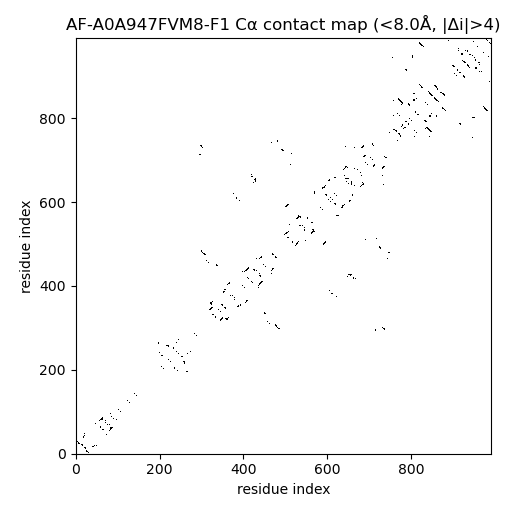1 709 ? -4.673 5.205 -5.543 1.00 87.31 709 ALA A O 1
ATOM 5356 N N . ILE A 1 710 ? -6.232 5.375 -3.940 1.00 91.44 710 ILE A N 1
ATOM 5357 C CA . ILE A 1 710 ? -7.146 4.343 -4.424 1.00 91.44 710 ILE A CA 1
ATOM 5358 C C . ILE A 1 710 ? -8.147 4.998 -5.395 1.00 91.44 710 ILE A C 1
ATOM 5360 O O . ILE A 1 710 ? -8.878 5.898 -4.962 1.00 91.44 710 ILE A O 1
ATOM 5364 N N . PRO A 1 711 ? -8.233 4.543 -6.662 1.00 90.75 711 PRO A N 1
ATOM 5365 C CA . PRO A 1 711 ? -9.308 4.934 -7.572 1.00 90.75 711 PRO A CA 1
ATOM 5366 C C . PRO A 1 711 ? -10.670 4.492 -7.025 1.00 90.75 711 PRO A C 1
ATOM 5368 O O . PRO A 1 711 ? -10.782 3.416 -6.424 1.00 90.75 711 PRO A O 1
ATOM 5371 N N . VAL A 1 712 ? -11.711 5.297 -7.238 1.00 90.19 712 VAL A N 1
ATOM 5372 C CA . VAL A 1 712 ? -13.034 5.103 -6.613 1.00 90.19 712 VAL A CA 1
ATOM 5373 C C . VAL A 1 712 ? -13.632 3.738 -6.976 1.00 90.19 712 VAL A C 1
ATOM 5375 O O . VAL A 1 712 ? -14.114 3.015 -6.103 1.00 90.19 712 VAL A O 1
ATOM 5378 N N . GLU A 1 713 ? -13.523 3.337 -8.241 1.00 90.19 713 GLU A N 1
ATOM 5379 C CA . GLU A 1 713 ? -14.027 2.073 -8.784 1.00 90.19 713 GLU A CA 1
ATOM 5380 C C . GLU A 1 713 ? -13.341 0.856 -8.149 1.00 90.19 713 GLU A C 1
ATOM 5382 O O . GLU A 1 713 ? -13.985 -0.157 -7.875 1.00 90.19 713 GLU A O 1
ATOM 5387 N N . GLU A 1 714 ? -12.037 0.950 -7.876 1.00 90.38 714 GLU A N 1
ATOM 5388 C CA . GLU A 1 714 ? -11.246 -0.121 -7.258 1.00 90.38 714 GLU A CA 1
ATOM 5389 C C . GLU A 1 714 ? -11.514 -0.229 -5.757 1.00 90.38 714 GLU A C 1
ATOM 5391 O O . GLU A 1 714 ? -11.653 -1.339 -5.238 1.00 90.38 714 GLU A O 1
ATOM 5396 N N . GLY A 1 715 ? -11.656 0.904 -5.061 1.00 93.25 715 GLY A N 1
ATOM 5397 C CA . GLY A 1 715 ? -12.086 0.930 -3.662 1.00 93.25 715 GLY A CA 1
ATOM 5398 C C . GLY A 1 715 ? -13.466 0.290 -3.484 1.00 93.25 715 GLY A C 1
ATOM 5399 O O . GLY A 1 715 ? -13.637 -0.600 -2.646 1.00 93.25 715 GLY A O 1
ATOM 5400 N N . VAL A 1 716 ? -14.425 0.667 -4.337 1.00 95.12 716 VAL A N 1
ATOM 5401 C CA . VAL A 1 716 ? -15.782 0.101 -4.367 1.00 95.12 716 VAL A CA 1
ATOM 5402 C C . VAL A 1 716 ? -15.784 -1.379 -4.765 1.00 95.12 716 VAL A C 1
ATOM 5404 O O . VAL A 1 716 ? -16.432 -2.184 -4.094 1.00 95.12 716 VAL A O 1
ATOM 5407 N N . SER A 1 717 ? -15.047 -1.783 -5.807 1.00 93.06 717 SER A N 1
ATOM 5408 C CA . SER A 1 717 ? -14.983 -3.196 -6.214 1.00 93.06 717 SER A CA 1
ATOM 5409 C C . SER A 1 717 ? -14.426 -4.078 -5.097 1.00 93.06 717 SER A C 1
ATOM 5411 O O . SER A 1 717 ? -14.923 -5.183 -4.899 1.00 93.06 717 SER A O 1
ATOM 5413 N N . ARG A 1 718 ? -13.414 -3.608 -4.358 1.00 92.19 718 ARG A N 1
ATOM 5414 C CA . ARG A 1 718 ? -12.781 -4.372 -3.269 1.00 92.19 718 ARG A CA 1
ATOM 5415 C C . ARG A 1 718 ? -13.647 -4.443 -2.023 1.00 92.19 718 ARG A C 1
ATOM 5417 O O . ARG A 1 718 ? -13.669 -5.480 -1.364 1.00 92.19 718 ARG A O 1
ATOM 5424 N N . PHE A 1 719 ? -14.392 -3.380 -1.732 1.00 95.31 719 PHE A N 1
ATOM 5425 C CA . PHE A 1 719 ? -15.446 -3.402 -0.723 1.00 95.31 719 PHE A CA 1
ATOM 5426 C C . PHE A 1 719 ? -16.491 -4.488 -1.036 1.00 95.31 719 PHE A C 1
ATOM 5428 O O . PHE A 1 719 ? -16.747 -5.348 -0.195 1.00 95.31 719 PHE A O 1
ATOM 5435 N N . LEU A 1 720 ? -17.029 -4.506 -2.262 1.00 94.50 720 LEU A N 1
ATOM 5436 C CA . LEU A 1 720 ? -18.022 -5.502 -2.681 1.00 94.50 720 LEU A CA 1
ATOM 5437 C C . LEU A 1 720 ? -17.463 -6.933 -2.666 1.00 94.50 720 LEU A C 1
ATOM 5439 O O . LEU A 1 720 ? -18.128 -7.833 -2.159 1.00 94.50 720 LEU A O 1
ATOM 5443 N N . ASP A 1 721 ? -16.238 -7.139 -3.163 1.00 91.06 721 ASP A N 1
ATOM 5444 C CA . ASP A 1 721 ? -15.564 -8.443 -3.102 1.00 91.06 721 ASP A CA 1
ATOM 5445 C C . ASP A 1 721 ? -15.474 -8.966 -1.660 1.00 91.06 721 ASP A C 1
ATOM 5447 O O . ASP A 1 721 ? -15.724 -10.146 -1.429 1.00 91.06 721 ASP A O 1
ATOM 5451 N N . THR A 1 722 ? -15.141 -8.087 -0.704 1.00 90.81 722 THR A N 1
ATOM 5452 C CA . THR A 1 722 ? -14.945 -8.417 0.720 1.00 90.81 722 THR A CA 1
ATOM 5453 C C . THR A 1 722 ? -16.250 -8.803 1.424 1.00 90.81 722 THR A C 1
ATOM 5455 O O . THR A 1 722 ? -16.257 -9.692 2.279 1.00 90.81 722 THR A O 1
ATOM 5458 N N . LEU A 1 723 ? -17.365 -8.154 1.069 1.00 91.25 723 LEU A N 1
ATOM 5459 C CA . LEU A 1 723 ? -18.685 -8.523 1.589 1.00 91.25 723 LEU A CA 1
ATOM 5460 C C . LEU A 1 723 ? -19.166 -9.876 1.049 1.00 91.25 723 LEU A C 1
ATOM 5462 O O . LEU A 1 723 ? -19.866 -10.599 1.750 1.00 91.25 723 LEU A O 1
ATOM 5466 N N . GLU A 1 724 ? -18.807 -10.227 -0.185 1.00 90.19 724 GLU A N 1
ATOM 5467 C CA . GLU A 1 724 ? -19.279 -11.457 -0.832 1.00 90.19 724 GLU A CA 1
ATOM 5468 C C . GLU A 1 724 ? -18.366 -12.664 -0.643 1.00 90.19 724 GLU A C 1
ATOM 5470 O O . GLU A 1 724 ? -18.831 -13.799 -0.770 1.00 90.19 724 GLU A O 1
ATOM 5475 N N . HIS A 1 725 ? -17.082 -12.441 -0.373 1.00 89.94 725 HIS A N 1
ATOM 5476 C CA . HIS A 1 725 ? -16.081 -13.492 -0.289 1.00 89.94 725 HIS A CA 1
ATOM 5477 C C . HIS A 1 725 ? -15.233 -13.343 0.970 1.00 89.94 725 HIS A C 1
ATOM 5479 O O . HIS A 1 725 ? -14.856 -12.249 1.387 1.00 89.94 725 HIS A O 1
ATOM 5485 N N . ASP A 1 726 ? -14.917 -14.480 1.570 1.00 88.44 726 ASP A N 1
ATOM 5486 C CA . ASP A 1 726 ? -14.008 -14.576 2.685 1.00 88.44 726 ASP A CA 1
ATOM 5487 C C . ASP A 1 726 ? -12.561 -14.684 2.222 1.00 88.44 726 ASP A C 1
ATOM 5489 O O . ASP A 1 726 ? -12.215 -15.494 1.359 1.00 88.44 726 ASP A O 1
ATOM 5493 N N . ALA A 1 727 ? -11.726 -13.851 2.833 1.00 84.06 727 ALA A N 1
ATOM 5494 C CA . ALA A 1 727 ? -10.283 -13.859 2.677 1.00 84.06 727 ALA A CA 1
ATOM 5495 C C . ALA A 1 727 ? -9.581 -14.734 3.725 1.00 84.06 727 ALA A C 1
ATOM 5497 O O . ALA A 1 727 ? -8.370 -14.897 3.635 1.00 84.06 727 ALA A O 1
ATOM 5498 N N . GLY A 1 728 ? -10.306 -15.244 4.729 1.00 87.44 728 GLY A N 1
ATOM 5499 C CA . GLY A 1 728 ? -9.723 -15.899 5.905 1.00 87.44 728 GLY A CA 1
ATOM 5500 C C . GLY A 1 728 ? -9.230 -14.916 6.976 1.00 87.44 728 GLY A C 1
ATOM 5501 O O . GLY A 1 728 ? -8.676 -15.338 7.987 1.00 87.44 728 GLY A O 1
ATOM 5502 N N . HIS A 1 729 ? -9.455 -13.610 6.787 1.00 88.81 729 HIS A N 1
ATOM 5503 C CA . HIS A 1 729 ? -9.052 -12.551 7.713 1.00 88.81 729 HIS A CA 1
ATOM 5504 C C . HIS A 1 729 ? -10.221 -11.599 7.992 1.00 88.81 729 HIS A C 1
ATOM 5506 O O . HIS A 1 729 ? -10.884 -11.129 7.067 1.00 88.81 729 HIS A O 1
ATOM 5512 N N . ARG A 1 730 ? -10.434 -11.267 9.274 1.00 91.00 730 ARG A N 1
ATOM 5513 C CA . ARG A 1 730 ? -11.451 -10.296 9.722 1.00 91.00 730 ARG A CA 1
ATOM 5514 C C . ARG A 1 730 ? -11.108 -8.860 9.308 1.00 91.00 730 ARG A C 1
ATOM 5516 O O . ARG A 1 730 ? -12.005 -8.096 8.959 1.00 91.00 730 ARG A O 1
ATOM 5523 N N . GLN A 1 731 ? -9.827 -8.486 9.368 1.00 93.88 731 GLN A N 1
ATOM 5524 C CA . GLN A 1 731 ? -9.336 -7.192 8.894 1.00 93.88 731 GLN A CA 1
ATOM 5525 C C . GLN A 1 731 ? -8.693 -7.343 7.514 1.00 93.88 731 GLN A C 1
ATOM 5527 O O . GLN A 1 731 ? -7.791 -8.161 7.342 1.00 93.88 731 GLN A O 1
ATOM 5532 N N . LEU A 1 732 ? -9.111 -6.502 6.568 1.00 95.38 732 LEU A N 1
ATOM 5533 C CA . LEU A 1 732 ? -8.459 -6.320 5.276 1.00 95.38 732 LEU A CA 1
ATOM 5534 C C . LEU A 1 732 ? -8.044 -4.863 5.091 1.00 95.38 732 LEU A C 1
ATOM 5536 O O . LEU A 1 732 ? -8.831 -3.938 5.275 1.00 95.38 732 LEU A O 1
ATOM 5540 N N . ILE A 1 733 ? -6.802 -4.656 4.679 1.00 95.69 733 ILE A N 1
ATOM 5541 C CA . ILE A 1 733 ? -6.242 -3.347 4.362 1.00 95.69 733 ILE A CA 1
ATOM 5542 C C . ILE A 1 733 ? -6.323 -3.176 2.851 1.00 95.69 733 ILE A C 1
ATOM 5544 O O . ILE A 1 733 ? -5.743 -3.965 2.110 1.00 95.69 733 ILE A O 1
ATOM 5548 N N . VAL A 1 734 ? -7.033 -2.158 2.374 1.00 94.62 734 VAL A N 1
ATOM 5549 C CA . VAL A 1 734 ? -7.130 -1.857 0.939 1.00 94.62 734 VAL A CA 1
ATOM 5550 C C . VAL A 1 734 ? -6.309 -0.610 0.664 1.00 94.62 734 VAL A C 1
ATOM 5552 O O . VAL A 1 734 ? -6.609 0.450 1.210 1.00 94.62 734 VAL A O 1
ATOM 5555 N N . SER A 1 735 ? -5.270 -0.726 -0.166 1.00 92.44 735 SER A N 1
ATOM 5556 C CA . SER A 1 735 ? -4.348 0.385 -0.420 1.00 92.44 735 SER A CA 1
ATOM 5557 C C . SER A 1 735 ? -3.785 0.413 -1.838 1.00 92.44 735 SER A C 1
ATOM 5559 O O . SER A 1 735 ? -3.525 -0.637 -2.429 1.00 92.44 735 SER A O 1
ATOM 5561 N N . GLY A 1 736 ? -3.540 1.626 -2.353 1.00 89.75 736 GLY A N 1
ATOM 5562 C CA . GLY A 1 736 ? -2.511 1.893 -3.366 1.00 89.75 736 GLY A CA 1
ATOM 5563 C C . GLY A 1 736 ? -1.092 1.653 -2.820 1.00 89.75 736 GLY A C 1
ATOM 5564 O O . GLY A 1 736 ? -0.935 1.078 -1.738 1.00 89.75 736 GLY A O 1
ATOM 5565 N N . ARG A 1 737 ? -0.051 2.075 -3.552 1.00 86.38 737 ARG A N 1
ATOM 5566 C CA . ARG A 1 737 ? 1.344 1.961 -3.082 1.00 86.38 737 ARG A CA 1
ATOM 5567 C C . ARG A 1 737 ? 1.537 2.664 -1.743 1.00 86.38 737 ARG A C 1
ATOM 5569 O O . ARG A 1 737 ? 0.840 3.629 -1.448 1.00 86.38 737 ARG A O 1
ATOM 5576 N N . LEU A 1 738 ? 2.499 2.179 -0.963 1.00 84.06 738 LEU A N 1
ATOM 5577 C CA . LEU A 1 738 ? 2.859 2.706 0.353 1.00 84.06 738 LEU A CA 1
ATOM 5578 C C . LEU A 1 738 ? 4.381 2.832 0.456 1.00 84.06 738 LEU A C 1
ATOM 5580 O O . LEU A 1 738 ? 5.077 1.882 0.809 1.00 84.06 738 LEU A O 1
ATOM 5584 N N . GLY A 1 739 ? 4.896 4.005 0.105 1.00 75.31 739 GLY A N 1
ATOM 5585 C CA . GLY A 1 739 ? 6.290 4.395 0.298 1.00 75.31 739 GLY A CA 1
ATOM 5586 C C . GLY A 1 739 ? 6.502 5.174 1.598 1.00 75.31 739 GLY A C 1
ATOM 5587 O O . GLY A 1 739 ? 5.600 5.852 2.086 1.00 75.31 739 GLY A O 1
ATOM 5588 N N . GLY A 1 740 ? 7.716 5.095 2.152 1.00 72.00 740 GLY A N 1
ATOM 5589 C CA . GLY A 1 740 ? 8.188 6.015 3.197 1.00 72.00 740 GLY A CA 1
ATOM 5590 C C . GLY A 1 740 ? 7.599 5.844 4.605 1.00 72.00 740 GLY A C 1
ATOM 5591 O O . GLY A 1 740 ? 7.813 6.720 5.439 1.00 72.00 740 GLY A O 1
ATOM 5592 N N . ILE A 1 741 ? 6.883 4.749 4.884 1.00 80.06 741 ILE A N 1
ATOM 5593 C CA . ILE A 1 741 ? 6.259 4.466 6.188 1.00 80.06 741 ILE A CA 1
ATOM 5594 C C . ILE A 1 741 ? 6.973 3.269 6.844 1.00 80.06 741 ILE A C 1
ATOM 5596 O O . ILE A 1 741 ? 6.719 2.112 6.509 1.00 80.06 741 ILE A O 1
ATOM 5600 N N . ASP A 1 742 ? 7.878 3.535 7.789 1.00 83.62 742 ASP A N 1
ATOM 5601 C CA . ASP A 1 742 ? 8.718 2.533 8.477 1.00 83.62 742 ASP A CA 1
ATOM 5602 C C . ASP A 1 742 ? 7.962 1.661 9.503 1.00 83.62 742 ASP A C 1
ATOM 5604 O O . ASP A 1 742 ? 8.484 0.662 10.013 1.00 83.62 742 ASP A O 1
ATOM 5608 N N . THR A 1 743 ? 6.706 2.009 9.765 1.00 89.94 743 THR A N 1
ATOM 5609 C CA . THR A 1 743 ? 5.740 1.246 10.562 1.00 89.94 743 THR A CA 1
ATOM 5610 C C . THR A 1 743 ? 4.931 0.246 9.720 1.00 89.94 743 THR A C 1
ATOM 5612 O O . THR A 1 743 ? 4.341 -0.662 10.295 1.00 89.94 743 THR A O 1
ATOM 5615 N N . TRP A 1 744 ? 4.934 0.345 8.378 1.00 87.88 744 TRP A N 1
ATOM 5616 C CA . TRP A 1 744 ? 4.214 -0.585 7.483 1.00 87.88 744 TRP A CA 1
ATOM 5617 C C . TRP A 1 744 ? 4.919 -1.935 7.322 1.00 87.88 744 TRP A C 1
ATOM 5619 O O . TRP A 1 744 ? 4.272 -2.975 7.355 1.00 87.88 744 TRP A O 1
ATOM 5629 N N . ARG A 1 745 ? 6.252 -1.917 7.206 1.00 80.44 745 ARG A N 1
ATOM 5630 C CA . ARG A 1 745 ? 7.128 -3.101 7.336 1.00 80.44 745 ARG A CA 1
ATOM 5631 C C . ARG A 1 745 ? 6.755 -4.303 6.453 1.00 80.44 745 ARG A C 1
ATOM 5633 O O . ARG A 1 745 ? 6.624 -5.412 6.978 1.00 80.44 745 ARG A O 1
ATOM 5640 N N . PRO A 1 746 ? 6.643 -4.128 5.123 1.00 80.81 746 PRO A N 1
ATOM 5641 C CA . PRO A 1 746 ? 6.638 -5.280 4.232 1.00 80.81 746 PRO A CA 1
ATOM 5642 C C . PRO A 1 746 ? 7.907 -6.107 4.462 1.00 80.81 746 PRO A C 1
ATOM 5644 O O . PRO A 1 746 ? 8.944 -5.580 4.879 1.00 80.81 746 PRO A O 1
ATOM 5647 N N . GLU A 1 747 ? 7.833 -7.408 4.187 1.00 75.94 747 GLU A N 1
ATOM 5648 C CA . GLU A 1 747 ? 9.042 -8.216 4.094 1.00 75.94 747 GLU A CA 1
ATOM 5649 C C . GLU A 1 747 ? 9.982 -7.590 3.049 1.00 75.94 747 GLU A C 1
ATOM 5651 O O . GLU A 1 747 ? 9.564 -7.232 1.947 1.00 75.94 747 GLU A O 1
ATOM 5656 N N . SER A 1 748 ? 11.255 -7.440 3.405 1.00 68.50 748 SER A N 1
ATOM 5657 C CA . SER A 1 748 ? 12.283 -6.912 2.511 1.00 68.50 748 SER A CA 1
ATOM 5658 C C . SER A 1 748 ? 13.281 -8.030 2.230 1.00 68.50 748 SER A C 1
ATOM 5660 O O . SER A 1 748 ? 14.152 -8.267 3.073 1.00 68.50 748 SER A O 1
ATOM 5662 N N . PRO A 1 749 ? 13.178 -8.743 1.090 1.00 70.94 749 PRO A N 1
ATOM 5663 C CA . PRO A 1 749 ? 14.182 -9.727 0.715 1.00 70.94 749 PRO A CA 1
ATOM 5664 C C . PRO A 1 749 ? 15.546 -9.044 0.613 1.00 70.94 749 PRO A C 1
ATOM 5666 O O . PRO A 1 749 ? 15.656 -7.921 0.106 1.00 70.94 749 PRO A O 1
ATOM 5669 N N . SER A 1 750 ? 16.593 -9.720 1.090 1.00 72.06 750 SER A N 1
ATOM 5670 C CA . SER A 1 750 ? 17.953 -9.197 0.994 1.00 72.06 750 SER A CA 1
ATOM 5671 C C . SER A 1 750 ? 18.309 -8.917 -0.464 1.00 72.06 750 SER A C 1
ATOM 5673 O O . SER A 1 750 ? 18.048 -9.740 -1.346 1.00 72.06 750 SER A O 1
ATOM 5675 N N . LEU A 1 751 ? 18.890 -7.740 -0.716 1.00 71.06 751 LEU A N 1
ATOM 5676 C CA . LEU A 1 751 ? 19.397 -7.386 -2.038 1.00 71.06 751 LEU A CA 1
ATOM 5677 C C . LEU A 1 751 ? 20.376 -8.473 -2.512 1.00 71.06 751 LEU A C 1
ATOM 5679 O O . LEU A 1 751 ? 21.322 -8.783 -1.780 1.00 71.06 751 LEU A O 1
ATOM 5683 N N . PRO A 1 752 ? 20.170 -9.065 -3.702 1.00 68.00 752 PRO A N 1
ATOM 5684 C CA . PRO A 1 752 ? 21.115 -10.019 -4.254 1.00 68.00 752 PRO A CA 1
ATOM 5685 C C . PRO A 1 752 ? 22.467 -9.344 -4.502 1.00 68.00 752 PRO A C 1
ATOM 5687 O O . PRO A 1 752 ? 22.553 -8.303 -5.157 1.00 68.00 752 PRO A O 1
ATOM 5690 N N . THR A 1 753 ? 23.538 -9.939 -3.984 1.00 65.06 753 THR A N 1
ATOM 5691 C CA . THR A 1 753 ? 24.907 -9.500 -4.262 1.00 65.06 753 THR A CA 1
ATOM 5692 C C . THR A 1 753 ? 25.206 -9.634 -5.760 1.00 65.06 753 THR A C 1
ATOM 5694 O O . THR A 1 753 ? 24.818 -10.623 -6.373 1.00 65.06 753 THR A O 1
ATOM 5697 N N . GLY A 1 754 ? 25.885 -8.645 -6.350 1.00 66.75 754 GLY A N 1
ATOM 5698 C CA . GLY A 1 754 ? 26.264 -8.636 -7.774 1.00 66.75 754 GLY A CA 1
ATOM 5699 C C . GLY A 1 754 ? 25.269 -7.956 -8.730 1.00 66.75 754 GLY A C 1
ATOM 5700 O O . GLY A 1 754 ? 25.652 -7.583 -9.833 1.00 66.75 754 GLY A O 1
ATOM 5701 N N . HIS A 1 755 ? 24.019 -7.697 -8.323 1.00 78.06 755 HIS A N 1
ATOM 5702 C CA . HIS A 1 755 ? 23.004 -7.110 -9.214 1.00 78.06 755 HIS A CA 1
ATOM 5703 C C . HIS A 1 755 ? 23.259 -5.615 -9.510 1.00 78.06 755 HIS A C 1
ATOM 5705 O O . HIS A 1 755 ? 22.733 -4.727 -8.835 1.00 78.06 755 HIS A O 1
ATOM 5711 N N . ARG A 1 756 ? 24.051 -5.333 -10.559 1.00 87.12 756 ARG A N 1
ATOM 5712 C CA . ARG A 1 756 ? 24.466 -3.986 -11.013 1.00 87.12 756 ARG A CA 1
ATOM 5713 C C . ARG A 1 756 ? 23.330 -2.960 -11.097 1.00 87.12 756 ARG A C 1
ATOM 5715 O O . ARG A 1 756 ? 23.588 -1.775 -10.874 1.00 87.12 756 ARG A O 1
ATOM 5722 N N . PHE A 1 757 ? 22.115 -3.376 -11.452 1.00 92.06 757 PHE A N 1
ATOM 5723 C CA . PHE A 1 757 ? 21.002 -2.468 -11.754 1.00 92.06 757 PHE A CA 1
ATOM 5724 C C . PHE A 1 757 ? 20.009 -2.272 -10.597 1.00 92.06 757 PHE A C 1
ATOM 5726 O O . PHE A 1 757 ? 19.026 -1.553 -10.765 1.00 92.06 757 PHE A O 1
ATOM 5733 N N . LEU A 1 758 ? 20.272 -2.866 -9.426 1.00 90.25 758 LEU A N 1
ATOM 5734 C CA . LEU A 1 758 ? 19.445 -2.749 -8.218 1.00 90.25 758 LEU A CA 1
ATOM 5735 C C . LEU A 1 758 ? 20.180 -1.990 -7.095 1.00 90.25 758 LEU A C 1
ATOM 5737 O O . LEU A 1 758 ? 20.344 -2.506 -5.992 1.00 90.25 758 LEU A O 1
ATOM 5741 N N . GLU A 1 759 ? 20.669 -0.777 -7.378 1.00 89.94 759 GLU A N 1
ATOM 5742 C CA . GLU A 1 759 ? 21.505 -0.017 -6.428 1.00 89.94 759 GLU A CA 1
ATOM 5743 C C . GLU A 1 759 ? 20.687 0.647 -5.312 1.00 89.94 759 GLU A C 1
ATOM 5745 O O . GLU A 1 759 ? 21.053 0.589 -4.141 1.00 89.94 759 GLU A O 1
ATOM 5750 N N . GLU A 1 760 ? 19.572 1.283 -5.671 1.00 89.19 760 GLU A N 1
ATOM 5751 C CA . GLU A 1 760 ? 18.700 1.999 -4.742 1.00 89.19 760 GLU A CA 1
ATOM 5752 C C . GLU A 1 760 ? 17.267 1.481 -4.897 1.00 89.19 760 GLU A C 1
ATOM 5754 O O . GLU A 1 760 ? 16.599 1.780 -5.888 1.00 89.19 760 GLU A O 1
ATOM 5759 N N . ILE A 1 761 ? 16.759 0.687 -3.950 1.00 87.31 761 ILE A N 1
ATOM 5760 C CA . ILE A 1 761 ? 15.347 0.274 -3.962 1.00 87.31 761 ILE A CA 1
ATOM 5761 C C . ILE A 1 761 ? 14.482 1.467 -3.550 1.00 87.31 761 ILE A C 1
ATOM 5763 O O . ILE A 1 761 ? 14.494 1.899 -2.400 1.00 87.31 761 ILE A O 1
ATOM 5767 N N . ARG A 1 762 ? 13.715 1.998 -4.505 1.00 85.12 762 ARG A N 1
ATOM 5768 C CA . ARG A 1 762 ? 12.776 3.109 -4.293 1.00 85.12 762 ARG A CA 1
ATOM 5769 C C . ARG A 1 762 ? 11.424 2.619 -3.789 1.00 85.12 762 ARG A C 1
ATOM 5771 O O . ARG A 1 762 ? 10.763 3.326 -3.034 1.00 85.12 762 ARG A O 1
ATOM 5778 N N . PHE A 1 763 ? 11.023 1.421 -4.207 1.00 85.38 763 PHE A N 1
ATOM 5779 C CA . PHE A 1 763 ? 9.812 0.745 -3.759 1.00 85.38 763 PHE A CA 1
ATOM 5780 C C . PHE A 1 763 ? 9.961 -0.770 -3.927 1.00 85.38 763 PHE A C 1
ATOM 5782 O O . PHE A 1 763 ? 10.465 -1.222 -4.953 1.00 85.38 763 PHE A O 1
ATOM 5789 N N . ILE A 1 764 ? 9.480 -1.555 -2.962 1.00 85.50 764 ILE A N 1
ATOM 5790 C CA . ILE A 1 764 ? 9.281 -2.996 -3.127 1.00 85.50 764 ILE A CA 1
ATOM 5791 C C . ILE A 1 764 ? 8.027 -3.453 -2.381 1.00 85.50 764 ILE A C 1
ATOM 5793 O O . ILE A 1 764 ? 7.808 -3.106 -1.224 1.00 85.50 764 ILE A O 1
ATOM 5797 N N . GLN A 1 765 ? 7.239 -4.284 -3.055 1.00 87.69 765 GLN A N 1
ATOM 5798 C CA . GLN A 1 765 ? 6.275 -5.189 -2.450 1.00 87.69 765 GLN A CA 1
ATOM 5799 C C . GLN A 1 765 ? 6.572 -6.592 -3.007 1.00 87.69 765 GLN A C 1
ATOM 5801 O O . GLN A 1 765 ? 6.311 -6.824 -4.196 1.00 87.69 765 GLN A O 1
ATOM 5806 N N . PRO A 1 766 ? 7.120 -7.526 -2.204 1.00 84.88 766 PRO A N 1
ATOM 5807 C CA . PRO A 1 766 ? 7.493 -8.853 -2.689 1.00 84.88 766 PRO A CA 1
ATOM 5808 C C . PRO A 1 766 ? 6.319 -9.583 -3.341 1.00 84.88 766 PRO A C 1
ATOM 5810 O O . PRO A 1 766 ? 5.173 -9.487 -2.897 1.00 84.88 766 PRO A O 1
ATOM 5813 N N . GLY A 1 767 ? 6.598 -10.282 -4.440 1.00 86.00 767 GLY A N 1
ATOM 5814 C CA . GLY A 1 767 ? 5.594 -10.970 -5.249 1.00 86.00 767 GLY A CA 1
ATOM 5815 C C . GLY A 1 767 ? 4.636 -10.051 -6.021 1.00 86.00 767 GLY A C 1
ATOM 5816 O O . GLY A 1 767 ? 3.709 -10.570 -6.644 1.00 86.00 767 GLY A O 1
ATOM 5817 N N . VAL A 1 768 ? 4.824 -8.722 -5.992 1.00 87.88 768 VAL A N 1
ATOM 5818 C CA . VAL A 1 768 ? 3.934 -7.741 -6.644 1.00 87.88 768 VAL A CA 1
ATOM 5819 C C . VAL A 1 768 ? 4.698 -6.755 -7.521 1.00 87.88 768 VAL A C 1
ATOM 5821 O O . VAL A 1 768 ? 4.410 -6.674 -8.713 1.00 87.88 768 VAL A O 1
ATOM 5824 N N . GLU A 1 769 ? 5.632 -5.977 -6.974 1.00 90.00 769 GLU A N 1
ATOM 5825 C CA . GLU A 1 769 ? 6.356 -4.958 -7.743 1.00 90.00 769 GLU A CA 1
ATOM 5826 C C . GLU A 1 769 ? 7.678 -4.559 -7.077 1.00 90.00 769 GLU A C 1
ATOM 5828 O O . GLU A 1 769 ? 7.763 -4.491 -5.851 1.00 90.00 769 GLU A O 1
ATOM 5833 N N . VAL A 1 770 ? 8.680 -4.220 -7.888 1.00 90.56 770 VAL A N 1
ATOM 5834 C CA . VAL A 1 770 ? 9.852 -3.446 -7.465 1.00 90.56 770 VAL A CA 1
ATOM 5835 C C . VAL A 1 770 ? 10.050 -2.237 -8.376 1.00 90.56 770 VAL A C 1
ATOM 5837 O O . VAL A 1 770 ? 9.784 -2.302 -9.579 1.00 90.56 770 VAL A O 1
ATOM 5840 N N . VAL A 1 771 ? 10.553 -1.151 -7.795 1.00 91.12 771 VAL A N 1
ATOM 5841 C CA . VAL A 1 771 ? 11.134 -0.002 -8.492 1.00 91.12 771 VAL A CA 1
ATOM 5842 C C . VAL A 1 771 ? 12.505 0.267 -7.875 1.00 91.12 771 VAL A C 1
ATOM 5844 O O . VAL A 1 771 ? 12.614 0.489 -6.666 1.00 91.12 771 VAL A O 1
ATOM 5847 N N . SER A 1 772 ? 13.552 0.257 -8.694 1.00 92.75 772 SER A N 1
ATOM 5848 C CA . SER A 1 772 ? 14.922 0.554 -8.279 1.00 92.75 772 SER A CA 1
ATOM 5849 C C . SER A 1 772 ? 15.564 1.598 -9.183 1.00 92.75 772 SER A C 1
ATOM 5851 O O . SER A 1 772 ? 15.182 1.738 -10.342 1.00 92.75 772 SER A O 1
ATOM 5853 N N . ARG A 1 773 ? 16.539 2.341 -8.661 1.00 94.25 773 ARG A N 1
ATOM 5854 C CA . ARG A 1 773 ? 17.375 3.257 -9.434 1.00 94.25 773 ARG A CA 1
ATOM 5855 C C . ARG A 1 773 ? 18.820 2.792 -9.452 1.00 94.25 773 ARG A C 1
ATOM 5857 O O . ARG A 1 773 ? 19.321 2.235 -8.478 1.00 94.25 773 ARG A O 1
ATOM 5864 N N . ALA A 1 774 ? 19.478 3.082 -10.566 1.00 94.94 774 ALA A N 1
ATOM 5865 C CA . ALA A 1 774 ? 20.907 2.898 -10.774 1.00 94.94 774 ALA A CA 1
ATOM 5866 C C . ALA A 1 774 ? 21.451 4.099 -11.562 1.00 94.94 774 ALA A C 1
ATOM 5868 O O . ALA A 1 774 ? 20.717 4.694 -12.358 1.00 94.94 774 ALA A O 1
ATOM 5869 N N . ARG A 1 775 ? 22.720 4.477 -11.363 1.00 95.56 775 ARG A N 1
ATOM 5870 C CA . ARG A 1 775 ? 23.358 5.538 -12.170 1.00 95.56 775 ARG A CA 1
ATOM 5871 C C . ARG A 1 775 ? 24.395 4.946 -13.114 1.00 95.56 775 ARG A C 1
ATOM 5873 O O . ARG A 1 775 ? 25.424 4.440 -12.669 1.00 95.56 775 ARG A O 1
ATOM 5880 N N . LEU A 1 776 ? 24.120 5.043 -14.412 1.00 96.06 776 LEU A N 1
ATOM 5881 C CA . LEU A 1 776 ? 25.003 4.631 -15.500 1.00 96.06 776 LEU A CA 1
ATOM 5882 C C . LEU A 1 776 ? 26.099 5.678 -15.715 1.00 96.06 776 LEU A C 1
ATOM 5884 O O . LEU A 1 776 ? 25.798 6.873 -15.732 1.00 96.06 776 LEU A O 1
ATOM 5888 N N . ASN A 1 777 ? 27.353 5.259 -15.878 1.00 94.88 777 ASN A N 1
ATOM 5889 C CA . ASN A 1 777 ? 28.488 6.147 -16.167 1.00 94.88 777 ASN A CA 1
ATOM 5890 C C . ASN A 1 777 ? 29.688 5.365 -16.730 1.00 94.88 777 ASN A C 1
ATOM 5892 O O . ASN A 1 777 ? 29.839 4.181 -16.454 1.00 94.88 777 ASN A O 1
ATOM 5896 N N . LEU A 1 778 ? 30.578 6.022 -17.479 1.00 92.31 778 LEU A N 1
ATOM 5897 C CA . LEU A 1 778 ? 31.685 5.344 -18.171 1.00 92.31 778 LEU A CA 1
ATOM 5898 C C . LEU A 1 778 ? 32.746 4.732 -17.229 1.00 92.31 778 LEU A C 1
ATOM 5900 O O . LEU A 1 778 ? 33.474 3.838 -17.655 1.00 92.31 778 LEU A O 1
ATOM 5904 N N . GLU A 1 779 ? 32.836 5.177 -15.970 1.00 89.81 779 GLU A N 1
ATOM 5905 C CA . GLU A 1 779 ? 33.772 4.629 -14.974 1.00 89.81 779 GLU A CA 1
ATOM 5906 C C . GLU A 1 779 ? 33.340 3.231 -14.503 1.00 89.81 779 GLU A C 1
ATOM 5908 O O . GLU A 1 779 ? 34.158 2.313 -14.438 1.00 89.81 779 GLU A O 1
ATOM 5913 N N . ARG A 1 780 ? 32.046 3.050 -14.208 1.00 88.94 780 ARG A N 1
ATOM 5914 C CA . ARG A 1 780 ? 31.483 1.788 -13.694 1.00 88.94 780 ARG A CA 1
ATOM 5915 C C . ARG A 1 780 ? 30.905 0.895 -14.795 1.00 88.94 780 ARG A C 1
ATOM 5917 O O . ARG A 1 780 ? 30.879 -0.322 -14.643 1.00 88.94 780 ARG A O 1
ATOM 5924 N N . ASP A 1 781 ? 30.482 1.476 -15.915 1.00 92.56 781 ASP A N 1
ATOM 5925 C CA . ASP A 1 781 ? 29.800 0.803 -17.023 1.00 92.56 781 ASP A CA 1
ATOM 5926 C C . ASP A 1 781 ? 30.643 0.856 -18.305 1.00 92.56 781 ASP A C 1
ATOM 5928 O O . ASP A 1 781 ? 30.261 1.449 -19.314 1.00 92.56 781 ASP A O 1
ATOM 5932 N N . SER A 1 782 ? 31.819 0.218 -18.278 1.00 90.94 782 SER A N 1
ATOM 5933 C CA . SER A 1 782 ? 32.796 0.290 -19.383 1.00 90.94 782 SER A CA 1
ATOM 5934 C C . SER A 1 782 ? 32.284 -0.201 -20.750 1.00 90.94 782 SER A C 1
ATOM 5936 O O . SER A 1 782 ? 32.892 0.108 -21.773 1.00 90.94 782 SER A O 1
ATOM 5938 N N . TYR A 1 783 ? 31.155 -0.920 -20.794 1.00 92.69 783 TYR A N 1
ATOM 5939 C CA . TYR A 1 783 ? 30.471 -1.294 -22.035 1.00 92.69 783 TYR A CA 1
ATOM 5940 C C . TYR A 1 783 ? 29.901 -0.085 -22.797 1.00 92.69 783 TYR A C 1
ATOM 5942 O O . TYR A 1 783 ? 29.807 -0.141 -24.017 1.00 92.69 783 TYR A O 1
ATOM 5950 N N . LEU A 1 784 ? 29.583 1.029 -22.127 1.00 94.38 784 LEU A N 1
ATOM 5951 C CA . LEU A 1 784 ? 29.086 2.247 -22.785 1.00 94.38 784 LEU A CA 1
ATOM 5952 C C . LEU A 1 784 ? 30.095 2.835 -23.786 1.00 94.38 784 LEU A C 1
ATOM 5954 O O . LEU A 1 784 ? 29.696 3.447 -24.774 1.00 94.38 784 LEU A O 1
ATOM 5958 N N . VAL A 1 785 ? 31.395 2.625 -23.547 1.00 92.75 785 VAL A N 1
ATOM 5959 C CA . VAL A 1 785 ? 32.486 3.092 -24.420 1.00 92.75 785 VAL A CA 1
ATOM 5960 C C . VAL A 1 785 ? 32.481 2.359 -25.765 1.00 92.75 785 VAL A C 1
ATOM 5962 O O . VAL A 1 785 ? 32.735 2.968 -26.795 1.00 92.75 785 VAL A O 1
ATOM 5965 N N . ASP A 1 786 ? 32.148 1.065 -25.773 1.00 93.06 786 ASP A N 1
ATOM 5966 C CA . ASP A 1 786 ? 32.059 0.248 -26.992 1.00 93.06 786 ASP A CA 1
ATOM 5967 C C . ASP A 1 786 ? 30.640 0.231 -27.602 1.00 93.06 786 ASP A C 1
ATOM 5969 O O . ASP A 1 786 ? 30.364 -0.562 -28.500 1.00 93.06 786 ASP A O 1
ATOM 5973 N N . HIS A 1 787 ? 29.723 1.079 -27.129 1.00 92.94 787 HIS A N 1
ATOM 5974 C CA . HIS A 1 787 ? 28.354 1.175 -27.642 1.00 92.94 787 HIS A CA 1
ATOM 5975 C C . HIS A 1 787 ? 27.992 2.637 -27.958 1.00 92.94 787 HIS A C 1
ATOM 5977 O O . HIS A 1 787 ? 27.022 3.212 -27.454 1.00 92.94 787 HIS A O 1
ATOM 5983 N N . GLU A 1 788 ? 28.836 3.250 -28.788 1.00 89.19 788 GLU A N 1
ATOM 5984 C CA . GLU A 1 788 ? 28.682 4.610 -29.296 1.00 89.19 788 GLU A CA 1
ATOM 5985 C C . GLU A 1 788 ? 28.011 4.600 -30.676 1.00 89.19 788 GLU A C 1
ATOM 5987 O O . GLU A 1 788 ? 28.542 4.050 -31.639 1.00 89.19 788 GLU A O 1
ATOM 5992 N N . TYR A 1 789 ? 26.849 5.238 -30.787 1.00 84.81 789 TYR A N 1
ATOM 5993 C CA . TYR A 1 789 ? 26.135 5.414 -32.048 1.00 84.81 789 TYR A CA 1
ATOM 5994 C C . TYR A 1 789 ? 26.195 6.887 -32.456 1.00 84.81 789 TYR A C 1
ATOM 5996 O O . TYR A 1 789 ? 25.704 7.756 -31.737 1.00 84.81 789 TYR A O 1
ATOM 6004 N N . LYS A 1 790 ? 26.819 7.173 -33.608 1.00 84.06 790 LYS A N 1
ATOM 6005 C CA . LYS A 1 790 ? 26.972 8.529 -34.178 1.00 84.06 790 LYS A CA 1
ATOM 6006 C C . LYS A 1 790 ? 27.507 9.576 -33.174 1.00 84.06 790 LYS A C 1
ATOM 6008 O O . LYS A 1 790 ? 27.027 10.705 -33.147 1.00 84.06 790 LYS A O 1
ATOM 6013 N N . GLY A 1 791 ? 28.498 9.210 -32.353 1.00 81.94 791 GLY A N 1
ATOM 6014 C CA . GLY A 1 791 ? 29.099 10.104 -31.350 1.00 81.94 791 GLY A CA 1
ATOM 6015 C C . GLY A 1 791 ? 28.361 10.175 -30.007 1.00 81.94 791 GLY A C 1
ATOM 6016 O O . GLY A 1 791 ? 28.705 11.009 -29.172 1.00 81.94 791 GLY A O 1
ATOM 6017 N N . VAL A 1 792 ? 27.346 9.331 -29.781 1.00 84.81 792 VAL A N 1
ATOM 6018 C CA . VAL A 1 792 ? 26.573 9.282 -28.530 1.00 84.81 792 VAL A CA 1
ATOM 6019 C C . VAL A 1 792 ? 26.671 7.891 -27.907 1.00 84.81 792 VAL A C 1
ATOM 6021 O O . VAL A 1 792 ? 26.258 6.904 -28.515 1.00 84.81 792 VAL A O 1
ATOM 6024 N N . ASN A 1 793 ? 27.173 7.791 -26.672 1.00 89.88 793 ASN A N 1
ATOM 6025 C CA . ASN A 1 793 ? 27.150 6.535 -25.918 1.00 89.88 793 ASN A CA 1
ATOM 6026 C C . ASN A 1 793 ? 25.701 6.183 -25.557 1.00 89.88 793 ASN A C 1
ATOM 6028 O O . ASN A 1 793 ? 25.014 6.958 -24.888 1.00 89.88 793 ASN A O 1
ATOM 6032 N N . LEU A 1 794 ? 25.226 5.015 -25.985 1.00 92.56 794 LEU A N 1
ATOM 6033 C CA . LEU A 1 794 ? 23.871 4.541 -25.702 1.00 92.56 794 LEU A CA 1
ATOM 6034 C C . LEU A 1 794 ? 23.908 3.389 -24.700 1.00 92.56 794 LEU A C 1
ATOM 6036 O O . LEU A 1 794 ? 24.740 2.491 -24.817 1.00 92.56 794 LEU A O 1
ATOM 6040 N N . PHE A 1 795 ? 22.966 3.364 -23.757 1.00 95.50 795 PHE A N 1
ATOM 6041 C CA . PHE A 1 795 ? 22.738 2.192 -22.916 1.00 95.50 795 PHE A CA 1
ATOM 6042 C C . PHE A 1 795 ? 22.231 1.025 -23.791 1.00 95.50 795 PHE A C 1
ATOM 6044 O O . PHE A 1 795 ? 21.166 1.162 -24.402 1.00 95.50 795 PHE A O 1
ATOM 6051 N N . PRO A 1 796 ? 22.961 -0.103 -23.902 1.00 95.38 796 PRO A N 1
ATOM 6052 C CA . PRO A 1 796 ? 22.628 -1.144 -24.871 1.00 95.38 796 PRO A CA 1
ATOM 6053 C C . PRO A 1 796 ? 21.385 -1.937 -24.461 1.00 95.38 796 PRO A C 1
ATOM 6055 O O . PRO A 1 796 ? 21.201 -2.266 -23.285 1.00 95.38 796 PRO A O 1
ATOM 6058 N N . THR A 1 797 ? 20.572 -2.336 -25.443 1.00 93.69 797 THR A N 1
ATOM 6059 C CA . THR A 1 797 ? 19.335 -3.108 -25.230 1.00 93.69 797 THR A CA 1
ATOM 6060 C C . THR A 1 797 ? 19.556 -4.359 -24.378 1.00 93.69 797 THR A C 1
ATOM 6062 O O . THR A 1 797 ? 18.759 -4.632 -23.485 1.00 93.69 797 THR A O 1
ATOM 6065 N N . VAL A 1 798 ? 20.650 -5.099 -24.593 1.00 93.62 798 VAL A N 1
ATOM 6066 C CA . VAL A 1 798 ? 20.967 -6.316 -23.822 1.00 93.62 798 VAL A CA 1
ATOM 6067 C C . VAL A 1 798 ? 21.180 -6.060 -22.327 1.00 93.62 798 VAL A C 1
ATOM 6069 O O . VAL A 1 798 ? 20.763 -6.881 -21.512 1.00 93.62 798 VAL A O 1
ATOM 6072 N N . PHE A 1 799 ? 21.754 -4.912 -21.954 1.00 95.25 799 PHE A N 1
ATOM 6073 C CA . PHE A 1 799 ? 21.915 -4.510 -20.553 1.00 95.25 799 PHE A CA 1
ATOM 6074 C C . PHE A 1 799 ? 20.607 -3.951 -19.976 1.00 95.25 799 PHE A C 1
ATOM 6076 O O . PHE A 1 799 ? 20.318 -4.161 -18.802 1.00 95.25 799 PHE A O 1
ATOM 6083 N N . GLY A 1 800 ? 19.762 -3.325 -20.800 1.00 95.44 800 GLY A N 1
ATOM 6084 C CA . GLY A 1 800 ? 18.393 -2.970 -20.416 1.00 95.44 800 GLY A CA 1
ATOM 6085 C C . GLY A 1 800 ? 17.509 -4.187 -20.129 1.00 95.44 800 GLY A C 1
ATOM 6086 O O . GLY A 1 800 ? 16.759 -4.196 -19.154 1.00 95.44 800 GLY A O 1
ATOM 6087 N N . VAL A 1 801 ? 17.629 -5.240 -20.940 1.00 95.12 801 VAL A N 1
ATOM 6088 C CA . VAL A 1 801 ? 16.946 -6.527 -20.737 1.00 95.12 801 VAL A CA 1
ATOM 6089 C C . VAL A 1 801 ? 17.468 -7.248 -19.490 1.00 95.12 801 VAL A C 1
ATOM 6091 O O . VAL A 1 801 ? 16.663 -7.748 -18.707 1.00 95.12 801 VAL A O 1
ATOM 6094 N N . GLU A 1 802 ? 18.782 -7.239 -19.258 1.00 94.00 802 GLU A N 1
ATOM 6095 C CA . GLU A 1 802 ? 19.403 -7.732 -18.020 1.00 94.00 802 GLU A CA 1
ATOM 6096 C C . GLU A 1 802 ? 18.898 -6.970 -16.782 1.00 94.00 802 GLU A C 1
ATOM 6098 O O . GLU A 1 802 ? 18.466 -7.591 -15.815 1.00 94.00 802 GLU A O 1
ATOM 6103 N N . ALA A 1 803 ? 18.845 -5.636 -16.825 1.00 95.38 803 ALA A N 1
ATOM 6104 C CA . ALA A 1 803 ? 18.299 -4.816 -15.744 1.00 95.38 803 ALA A CA 1
ATOM 6105 C C . ALA A 1 803 ? 16.833 -5.176 -15.430 1.00 95.38 803 ALA A C 1
ATOM 6107 O O . ALA A 1 803 ? 16.474 -5.422 -14.275 1.00 95.38 803 ALA A O 1
ATOM 6108 N N . MET A 1 804 ? 15.991 -5.276 -16.465 1.00 96.50 804 MET A N 1
ATOM 6109 C CA . MET A 1 804 ? 14.595 -5.708 -16.336 1.00 96.50 804 MET A CA 1
ATOM 6110 C C . MET A 1 804 ? 14.462 -7.128 -15.766 1.00 96.50 804 MET A C 1
ATOM 6112 O O . MET A 1 804 ? 13.536 -7.389 -14.993 1.00 96.50 804 MET A O 1
ATOM 6116 N N . ALA A 1 805 ? 15.380 -8.037 -16.106 1.00 93.69 805 ALA A N 1
ATOM 6117 C CA . ALA A 1 805 ? 15.420 -9.384 -15.551 1.00 93.69 805 ALA A CA 1
ATOM 6118 C C . ALA A 1 805 ? 15.842 -9.387 -14.075 1.00 93.69 805 ALA A C 1
ATOM 6120 O O . ALA A 1 805 ? 15.187 -10.055 -13.275 1.00 93.69 805 ALA A O 1
ATOM 6121 N N . GLN A 1 806 ? 16.866 -8.617 -13.683 1.00 92.94 806 GLN A N 1
ATOM 6122 C CA . GLN A 1 806 ? 17.282 -8.468 -12.280 1.00 92.94 806 GLN A CA 1
ATOM 6123 C C . GLN A 1 806 ? 16.122 -7.960 -11.416 1.00 92.94 806 GLN A C 1
ATOM 6125 O O . GLN A 1 806 ? 15.841 -8.532 -10.359 1.00 92.94 806 GLN A O 1
ATOM 6130 N N . ALA A 1 807 ? 15.387 -6.953 -11.898 1.00 93.88 807 ALA A N 1
ATOM 6131 C CA . ALA A 1 807 ? 14.176 -6.463 -11.247 1.00 93.88 807 ALA A CA 1
ATOM 6132 C C . ALA A 1 807 ? 13.067 -7.533 -11.181 1.00 93.88 807 ALA A C 1
ATOM 6134 O O . ALA A 1 807 ? 12.444 -7.698 -10.132 1.00 93.88 807 ALA A O 1
ATOM 6135 N N . ALA A 1 808 ? 12.842 -8.306 -12.250 1.00 93.69 808 ALA A N 1
ATOM 6136 C CA . ALA A 1 808 ? 11.856 -9.390 -12.256 1.00 93.69 808 ALA A CA 1
ATOM 6137 C C . ALA A 1 808 ? 12.199 -10.517 -11.268 1.00 93.69 808 ALA A C 1
ATOM 6139 O O . ALA A 1 808 ? 11.325 -10.982 -10.537 1.00 93.69 808 ALA A O 1
ATOM 6140 N N . ALA A 1 809 ? 13.466 -10.939 -11.220 1.00 89.94 809 ALA A N 1
ATOM 6141 C CA . ALA A 1 809 ? 13.952 -11.953 -10.292 1.00 89.94 809 ALA A CA 1
ATOM 6142 C C . ALA A 1 809 ? 13.756 -11.501 -8.840 1.00 89.94 809 ALA A C 1
ATOM 6144 O O . ALA A 1 809 ? 13.133 -12.214 -8.051 1.00 89.94 809 ALA A O 1
ATOM 6145 N N . TYR A 1 810 ? 14.185 -10.279 -8.516 1.00 90.56 810 TYR A N 1
ATOM 6146 C CA . TYR A 1 810 ? 14.065 -9.721 -7.172 1.00 90.56 810 TYR A CA 1
ATOM 6147 C C . TYR A 1 810 ? 12.600 -9.501 -6.751 1.00 90.56 810 TYR A C 1
ATOM 6149 O O . TYR A 1 810 ? 12.223 -9.883 -5.644 1.00 90.56 810 TYR A O 1
ATOM 6157 N N . ALA A 1 811 ? 11.730 -9.016 -7.649 1.00 90.12 811 ALA A N 1
ATOM 6158 C CA . ALA A 1 811 ? 10.288 -8.910 -7.393 1.00 90.12 811 ALA A CA 1
ATOM 6159 C C . ALA A 1 811 ? 9.618 -10.272 -7.124 1.00 90.12 811 ALA A C 1
ATOM 6161 O O . ALA A 1 811 ? 8.644 -10.339 -6.376 1.00 90.12 811 ALA A O 1
ATOM 6162 N N . LEU A 1 812 ? 10.137 -11.360 -7.704 1.00 88.69 812 LEU A N 1
ATOM 6163 C CA . LEU A 1 812 ? 9.686 -12.736 -7.459 1.00 88.69 812 LEU A CA 1
ATOM 6164 C C . LEU A 1 812 ? 10.367 -13.411 -6.252 1.00 88.69 812 LEU A C 1
ATOM 6166 O O . LEU A 1 812 ? 10.071 -14.575 -5.983 1.00 88.69 812 LEU A O 1
ATOM 6170 N N . GLY A 1 813 ? 11.283 -12.735 -5.547 1.00 85.81 813 GLY A N 1
ATOM 6171 C CA . GLY A 1 813 ? 12.072 -13.325 -4.456 1.00 85.81 813 GLY A CA 1
ATOM 6172 C C . GLY A 1 813 ? 13.099 -14.370 -4.921 1.00 85.81 813 GLY A C 1
ATOM 6173 O O . GLY A 1 813 ? 13.503 -15.235 -4.145 1.00 85.81 813 GLY A O 1
ATOM 6174 N N . ARG A 1 814 ? 13.507 -14.331 -6.195 1.00 83.88 814 ARG A N 1
ATOM 6175 C CA . ARG A 1 814 ? 14.399 -15.310 -6.835 1.00 83.88 814 ARG A CA 1
ATOM 6176 C C . ARG A 1 814 ? 15.807 -14.741 -7.008 1.00 83.88 814 ARG A C 1
ATOM 6178 O O . ARG A 1 814 ? 15.974 -13.578 -7.359 1.00 83.88 814 ARG A O 1
ATOM 6185 N N . ARG A 1 815 ? 16.824 -15.590 -6.815 1.00 76.62 815 ARG A N 1
ATOM 6186 C CA . ARG A 1 815 ? 18.242 -15.256 -7.076 1.00 76.62 815 ARG A CA 1
ATOM 6187 C C . ARG A 1 815 ? 18.683 -15.524 -8.518 1.00 76.62 815 ARG A C 1
ATOM 6189 O O . ARG A 1 815 ? 19.655 -14.941 -8.965 1.00 76.62 815 ARG A O 1
ATOM 6196 N N . ALA A 1 816 ? 17.974 -16.398 -9.227 1.00 77.06 816 ALA A N 1
ATOM 6197 C CA . ALA A 1 816 ? 18.222 -16.750 -10.621 1.00 77.06 816 ALA A CA 1
ATOM 6198 C C . ALA A 1 816 ? 16.889 -17.035 -11.329 1.00 77.06 816 ALA A C 1
ATOM 6200 O O . ALA A 1 816 ? 15.865 -17.263 -10.674 1.00 77.06 816 ALA A O 1
ATOM 6201 N N . LEU A 1 817 ? 16.902 -17.031 -12.660 1.00 82.44 817 LEU A N 1
ATOM 6202 C CA . LEU A 1 817 ? 15.747 -17.345 -13.500 1.00 82.44 817 LEU A CA 1
ATOM 6203 C C . LEU A 1 817 ? 15.981 -18.672 -14.237 1.00 82.44 817 LEU A C 1
ATOM 6205 O O . LEU A 1 817 ? 17.109 -18.986 -14.602 1.00 82.44 817 LEU A O 1
ATOM 6209 N N . GLY A 1 818 ? 14.913 -19.446 -14.456 1.00 81.56 818 GLY A N 1
ATOM 6210 C CA . GLY A 1 818 ? 14.910 -20.517 -15.457 1.00 81.56 818 GLY A CA 1
ATOM 6211 C C . GLY A 1 818 ? 14.668 -19.937 -16.854 1.00 81.56 818 GLY A C 1
ATOM 6212 O O . GLY A 1 818 ? 14.959 -18.769 -17.100 1.00 81.56 818 GLY A O 1
ATOM 6213 N N . SER A 1 819 ? 14.083 -20.712 -17.772 1.00 84.12 819 SER A N 1
ATOM 6214 C CA . SER A 1 819 ? 13.815 -20.222 -19.134 1.00 84.12 819 SER A CA 1
ATOM 6215 C C . SER A 1 819 ? 12.988 -18.926 -19.126 1.00 84.12 819 SER A C 1
ATOM 6217 O O . SER A 1 819 ? 11.910 -18.889 -18.515 1.00 84.12 819 SER A O 1
ATOM 6219 N N . VAL A 1 820 ? 13.442 -17.905 -19.852 1.00 90.00 820 VAL A N 1
ATOM 6220 C CA . VAL A 1 820 ? 12.774 -16.605 -19.990 1.00 90.00 820 VAL A CA 1
ATOM 6221 C C . VAL A 1 820 ? 12.282 -16.438 -21.424 1.00 90.00 820 VAL A C 1
ATOM 6223 O O . VAL A 1 820 ? 13.044 -16.571 -22.377 1.00 90.00 820 VAL A O 1
ATOM 6226 N N . VAL A 1 821 ? 11.005 -16.105 -21.589 1.00 91.81 821 VAL A N 1
ATOM 6227 C CA . VAL A 1 821 ? 10.446 -15.653 -22.868 1.00 91.81 821 VAL A CA 1
ATOM 6228 C C . VAL A 1 821 ? 9.970 -14.220 -22.700 1.00 91.81 821 VAL A C 1
ATOM 6230 O O . VAL A 1 821 ? 9.057 -13.968 -21.919 1.00 91.81 821 VAL A O 1
ATOM 6233 N N . ILE A 1 822 ? 10.572 -13.294 -23.435 1.00 93.75 822 ILE A N 1
ATOM 6234 C CA . ILE A 1 822 ? 10.179 -11.886 -23.470 1.00 93.75 822 ILE A CA 1
ATOM 6235 C C . ILE A 1 822 ? 9.272 -11.690 -24.685 1.00 93.75 822 ILE A C 1
ATOM 6237 O O . ILE A 1 822 ? 9.633 -12.098 -25.791 1.00 93.75 822 ILE A O 1
ATOM 6241 N N . THR A 1 823 ? 8.104 -11.080 -24.496 1.00 93.31 823 THR A N 1
ATOM 6242 C CA . THR A 1 823 ? 7.233 -10.627 -25.590 1.00 93.31 823 THR A CA 1
ATOM 6243 C C . THR A 1 823 ? 7.012 -9.126 -25.523 1.00 93.31 823 THR A C 1
ATOM 6245 O O . THR A 1 823 ? 7.129 -8.516 -24.454 1.00 93.31 823 THR A O 1
ATOM 6248 N N . ASP A 1 824 ? 6.674 -8.552 -26.677 1.00 91.75 824 ASP A N 1
ATOM 6249 C CA . ASP A 1 824 ? 6.266 -7.154 -26.815 1.00 91.75 824 ASP A CA 1
ATOM 6250 C C . ASP A 1 824 ? 7.320 -6.174 -26.269 1.00 91.75 824 ASP A C 1
ATOM 6252 O O . ASP A 1 824 ? 6.993 -5.236 -25.540 1.00 91.75 824 ASP A O 1
ATOM 6256 N N . LEU A 1 825 ? 8.596 -6.428 -26.584 1.00 93.06 825 LEU A N 1
ATOM 6257 C CA . LEU A 1 825 ? 9.717 -5.611 -26.131 1.00 93.06 825 LEU A CA 1
ATOM 6258 C C . LEU A 1 825 ? 9.771 -4.319 -26.961 1.00 93.06 825 LEU A C 1
ATOM 6260 O O . LEU A 1 825 ? 10.256 -4.313 -28.091 1.00 93.06 825 LEU A O 1
ATOM 6264 N N . ASP A 1 826 ? 9.222 -3.242 -26.409 1.00 91.38 826 ASP A N 1
ATOM 6265 C CA . ASP A 1 826 ? 9.298 -1.876 -26.928 1.00 91.38 826 ASP A CA 1
ATOM 6266 C C . ASP A 1 826 ? 10.666 -1.269 -26.591 1.00 91.38 826 ASP A C 1
ATOM 6268 O O . ASP A 1 826 ? 11.140 -1.374 -25.455 1.00 91.38 826 ASP A O 1
ATOM 6272 N N . LEU A 1 827 ? 11.299 -0.678 -27.604 1.00 88.88 827 LEU A N 1
ATOM 6273 C CA . LEU A 1 827 ? 12.633 -0.080 -27.582 1.00 88.88 827 LEU A CA 1
ATOM 6274 C C . LEU A 1 827 ? 12.646 1.273 -28.320 1.00 88.88 827 LEU A C 1
ATOM 6276 O O . LEU A 1 827 ? 13.711 1.771 -28.681 1.00 88.88 827 LEU A O 1
ATOM 6280 N N . ALA A 1 828 ? 11.476 1.871 -28.581 1.00 73.94 828 ALA A N 1
ATOM 6281 C CA . ALA A 1 828 ? 11.327 3.016 -29.481 1.00 73.94 828 ALA A CA 1
ATOM 6282 C C . ALA A 1 828 ? 12.084 4.289 -29.052 1.00 73.94 828 ALA A C 1
ATOM 6284 O O . ALA A 1 828 ? 12.199 5.220 -29.847 1.00 73.94 828 ALA A O 1
ATOM 6285 N N . ARG A 1 829 ? 12.599 4.359 -27.814 1.00 83.19 829 ARG A N 1
ATOM 6286 C CA . ARG A 1 829 ? 13.359 5.509 -27.300 1.00 83.19 829 ARG A CA 1
ATOM 6287 C C . ARG A 1 829 ? 14.735 5.058 -26.803 1.00 83.19 829 ARG A C 1
ATOM 6289 O O . ARG A 1 829 ? 14.801 4.383 -25.773 1.00 83.19 829 ARG A O 1
ATOM 6296 N N . PRO A 1 830 ? 15.845 5.454 -27.453 1.00 87.19 830 PRO A N 1
ATOM 6297 C CA . PRO A 1 830 ? 17.178 5.151 -26.947 1.00 87.19 830 PRO A CA 1
ATOM 6298 C C . PRO A 1 830 ? 17.433 5.833 -25.593 1.00 87.19 830 PRO A C 1
ATOM 6300 O O . PRO A 1 830 ? 16.734 6.767 -25.189 1.00 87.19 830 PRO A O 1
ATOM 6303 N N . LEU A 1 831 ? 18.457 5.359 -24.883 1.00 89.81 831 LEU A N 1
ATOM 6304 C CA . LEU A 1 831 ? 18.891 5.881 -23.585 1.00 89.81 831 LEU A CA 1
ATOM 6305 C C . LEU A 1 831 ? 20.328 6.423 -23.710 1.00 89.81 831 LEU A C 1
ATOM 6307 O O . LEU A 1 831 ? 21.277 5.665 -23.501 1.00 89.81 831 LEU A O 1
ATOM 6311 N N . PRO A 1 832 ? 20.512 7.699 -24.100 1.00 90.56 832 PRO A N 1
ATOM 6312 C CA . PRO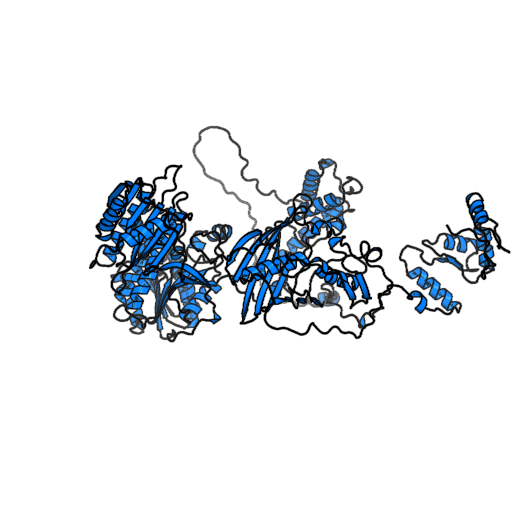 A 1 832 ? 21.835 8.301 -24.228 1.00 90.56 832 PRO A CA 1
ATOM 6313 C C . PRO A 1 832 ? 22.457 8.560 -22.851 1.00 90.56 832 PRO A C 1
ATOM 6315 O O . PRO A 1 832 ? 21.835 9.167 -21.979 1.00 90.56 832 PRO A O 1
ATOM 6318 N N . VAL A 1 833 ? 23.699 8.117 -22.658 1.00 90.81 833 VAL A N 1
ATOM 6319 C CA . VAL A 1 833 ? 24.460 8.297 -21.415 1.00 90.81 833 VAL A CA 1
ATOM 6320 C C . VAL A 1 833 ? 25.575 9.304 -21.660 1.00 90.81 833 VAL A C 1
ATOM 6322 O O . VAL A 1 833 ? 26.416 9.114 -22.529 1.00 90.81 833 VAL A O 1
ATOM 6325 N N . HIS A 1 834 ? 25.586 10.392 -20.895 1.00 90.25 834 HIS A N 1
ATOM 6326 C CA . HIS A 1 834 ? 26.498 11.506 -21.134 1.00 90.25 834 HIS A CA 1
ATOM 6327 C C . HIS A 1 834 ? 27.892 11.276 -20.525 1.00 90.25 834 HIS A C 1
ATOM 6329 O O . HIS A 1 834 ? 27.956 11.152 -19.301 1.00 90.25 834 HIS A O 1
ATOM 6335 N N . PRO A 1 835 ? 28.987 11.421 -21.305 1.00 85.00 835 PRO A N 1
ATOM 6336 C CA . PRO A 1 835 ? 30.360 11.700 -20.876 1.00 85.00 835 PRO A CA 1
ATOM 6337 C C . PRO A 1 835 ? 30.665 11.615 -19.375 1.00 85.00 835 PRO A C 1
ATOM 6339 O O . PRO A 1 835 ? 30.945 10.573 -18.791 1.00 85.00 835 PRO A O 1
ATOM 6342 N N . GLU A 1 836 ? 30.571 12.801 -18.774 1.00 86.56 836 GLU A N 1
ATOM 6343 C CA . GLU A 1 836 ? 30.910 13.102 -17.381 1.00 86.56 836 GLU A CA 1
ATOM 6344 C C . GLU A 1 836 ? 29.717 12.961 -16.418 1.00 86.56 836 GLU A C 1
ATOM 6346 O O . GLU A 1 836 ? 29.870 12.527 -15.280 1.00 86.56 836 GLU A O 1
ATOM 6351 N N . ARG A 1 837 ? 28.507 13.346 -16.857 1.00 88.06 837 ARG A N 1
ATOM 6352 C CA . ARG A 1 837 ? 27.301 13.382 -16.011 1.00 88.06 837 ARG A CA 1
ATOM 6353 C C . ARG A 1 837 ? 26.684 12.000 -15.772 1.00 88.06 837 ARG A C 1
ATOM 6355 O O . ARG A 1 837 ? 25.986 11.814 -14.772 1.00 88.06 837 ARG A O 1
ATOM 6362 N N . GLY A 1 838 ? 26.900 11.045 -16.675 1.00 93.25 838 GLY A N 1
ATOM 6363 C CA . GLY A 1 838 ? 26.191 9.768 -16.685 1.00 93.25 838 GLY A CA 1
ATOM 6364 C C . GLY A 1 838 ? 24.686 9.922 -16.943 1.00 93.25 838 GLY A C 1
ATOM 6365 O O . GLY A 1 838 ? 24.242 10.927 -17.500 1.00 93.25 838 GLY A O 1
ATOM 6366 N N . LEU A 1 839 ? 23.906 8.925 -16.521 1.00 94.94 839 LEU A N 1
ATOM 6367 C CA . LEU A 1 839 ? 22.441 8.907 -16.590 1.00 94.94 839 LEU A CA 1
ATOM 6368 C C . LEU A 1 839 ? 21.868 8.115 -15.406 1.00 94.94 839 LEU A C 1
ATOM 6370 O O . LEU A 1 839 ? 22.217 6.948 -15.229 1.00 94.94 839 LEU A O 1
ATOM 6374 N N . GLN A 1 840 ? 20.971 8.696 -14.606 1.00 97.12 840 GLN A N 1
ATOM 6375 C CA . GLN A 1 840 ? 20.158 7.906 -13.674 1.00 97.12 840 GLN A CA 1
ATOM 6376 C C . GLN A 1 840 ? 19.001 7.240 -14.421 1.00 97.12 840 GLN A C 1
ATOM 6378 O O . GLN A 1 840 ? 18.180 7.911 -15.054 1.00 97.12 840 GLN A O 1
ATOM 6383 N N . ILE A 1 841 ? 18.931 5.916 -14.301 1.00 96.75 841 ILE A N 1
ATOM 6384 C CA . ILE A 1 841 ? 17.818 5.098 -14.775 1.00 96.75 841 ILE A CA 1
ATOM 6385 C C . ILE A 1 841 ? 16.960 4.628 -13.600 1.00 96.75 841 ILE A C 1
ATOM 6387 O O . ILE A 1 841 ? 17.444 4.472 -12.478 1.00 96.75 841 ILE A O 1
ATOM 6391 N N . GLU A 1 842 ? 15.684 4.387 -13.876 1.00 96.88 842 GLU A N 1
ATOM 6392 C CA . GLU A 1 842 ? 14.750 3.717 -12.975 1.00 96.88 842 GLU A CA 1
ATOM 6393 C C . GLU A 1 842 ? 14.258 2.438 -13.651 1.00 96.88 842 GLU A C 1
ATOM 6395 O O . GLU A 1 842 ? 13.671 2.477 -14.732 1.00 96.88 842 GLU A O 1
ATOM 6400 N N . VAL A 1 843 ? 14.536 1.304 -13.020 1.00 96.88 843 VAL A N 1
ATOM 6401 C CA . VAL A 1 843 ? 14.192 -0.035 -13.488 1.00 96.88 843 VAL A CA 1
ATOM 6402 C C . VAL A 1 843 ? 13.037 -0.537 -12.639 1.00 96.88 843 VAL A C 1
ATOM 6404 O O . VAL A 1 843 ? 13.110 -0.531 -11.408 1.00 96.88 843 VAL A O 1
ATOM 6407 N N . TRP A 1 844 ? 11.962 -0.978 -13.282 1.00 95.50 844 TRP A N 1
ATOM 6408 C CA . TRP A 1 844 ? 10.778 -1.470 -12.590 1.00 95.50 844 TRP A CA 1
ATOM 6409 C C . TRP A 1 844 ? 10.336 -2.825 -13.134 1.00 95.50 844 TRP A C 1
ATOM 6411 O O . TRP A 1 844 ? 10.514 -3.135 -14.312 1.00 95.50 844 TRP A O 1
ATOM 6421 N N . ALA A 1 845 ? 9.734 -3.630 -12.263 1.00 95.25 845 ALA A N 1
ATOM 6422 C CA . ALA A 1 845 ? 9.129 -4.906 -12.619 1.00 95.25 845 ALA A CA 1
ATOM 6423 C C . ALA A 1 845 ? 7.863 -5.132 -11.791 1.00 95.25 845 ALA A C 1
ATOM 6425 O O . ALA A 1 845 ? 7.906 -5.050 -10.566 1.00 95.25 845 ALA A O 1
ATOM 6426 N N . ARG A 1 846 ? 6.741 -5.431 -12.454 1.00 93.00 846 ARG A N 1
ATOM 6427 C CA . ARG A 1 846 ? 5.436 -5.723 -11.847 1.00 93.00 846 ARG A CA 1
ATOM 6428 C C . ARG A 1 846 ? 4.995 -7.139 -12.188 1.00 93.00 846 ARG A C 1
ATOM 6430 O O . ARG A 1 846 ? 4.796 -7.479 -13.354 1.00 93.00 846 ARG A O 1
ATOM 6437 N N . VAL A 1 847 ? 4.783 -7.951 -11.162 1.00 90.94 847 VAL A N 1
ATOM 6438 C CA . VAL A 1 847 ? 4.245 -9.306 -11.276 1.00 90.94 847 VAL A CA 1
ATOM 6439 C C . VAL A 1 847 ? 2.766 -9.217 -11.658 1.00 90.94 847 VAL A C 1
ATOM 6441 O O . VAL A 1 847 ? 1.944 -8.662 -10.931 1.00 90.94 847 VAL A O 1
ATOM 6444 N N . ILE A 1 848 ? 2.429 -9.755 -12.828 1.00 87.75 848 ILE A N 1
ATOM 6445 C CA . ILE A 1 848 ? 1.064 -9.791 -13.367 1.00 87.75 848 ILE A CA 1
ATOM 6446 C C . ILE A 1 848 ? 0.348 -11.059 -12.902 1.00 87.75 848 ILE A C 1
ATOM 6448 O O . ILE A 1 848 ? -0.835 -11.031 -12.562 1.00 87.75 848 ILE A O 1
ATOM 6452 N N . LYS A 1 849 ? 1.067 -12.187 -12.893 1.00 84.56 849 LYS A N 1
ATOM 6453 C CA . LYS A 1 849 ? 0.520 -13.511 -12.592 1.00 84.56 849 LYS A CA 1
ATOM 6454 C C . LYS A 1 849 ? 1.623 -14.439 -12.089 1.00 84.56 849 LYS A C 1
ATOM 6456 O O . LYS A 1 849 ? 2.733 -14.406 -12.610 1.00 84.56 849 LYS A O 1
ATOM 6461 N N . VAL A 1 850 ? 1.289 -15.300 -11.133 1.00 84.62 850 VAL A N 1
ATOM 6462 C CA . VAL A 1 850 ? 2.115 -16.442 -10.720 1.00 84.62 850 VAL A CA 1
ATOM 6463 C C . VAL A 1 850 ? 1.238 -17.691 -10.762 1.00 84.62 850 VAL A C 1
ATOM 6465 O O . VAL A 1 850 ? 0.103 -17.670 -10.285 1.00 84.62 850 VAL A O 1
ATOM 6468 N N . GLU A 1 851 ? 1.760 -18.749 -11.368 1.00 84.75 851 GLU A N 1
ATOM 6469 C CA . GLU A 1 851 ? 1.214 -20.109 -11.420 1.00 84.75 851 GLU A CA 1
ATOM 6470 C C . GLU A 1 851 ? 2.305 -21.082 -10.946 1.00 84.75 851 GLU A C 1
ATOM 6472 O O . GLU A 1 851 ? 3.458 -20.679 -10.815 1.00 84.75 851 GLU A O 1
ATOM 6477 N N . GLU A 1 852 ? 1.961 -22.350 -10.698 1.00 77.56 852 GLU A N 1
ATOM 6478 C CA . GLU A 1 852 ? 2.818 -23.321 -9.985 1.00 77.56 852 GLU A CA 1
ATOM 6479 C C . GLU A 1 852 ? 4.280 -23.393 -10.457 1.00 77.56 852 GLU A C 1
ATOM 6481 O O . GLU A 1 852 ? 5.162 -23.559 -9.626 1.00 77.56 852 GLU A O 1
ATOM 6486 N N . ASN A 1 853 ? 4.537 -23.255 -11.764 1.00 81.94 853 ASN A N 1
ATOM 6487 C CA . ASN A 1 853 ? 5.881 -23.341 -12.355 1.00 81.94 853 ASN A CA 1
ATOM 6488 C C . ASN A 1 853 ? 6.223 -22.157 -13.283 1.00 81.94 853 ASN A C 1
ATOM 6490 O O . ASN A 1 853 ? 7.188 -22.234 -14.051 1.00 81.94 853 ASN A O 1
ATOM 6494 N N . THR A 1 854 ? 5.393 -21.104 -13.309 1.00 88.44 854 THR A N 1
ATOM 6495 C CA . THR A 1 854 ? 5.559 -19.978 -14.245 1.00 88.44 854 THR A CA 1
ATOM 6496 C C . THR A 1 854 ? 5.082 -18.650 -13.670 1.00 88.44 854 THR A C 1
ATOM 6498 O O . THR A 1 854 ? 3.981 -18.565 -13.125 1.00 88.44 854 THR A O 1
ATOM 6501 N N . ALA A 1 855 ? 5.843 -17.583 -13.902 1.00 91.06 855 ALA A N 1
ATOM 6502 C CA . ALA A 1 855 ? 5.464 -16.214 -13.570 1.00 91.06 855 ALA A CA 1
ATOM 6503 C C . ALA A 1 855 ? 5.426 -15.326 -14.822 1.00 91.06 855 ALA A C 1
ATOM 6505 O O . ALA A 1 855 ? 6.290 -15.420 -15.692 1.00 91.06 855 ALA A O 1
ATOM 6506 N N . THR A 1 856 ? 4.443 -14.430 -14.891 1.00 93.88 856 THR A N 1
ATOM 6507 C CA . THR A 1 856 ? 4.369 -13.360 -15.891 1.00 93.88 856 THR A CA 1
ATOM 6508 C C . THR A 1 856 ? 4.637 -12.032 -15.197 1.00 93.88 856 THR A C 1
ATOM 6510 O O . THR A 1 856 ? 3.899 -11.649 -14.286 1.00 93.88 856 THR A O 1
ATOM 6513 N N . VAL A 1 857 ? 5.674 -11.324 -15.633 1.00 95.06 857 VAL A N 1
ATOM 6514 C CA . VAL A 1 857 ? 6.133 -10.053 -15.060 1.00 95.06 857 VAL A CA 1
ATOM 6515 C C . VAL A 1 857 ? 6.255 -9.034 -16.189 1.00 95.06 857 VAL A C 1
ATOM 6517 O O . VAL A 1 857 ? 6.867 -9.327 -17.210 1.00 95.06 857 VAL A O 1
ATOM 6520 N N . ARG A 1 858 ? 5.671 -7.843 -16.045 1.00 95.75 858 ARG A N 1
ATOM 6521 C CA . ARG A 1 858 ? 5.922 -6.727 -16.969 1.00 95.75 858 ARG A CA 1
ATOM 6522 C C . ARG A 1 858 ? 7.040 -5.871 -16.392 1.00 95.75 858 ARG A C 1
ATOM 6524 O O . ARG A 1 858 ? 6.949 -5.493 -15.226 1.00 95.75 858 ARG A O 1
ATOM 6531 N N . CYS A 1 859 ? 8.051 -5.559 -17.188 1.00 96.62 859 CYS A N 1
ATOM 6532 C CA . CYS A 1 859 ? 9.203 -4.773 -16.759 1.00 96.62 859 CYS A CA 1
ATOM 6533 C C . CYS A 1 859 ? 9.424 -3.569 -17.673 1.00 96.62 859 CYS A C 1
ATOM 6535 O O . CYS A 1 859 ? 8.945 -3.559 -18.810 1.00 96.62 859 CYS A O 1
ATOM 6537 N N . GLY A 1 860 ? 10.185 -2.589 -17.188 1.00 96.62 860 GLY A N 1
ATOM 6538 C CA . GLY A 1 860 ? 10.627 -1.457 -17.989 1.00 96.62 860 GLY A CA 1
ATOM 6539 C C . GLY A 1 860 ? 11.810 -0.695 -17.396 1.00 96.62 860 GLY A C 1
ATOM 6540 O O . GLY A 1 860 ? 12.205 -0.906 -16.247 1.00 96.62 860 GLY A O 1
ATOM 6541 N N . VAL A 1 861 ? 12.368 0.199 -18.213 1.00 97.00 861 VAL A N 1
ATOM 6542 C CA . VAL A 1 861 ? 13.461 1.118 -17.873 1.00 97.00 861 VAL A CA 1
ATOM 6543 C C . VAL A 1 861 ? 13.062 2.538 -18.272 1.00 97.00 861 VAL A C 1
ATOM 6545 O O . VAL A 1 861 ? 12.664 2.783 -19.412 1.00 97.00 861 VAL A O 1
ATOM 6548 N N . ARG A 1 862 ? 13.207 3.477 -17.336 1.00 94.31 862 ARG A N 1
ATOM 6549 C CA . ARG A 1 862 ? 12.979 4.925 -17.490 1.00 94.31 862 ARG A CA 1
ATOM 6550 C C . ARG A 1 862 ? 14.249 5.693 -17.140 1.00 94.31 862 ARG A C 1
ATOM 6552 O O . ARG A 1 862 ? 15.182 5.105 -16.597 1.00 94.31 862 ARG A O 1
ATOM 6559 N N . CYS A 1 863 ? 14.287 7.004 -17.373 1.00 90.19 863 CYS A N 1
ATOM 6560 C CA . CYS A 1 863 ? 15.428 7.838 -16.984 1.00 90.19 863 CYS A CA 1
ATOM 6561 C C . CYS A 1 863 ? 15.039 9.205 -16.405 1.00 90.19 863 CYS A C 1
ATOM 6563 O O . CYS A 1 863 ? 13.903 9.672 -16.536 1.00 90.19 863 CYS A O 1
ATOM 6565 N N . GLU A 1 864 ? 16.016 9.853 -15.765 1.00 88.06 864 GLU A N 1
ATOM 6566 C CA . GLU A 1 864 ? 15.847 11.157 -15.110 1.00 88.06 864 GLU A CA 1
ATOM 6567 C C . GLU A 1 864 ? 15.430 12.277 -16.080 1.00 88.06 864 GLU A C 1
ATOM 6569 O O . GLU A 1 864 ? 14.713 13.192 -15.679 1.00 88.06 864 GLU A O 1
ATOM 6574 N N . SER A 1 865 ? 15.786 12.175 -17.367 1.00 78.94 865 SER A N 1
ATOM 6575 C CA . SER A 1 865 ? 15.530 13.194 -18.399 1.00 78.94 865 SER A CA 1
ATOM 6576 C C . SER A 1 865 ? 14.047 13.504 -18.639 1.00 78.94 865 SER A C 1
ATOM 6578 O O . SER A 1 865 ? 13.725 14.603 -19.078 1.00 78.94 865 SER A O 1
ATOM 6580 N N . ASN A 1 866 ? 13.143 12.564 -18.340 1.00 77.94 866 ASN A N 1
ATOM 6581 C CA . ASN A 1 866 ? 11.686 12.759 -18.405 1.00 77.94 866 ASN A CA 1
ATOM 6582 C C . ASN A 1 866 ? 11.008 12.665 -17.023 1.00 77.94 866 ASN A C 1
ATOM 6584 O O . ASN A 1 866 ? 9.796 12.463 -16.927 1.00 77.94 866 ASN A O 1
ATOM 6588 N N . GLY A 1 867 ? 11.782 12.772 -15.937 1.00 74.44 867 GLY A N 1
ATOM 6589 C CA . GLY A 1 867 ? 11.276 12.621 -14.572 1.00 74.44 867 GLY A CA 1
ATOM 6590 C C . GLY A 1 867 ? 10.786 11.206 -14.239 1.00 74.44 867 GLY A C 1
ATOM 6591 O O . GLY A 1 867 ? 9.941 11.061 -13.361 1.00 74.44 867 GLY A O 1
ATOM 6592 N N . PHE A 1 868 ? 11.297 10.179 -14.930 1.00 84.19 868 PHE A N 1
ATOM 6593 C CA . PHE A 1 868 ? 10.879 8.775 -14.806 1.00 84.19 868 PHE A CA 1
ATOM 6594 C C . PHE A 1 868 ? 9.392 8.527 -15.130 1.00 84.19 868 PHE A C 1
ATOM 6596 O O . PHE A 1 868 ? 8.751 7.649 -14.549 1.00 84.19 868 PHE A O 1
ATOM 6603 N N . THR A 1 869 ? 8.833 9.289 -16.073 1.00 75.62 869 THR A N 1
ATOM 6604 C CA . THR A 1 869 ? 7.419 9.190 -16.481 1.00 75.62 869 THR A CA 1
ATOM 6605 C C . THR A 1 869 ? 7.194 8.343 -17.733 1.00 75.62 869 THR A C 1
ATOM 6607 O O . THR A 1 869 ? 6.093 7.829 -17.923 1.00 75.62 869 THR A O 1
ATOM 6610 N N . ILE A 1 870 ? 8.221 8.164 -18.571 1.00 80.38 870 ILE A N 1
ATOM 6611 C CA . ILE A 1 870 ? 8.125 7.455 -19.855 1.00 80.38 870 ILE A CA 1
ATOM 6612 C C . ILE A 1 870 ? 9.047 6.235 -19.845 1.00 80.38 870 ILE A C 1
ATOM 6614 O O . ILE A 1 870 ? 10.229 6.339 -19.509 1.00 80.38 870 ILE A O 1
ATOM 6618 N N . ASP A 1 871 ? 8.509 5.086 -20.256 1.00 89.06 871 ASP A N 1
ATOM 6619 C CA . ASP A 1 871 ? 9.293 3.884 -20.535 1.00 89.06 871 ASP A CA 1
ATOM 6620 C C . ASP A 1 871 ? 10.093 4.057 -21.838 1.00 89.06 871 ASP A C 1
ATOM 6622 O O . ASP A 1 871 ? 9.550 4.406 -22.893 1.00 89.06 871 ASP A O 1
ATOM 6626 N N . HIS A 1 872 ? 11.404 3.830 -21.746 1.00 90.25 872 HIS A N 1
ATOM 6627 C CA . HIS A 1 872 ? 12.317 3.771 -22.889 1.00 90.25 872 HIS A CA 1
ATOM 6628 C C . HIS A 1 872 ? 12.442 2.342 -23.407 1.00 90.25 872 HIS A C 1
ATOM 6630 O O . HIS A 1 872 ? 12.324 2.105 -24.606 1.00 90.25 872 HIS A O 1
ATOM 6636 N N . PHE A 1 873 ? 12.617 1.400 -22.476 1.00 95.00 873 PHE A N 1
ATOM 6637 C CA . PHE A 1 873 ? 12.482 -0.031 -22.721 1.00 95.00 873 PHE A CA 1
ATOM 6638 C C . PHE A 1 873 ? 11.294 -0.554 -21.913 1.00 95.00 873 PHE A C 1
ATOM 6640 O O . PHE A 1 873 ? 11.154 -0.190 -20.744 1.00 95.00 873 PHE A O 1
ATOM 6647 N N . ALA A 1 874 ? 10.464 -1.421 -22.490 1.00 95.94 874 ALA A N 1
ATOM 6648 C CA . ALA A 1 874 ? 9.421 -2.139 -21.754 1.00 95.94 874 ALA A CA 1
ATOM 6649 C C . ALA A 1 874 ? 9.116 -3.488 -22.405 1.00 95.94 874 ALA A C 1
ATOM 6651 O O . ALA A 1 874 ? 9.090 -3.579 -23.623 1.00 95.94 874 ALA A O 1
ATOM 6652 N N . GLY A 1 875 ? 8.834 -4.528 -21.618 1.00 95.75 875 GLY A N 1
ATOM 6653 C CA . GLY A 1 875 ? 8.503 -5.853 -22.153 1.00 95.75 875 GLY A CA 1
ATOM 6654 C C . GLY A 1 875 ? 7.820 -6.770 -21.142 1.00 95.75 875 GLY A C 1
ATOM 6655 O O . GLY A 1 875 ? 7.814 -6.503 -19.936 1.00 95.75 875 GLY A O 1
ATOM 6656 N N . THR A 1 876 ? 7.237 -7.867 -21.628 1.00 96.69 876 THR A N 1
ATOM 6657 C CA . THR A 1 876 ? 6.552 -8.863 -20.791 1.00 96.69 876 THR A CA 1
ATOM 6658 C C . THR A 1 876 ? 7.375 -10.145 -20.700 1.00 96.69 876 THR A C 1
ATOM 6660 O O . THR A 1 876 ? 7.533 -10.873 -21.673 1.00 96.69 876 THR A O 1
ATOM 6663 N N . PHE A 1 877 ? 7.882 -10.436 -19.507 1.00 95.19 877 PHE A N 1
ATOM 6664 C CA . PHE A 1 877 ? 8.710 -11.588 -19.181 1.00 95.19 877 PHE A CA 1
ATOM 6665 C C . PHE A 1 877 ? 7.825 -12.743 -18.699 1.00 95.19 877 PHE A C 1
ATOM 6667 O O . PHE A 1 877 ? 7.193 -12.670 -17.645 1.00 95.19 877 PHE A O 1
ATOM 6674 N N . SER A 1 878 ? 7.794 -13.832 -19.462 1.00 93.69 878 SER A N 1
ATOM 6675 C CA . SER A 1 878 ? 7.257 -15.130 -19.050 1.00 93.69 878 SER A CA 1
ATOM 6676 C C . SER A 1 878 ? 8.408 -16.016 -18.583 1.00 93.69 878 SER A C 1
ATOM 6678 O O . SER A 1 878 ? 9.170 -16.548 -19.390 1.00 93.69 878 SER A O 1
ATOM 6680 N N . ILE A 1 879 ? 8.539 -16.142 -17.269 1.00 91.19 879 ILE A N 1
ATOM 6681 C CA . ILE A 1 879 ? 9.61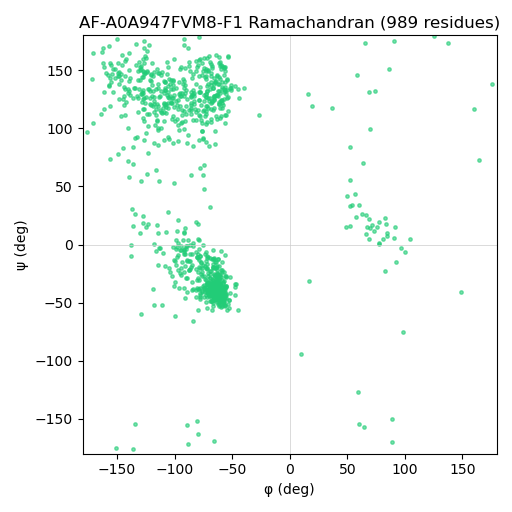1 -16.851 -16.571 1.00 91.19 879 ILE A CA 1
ATOM 6682 C C . ILE A 1 879 ? 9.097 -18.236 -16.184 1.00 91.19 879 ILE A C 1
ATOM 6684 O O . ILE A 1 879 ? 7.993 -18.351 -15.647 1.00 91.19 879 ILE A O 1
ATOM 6688 N N . ARG A 1 880 ? 9.893 -19.281 -16.419 1.00 83.88 880 ARG A N 1
ATOM 6689 C CA . ARG A 1 880 ? 9.645 -20.627 -15.878 1.00 83.88 880 ARG A CA 1
ATOM 6690 C C . ARG A 1 880 ? 10.624 -20.958 -14.761 1.00 83.88 880 ARG A C 1
ATOM 6692 O O . ARG A 1 880 ? 11.710 -20.383 -14.679 1.00 83.88 880 ARG A O 1
ATOM 6699 N N . ASP A 1 881 ? 10.225 -21.887 -13.909 1.00 70.44 881 ASP A N 1
ATOM 6700 C CA . ASP A 1 881 ? 11.038 -22.356 -12.791 1.00 70.44 881 ASP A CA 1
ATOM 6701 C C . ASP A 1 881 ? 12.178 -23.271 -13.271 1.00 70.44 881 ASP A C 1
ATOM 6703 O O . ASP A 1 881 ? 12.147 -23.802 -14.383 1.00 70.44 881 ASP A O 1
ATOM 6707 N N . LEU A 1 882 ? 13.204 -23.441 -12.430 1.00 62.00 882 LEU A N 1
ATOM 6708 C CA . LEU A 1 882 ? 14.416 -24.233 -12.697 1.00 62.00 882 LEU A CA 1
ATOM 6709 C C . LEU A 1 882 ? 14.156 -25.754 -12.625 1.00 62.00 882 LEU A C 1
ATOM 6711 O O . LEU A 1 882 ? 14.891 -26.494 -11.978 1.00 62.00 882 LEU A O 1
ATOM 6715 N N . LEU A 1 883 ? 13.090 -26.227 -13.274 1.00 46.28 883 LEU A N 1
ATOM 6716 C CA . LEU A 1 883 ? 12.746 -27.643 -13.390 1.00 46.28 883 LEU A CA 1
ATOM 6717 C C . LEU A 1 883 ? 12.211 -27.964 -14.788 1.00 46.28 883 LEU A C 1
ATOM 6719 O O . LEU A 1 883 ? 11.045 -27.727 -15.100 1.00 46.28 883 LEU A O 1
ATOM 6723 N N . VAL A 1 884 ? 13.103 -28.527 -15.604 1.00 41.09 884 VAL A N 1
ATOM 6724 C CA . VAL A 1 884 ? 12.938 -29.660 -16.537 1.00 41.09 884 VAL A CA 1
ATOM 6725 C C . VAL A 1 884 ? 14.079 -29.553 -17.545 1.00 41.09 884 VAL A C 1
ATOM 6727 O O . VAL A 1 884 ? 14.130 -28.599 -18.322 1.00 41.09 884 VAL A O 1
ATOM 6730 N N . GLU A 1 885 ? 14.962 -30.554 -17.562 1.00 42.28 885 GLU A N 1
ATOM 6731 C CA . GLU A 1 885 ? 15.873 -30.772 -18.687 1.00 42.28 885 GLU A CA 1
ATOM 6732 C C . GLU A 1 885 ? 15.042 -30.851 -19.972 1.00 42.28 885 GLU A C 1
ATOM 6734 O O . GLU A 1 885 ? 14.237 -31.768 -20.163 1.00 42.28 885 GLU A O 1
ATOM 6739 N N . LYS A 1 886 ? 15.223 -29.883 -20.867 1.00 40.09 886 LYS A N 1
ATOM 6740 C CA . LYS A 1 886 ? 14.829 -30.044 -22.262 1.00 40.09 886 LYS A CA 1
ATOM 6741 C C . LYS A 1 886 ? 16.069 -30.346 -23.073 1.00 40.09 886 LYS A C 1
ATOM 6743 O O . LYS A 1 886 ? 17.112 -29.738 -22.850 1.00 40.09 886 LYS A O 1
ATOM 6748 N N . GLU A 1 887 ? 15.913 -31.247 -24.042 1.00 37.34 887 GLU A N 1
ATOM 6749 C CA . GLU A 1 887 ? 16.898 -31.423 -25.106 1.00 37.34 887 GLU A CA 1
ATOM 6750 C C . GLU A 1 887 ? 17.325 -30.039 -25.624 1.00 37.34 887 GLU A C 1
ATOM 6752 O O . GLU A 1 887 ? 16.440 -29.202 -25.871 1.00 37.34 887 GLU A O 1
ATOM 6757 N N . PRO A 1 888 ? 18.637 -29.779 -25.803 1.00 40.19 888 PRO A N 1
ATOM 6758 C CA . PRO A 1 888 ? 19.087 -28.537 -26.413 1.00 40.19 888 PRO A CA 1
ATOM 6759 C C . PRO A 1 888 ? 18.337 -28.364 -27.738 1.00 40.19 888 PRO A C 1
ATOM 6761 O O . PRO A 1 888 ? 18.172 -29.340 -28.480 1.00 40.19 888 PRO A O 1
ATOM 6764 N N . PRO A 1 889 ? 17.806 -27.163 -28.029 1.00 43.09 889 PRO A N 1
ATOM 6765 C CA . PRO A 1 889 ? 16.853 -26.981 -29.109 1.00 43.09 889 PRO A CA 1
ATOM 6766 C C . PRO A 1 889 ? 17.514 -27.383 -30.422 1.00 43.09 889 PRO A C 1
ATOM 6768 O O . PRO A 1 889 ? 18.408 -26.673 -30.880 1.00 43.09 889 PRO A O 1
ATOM 6771 N N . ARG A 1 890 ? 17.066 -28.525 -30.980 1.00 41.09 890 ARG A N 1
ATOM 6772 C CA . ARG A 1 890 ? 17.718 -29.276 -32.069 1.00 41.09 890 ARG A CA 1
ATOM 6773 C C . ARG A 1 890 ? 18.562 -28.365 -32.950 1.00 41.09 890 ARG A C 1
ATOM 6775 O O . ARG A 1 890 ? 18.001 -27.535 -33.675 1.00 41.09 890 ARG A O 1
ATOM 6782 N N . SER A 1 891 ? 19.883 -28.532 -32.887 1.00 45.69 891 SER A N 1
ATOM 6783 C CA . SER A 1 891 ? 20.748 -27.972 -33.911 1.00 45.69 891 SER A CA 1
ATOM 6784 C C . SER A 1 891 ? 20.328 -28.621 -35.223 1.00 45.69 891 SER A C 1
ATOM 6786 O O . SER A 1 891 ? 20.345 -29.843 -35.384 1.00 45.69 891 SER A O 1
ATOM 6788 N N . SER A 1 892 ? 19.856 -27.802 -36.154 1.00 46.28 892 SER A N 1
ATOM 6789 C CA . SER A 1 892 ? 19.645 -28.226 -37.527 1.00 46.28 892 SER A CA 1
ATOM 6790 C C . SER A 1 892 ? 21.023 -28.426 -38.152 1.00 46.28 892 SER A C 1
ATOM 6792 O O . SER A 1 892 ? 21.552 -27.517 -38.787 1.00 46.28 892 SER A O 1
ATOM 6794 N N . ASN A 1 893 ? 21.607 -29.611 -37.948 1.00 43.97 893 ASN A N 1
ATOM 6795 C CA . ASN A 1 893 ? 22.865 -30.070 -38.556 1.00 43.97 893 ASN A CA 1
ATOM 6796 C C . ASN A 1 893 ? 22.718 -30.326 -40.079 1.00 43.97 893 ASN A C 1
ATOM 6798 O O . ASN A 1 893 ? 23.352 -31.223 -40.622 1.00 43.97 893 ASN A O 1
ATOM 6802 N N . ASP A 1 894 ? 21.854 -29.559 -40.744 1.00 45.81 894 ASP A N 1
ATOM 6803 C CA . ASP A 1 894 ? 21.405 -29.714 -42.135 1.00 45.81 894 ASP A CA 1
ATOM 6804 C C . ASP A 1 894 ? 21.871 -28.537 -43.019 1.00 45.81 894 ASP A C 1
ATOM 6806 O O . ASP A 1 894 ? 21.432 -28.384 -44.159 1.00 45.81 894 ASP A O 1
ATOM 6810 N N . TYR A 1 895 ? 22.756 -27.685 -42.490 1.00 55.12 895 TYR A N 1
ATOM 6811 C CA . TYR A 1 895 ? 23.302 -26.519 -43.180 1.00 55.12 895 TYR A CA 1
ATOM 6812 C C . TYR A 1 895 ? 24.819 -26.619 -43.322 1.00 55.12 895 TYR A C 1
ATOM 6814 O O . TYR A 1 895 ? 25.511 -27.140 -42.445 1.00 55.12 895 TYR A O 1
ATOM 6822 N N . ASP A 1 896 ? 25.318 -26.106 -44.445 1.00 58.12 896 ASP A N 1
ATOM 6823 C CA . ASP A 1 896 ? 26.743 -25.997 -44.731 1.00 58.12 896 ASP A CA 1
ATOM 6824 C C . ASP A 1 896 ? 27.413 -25.083 -43.691 1.00 58.12 896 ASP A C 1
ATOM 6826 O O . ASP A 1 896 ? 27.017 -23.930 -43.527 1.00 58.12 896 ASP A O 1
ATOM 6830 N N . GLN A 1 897 ? 28.401 -25.613 -42.965 1.00 65.81 897 GLN A N 1
ATOM 6831 C CA . GLN A 1 897 ? 29.192 -24.858 -41.982 1.00 65.81 897 GLN A CA 1
ATOM 6832 C C . GLN A 1 897 ? 30.456 -24.237 -42.592 1.00 65.81 897 GLN A C 1
ATOM 6834 O O . GLN A 1 897 ? 31.367 -23.839 -41.866 1.00 65.81 897 GLN A O 1
ATOM 6839 N N . THR A 1 898 ? 30.551 -24.193 -43.922 1.00 77.44 898 THR A N 1
ATOM 6840 C CA . THR A 1 898 ? 31.590 -23.439 -44.621 1.00 77.44 898 THR A CA 1
ATOM 6841 C C . THR A 1 898 ? 31.337 -21.943 -44.411 1.00 77.44 898 THR A C 1
ATOM 6843 O O . THR A 1 898 ? 30.320 -21.436 -44.888 1.00 77.44 898 THR A O 1
ATOM 6846 N N . PRO A 1 899 ? 32.243 -21.202 -43.742 1.00 82.12 899 PRO A N 1
ATOM 6847 C CA . PRO A 1 899 ? 32.073 -19.768 -43.575 1.00 82.12 899 PRO A CA 1
ATOM 6848 C C . PRO A 1 899 ? 32.032 -19.056 -44.927 1.00 82.12 899 PRO A C 1
ATOM 6850 O O . PRO A 1 899 ? 32.803 -19.373 -45.838 1.00 82.12 899 PRO A O 1
ATOM 6853 N N . LEU A 1 900 ? 31.181 -18.038 -45.031 1.00 81.94 900 LEU A N 1
ATOM 6854 C CA . LEU A 1 900 ? 31.233 -17.077 -46.124 1.00 81.94 900 LEU A CA 1
ATOM 6855 C C . LEU A 1 900 ? 32.626 -16.429 -46.160 1.00 81.94 900 LEU A C 1
ATOM 6857 O O . LEU A 1 900 ? 33.240 -16.191 -45.120 1.00 81.94 900 LEU A O 1
ATOM 6861 N N . ALA A 1 901 ? 33.116 -16.114 -47.362 1.00 83.88 901 ALA A N 1
ATOM 6862 C CA . ALA A 1 901 ? 34.409 -15.457 -47.577 1.00 83.88 901 ALA A CA 1
ATOM 6863 C C . ALA A 1 901 ? 34.350 -13.956 -47.222 1.00 83.88 901 ALA A C 1
ATOM 6865 O O . ALA A 1 901 ? 34.549 -13.087 -48.070 1.00 83.88 901 ALA A O 1
ATOM 6866 N N . LEU A 1 902 ? 34.022 -13.672 -45.963 1.00 81.38 902 LEU A N 1
ATOM 6867 C CA . LEU A 1 902 ? 33.832 -12.354 -45.382 1.00 81.38 902 LEU A CA 1
ATOM 6868 C C . LEU A 1 902 ? 34.447 -12.336 -43.980 1.00 81.38 902 LEU A C 1
ATOM 6870 O O . LEU A 1 902 ? 34.180 -13.224 -43.173 1.00 81.38 902 LEU A O 1
ATOM 6874 N N . ASP A 1 903 ? 35.241 -11.311 -43.686 1.00 84.94 903 ASP A N 1
ATOM 6875 C CA . ASP A 1 903 ? 35.780 -11.040 -42.354 1.00 84.94 903 ASP A CA 1
ATOM 6876 C C . ASP A 1 903 ? 34.865 -10.052 -41.603 1.00 84.94 903 ASP A C 1
ATOM 6878 O O . ASP A 1 903 ? 34.810 -8.872 -41.970 1.00 84.94 903 ASP A O 1
ATOM 6882 N N . PRO A 1 904 ? 34.165 -10.480 -40.531 1.00 86.75 904 PRO A N 1
ATOM 6883 C CA . PRO A 1 904 ? 33.316 -9.594 -39.741 1.00 86.75 904 PRO A CA 1
ATOM 6884 C C . PRO A 1 904 ? 34.049 -8.358 -39.203 1.00 86.75 904 PRO A C 1
ATOM 6886 O O . PRO A 1 904 ? 33.459 -7.279 -39.140 1.00 86.75 904 PRO A O 1
ATOM 6889 N N . GLN A 1 905 ? 35.328 -8.502 -38.837 1.00 85.81 905 GLN A N 1
ATOM 6890 C CA . GLN A 1 905 ? 36.103 -7.467 -38.149 1.00 85.81 905 GLN A CA 1
ATOM 6891 C C . GLN A 1 905 ? 36.437 -6.284 -39.058 1.00 85.81 905 GLN A C 1
ATOM 6893 O O . GLN A 1 905 ? 36.369 -5.142 -38.616 1.00 85.81 905 GLN A O 1
ATOM 6898 N N . THR A 1 906 ? 36.771 -6.543 -40.324 1.00 83.56 906 THR A N 1
ATOM 6899 C CA . THR A 1 906 ? 37.132 -5.487 -41.284 1.00 83.56 906 THR A CA 1
ATOM 6900 C C . THR A 1 906 ? 35.997 -5.076 -42.221 1.00 83.56 906 THR A C 1
ATOM 6902 O O . THR A 1 906 ? 36.084 -4.007 -42.825 1.00 83.56 906 THR A O 1
ATOM 6905 N N . GLN A 1 907 ? 34.940 -5.889 -42.361 1.00 83.94 907 GLN A N 1
ATOM 6906 C CA . GLN A 1 907 ? 33.886 -5.663 -43.361 1.00 83.94 907 GLN A CA 1
ATOM 6907 C C . GLN A 1 907 ? 32.499 -5.346 -42.780 1.00 83.94 907 GLN A C 1
ATOM 6909 O O . GLN A 1 907 ? 31.671 -4.812 -43.516 1.00 83.94 907 GLN A O 1
ATOM 6914 N N . LEU A 1 908 ? 32.228 -5.641 -41.500 1.00 86.81 908 LEU A N 1
ATOM 6915 C CA . LEU A 1 908 ? 30.935 -5.342 -40.858 1.00 86.81 908 LEU A CA 1
ATOM 6916 C C . LEU A 1 908 ? 31.058 -4.245 -39.796 1.00 86.81 908 LEU A C 1
ATOM 6918 O O . LEU A 1 908 ? 30.318 -3.259 -39.847 1.00 86.81 908 LEU A O 1
ATOM 6922 N N . TYR A 1 909 ? 31.990 -4.401 -38.852 1.00 89.19 909 TYR A N 1
ATOM 6923 C CA . TYR A 1 909 ? 32.198 -3.438 -37.769 1.00 89.19 909 TYR A CA 1
ATOM 6924 C C . TYR A 1 909 ? 32.860 -2.149 -38.273 1.00 89.19 909 TYR A C 1
ATOM 6926 O O . TYR A 1 909 ? 33.862 -2.181 -38.984 1.00 89.19 909 TYR A O 1
ATOM 6934 N N . GLY A 1 910 ? 32.267 -1.006 -37.926 1.00 81.38 910 GLY A N 1
ATOM 6935 C CA . GLY A 1 910 ? 32.523 0.305 -38.521 1.00 81.38 910 GLY A CA 1
ATOM 6936 C C . GLY A 1 910 ? 31.467 0.668 -39.578 1.00 81.38 910 GLY A C 1
ATOM 6937 O O . GLY A 1 910 ? 30.602 1.493 -39.283 1.00 81.38 910 GLY A O 1
ATOM 6938 N N . PRO A 1 911 ? 31.489 0.080 -40.794 1.00 76.62 911 PRO A N 1
ATOM 6939 C CA . PRO A 1 911 ? 30.576 0.465 -41.873 1.00 76.62 911 PRO A CA 1
ATOM 6940 C C . PRO A 1 911 ? 29.091 0.174 -41.608 1.00 76.62 911 PRO A C 1
ATOM 6942 O O . PRO A 1 911 ? 28.256 1.012 -41.935 1.00 76.62 911 PRO A O 1
ATOM 6945 N N . ILE A 1 912 ? 28.759 -0.992 -41.037 1.00 81.56 912 ILE A N 1
ATOM 6946 C CA . ILE A 1 912 ? 27.371 -1.482 -40.881 1.00 81.56 912 ILE A CA 1
ATOM 6947 C C . ILE A 1 912 ? 27.004 -1.665 -39.401 1.00 81.56 912 ILE A C 1
ATOM 6949 O O . ILE A 1 912 ? 25.888 -1.357 -38.991 1.00 81.56 912 ILE A O 1
ATOM 6953 N N . LEU A 1 913 ? 27.945 -2.150 -38.589 1.00 89.25 913 LEU A N 1
ATOM 6954 C CA . LEU A 1 913 ? 27.785 -2.357 -37.150 1.00 89.25 913 LEU A CA 1
ATOM 6955 C C . LEU A 1 913 ? 28.621 -1.313 -36.399 1.00 89.25 913 LEU A C 1
ATOM 6957 O O . LEU A 1 913 ? 29.837 -1.267 -36.566 1.00 89.25 913 LEU A O 1
ATOM 6961 N N . PHE A 1 914 ? 27.993 -0.470 -35.578 1.00 89.81 914 PHE A N 1
ATOM 6962 C CA . PHE A 1 914 ? 28.683 0.594 -34.827 1.00 89.81 914 PHE A CA 1
ATOM 6963 C C . PHE A 1 914 ? 29.421 0.080 -33.576 1.00 89.81 914 PHE A C 1
ATOM 6965 O O . PHE A 1 914 ? 30.176 0.812 -32.943 1.00 89.81 914 PHE A O 1
ATOM 6972 N N . GLN A 1 915 ? 29.197 -1.182 -33.211 1.00 92.75 915 GLN A N 1
ATOM 6973 C CA . GLN A 1 915 ? 29.682 -1.802 -31.987 1.00 92.75 915 GLN A CA 1
ATOM 6974 C C . GLN A 1 915 ? 31.217 -1.881 -31.898 1.00 92.75 915 GLN A C 1
ATOM 6976 O O . GLN A 1 915 ? 31.901 -2.409 -32.781 1.00 92.75 915 GLN A O 1
ATOM 6981 N N . GLY A 1 916 ? 31.743 -1.404 -30.771 1.00 91.81 916 GLY A N 1
ATOM 6982 C CA . GLY A 1 916 ? 33.149 -1.460 -30.391 1.00 91.81 916 GLY A CA 1
ATOM 6983 C C . GLY A 1 916 ? 33.591 -2.820 -29.840 1.00 91.81 916 GLY A C 1
ATOM 6984 O O . GLY A 1 916 ? 32.818 -3.769 -29.695 1.00 91.81 916 GLY A O 1
ATOM 6985 N N . THR A 1 917 ? 34.875 -2.903 -29.508 1.00 91.44 917 THR A N 1
ATOM 6986 C CA . THR A 1 917 ? 35.648 -4.132 -29.268 1.00 91.44 917 THR A CA 1
ATOM 6987 C C . THR A 1 917 ? 34.997 -5.167 -28.343 1.00 91.44 917 THR A C 1
ATOM 6989 O O . THR A 1 917 ? 35.003 -6.356 -28.666 1.00 91.44 917 THR A O 1
ATOM 6992 N N . ARG A 1 918 ? 34.388 -4.765 -27.216 1.00 90.69 918 ARG A N 1
ATOM 6993 C CA . ARG A 1 918 ? 33.722 -5.703 -26.286 1.00 90.69 918 ARG A CA 1
ATOM 6994 C C . ARG A 1 918 ? 32.529 -6.443 -26.911 1.00 90.69 918 ARG A C 1
ATOM 6996 O O . ARG A 1 918 ? 32.288 -7.599 -26.553 1.00 90.69 918 ARG A O 1
ATOM 7003 N N . PHE A 1 919 ? 31.828 -5.803 -27.848 1.00 92.12 919 PHE A N 1
ATOM 7004 C CA . PHE A 1 919 ? 30.629 -6.299 -28.537 1.00 92.12 919 PHE A CA 1
ATOM 7005 C C . PHE A 1 919 ? 30.921 -6.993 -29.878 1.00 92.12 919 PHE A C 1
ATOM 7007 O O . PHE A 1 919 ? 30.010 -7.553 -30.489 1.00 92.12 919 PHE A O 1
ATOM 7014 N N . GLN A 1 920 ? 32.179 -7.004 -30.333 1.00 92.44 920 GLN A N 1
ATOM 7015 C CA . GLN A 1 920 ? 32.605 -7.598 -31.608 1.00 92.44 920 GLN A CA 1
ATOM 7016 C C . GLN A 1 920 ? 32.705 -9.131 -31.523 1.00 92.44 920 GLN A C 1
ATOM 7018 O O . GLN A 1 920 ? 33.790 -9.723 -31.576 1.00 92.44 920 GLN A O 1
ATOM 7023 N N . ARG A 1 921 ? 31.550 -9.780 -31.325 1.00 90.12 921 ARG A N 1
ATOM 7024 C CA . ARG A 1 921 ? 31.427 -11.215 -31.024 1.00 90.12 921 ARG A CA 1
ATOM 7025 C C . ARG A 1 921 ? 31.072 -12.094 -32.219 1.00 90.12 921 ARG A C 1
ATOM 7027 O O . ARG A 1 921 ? 31.297 -13.297 -32.134 1.00 90.12 921 ARG A O 1
ATOM 7034 N N . ILE A 1 922 ? 30.620 -11.534 -33.343 1.00 89.62 922 ILE A N 1
ATOM 7035 C CA . ILE A 1 922 ? 30.433 -12.304 -34.582 1.00 89.62 922 ILE A CA 1
ATOM 7036 C C . ILE A 1 922 ? 31.817 -12.752 -35.090 1.00 89.62 922 ILE A C 1
ATOM 7038 O O . ILE A 1 922 ? 32.672 -11.928 -35.420 1.00 89.62 922 ILE A O 1
ATOM 7042 N N . ARG A 1 923 ? 32.052 -14.071 -35.115 1.00 88.75 923 ARG A N 1
ATOM 7043 C CA . ARG A 1 923 ? 33.323 -14.695 -35.530 1.00 88.75 923 ARG A CA 1
ATOM 7044 C C . ARG A 1 923 ? 33.314 -15.146 -36.987 1.00 88.75 923 ARG A C 1
ATOM 7046 O O . ARG A 1 923 ? 34.327 -15.015 -37.663 1.00 88.75 923 ARG A O 1
ATOM 7053 N N . ALA A 1 924 ? 32.183 -15.657 -37.461 1.00 87.00 924 ALA A N 1
ATOM 7054 C CA . ALA A 1 924 ? 31.980 -16.095 -38.838 1.00 87.00 924 ALA A CA 1
ATOM 7055 C C . ALA A 1 924 ? 30.491 -16.020 -39.191 1.00 87.00 924 ALA A C 1
ATOM 7057 O O . ALA A 1 924 ? 29.651 -16.278 -38.328 1.00 87.00 924 ALA A O 1
ATOM 7058 N N . LEU A 1 925 ? 30.176 -15.718 -40.451 1.00 86.62 925 LEU A N 1
ATOM 7059 C CA . LEU A 1 925 ? 28.844 -15.921 -41.024 1.00 86.62 925 LEU A CA 1
ATOM 7060 C C . LEU A 1 925 ? 28.868 -17.193 -41.875 1.00 86.62 925 LEU A C 1
ATOM 7062 O O . LEU A 1 925 ? 29.778 -17.362 -42.682 1.00 86.62 925 LEU A O 1
ATOM 7066 N N . HIS A 1 926 ? 27.866 -18.052 -41.726 1.00 83.25 926 HIS A N 1
ATOM 7067 C CA . HIS A 1 926 ? 27.647 -19.242 -42.565 1.00 83.25 926 HIS A CA 1
ATOM 7068 C C . HIS A 1 926 ? 26.577 -18.972 -43.620 1.00 83.25 926 HIS A C 1
ATOM 7070 O O . HIS A 1 926 ? 26.656 -19.449 -44.749 1.00 83.25 926 HIS A O 1
ATOM 7076 N N . ARG A 1 927 ? 25.596 -18.133 -43.274 1.00 80.38 927 ARG A N 1
ATOM 7077 C CA . ARG A 1 927 ? 24.543 -17.683 -44.178 1.00 80.38 927 ARG A CA 1
ATOM 7078 C C . ARG A 1 927 ? 24.129 -16.261 -43.841 1.00 80.38 927 ARG A C 1
ATOM 7080 O O . ARG A 1 927 ? 24.019 -15.910 -42.670 1.00 80.38 927 ARG A O 1
ATOM 7087 N N . LEU A 1 928 ? 23.851 -15.475 -44.875 1.00 80.50 928 LEU A N 1
ATOM 7088 C CA . LEU A 1 928 ? 23.206 -14.178 -44.754 1.00 80.50 928 LEU A CA 1
ATOM 7089 C C . LEU A 1 928 ? 22.280 -13.959 -45.954 1.00 80.50 928 LEU A C 1
ATOM 7091 O O . LEU A 1 928 ? 22.727 -13.970 -47.101 1.00 80.50 928 LEU A O 1
ATOM 7095 N N . ASP A 1 929 ? 20.997 -13.770 -45.678 1.00 74.38 929 ASP A N 1
ATOM 7096 C CA . ASP A 1 929 ? 19.992 -13.271 -46.610 1.00 74.38 929 ASP A CA 1
ATOM 7097 C C . ASP A 1 929 ? 19.101 -12.224 -45.913 1.00 74.38 929 ASP A C 1
ATOM 7099 O O . ASP A 1 929 ? 19.370 -11.813 -44.787 1.00 74.38 929 ASP A O 1
ATOM 7103 N N . ASP A 1 930 ? 18.069 -11.727 -46.593 1.00 67.44 930 ASP A N 1
ATOM 7104 C CA . ASP A 1 930 ? 17.246 -10.610 -46.115 1.00 67.44 930 ASP A CA 1
ATOM 7105 C C . ASP A 1 930 ? 16.187 -10.996 -45.062 1.00 67.44 930 ASP A C 1
ATOM 7107 O O . ASP A 1 930 ? 15.388 -10.150 -44.663 1.00 67.44 930 ASP A O 1
ATOM 7111 N N . VAL A 1 931 ? 16.166 -12.257 -44.608 1.00 71.31 931 VAL A N 1
ATOM 7112 C CA . VAL A 1 931 ? 15.336 -12.736 -43.482 1.00 71.31 931 VAL A CA 1
ATOM 7113 C C . VAL A 1 931 ? 16.065 -13.700 -42.532 1.00 71.31 931 VAL A C 1
ATOM 7115 O O . VAL A 1 931 ? 15.522 -14.024 -41.476 1.00 71.31 931 VAL A O 1
ATOM 7118 N N . GLN A 1 932 ? 17.267 -14.174 -42.874 1.00 76.00 932 GLN A N 1
ATOM 7119 C CA . GLN A 1 932 ? 18.023 -15.150 -42.089 1.00 76.00 932 GLN A CA 1
ATOM 7120 C C . GLN A 1 932 ? 19.527 -14.835 -42.062 1.00 76.00 932 GLN A C 1
ATOM 7122 O O . GLN A 1 932 ? 20.169 -14.688 -43.101 1.00 76.00 932 GLN A O 1
ATOM 7127 N N . CYS A 1 933 ? 20.102 -14.831 -40.857 1.00 81.75 933 CYS A N 1
ATOM 7128 C CA . CYS A 1 933 ? 21.539 -14.742 -40.613 1.00 81.75 933 CYS A CA 1
ATOM 7129 C C . CYS A 1 933 ? 21.965 -15.898 -39.695 1.00 81.75 933 CYS A C 1
ATOM 7131 O O . CYS A 1 933 ? 21.519 -15.974 -38.550 1.00 81.75 933 CYS A O 1
ATOM 7133 N N . ASP A 1 934 ? 22.822 -16.788 -40.199 1.00 83.38 934 ASP A N 1
ATOM 7134 C CA . ASP A 1 934 ? 23.396 -17.900 -39.437 1.00 83.38 934 ASP A CA 1
ATOM 7135 C C . ASP A 1 934 ? 24.876 -17.587 -39.169 1.00 83.38 934 ASP A C 1
ATOM 7137 O O . ASP A 1 934 ? 25.658 -17.401 -40.108 1.00 83.38 934 ASP A O 1
ATOM 7141 N N . PHE A 1 935 ? 25.281 -17.528 -37.898 1.00 85.12 935 PHE A N 1
ATOM 7142 C CA . PHE A 1 935 ? 26.612 -17.065 -37.494 1.00 85.12 935 PHE A CA 1
ATOM 7143 C C . PHE A 1 935 ? 27.197 -17.859 -36.319 1.00 85.12 935 PHE A C 1
ATOM 7145 O O . PHE A 1 935 ? 26.480 -18.498 -35.551 1.00 85.12 935 PHE A O 1
ATOM 7152 N N . THR A 1 936 ? 28.520 -17.794 -36.162 1.00 85.81 936 THR A N 1
ATOM 7153 C CA . THR A 1 936 ? 29.238 -18.273 -34.971 1.00 85.81 936 THR A CA 1
ATOM 7154 C C . THR A 1 936 ? 29.612 -17.092 -34.081 1.00 85.81 936 THR A C 1
ATOM 7156 O O . THR A 1 936 ? 30.101 -16.072 -34.571 1.00 85.81 936 THR A O 1
ATOM 7159 N N . THR A 1 937 ? 29.425 -17.254 -32.771 1.00 85.12 937 THR A N 1
ATOM 7160 C CA . THR A 1 937 ? 29.785 -16.282 -31.729 1.00 85.12 937 THR A CA 1
ATOM 7161 C C . THR A 1 937 ? 30.707 -16.908 -30.677 1.00 85.12 937 THR A C 1
ATOM 7163 O O . THR A 1 937 ? 30.881 -18.126 -30.645 1.00 85.12 937 THR A O 1
ATOM 7166 N N . GLU A 1 938 ? 31.315 -16.072 -29.838 1.00 80.56 938 GLU A N 1
ATOM 7167 C CA . GLU A 1 938 ? 32.123 -16.466 -28.679 1.00 80.56 938 GLU A CA 1
ATOM 7168 C C . GLU A 1 938 ? 31.482 -15.924 -27.395 1.00 80.56 938 GLU A C 1
ATOM 7170 O O . GLU A 1 938 ? 31.458 -14.707 -27.166 1.00 80.56 938 GLU A O 1
ATOM 7175 N N . GLU A 1 939 ? 31.008 -16.843 -26.557 1.00 73.44 939 GLU A N 1
ATOM 7176 C CA . GLU A 1 939 ? 30.520 -16.581 -25.201 1.00 73.44 939 GLU A CA 1
ATOM 7177 C C . GLU A 1 939 ? 31.658 -16.640 -24.178 1.00 73.44 939 GLU A C 1
ATOM 7179 O O . GLU A 1 939 ? 32.669 -17.318 -24.384 1.00 73.44 939 GLU A O 1
ATOM 7184 N N . ARG A 1 940 ? 31.492 -15.921 -23.066 1.00 79.69 940 ARG A N 1
ATOM 7185 C CA . ARG A 1 940 ? 32.393 -15.962 -21.908 1.00 79.69 940 ARG A CA 1
ATOM 7186 C C . ARG A 1 940 ? 31.594 -16.077 -20.617 1.00 79.69 940 ARG A C 1
ATOM 7188 O O . ARG A 1 940 ? 30.459 -15.611 -20.554 1.00 79.69 940 ARG A O 1
ATOM 7195 N N . ASP A 1 941 ? 32.217 -16.640 -19.587 1.00 67.75 941 ASP A N 1
ATOM 7196 C CA . ASP A 1 941 ? 31.626 -16.692 -18.251 1.00 67.75 941 ASP A CA 1
ATOM 7197 C C . ASP A 1 941 ? 31.321 -15.274 -17.745 1.00 67.75 941 ASP A C 1
ATOM 7199 O O . ASP A 1 941 ? 32.127 -14.348 -17.885 1.00 67.75 941 ASP A O 1
ATOM 7203 N N . ALA A 1 942 ? 30.118 -15.106 -17.201 1.00 68.50 942 ALA A N 1
ATOM 7204 C CA . ALA A 1 942 ? 29.511 -13.813 -16.906 1.00 68.50 942 ALA A CA 1
ATOM 7205 C C . ALA A 1 942 ? 28.773 -13.866 -15.557 1.00 68.50 942 ALA A C 1
ATOM 7207 O O . ALA A 1 942 ? 27.568 -13.637 -15.489 1.00 68.50 942 ALA A O 1
ATOM 7208 N N . GLU A 1 943 ? 29.506 -14.208 -14.491 1.00 61.19 943 GLU A N 1
ATOM 7209 C CA . GLU A 1 943 ? 28.965 -14.492 -13.146 1.00 61.19 943 GLU A CA 1
ATOM 7210 C C . GLU A 1 943 ? 28.131 -13.342 -12.538 1.00 61.19 943 GLU A C 1
ATOM 7212 O O . GLU A 1 943 ? 27.260 -13.593 -11.707 1.00 61.19 943 GLU A O 1
ATOM 7217 N N . ASP A 1 944 ? 28.345 -12.097 -12.983 1.00 67.50 944 ASP A N 1
ATOM 7218 C CA . ASP A 1 944 ? 27.628 -10.897 -12.521 1.00 67.50 944 ASP A CA 1
ATOM 7219 C C . ASP A 1 944 ? 26.237 -10.680 -13.173 1.00 67.50 944 ASP A C 1
ATOM 7221 O O . ASP A 1 944 ? 25.519 -9.749 -12.792 1.00 67.50 944 ASP A O 1
ATOM 7225 N N . PHE A 1 945 ? 25.842 -11.487 -14.170 1.00 83.38 945 PHE A N 1
ATOM 7226 C CA . PHE A 1 945 ? 24.614 -11.280 -14.957 1.00 83.38 945 PHE A CA 1
ATOM 7227 C C . PHE A 1 945 ? 23.688 -12.500 -14.947 1.00 83.38 945 PHE A C 1
ATOM 7229 O O . PHE A 1 945 ? 24.075 -13.606 -15.321 1.00 83.38 945 PHE A O 1
ATOM 7236 N N . ILE A 1 946 ? 22.417 -12.294 -14.594 1.00 84.19 946 ILE A N 1
ATOM 7237 C CA . ILE A 1 946 ? 21.465 -13.394 -14.377 1.00 84.19 946 ILE A CA 1
ATOM 7238 C C . ILE A 1 946 ? 20.881 -13.973 -15.667 1.00 84.19 946 ILE A C 1
ATOM 7240 O O . ILE A 1 946 ? 20.218 -15.009 -15.617 1.00 84.19 946 ILE A O 1
ATOM 7244 N N . LEU A 1 947 ? 21.085 -13.307 -16.808 1.00 86.19 947 LEU A N 1
ATOM 7245 C CA . LEU A 1 947 ? 20.803 -13.862 -18.130 1.00 86.19 947 LEU A CA 1
ATOM 7246 C C . LEU A 1 947 ? 22.055 -14.438 -18.823 1.00 86.19 947 LEU A C 1
ATOM 7248 O O . LEU A 1 947 ? 21.913 -14.900 -19.949 1.00 86.19 947 LEU A O 1
ATOM 7252 N N . GLY A 1 948 ? 23.256 -14.367 -18.226 1.00 84.38 948 GLY A N 1
ATOM 7253 C CA . GLY A 1 948 ? 24.549 -14.793 -18.808 1.00 84.38 948 GLY A CA 1
ATOM 7254 C C . GLY A 1 948 ? 25.276 -13.701 -19.619 1.00 84.38 948 GLY A C 1
ATOM 7255 O O . GLY A 1 948 ? 25.076 -12.526 -19.329 1.00 84.38 948 GLY A O 1
ATOM 7256 N N . ASP A 1 949 ? 26.070 -14.027 -20.655 1.00 86.38 949 ASP A N 1
ATOM 7257 C CA . ASP A 1 949 ? 26.907 -13.043 -21.399 1.00 86.38 949 ASP A CA 1
ATOM 7258 C C . ASP A 1 949 ? 26.078 -12.033 -22.243 1.00 86.38 949 ASP A C 1
ATOM 7260 O O . ASP A 1 949 ? 25.538 -12.392 -23.301 1.00 86.38 949 ASP A O 1
ATOM 7264 N N . PRO A 1 950 ? 25.993 -10.741 -21.849 1.00 89.88 950 PRO A N 1
ATOM 7265 C CA . PRO A 1 950 ? 25.244 -9.739 -22.605 1.00 89.88 950 PRO A CA 1
ATOM 7266 C C . PRO A 1 950 ? 25.900 -9.395 -23.951 1.00 89.88 950 PRO A C 1
ATOM 7268 O O . PRO A 1 950 ? 25.189 -9.070 -24.899 1.00 89.88 950 PRO A O 1
ATOM 7271 N N . TYR A 1 951 ? 27.226 -9.500 -24.081 1.00 90.75 951 TYR A N 1
ATOM 7272 C CA . TYR A 1 951 ? 27.935 -9.175 -25.323 1.00 90.75 951 TYR A CA 1
ATOM 7273 C C . TYR A 1 951 ? 27.678 -10.226 -26.406 1.00 90.75 951 TYR A C 1
ATOM 7275 O O . TYR A 1 951 ? 27.535 -9.887 -27.579 1.00 90.75 951 TYR A O 1
ATOM 7283 N N . ALA A 1 952 ? 27.584 -11.501 -26.019 1.00 86.50 952 ALA A N 1
ATOM 7284 C CA . ALA A 1 952 ? 27.200 -12.570 -26.935 1.00 86.50 952 ALA A CA 1
ATOM 7285 C C . ALA A 1 952 ? 25.722 -12.468 -27.348 1.00 86.50 952 ALA A C 1
ATOM 7287 O O . ALA A 1 952 ? 25.401 -12.682 -28.518 1.00 86.50 952 ALA A O 1
ATOM 7288 N N . ARG A 1 953 ? 24.828 -12.056 -26.433 1.00 88.56 953 ARG A N 1
ATOM 7289 C CA . ARG A 1 953 ? 23.432 -11.728 -26.781 1.00 88.56 953 ARG A CA 1
ATOM 7290 C C . ARG A 1 953 ? 23.322 -10.562 -27.757 1.00 88.56 953 ARG A C 1
ATOM 7292 O O . ARG A 1 953 ? 22.436 -10.585 -28.606 1.00 88.56 953 ARG A O 1
ATOM 7299 N N . ASP A 1 954 ? 24.203 -9.570 -27.676 1.00 91.38 954 ASP A N 1
ATOM 7300 C CA . ASP A 1 954 ? 24.162 -8.424 -28.589 1.00 91.38 954 ASP A CA 1
ATOM 7301 C C . ASP A 1 954 ? 24.478 -8.837 -30.032 1.00 91.38 954 ASP A C 1
ATOM 7303 O O . ASP A 1 954 ? 23.886 -8.306 -30.966 1.00 91.38 954 ASP A O 1
ATOM 7307 N N . ALA A 1 955 ? 25.300 -9.875 -30.231 1.00 89.38 955 ALA A N 1
ATOM 7308 C CA . ALA A 1 955 ? 25.535 -10.454 -31.555 1.00 89.38 955 ALA A CA 1
ATOM 7309 C C . ALA A 1 955 ? 24.243 -10.962 -32.228 1.00 89.38 955 ALA A C 1
ATOM 7311 O O . ALA A 1 955 ? 24.128 -10.890 -33.451 1.00 89.38 955 ALA A O 1
ATOM 7312 N N . LEU A 1 956 ? 23.238 -11.412 -31.459 1.00 84.94 956 LEU A N 1
ATOM 7313 C CA . LEU A 1 956 ? 21.917 -11.752 -32.006 1.00 84.94 956 LEU A CA 1
ATOM 7314 C C . LEU A 1 956 ? 21.189 -10.502 -32.522 1.00 84.94 956 LEU A C 1
ATOM 7316 O O . LEU A 1 956 ? 20.600 -10.555 -33.598 1.00 84.94 956 LEU A O 1
ATOM 7320 N N . LEU A 1 957 ? 21.270 -9.367 -31.818 1.00 87.00 957 LEU A N 1
ATOM 7321 C CA . LEU A 1 957 ? 20.704 -8.095 -32.289 1.00 87.00 957 LEU A CA 1
ATOM 7322 C C . LEU A 1 957 ? 21.453 -7.565 -33.519 1.00 87.00 957 LEU A C 1
ATOM 7324 O O . LEU A 1 957 ? 20.825 -7.185 -34.506 1.00 87.00 957 LEU A O 1
ATOM 7328 N N . GLN A 1 958 ? 22.786 -7.621 -33.501 1.00 89.00 958 GLN A N 1
ATOM 7329 C CA . GLN A 1 958 ? 23.637 -7.287 -34.646 1.00 89.00 958 GLN A CA 1
ATOM 7330 C C . GLN A 1 958 ? 23.295 -8.149 -35.872 1.00 89.00 958 GLN A C 1
ATOM 7332 O O . GLN A 1 958 ? 23.242 -7.634 -36.985 1.00 89.00 958 GLN A O 1
ATOM 7337 N N . SER A 1 959 ? 22.991 -9.440 -35.690 1.00 84.81 959 SER A N 1
ATOM 7338 C CA . SER A 1 959 ? 22.614 -10.327 -36.800 1.00 84.81 959 SER A CA 1
ATOM 7339 C C . SER A 1 959 ? 21.340 -9.877 -37.531 1.00 84.81 959 SER A C 1
ATOM 7341 O O . SER A 1 959 ? 21.252 -10.046 -38.745 1.00 84.81 959 SER A O 1
ATOM 7343 N N . LEU A 1 960 ? 20.399 -9.224 -36.834 1.00 79.19 960 LEU A N 1
ATOM 7344 C CA . LEU A 1 960 ? 19.188 -8.652 -37.438 1.00 79.19 960 LEU A CA 1
ATOM 7345 C C . LEU A 1 960 ? 19.499 -7.399 -38.272 1.00 79.19 960 LEU A C 1
ATOM 7347 O O . LEU A 1 960 ? 18.915 -7.223 -39.340 1.00 79.19 960 LEU A O 1
ATOM 7351 N N . GLN A 1 961 ? 20.449 -6.562 -37.837 1.00 81.50 961 GLN A N 1
ATOM 7352 C CA . GLN A 1 961 ? 20.945 -5.426 -38.629 1.00 81.50 961 GLN A CA 1
ATOM 7353 C C . GLN A 1 961 ? 21.572 -5.890 -39.954 1.00 81.50 961 GLN A C 1
ATOM 7355 O O . GLN A 1 961 ? 21.428 -5.204 -40.962 1.00 81.50 961 GLN A O 1
ATOM 7360 N N . LEU A 1 962 ? 22.227 -7.056 -39.978 1.00 82.75 962 LEU A N 1
ATOM 7361 C CA . LEU A 1 962 ? 22.806 -7.619 -41.205 1.00 82.75 962 LEU A CA 1
ATOM 7362 C C . LEU A 1 962 ? 21.741 -8.083 -42.215 1.00 82.75 962 LEU A C 1
ATOM 7364 O O . LEU A 1 962 ? 21.993 -8.036 -43.417 1.00 82.75 962 LEU A O 1
ATOM 7368 N N . CYS A 1 963 ? 20.557 -8.498 -41.750 1.00 77.25 963 CYS A N 1
ATOM 7369 C CA . CYS A 1 963 ? 19.399 -8.786 -42.609 1.00 77.25 963 CYS A CA 1
ATOM 7370 C C . CYS A 1 963 ? 18.697 -7.503 -43.104 1.00 77.25 963 CYS A C 1
ATOM 7372 O O . CYS A 1 963 ? 17.938 -7.537 -44.077 1.00 77.25 963 CYS A O 1
ATOM 7374 N N . ALA A 1 964 ? 18.910 -6.380 -42.411 1.00 66.12 964 ALA A N 1
ATOM 7375 C CA . ALA A 1 964 ? 18.261 -5.099 -42.661 1.00 66.12 964 ALA A CA 1
ATOM 7376 C C . ALA A 1 964 ? 19.020 -4.222 -43.685 1.00 66.12 964 ALA A C 1
ATOM 7378 O O . ALA A 1 964 ? 19.924 -4.655 -44.396 1.00 66.12 964 ALA A O 1
ATOM 7379 N N . VAL A 1 965 ? 18.563 -2.975 -43.822 1.00 64.62 965 VAL A N 1
ATOM 7380 C CA . VAL A 1 965 ? 19.068 -1.944 -44.751 1.00 64.62 965 VAL A CA 1
ATOM 7381 C C . VAL A 1 965 ? 20.581 -1.701 -44.536 1.00 64.62 965 VAL A C 1
ATOM 7383 O O . VAL A 1 965 ? 21.036 -1.812 -43.401 1.00 64.62 965 VAL A O 1
ATOM 7386 N N . PRO A 1 966 ? 21.373 -1.332 -45.570 1.00 65.88 966 PRO A N 1
ATOM 7387 C CA . PRO A 1 966 ? 22.810 -1.029 -45.431 1.00 65.88 966 PRO A CA 1
ATOM 7388 C C . PRO A 1 966 ? 23.179 0.127 -44.479 1.00 65.88 966 PRO A C 1
ATOM 7390 O O . PRO A 1 966 ? 24.367 0.366 -44.272 1.00 65.88 966 PRO A O 1
ATOM 7393 N N . ASP A 1 967 ? 22.203 0.846 -43.926 1.00 70.38 967 ASP A N 1
ATOM 7394 C CA . ASP A 1 967 ? 22.415 1.928 -42.968 1.00 70.38 967 ASP A CA 1
ATOM 7395 C C . ASP A 1 967 ? 22.347 1.411 -41.522 1.00 70.38 967 ASP A C 1
ATOM 7397 O O . ASP A 1 967 ? 21.508 0.573 -41.180 1.00 70.38 967 ASP A O 1
ATOM 7401 N N . GLN A 1 968 ? 23.204 1.957 -40.653 1.00 79.06 968 GLN A N 1
ATOM 7402 C CA . GLN A 1 968 ? 23.168 1.688 -39.214 1.00 79.06 968 GLN A CA 1
ATOM 7403 C C . GLN A 1 968 ? 21.805 2.099 -38.630 1.00 79.06 968 GLN A C 1
ATOM 7405 O O . GLN A 1 968 ? 21.400 3.258 -38.748 1.00 79.06 968 GLN A O 1
ATOM 7410 N N . CYS A 1 969 ? 21.119 1.175 -37.961 1.00 77.38 969 CYS A N 1
ATOM 7411 C CA . CYS A 1 969 ? 19.840 1.402 -37.299 1.00 77.38 969 CYS A CA 1
ATOM 7412 C C . CYS A 1 969 ? 19.827 0.813 -35.877 1.00 77.38 969 CYS A C 1
ATOM 7414 O O . CYS A 1 969 ? 20.761 0.140 -35.440 1.00 77.38 969 CYS A O 1
ATOM 7416 N N . LEU A 1 970 ? 18.761 1.109 -35.132 1.00 81.69 970 LEU A N 1
ATOM 7417 C CA . LEU A 1 970 ? 18.515 0.569 -33.796 1.00 81.69 970 LEU A CA 1
ATOM 7418 C C . LEU A 1 970 ? 17.171 -0.175 -33.807 1.00 81.69 970 LEU A C 1
ATOM 7420 O O . LEU A 1 970 ? 16.227 0.296 -34.450 1.00 81.69 970 LEU A O 1
ATOM 7424 N N . PRO A 1 971 ? 17.045 -1.316 -33.108 1.00 82.56 971 PRO A N 1
ATOM 7425 C CA . PRO A 1 971 ? 15.770 -2.008 -32.997 1.00 82.56 971 PRO A CA 1
ATOM 7426 C C . PRO A 1 971 ? 14.792 -1.158 -32.178 1.00 82.56 971 PRO A C 1
ATOM 7428 O O . PRO A 1 971 ? 15.071 -0.832 -31.030 1.00 82.56 971 PRO A O 1
ATOM 7431 N N . VAL A 1 972 ? 13.632 -0.834 -32.755 1.00 85.19 972 VAL A N 1
ATOM 7432 C CA . VAL A 1 972 ? 12.544 -0.114 -32.057 1.00 85.19 972 VAL A CA 1
ATOM 7433 C C . VAL A 1 972 ? 11.537 -1.054 -31.390 1.00 85.19 972 VAL A C 1
ATOM 7435 O O . VAL A 1 972 ? 10.795 -0.640 -30.505 1.00 85.19 972 VAL A O 1
ATOM 7438 N N . HIS A 1 973 ? 11.499 -2.324 -31.802 1.00 88.06 973 HIS A N 1
ATOM 7439 C CA . HIS A 1 973 ? 10.608 -3.337 -31.246 1.00 88.06 973 HIS A CA 1
ATOM 7440 C C . HIS A 1 973 ? 11.147 -4.752 -31.493 1.00 88.06 973 HIS A C 1
ATOM 7442 O O . HIS A 1 973 ? 11.719 -5.018 -32.550 1.00 88.06 973 HIS A O 1
ATOM 7448 N N . ILE A 1 974 ? 10.916 -5.668 -30.550 1.00 88.12 974 ILE A N 1
ATOM 7449 C CA . ILE A 1 974 ? 11.145 -7.110 -30.711 1.00 88.12 974 ILE A CA 1
ATOM 7450 C C . ILE A 1 974 ? 9.892 -7.851 -30.230 1.00 88.12 974 ILE A C 1
ATOM 7452 O O . ILE A 1 974 ? 9.572 -7.845 -29.039 1.00 88.12 974 ILE A O 1
ATOM 7456 N N . GLY A 1 975 ? 9.190 -8.519 -31.150 1.00 86.12 975 GLY A N 1
ATOM 7457 C CA . GLY A 1 975 ? 7.940 -9.214 -30.831 1.00 86.12 975 GLY A CA 1
ATOM 7458 C C . GLY A 1 975 ? 8.134 -10.391 -29.868 1.00 86.12 975 GLY A C 1
ATOM 7459 O O . GLY A 1 975 ? 7.308 -10.601 -28.975 1.00 86.12 975 GLY A O 1
ATOM 7460 N N . ARG A 1 976 ? 9.234 -11.150 -30.015 1.00 87.75 976 ARG A N 1
ATOM 7461 C CA . ARG A 1 976 ? 9.560 -12.290 -29.142 1.00 87.75 976 ARG A CA 1
ATOM 7462 C C . ARG A 1 976 ? 11.061 -12.595 -29.058 1.00 87.75 976 ARG A C 1
ATOM 7464 O O . ARG A 1 976 ? 11.721 -12.804 -30.075 1.00 87.75 976 ARG A O 1
ATOM 7471 N N . TRP A 1 977 ? 11.559 -12.754 -27.833 1.00 87.81 977 TRP A N 1
ATOM 7472 C CA . TRP A 1 977 ? 12.915 -13.219 -27.520 1.00 87.81 977 TRP A CA 1
ATOM 7473 C C . TRP A 1 977 ? 12.837 -14.403 -26.548 1.00 87.81 977 TRP A C 1
ATOM 7475 O O . TRP A 1 977 ? 12.217 -14.300 -25.493 1.00 87.81 977 TRP A O 1
ATOM 7485 N N . GLU A 1 978 ? 13.444 -15.537 -26.892 1.00 85.94 978 GLU A N 1
ATOM 7486 C CA . GLU A 1 978 ? 13.532 -16.720 -26.029 1.00 85.94 978 GLU A CA 1
ATOM 7487 C C . GLU A 1 978 ? 14.963 -16.919 -25.513 1.00 85.94 978 GLU A C 1
ATOM 7489 O O . GLU A 1 978 ? 15.919 -16.891 -26.288 1.00 85.94 978 GLU A O 1
ATOM 7494 N N . ILE A 1 979 ? 15.099 -17.158 -24.210 1.00 82.19 979 ILE A N 1
ATOM 7495 C CA . ILE A 1 979 ? 16.330 -17.542 -23.511 1.00 82.19 979 ILE A CA 1
ATOM 7496 C C . ILE A 1 979 ? 16.003 -18.862 -22.806 1.00 82.19 979 ILE A C 1
ATOM 7498 O O . ILE A 1 979 ? 15.257 -18.884 -21.825 1.00 82.19 979 ILE A O 1
ATOM 7502 N N . ALA A 1 980 ? 16.455 -19.984 -23.366 1.00 66.94 980 ALA A N 1
ATOM 7503 C CA . ALA A 1 980 ? 16.006 -21.315 -22.957 1.00 66.94 980 ALA A CA 1
ATOM 7504 C C . ALA A 1 980 ? 16.595 -21.749 -21.608 1.00 66.94 980 ALA A C 1
ATOM 7506 O O . ALA A 1 980 ? 15.891 -22.364 -20.810 1.00 66.94 980 ALA A O 1
ATOM 7507 N N . ASP A 1 981 ? 17.850 -21.392 -21.353 1.00 65.56 981 ASP A N 1
ATOM 7508 C CA . ASP A 1 981 ? 18.548 -21.633 -20.096 1.00 65.56 981 ASP A CA 1
ATOM 7509 C C . ASP A 1 981 ? 19.518 -20.466 -19.846 1.00 65.56 981 ASP A C 1
ATOM 7511 O O . ASP A 1 981 ? 20.484 -20.338 -20.593 1.00 65.56 981 ASP A O 1
ATOM 7515 N N . PRO A 1 982 ? 19.278 -19.592 -18.852 1.00 57.00 982 PRO A N 1
ATOM 7516 C CA . PRO A 1 982 ? 20.209 -18.519 -18.494 1.00 57.00 982 PRO A CA 1
ATOM 7517 C C . PRO A 1 982 ? 21.564 -18.991 -17.945 1.00 57.00 982 PRO A C 1
ATOM 7519 O O . PRO A 1 982 ? 22.523 -18.228 -17.981 1.00 57.00 982 PRO A O 1
ATOM 7522 N N . ALA A 1 983 ? 21.663 -20.230 -17.451 1.00 52.34 983 ALA A N 1
ATOM 7523 C CA . ALA A 1 983 ? 22.915 -20.811 -16.965 1.00 52.34 983 ALA A CA 1
ATOM 7524 C C . ALA A 1 983 ? 23.734 -21.487 -18.083 1.00 52.34 983 ALA A C 1
ATOM 7526 O O . ALA A 1 983 ? 24.944 -21.628 -17.940 1.00 52.34 983 ALA A O 1
ATOM 7527 N N . ASN A 1 984 ? 23.096 -21.873 -19.198 1.00 42.25 984 ASN A N 1
ATOM 7528 C CA . ASN A 1 984 ? 23.741 -22.482 -20.377 1.00 42.25 984 ASN A CA 1
ATOM 7529 C C . ASN A 1 984 ? 23.485 -21.706 -21.698 1.00 42.25 984 ASN A C 1
ATOM 7531 O O . ASN A 1 984 ? 23.628 -22.257 -22.788 1.00 42.25 984 ASN A O 1
ATOM 7535 N N . ASN A 1 985 ? 23.065 -20.441 -21.598 1.00 49.72 985 ASN A N 1
ATOM 7536 C CA . ASN A 1 985 ? 22.965 -19.385 -22.624 1.00 49.72 985 ASN A CA 1
ATOM 7537 C C . ASN A 1 985 ? 22.289 -19.647 -23.987 1.00 49.72 985 ASN A C 1
ATOM 7539 O O . ASN A 1 985 ? 22.369 -18.806 -24.885 1.00 49.72 985 ASN A O 1
ATOM 7543 N N . VAL A 1 986 ? 21.521 -20.723 -24.173 1.00 44.66 986 VAL A N 1
ATOM 7544 C CA . VAL A 1 986 ? 20.870 -20.958 -25.477 1.00 44.66 986 VAL A CA 1
ATOM 7545 C C . VAL A 1 986 ? 19.711 -19.978 -25.734 1.00 44.66 986 VAL A C 1
ATOM 7547 O O . VAL A 1 986 ? 18.615 -20.139 -25.192 1.00 44.66 986 VAL A O 1
ATOM 7550 N N . ALA A 1 987 ? 19.920 -18.993 -26.613 1.00 42.66 987 ALA A N 1
ATOM 7551 C CA . ALA A 1 987 ? 18.930 -17.970 -26.971 1.00 42.66 987 ALA A CA 1
ATOM 7552 C C . ALA A 1 987 ? 18.480 -18.026 -28.447 1.00 42.66 987 ALA A C 1
ATOM 7554 O O . ALA A 1 987 ? 19.224 -18.437 -29.338 1.00 42.66 987 ALA A O 1
ATOM 7555 N N . ARG A 1 988 ? 17.238 -17.597 -28.718 1.00 43.88 988 ARG A N 1
ATOM 7556 C CA . ARG A 1 988 ? 16.652 -17.455 -30.065 1.00 43.88 988 ARG A CA 1
ATOM 7557 C C . ARG A 1 988 ? 15.792 -16.191 -30.148 1.00 43.88 988 ARG A C 1
ATOM 7559 O O . ARG A 1 988 ? 14.935 -15.968 -29.295 1.00 43.88 988 ARG A O 1
ATOM 7566 N N . ALA A 1 989 ? 15.966 -15.409 -31.209 1.00 34.50 989 ALA A N 1
ATOM 7567 C CA . ALA A 1 989 ? 15.113 -14.267 -31.541 1.00 34.50 989 ALA A CA 1
ATOM 7568 C C . ALA A 1 989 ? 14.291 -14.560 -32.807 1.00 34.50 989 ALA A C 1
ATOM 7570 O O . ALA A 1 989 ? 14.740 -15.294 -33.690 1.00 34.50 989 ALA A O 1
ATOM 7571 N N . ARG A 1 990 ? 13.083 -13.993 -32.898 1.00 29.69 990 ARG A N 1
ATOM 7572 C CA . ARG A 1 990 ? 12.299 -13.914 -34.140 1.00 29.69 990 ARG A CA 1
ATOM 7573 C C . ARG A 1 990 ? 11.718 -12.509 -34.265 1.00 29.69 990 ARG A C 1
ATOM 7575 O O . ARG A 1 990 ? 11.222 -11.972 -33.275 1.00 29.69 990 ARG A O 1
ATOM 7582 N N . GLN A 1 991 ? 11.828 -11.953 -35.468 1.00 29.95 991 GLN A N 1
ATOM 7583 C CA . GLN A 1 991 ? 11.332 -10.625 -35.828 1.00 29.95 991 GLN A CA 1
ATOM 7584 C C . GLN A 1 991 ? 9.820 -10.654 -36.085 1.00 29.95 991 GLN A C 1
ATOM 7586 O O . GLN A 1 991 ? 9.353 -11.668 -36.653 1.00 29.95 991 GLN A O 1
#